Protein AF-0000000085507526 (afdb_homodimer)

pLDDT: mean 77.37, std 26.79, range [14.27, 98.81]

Structure (mmCIF, N/CA/C/O backbone):
data_AF-0000000085507526-model_v1
#
loop_
_entity.id
_entity.type
_entity.pdbx_description
1 polymer 'Differentially expressed in FDCP 8 homolog isoform X1'
#
loop_
_atom_site.group_PDB
_atom_site.id
_atom_site.type_symbol
_atom_site.label_atom_id
_atom_site.label_alt_id
_atom_site.label_comp_id
_atom_site.label_asym_id
_atom_site.label_entity_id
_atom_site.label_seq_id
_atom_site.pdbx_PDB_ins_code
_atom_site.Cartn_x
_atom_site.Cartn_y
_atom_site.Cartn_z
_atom_site.occupancy
_atom_site.B_iso_or_equiv
_atom_site.auth_seq_id
_atom_site.auth_comp_id
_atom_site.auth_asym_id
_atom_site.auth_atom_id
_atom_site.pdbx_PDB_model_num
ATOM 1 N N . MET A 1 1 ? -37.312 -2.229 -38.406 1 17.44 1 MET A N 1
ATOM 2 C CA . MET A 1 1 ? -38.562 -2.17 -37.656 1 17.44 1 MET A CA 1
ATOM 3 C C . MET A 1 1 ? -38.438 -2.926 -36.344 1 17.44 1 MET A C 1
ATOM 5 O O . MET A 1 1 ? -39.438 -3.043 -35.594 1 17.44 1 MET A O 1
ATOM 9 N N . TYR A 1 2 ? -37.312 -3.74 -36.094 1 21.41 2 TYR A N 1
ATOM 10 C CA . TYR A 1 2 ? -37.219 -5.066 -35.5 1 21.41 2 TYR A CA 1
ATOM 11 C C . TYR A 1 2 ? -37.438 -5 -34 1 21.41 2 TYR A C 1
ATOM 13 O O . TYR A 1 2 ? -36.969 -4.059 -33.344 1 21.41 2 TYR A O 1
ATOM 21 N N . LEU A 1 3 ? -38.312 -5.824 -33.344 1 18.67 3 LEU A N 1
ATOM 22 C CA . LEU A 1 3 ? -39.281 -6.039 -32.281 1 18.67 3 LEU A CA 1
ATOM 23 C C . LEU A 1 3 ? -38.625 -6.484 -30.984 1 18.67 3 LEU A C 1
ATOM 25 O O . LEU A 1 3 ? -38 -7.543 -30.938 1 18.67 3 LEU A O 1
ATOM 29 N N . LEU A 1 4 ? -37.969 -5.594 -30.172 1 19.38 4 LEU A N 1
ATOM 30 C CA . LEU A 1 4 ? -37 -5.566 -29.062 1 19.38 4 LEU A CA 1
ATOM 31 C C . LEU A 1 4 ? -37.562 -6.297 -27.844 1 19.38 4 LEU A C 1
ATOM 33 O O . LEU A 1 4 ? -38.469 -5.793 -27.172 1 19.38 4 LEU A O 1
ATOM 37 N N . CYS A 1 5 ? -37.875 -7.621 -28.047 1 18.3 5 CYS A N 1
ATOM 38 C CA . CYS A 1 5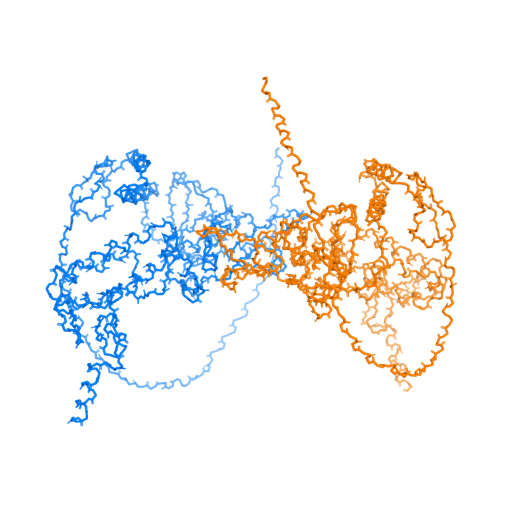 ? -38.719 -8.391 -27.141 1 18.3 5 CYS A CA 1
ATOM 39 C C . CYS A 1 5 ? -38.094 -8.477 -25.75 1 18.3 5 CYS A C 1
ATOM 41 O O . CYS A 1 5 ? -36.938 -8.836 -25.609 1 18.3 5 CYS A O 1
ATOM 43 N N . TYR A 1 6 ? -38.625 -7.695 -24.688 1 17.81 6 TYR A N 1
ATOM 44 C CA . TYR A 1 6 ? -38.562 -7.258 -23.297 1 17.81 6 TYR A CA 1
ATOM 45 C C . TYR A 1 6 ? -38.75 -8.438 -22.359 1 17.81 6 TYR A C 1
ATOM 47 O O . TYR A 1 6 ? -38.812 -8.258 -21.141 1 17.81 6 TYR A O 1
ATOM 55 N N . ASN A 1 7 ? -38.25 -9.625 -22.656 1 17.81 7 ASN A N 1
ATOM 56 C CA . ASN A 1 7 ? -38.875 -10.688 -21.891 1 17.81 7 ASN A CA 1
ATOM 57 C C . ASN A 1 7 ? -38.562 -10.578 -20.406 1 17.81 7 ASN A C 1
ATOM 59 O O . ASN A 1 7 ? -37.406 -10.555 -20.016 1 17.81 7 ASN A O 1
ATOM 63 N N . VAL A 1 8 ? -39.531 -10.016 -19.406 1 17.86 8 VAL A N 1
ATOM 64 C CA . VAL A 1 8 ? -39.875 -9.617 -18.062 1 17.86 8 VAL A CA 1
ATOM 65 C C . VAL A 1 8 ? -39.875 -10.836 -17.141 1 17.86 8 VAL A C 1
ATOM 67 O O . VAL A 1 8 ? -40.062 -10.711 -15.93 1 17.86 8 VAL A O 1
ATOM 70 N N . GLU A 1 9 ? -39.281 -11.977 -17.375 1 17.3 9 GLU A N 1
ATOM 71 C CA . GLU A 1 9 ? -39.938 -13.07 -16.656 1 17.3 9 GLU A CA 1
ATOM 72 C C . GLU A 1 9 ? -39.781 -12.914 -15.156 1 17.3 9 GLU A C 1
ATOM 74 O O . GLU A 1 9 ? -38.719 -12.469 -14.672 1 17.3 9 GLU A O 1
ATOM 79 N N . ILE A 1 10 ? -40.938 -13.078 -14.227 1 17.22 10 ILE A N 1
ATOM 80 C CA . ILE A 1 10 ? -41.75 -13 -13.031 1 17.22 10 ILE A CA 1
ATOM 81 C C . ILE A 1 10 ? -41.281 -14.008 -11.992 1 17.22 10 ILE A C 1
ATOM 83 O O . ILE A 1 10 ? -41.812 -14.109 -10.898 1 17.22 10 ILE A O 1
ATOM 87 N N . TYR A 1 11 ? -40 -14.289 -11.883 1 17.05 11 TYR A N 1
ATOM 88 C CA . TYR A 1 11 ? -39.875 -15.531 -11.125 1 17.05 11 TYR A CA 1
ATOM 89 C C . TYR A 1 11 ? -40.562 -15.391 -9.758 1 17.05 11 TYR A C 1
ATOM 91 O O . TYR A 1 11 ? -40.531 -14.312 -9.156 1 17.05 11 TYR A O 1
ATOM 99 N N . ARG A 1 12 ? -41.312 -16.359 -9.148 1 16.3 12 ARG A N 1
ATOM 100 C CA . ARG A 1 12 ? -42.375 -16.844 -8.281 1 16.3 12 ARG A CA 1
ATOM 101 C C . ARG A 1 12 ? -41.906 -16.938 -6.832 1 16.3 12 ARG A C 1
ATOM 103 O O . ARG A 1 12 ? -42.688 -17.234 -5.934 1 16.3 12 ARG A O 1
ATOM 110 N N . ASP A 1 13 ? -40.625 -16.781 -6.352 1 17.44 13 ASP A N 1
ATOM 111 C CA . ASP A 1 13 ? -40.531 -17.656 -5.18 1 17.44 13 ASP A CA 1
ATOM 112 C C . ASP A 1 13 ? -41.406 -17.141 -4.047 1 17.44 13 ASP A C 1
ATOM 114 O O . ASP A 1 13 ? -41.469 -15.945 -3.791 1 17.44 13 ASP A O 1
ATOM 118 N N . THR A 1 14 ? -42.281 -17.891 -3.42 1 16.52 14 THR A N 1
ATOM 119 C CA . THR A 1 14 ? -43.406 -18.016 -2.521 1 16.52 14 THR A CA 1
ATOM 120 C C . THR A 1 14 ? -43.062 -17.5 -1.13 1 16.52 14 THR A C 1
ATOM 122 O O . THR A 1 14 ? -41.906 -17.422 -0.763 1 16.52 14 THR A O 1
ATOM 125 N N . PHE A 1 15 ? -44.062 -17.422 0.05 1 16.47 15 PHE A N 1
ATOM 126 C CA . PHE A 1 15 ? -44.906 -16.672 0.973 1 16.47 15 PHE A CA 1
ATOM 127 C C . PHE A 1 15 ? -44.438 -16.875 2.412 1 16.47 15 PHE A C 1
ATOM 129 O O . PHE A 1 15 ? -44.375 -15.922 3.197 1 16.47 15 PHE A O 1
ATOM 136 N N . ASN A 1 16 ? -44.062 -18.016 3.193 1 16.73 16 ASN A N 1
ATOM 137 C CA . ASN A 1 16 ? -44.969 -18.234 4.332 1 16.73 16 ASN A CA 1
ATOM 138 C C . ASN A 1 16 ? -44.5 -17.453 5.559 1 16.73 16 ASN A C 1
ATOM 140 O O . ASN A 1 16 ? -43.312 -17.188 5.73 1 16.73 16 ASN A O 1
ATOM 144 N N . TYR A 1 17 ? -45.5 -16.969 6.742 1 16.62 17 TYR A N 1
ATOM 145 C CA . TYR A 1 17 ? -46 -16.062 7.758 1 16.62 17 TYR A CA 1
ATOM 146 C C . TYR A 1 17 ? -45.469 -16.422 9.141 1 16.62 17 TYR A C 1
ATOM 148 O O . TYR A 1 17 ? -45.5 -15.594 10.055 1 16.62 17 TYR A O 1
ATOM 156 N N . HIS A 1 18 ? -44.781 -17.406 9.656 1 18.91 18 HIS A N 1
ATOM 157 C CA . HIS A 1 18 ? -45.281 -17.688 10.984 1 18.91 18 HIS A CA 1
ATOM 158 C C . HIS A 1 18 ? -44.812 -16.672 12.008 1 18.91 18 HIS A C 1
ATOM 160 O O . HIS A 1 18 ? -43.688 -16.203 11.93 1 18.91 18 HIS A O 1
ATOM 166 N N . ILE A 1 19 ? -45.719 -16 13.016 1 17.39 19 ILE A N 1
ATOM 167 C CA . ILE A 1 19 ? -46.094 -14.945 13.953 1 17.39 19 ILE A CA 1
ATOM 168 C C . ILE A 1 19 ? -45.375 -15.164 15.289 1 17.39 19 ILE A C 1
ATOM 170 O O . ILE A 1 19 ? -45.219 -14.227 16.078 1 17.39 19 ILE A O 1
ATOM 174 N N . ASP A 1 20 ? -44.656 -16.188 15.719 1 17.94 20 ASP A N 1
ATOM 175 C CA . ASP A 1 20 ? -45 -16.469 17.109 1 17.94 20 ASP A CA 1
ATOM 176 C C . ASP A 1 20 ? -44.438 -15.422 18.047 1 17.94 20 ASP A C 1
ATOM 178 O O . ASP A 1 20 ? -43.312 -14.992 17.891 1 17.94 20 ASP A O 1
ATOM 182 N N . VAL A 1 21 ? -45.25 -14.781 19.062 1 17.55 21 VAL A N 1
ATOM 183 C CA . VAL A 1 21 ? -45.625 -13.773 20.047 1 17.55 21 VAL A CA 1
ATOM 184 C C . VAL A 1 21 ? -44.75 -13.938 21.297 1 17.55 21 VAL A C 1
ATOM 186 O O . VAL A 1 21 ? -44.656 -13.023 22.125 1 17.55 21 VAL A O 1
ATOM 189 N N . ASP A 1 22 ? -44 -14.93 21.625 1 17.69 22 ASP A N 1
ATOM 190 C CA . ASP A 1 22 ? -44.156 -15.211 23.047 1 17.69 22 ASP A CA 1
ATOM 191 C C . ASP A 1 22 ? -43.531 -14.109 23.891 1 17.69 22 ASP A C 1
ATOM 193 O O . ASP A 1 22 ? -42.406 -13.648 23.594 1 17.69 22 ASP A O 1
ATOM 197 N N . ALA A 1 23 ? -44.312 -13.422 24.844 1 17.52 23 ALA A N 1
ATOM 198 C CA . ALA A 1 23 ? -44.562 -12.352 25.812 1 17.52 23 ALA A CA 1
ATOM 199 C C . ALA A 1 23 ? -43.5 -12.305 26.891 1 17.52 23 ALA A C 1
ATOM 201 O O . ALA A 1 23 ? -43.062 -11.227 27.281 1 17.52 23 ALA A O 1
ATOM 202 N N . SER A 1 24 ? -43.156 -13.328 27.641 1 16.81 24 SER A N 1
ATOM 203 C CA . SER A 1 24 ? -43.5 -13.195 29.047 1 16.81 24 SER A CA 1
ATOM 204 C C . SER A 1 24 ? -42.406 -12.422 29.797 1 16.81 24 SER A C 1
ATOM 206 O O . SER A 1 24 ? -42.688 -11.648 30.703 1 16.81 24 SER A O 1
ATOM 208 N N . SER A 1 25 ? -41.094 -12.828 29.828 1 18.38 25 SER A N 1
ATOM 209 C CA . SER A 1 25 ? -40.625 -13.031 31.188 1 18.38 25 SER A CA 1
ATOM 210 C C . SER A 1 25 ? -40.25 -11.711 31.844 1 18.38 25 SER A C 1
ATOM 212 O O . SER A 1 25 ? -39.906 -10.742 31.156 1 18.38 25 SER A O 1
ATOM 214 N N . GLY A 1 26 ? -40.438 -11.445 33.188 1 17.08 26 GLY A N 1
ATOM 215 C CA . GLY A 1 26 ? -40.719 -10.656 34.375 1 17.08 26 GLY A CA 1
ATOM 216 C C . GLY A 1 26 ? -39.5 -9.891 34.875 1 17.08 26 GLY A C 1
ATOM 217 O O . GLY A 1 26 ? -39.5 -9.406 36 1 17.08 26 GLY A O 1
ATOM 218 N N . TRP A 1 27 ? -38.406 -9.648 34.031 1 16.94 27 TRP A N 1
ATOM 219 C CA . TRP A 1 27 ? -37.312 -9.375 34.938 1 16.94 27 TRP A CA 1
ATOM 220 C C . TRP A 1 27 ? -37.562 -8.094 35.719 1 16.94 27 TRP A C 1
ATOM 222 O O . TRP A 1 27 ? -38.094 -7.129 35.219 1 16.94 27 TRP A O 1
ATOM 232 N N . LYS A 1 28 ? -37.375 -8.164 37.031 1 17.55 28 LYS A N 1
ATOM 233 C CA . LYS A 1 28 ? -37.594 -7.457 38.312 1 17.55 28 LYS A CA 1
ATOM 234 C C . LYS A 1 28 ? -36.719 -6.215 38.406 1 17.55 28 LYS A C 1
ATOM 236 O O . LYS A 1 28 ? -35.5 -6.316 38.656 1 17.55 28 LYS A O 1
ATOM 241 N N . ASP A 1 29 ? -36.906 -5.164 37.438 1 15.98 29 ASP A N 1
ATOM 242 C CA . ASP A 1 29 ? -36.062 -3.965 37.406 1 15.98 29 ASP A CA 1
ATOM 243 C C . ASP A 1 29 ? -36.188 -3.174 38.688 1 15.98 29 ASP A C 1
ATOM 245 O O . ASP A 1 29 ? -37.219 -2.545 38.969 1 15.98 29 ASP A O 1
ATOM 249 N N . THR A 1 30 ? -35.75 -3.516 39.719 1 16.77 30 THR A N 1
ATOM 250 C CA . THR A 1 30 ? -36.062 -2.77 40.938 1 16.77 30 THR A CA 1
ATOM 251 C C . THR A 1 30 ? -35.344 -1.431 40.938 1 16.77 30 THR A C 1
ATOM 253 O O . THR A 1 30 ? -35.344 -0.713 41.938 1 16.77 30 THR A O 1
ATOM 256 N N . TYR A 1 31 ? -34.781 -0.926 39.844 1 16.23 31 TYR A N 1
ATOM 257 C CA . TYR A 1 31 ? -33.844 0.098 40.281 1 16.23 31 TYR A CA 1
ATOM 258 C C . TYR A 1 31 ? -34.562 1.22 41.031 1 16.23 31 TYR A C 1
ATOM 260 O O . TYR A 1 31 ? -35.688 1.553 40.719 1 16.23 31 TYR A O 1
ATOM 268 N N . VAL A 1 32 ? -33.938 1.757 42.062 1 17.16 32 VAL A N 1
ATOM 269 C CA . VAL A 1 32 ? -34.094 2.607 43.25 1 17.16 32 VAL A CA 1
ATOM 270 C C . VAL A 1 32 ? -34.281 4.062 42.812 1 17.16 32 VAL A C 1
ATOM 272 O O . VAL A 1 32 ? -33.906 4.43 41.688 1 17.16 32 VAL A O 1
ATOM 275 N N . GLU A 1 33 ? -34.156 5.043 43.688 1 16.39 33 GLU A N 1
ATOM 276 C CA . GLU A 1 33 ? -34.875 6.195 44.25 1 16.39 33 GLU A CA 1
ATOM 277 C C . GLU A 1 33 ? -34.406 7.492 43.594 1 16.39 33 GLU A C 1
ATOM 279 O O . GLU A 1 33 ? -35.219 8.289 43.156 1 16.39 33 GLU A O 1
ATOM 284 N N . SER A 1 34 ? -33.188 8.148 43.844 1 16.78 34 SER A N 1
ATOM 285 C CA . SER A 1 34 ? -33.281 9.312 44.688 1 16.78 34 SER A CA 1
ATOM 286 C C . SER A 1 34 ? -33.375 10.602 43.875 1 16.78 34 SER A C 1
ATOM 288 O O . SER A 1 34 ? -34.312 11.398 44.094 1 16.78 34 SER A O 1
ATOM 290 N N . GLY A 1 35 ? -32.156 11.305 43.531 1 16.98 35 GLY A N 1
ATOM 291 C CA . GLY A 1 35 ? -31.875 12.617 44.094 1 16.98 35 GLY A CA 1
ATOM 292 C C . GLY A 1 35 ? -32.469 13.75 43.281 1 16.98 35 GLY A C 1
ATOM 293 O O . GLY A 1 35 ? -32.938 13.539 42.156 1 16.98 35 GLY A O 1
ATOM 294 N N . SER A 1 36 ? -31.938 15.062 43.469 1 18.91 36 SER A N 1
ATOM 295 C CA . SER A 1 36 ? -32.312 16.438 43.812 1 18.91 36 SER A CA 1
ATOM 296 C C . SER A 1 36 ? -32.312 17.344 42.594 1 18.91 36 SER A C 1
ATOM 298 O O . SER A 1 36 ? -31.578 17.109 41.625 1 18.91 36 SER A O 1
ATOM 300 N N . SER A 1 37 ? -33.188 18.281 42.438 1 18.28 37 SER A N 1
ATOM 301 C CA . SER A 1 37 ? -33.875 19.156 41.531 1 18.28 37 SER A CA 1
ATOM 302 C C . SER A 1 37 ? -33.062 20.391 41.188 1 18.28 37 SER A C 1
ATOM 304 O O . SER A 1 37 ? -33.5 21.281 40.469 1 18.28 37 SER A O 1
ATOM 306 N N . ASP A 1 38 ? -31.734 20.578 41.5 1 18.8 38 ASP A N 1
ATOM 307 C CA . ASP A 1 38 ? -31.438 21.984 41.719 1 18.8 38 ASP A CA 1
ATOM 308 C C . ASP A 1 38 ? -31.469 22.781 40.438 1 18.8 38 ASP A C 1
ATOM 310 O O . ASP A 1 38 ? -31.047 22.297 39.375 1 18.8 38 ASP A O 1
ATOM 314 N N . SER A 1 39 ? -32.156 24.016 40.344 1 19.05 39 SER A N 1
ATOM 315 C CA . SER A 1 39 ? -32.781 25.031 39.469 1 19.05 39 SER A CA 1
ATOM 316 C C . SER A 1 39 ? -31.734 25.984 38.906 1 19.05 39 SER A C 1
ATOM 318 O O . SER A 1 39 ? -32.094 26.984 38.25 1 19.05 39 SER A O 1
ATOM 320 N N . HIS A 1 40 ? -30.359 25.688 38.781 1 18.59 40 HIS A N 1
ATOM 321 C CA . HIS A 1 40 ? -29.5 26.875 38.781 1 18.59 40 HIS A CA 1
ATOM 322 C C . HIS A 1 40 ? -29.797 27.781 37.594 1 18.59 40 HIS A C 1
ATOM 324 O O . HIS A 1 40 ? -30.344 27.328 36.594 1 18.59 40 HIS A O 1
ATOM 330 N N . ALA A 1 41 ? -29.422 29.234 37.625 1 18.64 41 ALA A N 1
ATOM 331 C CA . ALA A 1 41 ? -29.594 30.656 37.344 1 18.64 41 ALA A CA 1
ATOM 332 C C . ALA A 1 41 ? -28.859 31.062 36.062 1 18.64 41 ALA A C 1
ATOM 334 O O . ALA A 1 41 ? -27.719 31.531 36.125 1 18.64 41 ALA A O 1
ATOM 335 N N . TRP A 1 42 ? -28.672 30.312 35 1 18.23 42 TRP A N 1
ATOM 336 C CA . TRP A 1 42 ? -27.719 30.734 33.969 1 18.23 42 TRP A CA 1
ATOM 337 C C . TRP A 1 42 ? -28.125 32.094 33.406 1 18.23 42 TRP A C 1
ATOM 339 O O . TRP A 1 42 ? -29.234 32.25 32.875 1 18.23 42 TRP A O 1
ATOM 349 N N . SER A 1 43 ? -27.578 33.25 33.906 1 19.25 43 SER A N 1
ATOM 350 C CA . SER A 1 43 ? -27.766 34.656 33.625 1 19.25 43 SER A CA 1
ATOM 351 C C . SER A 1 43 ? -27.422 34.969 32.188 1 19.25 43 SER A C 1
ATOM 353 O O . SER A 1 43 ? -26.641 34.281 31.562 1 19.25 43 SER A O 1
ATOM 355 N N . PHE A 1 44 ? -28.109 36.062 31.484 1 19.5 44 PHE A N 1
ATOM 356 C CA . PHE A 1 44 ? -28.406 36.656 30.203 1 19.5 44 PHE A CA 1
ATOM 357 C C . PHE A 1 44 ? -27.234 37.5 29.703 1 19.5 44 PHE A C 1
ATOM 359 O O . PHE A 1 44 ? -26.953 38.562 30.25 1 19.5 44 PHE A O 1
ATOM 366 N N . ILE A 1 45 ? -25.953 37 29.469 1 20.06 45 ILE A N 1
ATOM 367 C CA . ILE A 1 45 ? -24.797 37.812 29.109 1 20.06 45 ILE A CA 1
ATOM 368 C C . ILE A 1 45 ? -25.156 38.719 27.922 1 20.06 45 ILE A C 1
ATOM 370 O O . ILE A 1 45 ? -25.688 38.219 26.906 1 20.06 45 ILE A O 1
ATOM 374 N N . GLN A 1 46 ? -25.031 40.094 28.016 1 19.7 46 GLN A N 1
ATOM 375 C CA . GLN A 1 46 ? -25.297 41.312 27.281 1 19.7 46 GLN A CA 1
ATOM 376 C C . GLN A 1 46 ? -24.5 41.375 25.984 1 19.7 46 GLN A C 1
ATOM 378 O O . GLN A 1 46 ? -23.406 40.812 25.891 1 19.7 46 GLN A O 1
ATOM 383 N N . ASP A 1 47 ? -25 41.969 24.812 1 22.17 47 ASP A N 1
ATOM 384 C CA . ASP A 1 47 ? -24.875 42.156 23.375 1 22.17 47 ASP A CA 1
ATOM 385 C C . ASP A 1 47 ? -23.703 43.062 23.047 1 22.17 47 ASP A C 1
ATOM 387 O O . ASP A 1 47 ? -23.906 44.281 22.797 1 22.17 47 ASP A O 1
ATOM 391 N N . VAL A 1 48 ? -22.516 43.125 23.734 1 22.53 48 VAL A N 1
ATOM 392 C CA . VAL A 1 48 ? -21.641 44.25 23.469 1 22.53 48 VAL A CA 1
ATOM 393 C C . VAL A 1 48 ? -21.234 44.25 22 1 22.53 48 VAL A C 1
ATOM 395 O O . VAL A 1 48 ? -20.797 43.219 21.469 1 22.53 48 VAL A O 1
ATOM 398 N N . ALA A 1 49 ? -21.422 45.406 21.172 1 24 49 ALA A N 1
ATOM 399 C CA . ALA A 1 49 ? -21.281 45.938 19.828 1 24 49 ALA A CA 1
ATOM 400 C C . ALA A 1 49 ? -19.797 46.031 19.422 1 24 49 ALA A C 1
ATOM 402 O O . ALA A 1 49 ? -19.047 46.812 20.016 1 24 49 ALA A O 1
ATOM 403 N N . ILE A 1 50 ? -19.094 44.969 19.156 1 25.41 50 ILE A N 1
ATOM 404 C CA . ILE A 1 50 ? -17.703 45.031 18.766 1 25.41 50 ILE A CA 1
ATOM 405 C C . ILE A 1 50 ? -17.547 45.969 17.562 1 25.41 50 ILE A C 1
ATOM 407 O O . ILE A 1 50 ? -18.234 45.812 16.562 1 25.41 50 ILE A O 1
ATOM 411 N N . PRO A 1 51 ? -16.875 47.188 17.656 1 24.88 51 PRO A N 1
ATOM 412 C CA . PRO A 1 51 ? -16.625 48.219 16.672 1 24.88 51 PRO A CA 1
ATOM 413 C C . PRO A 1 51 ? -16.016 47.688 15.375 1 24.88 51 PRO A C 1
ATOM 415 O O . PRO A 1 51 ? -15.383 46.625 15.375 1 24.88 51 PRO A O 1
ATOM 418 N N . SER A 1 52 ? -16.484 48.312 14.195 1 26.59 52 SER A N 1
ATOM 419 C CA . SER A 1 52 ? -16.328 48.156 12.75 1 26.59 52 SER A CA 1
ATOM 420 C C . SER A 1 52 ? -14.898 48.406 12.32 1 26.59 52 SER A C 1
ATOM 422 O O . SER A 1 52 ? -14.414 49.531 12.383 1 26.59 52 SER A O 1
ATOM 424 N N . ARG A 1 53 ? -13.867 47.688 12.656 1 28.16 53 ARG A N 1
ATOM 425 C CA . ARG A 1 53 ? -12.461 47.906 12.352 1 28.16 53 ARG A CA 1
ATOM 426 C C . ARG A 1 53 ? -12.273 48.375 10.922 1 28.16 53 ARG A C 1
ATOM 428 O O . ARG A 1 53 ? -13.156 48.188 10.078 1 28.16 53 ARG A O 1
ATOM 435 N N . ASP A 1 54 ? -11.055 48.688 10.477 1 29 54 ASP A N 1
ATOM 436 C CA . ASP A 1 54 ? -10.305 49.438 9.453 1 29 54 ASP A CA 1
ATOM 437 C C . ASP A 1 54 ? -10.578 48.844 8.062 1 29 54 ASP A C 1
ATOM 439 O O . ASP A 1 54 ? -10.68 47.625 7.902 1 29 54 ASP A O 1
ATOM 443 N N . ASN A 1 55 ? -11.023 49.75 6.996 1 31.89 55 ASN A N 1
ATOM 444 C CA . ASN A 1 55 ? -11.555 49.875 5.645 1 31.89 55 ASN A CA 1
ATOM 445 C C . ASN A 1 55 ? -10.594 49.312 4.605 1 31.89 55 ASN A C 1
ATOM 447 O O . ASN A 1 55 ? -10.633 49.688 3.436 1 31.89 55 ASN A O 1
ATOM 451 N N . LEU A 1 56 ? -9.406 49.062 4.824 1 35.28 56 LEU A N 1
ATOM 452 C CA . LEU A 1 56 ? -8.578 48.719 3.664 1 35.28 56 LEU A CA 1
ATOM 453 C C . LEU A 1 56 ? -9.211 47.625 2.832 1 35.28 56 LEU A C 1
ATOM 455 O O . LEU A 1 56 ? -8.664 46.531 2.732 1 35.28 56 LEU A O 1
ATOM 459 N N . GLU A 1 57 ? -10.57 47.625 2.836 1 38.84 57 GLU A N 1
ATOM 460 C CA . GLU A 1 57 ? -11.469 46.625 2.279 1 38.84 57 GLU A CA 1
ATOM 461 C C . GLU A 1 57 ? -11.555 46.75 0.761 1 38.84 57 GLU A C 1
ATOM 463 O O . GLU A 1 57 ? -11.859 47.812 0.234 1 38.84 57 GLU A O 1
ATOM 468 N N . VAL A 1 58 ? -10.656 46.156 -0.122 1 47.88 58 VAL A N 1
ATOM 469 C CA . VAL A 1 58 ? -11.039 46.094 -1.529 1 47.88 58 VAL A CA 1
ATOM 470 C C . VAL A 1 58 ? -12.539 45.844 -1.65 1 47.88 58 VAL A C 1
ATOM 472 O O . VAL A 1 58 ? -13.039 44.781 -1.242 1 47.88 58 VAL A O 1
ATOM 475 N N . SER A 1 59 ? -13.25 46.906 -1.822 1 51.59 59 SER A N 1
ATOM 476 C CA . SER A 1 59 ? -14.711 46.844 -1.839 1 51.59 59 SER A CA 1
ATOM 477 C C . SER A 1 59 ? -15.227 46.188 -3.117 1 51.59 59 SER A C 1
ATOM 479 O O . SER A 1 59 ? -14.539 46.188 -4.141 1 51.59 59 SER A O 1
ATOM 481 N N . PHE A 1 60 ? -16.219 45.406 -3.104 1 54.53 60 PHE A N 1
ATOM 482 C CA . PHE A 1 60 ? -16.859 44.844 -4.293 1 54.53 60 PHE A CA 1
ATOM 483 C C . PHE A 1 60 ? -17.141 45.938 -5.309 1 54.53 60 PHE A C 1
ATOM 485 O O . PHE A 1 60 ? -17.172 45.688 -6.516 1 54.53 60 PHE A O 1
ATOM 492 N N . ALA A 1 61 ? -17.078 47.188 -4.77 1 57.59 61 ALA A N 1
ATOM 493 C CA . ALA A 1 61 ? -17.266 48.312 -5.648 1 57.59 61 ALA A CA 1
ATOM 494 C C . ALA A 1 61 ? -16.062 48.531 -6.559 1 57.59 61 ALA A C 1
ATOM 496 O O . ALA A 1 61 ? -16.219 48.875 -7.734 1 57.59 61 ALA A O 1
ATOM 497 N N . GLU A 1 62 ? -14.953 48.156 -6.035 1 58.66 62 GLU A N 1
ATOM 498 C CA . GLU A 1 62 ? -13.742 48.281 -6.832 1 58.66 62 GLU A CA 1
ATOM 499 C C . GLU A 1 62 ? -13.664 47.219 -7.918 1 58.66 62 GLU A C 1
ATOM 501 O O . GLU A 1 62 ? -13 47.406 -8.938 1 58.66 62 GLU A O 1
ATOM 506 N N . LEU A 1 63 ? -14.453 46.125 -7.633 1 58.19 63 LEU A N 1
ATOM 507 C CA . LEU A 1 63 ? -14.469 45.031 -8.609 1 58.19 63 LEU A CA 1
ATOM 508 C C . LEU A 1 63 ? -15.633 45.188 -9.57 1 58.19 63 LEU A C 1
ATOM 510 O O . LEU A 1 63 ? -15.914 44.281 -10.367 1 58.19 63 LEU A O 1
ATOM 514 N N . GLY A 1 64 ? -16.312 46.344 -9.445 1 56.28 64 GLY A N 1
ATOM 515 C CA . GLY A 1 64 ? -17.359 46.719 -10.375 1 56.28 64 GLY A CA 1
ATOM 516 C C . GLY A 1 64 ? -18.75 46.312 -9.906 1 56.28 64 GLY A C 1
ATOM 517 O O . GLY A 1 64 ? -19.703 46.344 -10.68 1 56.28 64 GLY A O 1
ATOM 518 N N . LEU A 1 65 ? -18.688 45.625 -8.805 1 55.12 65 LEU A N 1
ATOM 519 C CA . LEU A 1 65 ? -20.016 45.25 -8.32 1 55.12 65 LEU A CA 1
ATOM 520 C C . LEU A 1 65 ? -20.656 46.344 -7.504 1 55.12 65 LEU A C 1
ATOM 522 O O . LEU A 1 65 ? -19.969 47.094 -6.805 1 55.12 65 LEU A O 1
ATOM 526 N N . ALA A 1 66 ? -21.859 46.719 -7.754 1 50.03 66 ALA A N 1
ATOM 527 C CA . ALA A 1 66 ? -22.594 47.75 -7.043 1 50.03 66 ALA A CA 1
ATOM 528 C C . ALA A 1 66 ? -22.75 47.406 -5.562 1 50.03 66 ALA A C 1
ATOM 530 O O . ALA A 1 66 ? -23.188 46.312 -5.219 1 50.03 66 ALA A O 1
ATOM 531 N N . GLU A 1 67 ? -21.875 47.812 -4.68 1 43.84 67 GLU A N 1
ATOM 532 C CA . GLU A 1 67 ? -22.031 47.594 -3.242 1 43.84 67 GLU A CA 1
ATOM 533 C C . GLU A 1 67 ? -23.297 48.281 -2.723 1 43.84 67 GLU A C 1
ATOM 535 O O . GLU A 1 67 ? -23.531 49.469 -3 1 43.84 67 GLU A O 1
ATOM 540 N N . ASP A 1 68 ? -24.391 47.562 -2.525 1 39.06 68 ASP A N 1
ATOM 541 C CA . ASP A 1 68 ? -25.469 48.219 -1.789 1 39.06 68 ASP A CA 1
ATOM 542 C C . ASP A 1 68 ? -25 48.688 -0.416 1 39.06 68 ASP A C 1
ATOM 544 O O . ASP A 1 68 ? -24.422 47.906 0.346 1 39.06 68 ASP A O 1
ATOM 548 N N . HIS A 1 69 ? -24.594 49.844 -0.08 1 34 69 HIS A N 1
ATOM 549 C CA . HIS A 1 69 ? -24.156 50.5 1.146 1 34 69 HIS A CA 1
ATOM 550 C C . HIS A 1 69 ? -25.031 50.125 2.328 1 34 69 HIS A C 1
ATOM 552 O O . HIS A 1 69 ? -24.797 50.562 3.455 1 34 69 HIS A O 1
ATOM 558 N N . PHE A 1 70 ? -26.328 49.781 2.242 1 32.41 70 PHE A N 1
ATOM 559 C CA . PHE A 1 70 ? -27.078 49.594 3.477 1 32.41 70 PHE A CA 1
ATOM 560 C C . PHE A 1 70 ? -26.531 48.438 4.285 1 32.41 70 PHE A C 1
ATOM 562 O O . PHE A 1 70 ? -25.938 47.5 3.729 1 32.41 70 PHE A O 1
ATOM 569 N N . SER A 1 71 ? -26.641 48.438 5.762 1 32.34 71 SER A N 1
ATOM 570 C CA . SER A 1 71 ? -26.094 47.719 6.918 1 32.34 71 SER A CA 1
ATOM 571 C C . SER A 1 71 ? -26.172 46.219 6.734 1 32.34 71 SER A C 1
ATOM 573 O O . SER A 1 71 ? -26.141 45.469 7.711 1 32.34 71 SER A O 1
ATOM 575 N N . HIS A 1 72 ? -26.719 45.688 5.625 1 31.7 72 HIS A N 1
ATOM 576 C CA . HIS A 1 72 ? -26.969 44.25 5.734 1 31.7 72 HIS A CA 1
ATOM 577 C C . HIS A 1 72 ? -25.672 43.5 5.945 1 31.7 72 HIS A C 1
ATOM 579 O O . HIS A 1 72 ? -24.609 43.938 5.527 1 31.7 72 HIS A O 1
ATOM 585 N N . PRO A 1 73 ? -25.719 42.438 6.98 1 33.03 73 PRO A N 1
ATOM 586 C CA . PRO A 1 73 ? -24.5 41.656 7.289 1 33.03 73 PRO A CA 1
ATOM 587 C C . PRO A 1 73 ? -23.641 41.375 6.059 1 33.03 73 PRO A C 1
ATOM 589 O O . PRO A 1 73 ? -24.141 41.438 4.93 1 33.03 73 PRO A O 1
ATOM 592 N N . GLU A 1 74 ? -22.328 41.375 6.156 1 33.12 74 GLU A N 1
ATOM 593 C CA . GLU A 1 74 ? -21.219 40.969 5.305 1 33.12 74 GLU A CA 1
ATOM 594 C C . GLU A 1 74 ? -21.531 39.688 4.547 1 33.12 74 GLU A C 1
ATOM 596 O O . GLU A 1 74 ? -21.844 38.656 5.16 1 33.12 74 GLU A O 1
ATOM 601 N N . GLY A 1 75 ? -22.078 39.719 3.285 1 37.34 75 GLY A N 1
ATOM 602 C CA . GLY A 1 75 ? -22.281 38.656 2.309 1 37.34 75 GLY A CA 1
ATOM 603 C C . GLY A 1 75 ? -23.438 38.938 1.375 1 37.34 75 GLY A C 1
ATOM 604 O O . GLY A 1 75 ? -23.797 38.094 0.562 1 37.34 75 GLY A O 1
ATOM 605 N N . HIS A 1 76 ? -24.391 39.781 1.755 1 36.94 76 HIS A N 1
ATOM 606 C CA . HIS A 1 76 ? -25.531 39.906 0.857 1 36.94 76 HIS A CA 1
ATOM 607 C C . HIS A 1 76 ? -25.188 40.719 -0.37 1 36.94 76 HIS A C 1
ATOM 609 O O . HIS A 1 76 ? -24.875 41.906 -0.25 1 36.94 76 HIS A O 1
ATOM 615 N N . PHE A 1 77 ? -24.672 40.156 -1.473 1 40.53 77 PHE A N 1
ATOM 616 C CA . PHE A 1 77 ? -24.453 40.781 -2.779 1 40.53 77 PHE A CA 1
ATOM 617 C C . PHE A 1 77 ? -25.766 41.25 -3.391 1 40.53 77 PHE A C 1
ATOM 619 O O . PHE A 1 77 ? -26.766 40.531 -3.34 1 40.53 77 PHE A O 1
ATOM 626 N N . GLY A 1 78 ? -26.109 42.438 -3.396 1 43.5 78 GLY A N 1
ATOM 627 C CA . GLY A 1 78 ? -27.266 42.969 -4.113 1 43.5 78 GLY A CA 1
ATOM 628 C C . GLY A 1 78 ? -27.547 42.219 -5.41 1 43.5 78 GLY A C 1
ATOM 629 O O . GLY A 1 78 ? -26.859 41.25 -5.73 1 43.5 78 GLY A O 1
ATOM 630 N N . GLN A 1 79 ? -28.516 42.562 -6.328 1 49.09 79 GLN A N 1
ATOM 631 C CA . GLN A 1 79 ? -28.969 42 -7.594 1 49.09 79 GLN A CA 1
ATOM 632 C C . GLN A 1 79 ? -27.859 42.031 -8.641 1 49.09 79 GLN A C 1
ATOM 634 O O . GLN A 1 79 ? -27.797 42.969 -9.461 1 49.09 79 GLN A O 1
ATOM 639 N N . THR A 1 80 ? -26.641 41.531 -8.406 1 56.34 80 THR A N 1
ATOM 640 C CA . THR A 1 80 ? -25.578 41.469 -9.398 1 56.34 80 THR A CA 1
ATOM 641 C C . THR A 1 80 ? -25.906 40.469 -10.484 1 56.34 80 THR A C 1
ATOM 643 O O . THR A 1 80 ? -26.266 39.312 -10.188 1 56.34 80 THR A O 1
ATOM 646 N N . SER A 1 81 ? -26.219 40.875 -11.805 1 63.47 81 SER A N 1
ATOM 647 C CA . SER A 1 81 ? -26.5 40 -12.945 1 63.47 81 SER A CA 1
ATOM 648 C C . SER A 1 81 ? -25.359 39.031 -13.172 1 63.47 81 SER A C 1
ATOM 650 O O . SER A 1 81 ? -24.234 39.25 -12.711 1 63.47 81 SER A O 1
ATOM 652 N N . GLU A 1 82 ? -25.734 37.875 -13.758 1 67.62 82 GLU A N 1
ATOM 653 C CA . GLU A 1 82 ? -24.766 36.844 -14.117 1 67.62 82 GLU A CA 1
ATOM 654 C C . GLU A 1 82 ? -23.609 37.438 -14.906 1 67.62 82 GLU A C 1
ATOM 656 O O . GLU A 1 82 ? -22.453 37.062 -14.695 1 67.62 82 GLU A O 1
ATOM 661 N N . GLU A 1 83 ? -23.938 38.375 -15.727 1 71.19 83 GLU A N 1
ATOM 662 C CA . GLU A 1 83 ? -22.922 38.969 -16.578 1 71.19 83 GLU A CA 1
ATOM 663 C C . GLU A 1 83 ? -21.969 39.844 -15.758 1 71.19 83 GLU A C 1
ATOM 665 O O . GLU A 1 83 ? -20.75 39.812 -15.953 1 71.19 83 GLU A O 1
ATOM 670 N N . GLU A 1 84 ? -22.484 40.5 -14.805 1 71.19 84 GLU A N 1
ATOM 671 C CA . GLU A 1 84 ? -21.688 41.375 -13.961 1 71.19 84 GLU A CA 1
ATOM 672 C C . GLU A 1 84 ? -20.766 40.562 -13.047 1 71.19 84 GLU A C 1
ATOM 674 O O . GLU A 1 84 ? -19.609 40.938 -12.844 1 71.19 84 GLU A O 1
ATOM 679 N N . LEU A 1 85 ? -21.266 39.438 -12.609 1 71.88 85 LEU A N 1
ATOM 680 C CA . LEU A 1 85 ? -20.469 38.562 -11.75 1 71.88 85 LEU A CA 1
ATOM 681 C C . LEU A 1 85 ? -19.359 37.906 -12.547 1 71.88 85 LEU A C 1
ATOM 683 O O . LEU A 1 85 ? -18.234 37.781 -12.055 1 71.88 85 LEU A O 1
ATOM 687 N N . ASN A 1 86 ? -19.703 37.5 -13.742 1 76.69 86 ASN A N 1
ATOM 688 C CA . ASN A 1 86 ? -18.672 36.969 -14.609 1 76.69 86 ASN A CA 1
ATOM 689 C C . ASN A 1 86 ? -17.578 38 -14.914 1 76.69 86 ASN A C 1
ATOM 691 O O . ASN A 1 86 ? -16.391 37.656 -14.93 1 76.69 86 ASN A O 1
ATOM 695 N N . MET A 1 87 ? -17.922 39.188 -15.141 1 77.81 87 MET A N 1
ATOM 696 C CA . MET A 1 87 ? -16.969 40.281 -15.383 1 77.81 87 MET A CA 1
ATOM 697 C C . MET A 1 87 ? -16.125 40.531 -14.148 1 77.81 87 MET A C 1
ATOM 699 O O . MET A 1 87 ? -14.914 40.781 -14.25 1 77.81 87 MET A O 1
ATOM 703 N N . ALA A 1 88 ? -16.688 40.438 -12.992 1 76.75 88 ALA A N 1
ATOM 704 C CA . ALA A 1 88 ? -15.977 40.625 -11.734 1 76.75 88 ALA A CA 1
ATOM 705 C C . ALA A 1 88 ? -14.969 39.5 -11.492 1 76.75 88 ALA A C 1
ATOM 707 O O . ALA A 1 88 ? -13.852 39.75 -11.023 1 76.75 88 ALA A O 1
ATOM 708 N N . ILE A 1 89 ? -15.414 38.344 -11.812 1 78.56 89 ILE A N 1
ATOM 709 C CA . ILE A 1 89 ? -14.539 37.188 -11.68 1 78.56 89 ILE A CA 1
ATOM 710 C C . ILE A 1 89 ? -13.344 37.312 -12.625 1 78.56 89 ILE A C 1
ATOM 712 O O . ILE A 1 89 ? -12.203 37.125 -12.211 1 78.56 89 ILE A O 1
ATOM 716 N N . GLU A 1 90 ? -13.523 37.688 -13.867 1 79.12 90 GLU A N 1
ATOM 717 C CA . GLU A 1 90 ? -12.445 37.875 -14.828 1 79.12 90 GLU A CA 1
ATOM 718 C C . GLU A 1 90 ? -11.539 39.031 -14.43 1 79.12 90 GLU A C 1
ATOM 720 O O . GLU A 1 90 ? -10.32 38.969 -14.562 1 79.12 90 GLU A O 1
ATOM 725 N N . ASN A 1 91 ? -12.07 40.062 -13.914 1 78.25 91 ASN A N 1
ATOM 726 C CA . ASN A 1 91 ? -11.297 41.219 -13.414 1 78.25 91 ASN A CA 1
ATOM 727 C C . ASN A 1 91 ? -10.438 40.812 -12.219 1 78.25 91 ASN A C 1
ATOM 729 O O . ASN A 1 91 ? -9.281 41.219 -12.117 1 78.25 91 ASN A O 1
ATOM 733 N N . CYS A 1 92 ? -11.031 40 -11.375 1 76.69 92 CYS A N 1
ATOM 734 C CA . CYS A 1 92 ? -10.297 39.5 -10.211 1 76.69 92 CYS A CA 1
ATOM 735 C C . CYS A 1 92 ? -9.141 38.625 -10.625 1 76.69 92 CYS A C 1
ATOM 737 O O . CYS A 1 92 ? -8.031 38.719 -10.094 1 76.69 92 CYS A O 1
ATOM 739 N N . LYS A 1 93 ? -9.422 37.781 -11.531 1 78.81 93 LYS A N 1
ATOM 740 C CA . LYS A 1 93 ? -8.359 36.938 -12.086 1 78.81 93 LYS A CA 1
ATOM 741 C C . LYS A 1 93 ? -7.25 37.781 -12.703 1 78.81 93 LYS A C 1
ATOM 743 O O . LYS A 1 93 ? -6.066 37.469 -12.531 1 78.81 93 LYS A O 1
ATOM 748 N N . GLU A 1 94 ? -7.547 38.781 -13.422 1 79.44 94 GLU A N 1
ATOM 749 C CA . GLU A 1 94 ? -6.57 39.656 -14.039 1 79.44 94 GLU A CA 1
ATOM 750 C C . GLU A 1 94 ? -5.762 40.406 -12.977 1 79.44 94 GLU A C 1
ATOM 752 O O . GLU A 1 94 ? -4.547 40.594 -13.125 1 79.44 94 GLU A O 1
ATOM 757 N N . LEU A 1 95 ? -6.391 40.781 -11.906 1 78.19 95 LEU A N 1
ATOM 758 C CA . LEU A 1 95 ? -5.703 41.469 -10.82 1 78.19 95 LEU A CA 1
ATOM 759 C C . LEU A 1 95 ? -4.754 40.531 -10.094 1 78.19 95 LEU A C 1
ATOM 761 O O . LEU A 1 95 ? -3.652 40.938 -9.703 1 78.19 95 LEU A O 1
ATOM 765 N N . ILE A 1 96 ? -5.227 39.375 -9.961 1 77.75 96 ILE A N 1
ATOM 766 C CA . ILE A 1 96 ? -4.383 38.344 -9.344 1 77.75 96 ILE A CA 1
ATOM 767 C C . ILE A 1 96 ? -3.141 38.125 -10.203 1 77.75 96 ILE A C 1
ATOM 769 O O . ILE A 1 96 ? -2.027 38.031 -9.68 1 77.75 96 ILE A O 1
ATOM 773 N N . ARG A 1 97 ? -3.262 38.062 -11.477 1 79.06 97 ARG A N 1
ATOM 774 C CA . ARG A 1 97 ? -2.156 37.875 -12.406 1 79.06 97 ARG A CA 1
ATOM 775 C C . ARG A 1 97 ? -1.19 39.062 -12.375 1 79.06 97 ARG A C 1
ATOM 777 O O . ARG A 1 97 ? 0.005 38.875 -12.625 1 79.06 97 ARG A O 1
ATOM 784 N N . GLN A 1 98 ? -1.615 40.156 -11.984 1 75.31 98 GLN A N 1
ATOM 785 C CA . GLN A 1 98 ? -0.796 41.344 -11.961 1 75.31 98 GLN A CA 1
ATOM 786 C C . GLN A 1 98 ? -0.017 41.469 -10.656 1 75.31 98 GLN A C 1
ATOM 788 O O . GLN A 1 98 ? 0.879 42.312 -10.531 1 75.31 98 GLN A O 1
ATOM 793 N N . CYS A 1 99 ? -0.481 40.719 -9.789 1 70 99 CYS A N 1
ATOM 794 C CA . CYS A 1 99 ? 0.252 40.719 -8.523 1 70 99 CYS A CA 1
ATOM 795 C C . CYS A 1 99 ? 1.635 40.125 -8.688 1 70 99 CYS A C 1
ATOM 797 O O . CYS A 1 99 ? 1.785 39.094 -9.352 1 70 99 CYS A O 1
ATOM 799 N N . ASP A 1 100 ? 2.75 40.875 -8.328 1 67.88 100 ASP A N 1
ATOM 800 C CA . ASP A 1 100 ? 4.133 40.406 -8.359 1 67.88 100 ASP A CA 1
ATOM 801 C C . ASP A 1 100 ? 4.457 39.562 -7.121 1 67.88 100 ASP A C 1
ATOM 803 O O . ASP A 1 100 ? 4.449 40.094 -6 1 67.88 100 ASP A O 1
ATOM 807 N N . PRO A 1 101 ? 4.539 38.188 -7.348 1 63.44 101 PRO A N 1
ATOM 808 C CA . PRO A 1 101 ? 4.777 37.312 -6.211 1 63.44 101 PRO A CA 1
ATOM 809 C C . PRO A 1 101 ? 6.043 37.656 -5.434 1 63.44 101 PRO A C 1
ATOM 811 O O . PRO A 1 101 ? 6.215 37.219 -4.289 1 63.44 101 PRO A O 1
ATOM 814 N N . SER A 1 102 ? 6.953 38.469 -5.895 1 67.94 102 SER A N 1
ATOM 815 C CA . SER A 1 102 ? 8.219 38.812 -5.262 1 67.94 102 SER A CA 1
ATOM 816 C C . SER A 1 102 ? 8.031 39.969 -4.281 1 67.94 102 SER A C 1
ATOM 818 O O . SER A 1 102 ? 8.891 40.219 -3.428 1 67.94 102 SER A O 1
ATOM 820 N N . ASP A 1 103 ? 6.914 40.812 -4.289 1 65.62 103 ASP A N 1
ATOM 821 C CA . ASP A 1 103 ? 6.641 41.938 -3.4 1 65.62 103 ASP A CA 1
ATOM 822 C C . ASP A 1 103 ? 5.668 41.531 -2.293 1 65.62 103 ASP A C 1
ATOM 824 O O . ASP A 1 103 ? 4.586 41 -2.568 1 65.62 103 ASP A O 1
ATOM 828 N N . PRO A 1 104 ? 6.109 41.594 -1.06 1 67.88 104 PRO A N 1
ATOM 829 C CA . PRO A 1 104 ? 5.285 41.125 0.063 1 67.88 104 PRO A CA 1
ATOM 830 C C . PRO A 1 104 ? 3.92 41.812 0.106 1 67.88 104 PRO A C 1
ATOM 832 O O . PRO A 1 104 ? 2.922 41.188 0.463 1 67.88 104 PRO A O 1
ATOM 835 N N . LEU A 1 105 ? 3.844 43.094 -0.252 1 68.25 105 LEU A N 1
ATOM 836 C CA . LEU A 1 105 ? 2.576 43.812 -0.25 1 68.25 105 LEU A CA 1
ATOM 837 C C . LEU A 1 105 ? 1.656 43.312 -1.354 1 68.25 105 LEU A C 1
ATOM 839 O O . LEU A 1 105 ? 0.445 43.188 -1.155 1 68.25 105 LEU A O 1
ATOM 843 N N . SER A 1 106 ? 2.312 42.844 -2.355 1 70.19 106 SER A N 1
ATOM 844 C CA . SER A 1 106 ? 1.584 42.312 -3.502 1 70.19 106 SER A CA 1
ATOM 845 C C . SER A 1 106 ? 1.079 40.906 -3.229 1 70.19 106 SER A C 1
ATOM 847 O O . SER A 1 106 ? -0.019 40.531 -3.652 1 70.19 106 SER A O 1
ATOM 849 N N . ALA A 1 107 ? 1.79 40.281 -2.471 1 66.62 107 ALA A N 1
ATOM 850 C CA . ALA A 1 107 ? 1.398 38.906 -2.092 1 66.62 107 ALA A CA 1
ATOM 851 C C . ALA A 1 107 ? 0.166 38.938 -1.191 1 66.62 107 ALA A C 1
ATOM 853 O O . ALA A 1 107 ? -0.747 38.125 -1.362 1 66.62 107 ALA A O 1
ATOM 854 N N . SER A 1 108 ? 0.158 39.875 -0.359 1 71.44 108 SER A N 1
ATOM 855 C CA . SER A 1 108 ? -1.002 40.031 0.509 1 71.44 108 SER A CA 1
ATOM 856 C C . SER A 1 108 ? -2.236 40.438 -0.292 1 71.44 108 SER A C 1
ATOM 858 O O . SER A 1 108 ? -3.338 39.969 -0.029 1 71.44 108 SER A O 1
ATOM 860 N N . ARG A 1 109 ? -2.072 41.188 -1.176 1 74.12 109 ARG A N 1
ATOM 861 C CA . ARG A 1 109 ? -3.143 41.625 -2.072 1 74.12 109 ARG A CA 1
ATOM 862 C C . ARG A 1 109 ? -3.637 40.469 -2.926 1 74.12 109 ARG A C 1
ATOM 864 O O . ARG A 1 109 ? -4.844 40.281 -3.125 1 74.12 109 ARG A O 1
ATOM 871 N N . GLN A 1 110 ? -2.709 39.688 -3.299 1 76.12 110 GLN A N 1
ATOM 872 C CA . GLN A 1 110 ? -3.059 38.5 -4.09 1 76.12 110 GLN A CA 1
ATOM 873 C C . GLN A 1 110 ? -3.918 37.531 -3.287 1 76.12 110 GLN A C 1
ATOM 875 O O . GLN A 1 110 ? -4.914 37 -3.793 1 76.12 110 GLN A O 1
ATOM 880 N N . GLN A 1 111 ? -3.615 37.375 -2.16 1 71.69 111 GLN A N 1
ATOM 881 C CA . GLN A 1 111 ? -4.371 36.469 -1.293 1 71.69 111 GLN A CA 1
ATOM 882 C C . GLN A 1 111 ? -5.793 37 -1.077 1 71.69 111 GLN A C 1
ATOM 884 O O . GLN A 1 111 ? -6.75 36.219 -1.096 1 71.69 111 GLN A O 1
ATOM 889 N N . LYS A 1 112 ? -5.82 38.188 -0.878 1 72.62 112 LYS A N 1
ATOM 890 C CA . LYS A 1 112 ? -7.129 38.812 -0.691 1 72.62 112 LYS A CA 1
ATOM 891 C C . LYS A 1 112 ? -7.973 38.688 -1.96 1 72.62 112 LYS A C 1
ATOM 893 O O . LYS A 1 112 ? -9.18 38.438 -1.893 1 72.62 112 LYS A O 1
ATOM 898 N N . LEU A 1 113 ? -7.281 38.812 -2.945 1 77 113 LEU A N 1
ATOM 899 C CA . LEU A 1 113 ? -7.957 38.719 -4.234 1 77 113 LEU A CA 1
ATOM 900 C C . LEU A 1 113 ? -8.383 37.281 -4.523 1 77 113 LEU A C 1
ATOM 902 O O . LEU A 1 113 ? -9.461 37.031 -5.066 1 77 113 LEU A O 1
ATOM 906 N N . VAL A 1 114 ? -7.629 36.406 -4.125 1 77 114 VAL A N 1
ATOM 907 C CA . VAL A 1 114 ? -7.984 35 -4.27 1 77 114 VAL A CA 1
ATOM 908 C C . VAL A 1 114 ? -9.195 34.688 -3.389 1 77 114 VAL A C 1
ATOM 910 O O . VAL A 1 114 ? -10.117 34 -3.822 1 77 114 VAL A O 1
ATOM 913 N N . GLN A 1 115 ? -9.211 35.188 -2.289 1 71.44 115 GLN A N 1
ATOM 914 C CA . GLN A 1 115 ? -10.359 35.031 -1.41 1 71.44 115 GLN A CA 1
ATOM 915 C C . GLN A 1 115 ? -11.625 35.625 -2.023 1 71.44 115 GLN A C 1
ATOM 917 O O . GLN A 1 115 ? -12.695 35.031 -1.959 1 71.44 115 GLN A O 1
ATOM 922 N N . LYS A 1 116 ? -11.367 36.688 -2.551 1 75 116 LYS A N 1
ATOM 923 C CA . LYS A 1 116 ? -12.492 37.375 -3.195 1 75 116 LYS A CA 1
ATOM 924 C C . LYS A 1 116 ? -12.953 36.625 -4.434 1 75 116 LYS A C 1
ATOM 926 O O . LYS A 1 116 ? -14.148 36.531 -4.711 1 75 116 LYS A O 1
ATOM 931 N N . LEU A 1 117 ? -12.031 36.062 -5.055 1 77.81 117 LEU A N 1
ATOM 932 C CA . LEU A 1 117 ? -12.359 35.219 -6.211 1 77.81 117 LEU A CA 1
ATOM 933 C C . LEU A 1 117 ? -13.188 34.031 -5.801 1 77.81 117 LEU A C 1
ATOM 935 O O . LEU A 1 117 ? -14.172 33.688 -6.457 1 77.81 117 LEU A O 1
ATOM 939 N N . ILE A 1 118 ? -12.859 33.469 -4.773 1 71.31 118 ILE A N 1
ATOM 940 C CA . ILE A 1 118 ? -13.602 32.312 -4.234 1 71.31 118 ILE A CA 1
ATOM 941 C C . ILE A 1 118 ? -15.016 32.75 -3.861 1 71.31 118 ILE A C 1
ATOM 943 O O . ILE A 1 118 ? -15.984 32.094 -4.199 1 71.31 118 ILE A O 1
ATOM 947 N N . GLN A 1 119 ? -15.117 33.812 -3.23 1 67.38 119 GLN A N 1
ATOM 948 C CA . GLN A 1 119 ? -16.422 34.344 -2.844 1 67.38 119 GLN A CA 1
ATOM 949 C C . GLN A 1 119 ? -17.281 34.656 -4.07 1 67.38 119 GLN A C 1
ATOM 951 O O . GLN A 1 119 ? -18.469 34.344 -4.086 1 67.38 119 GLN A O 1
ATOM 956 N N . LEU A 1 120 ? -16.672 35.188 -5.027 1 74.5 120 LEU A N 1
ATOM 957 C CA . LEU A 1 120 ? -17.375 35.531 -6.258 1 74.5 120 LEU A CA 1
ATOM 958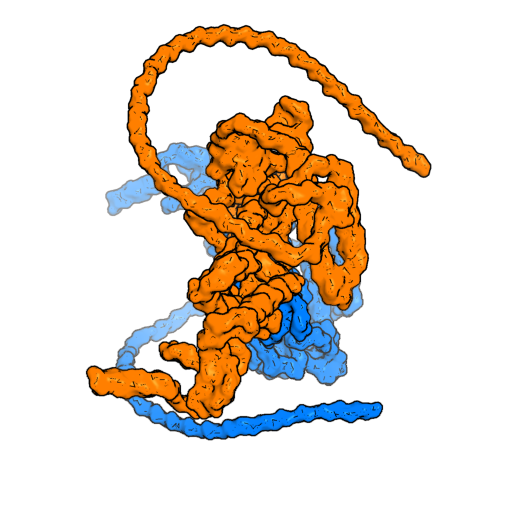 C C . LEU A 1 120 ? -17.828 34.25 -6.996 1 74.5 120 LEU A C 1
ATOM 960 O O . LEU A 1 120 ? -18.953 34.219 -7.512 1 74.5 120 LEU A O 1
ATOM 964 N N . ARG A 1 121 ? -17.016 33.312 -6.977 1 71.31 121 ARG A N 1
ATOM 965 C CA . ARG A 1 121 ? -17.344 32.062 -7.605 1 71.31 121 ARG A CA 1
ATOM 966 C C . ARG A 1 121 ? -18.484 31.359 -6.855 1 71.31 121 ARG A C 1
ATOM 968 O O . ARG A 1 121 ? -19.391 30.797 -7.469 1 71.31 121 ARG A O 1
ATOM 975 N N . MET A 1 122 ? -18.5 31.406 -5.637 1 65.88 122 MET A N 1
ATOM 976 C CA . MET A 1 122 ? -19.562 30.844 -4.805 1 65.88 122 MET A CA 1
ATOM 977 C C . MET A 1 122 ? -20.891 31.562 -5.07 1 65.88 122 MET A C 1
ATOM 979 O O . MET A 1 122 ? -21.922 30.922 -5.191 1 65.88 122 MET A O 1
ATOM 983 N N . HIS A 1 123 ? -20.719 32.812 -5.156 1 66.06 123 HIS A N 1
ATOM 984 C CA . HIS A 1 123 ? -21.891 33.594 -5.441 1 66.06 123 HIS A CA 1
ATOM 985 C C . HIS A 1 123 ? -22.438 33.312 -6.84 1 66.06 123 HIS A C 1
ATOM 987 O O . HIS A 1 123 ? -23.656 33.25 -7.043 1 66.06 123 HIS A O 1
ATOM 993 N N . TYR A 1 124 ? -21.578 33.156 -7.715 1 66.88 124 TYR A N 1
ATOM 994 C CA . TYR A 1 124 ? -21.938 32.781 -9.078 1 66.88 124 TYR A CA 1
ATOM 995 C C . TYR A 1 124 ? -22.672 31.438 -9.102 1 66.88 124 TYR A C 1
ATOM 997 O O . TYR A 1 124 ? -23.688 31.281 -9.781 1 66.88 124 TYR A O 1
ATOM 1005 N N . GLN A 1 125 ? -22.219 30.578 -8.383 1 64.25 125 GLN A N 1
ATOM 1006 C CA . GLN A 1 125 ? -22.828 29.25 -8.281 1 64.25 125 GLN A CA 1
ATOM 1007 C C . GLN A 1 125 ? -24.172 29.328 -7.586 1 64.25 125 GLN A C 1
ATOM 1009 O O . GLN A 1 125 ? -25.125 28.656 -7.996 1 64.25 125 GLN A O 1
ATOM 1014 N N . GLU A 1 126 ? -24.281 30.031 -6.613 1 59.16 126 GLU A N 1
ATOM 1015 C CA . GLU A 1 126 ? -25.531 30.25 -5.91 1 59.16 126 GLU A CA 1
ATOM 1016 C C . GLU A 1 126 ? -26.578 30.875 -6.828 1 59.16 126 GLU A C 1
ATOM 1018 O O . GLU A 1 126 ? -27.766 30.531 -6.762 1 59.16 126 GLU A O 1
ATOM 1023 N N . LEU A 1 127 ? -26.156 31.844 -7.543 1 60.06 127 LEU A N 1
ATOM 1024 C CA . LEU A 1 127 ? -27.062 32.5 -8.492 1 60.06 127 LEU A CA 1
ATOM 1025 C C . LEU A 1 127 ? -27.531 31.5 -9.555 1 60.06 127 LEU A C 1
ATOM 1027 O O . LEU A 1 127 ? -28.672 31.562 -10.008 1 60.06 127 LEU A O 1
ATOM 1031 N N . LYS A 1 128 ? -26.625 30.594 -9.906 1 55.94 128 LYS A N 1
ATOM 1032 C CA . LYS A 1 128 ? -26.969 29.578 -10.898 1 55.94 128 LYS A CA 1
ATOM 1033 C C . LYS A 1 128 ? -27.891 28.516 -10.312 1 55.94 128 LYS A C 1
ATOM 1035 O O . LYS A 1 128 ? -28.734 27.969 -11.016 1 55.94 128 LYS A O 1
ATOM 1040 N N . GLU A 1 129 ? -27.641 27.922 -9.195 1 53.16 129 GLU A N 1
ATOM 1041 C CA . GLU A 1 129 ? -28.406 26.828 -8.602 1 53.16 129 GLU A CA 1
ATOM 1042 C C . GLU A 1 129 ? -29.844 27.266 -8.312 1 53.16 129 GLU A C 1
ATOM 1044 O O . GLU A 1 129 ? -30.734 26.422 -8.133 1 53.16 129 GLU A O 1
ATOM 1049 N N . GLY A 1 130 ? -30.484 28.078 -8.742 1 47.72 130 GLY A N 1
ATOM 1050 C CA . GLY A 1 130 ? -31.859 28.547 -8.672 1 47.72 130 GLY A CA 1
ATOM 1051 C C . GLY A 1 130 ? -32.406 28.625 -7.254 1 47.72 130 GLY A C 1
ATOM 1052 O O . GLY A 1 130 ? -31.719 28.219 -6.309 1 47.72 130 GLY A O 1
ATOM 1053 N N . PRO A 1 131 ? -33.625 29.156 -7.039 1 42.94 131 PRO A N 1
ATOM 1054 C CA . PRO A 1 131 ? -34.281 29.312 -5.734 1 42.94 131 PRO A CA 1
ATOM 1055 C C . PRO A 1 131 ? -34.594 27.984 -5.066 1 42.94 131 PRO A C 1
ATOM 1057 O O . PRO A 1 131 ? -34.844 26.984 -5.75 1 42.94 131 PRO A O 1
ATOM 1060 N N . VAL A 1 132 ? -34.062 27.5 -3.887 1 42.12 132 VAL A N 1
ATOM 1061 C CA . VAL A 1 132 ? -34.5 26.453 -2.988 1 42.12 132 VAL A CA 1
ATOM 1062 C C . VAL A 1 132 ? -36.031 26.453 -2.914 1 42.12 132 VAL A C 1
ATOM 1064 O O . VAL A 1 132 ? -36.625 27.422 -2.438 1 42.12 132 VAL A O 1
ATOM 1067 N N . GLU A 1 133 ? -36.75 25.891 -3.781 1 42.44 133 GLU A N 1
ATOM 1068 C CA . GLU A 1 133 ? -38.188 25.734 -3.484 1 42.44 133 GLU A CA 1
ATOM 1069 C C . GLU A 1 133 ? -38.375 25.125 -2.096 1 42.44 133 GLU A C 1
ATOM 1071 O O . GLU A 1 133 ? -37.625 24.266 -1.669 1 42.44 133 GLU A O 1
ATOM 1076 N N . THR A 1 134 ? -39.094 25.656 -1.177 1 38.12 134 THR A N 1
ATOM 1077 C CA . THR A 1 134 ? -39.531 25.453 0.2 1 38.12 134 THR A CA 1
ATOM 1078 C C . THR A 1 134 ? -39.969 24.016 0.427 1 38.12 134 THR A C 1
ATOM 1080 O O . THR A 1 134 ? -40.344 23.641 1.544 1 38.12 134 THR A O 1
ATOM 1083 N N . ASP A 1 135 ? -40.812 23.344 -0.521 1 44.38 135 ASP A N 1
ATOM 1084 C CA . ASP A 1 135 ? -41.594 22.234 -0.021 1 44.38 135 ASP A CA 1
ATOM 1085 C C . ASP A 1 135 ? -40.719 21.125 0.522 1 44.38 135 ASP A C 1
ATOM 1087 O O . ASP A 1 135 ? -39.781 20.672 -0.154 1 44.38 135 ASP A O 1
ATOM 1091 N N . THR A 1 136 ? -40.625 20.781 1.901 1 51.09 136 THR A N 1
ATOM 1092 C CA . THR A 1 136 ? -39.969 20.156 3.031 1 51.09 136 THR A CA 1
ATOM 1093 C C . THR A 1 136 ? -39.562 18.719 2.697 1 51.09 136 THR A C 1
ATOM 1095 O O . THR A 1 136 ? -39.062 17.984 3.561 1 51.09 136 THR A O 1
ATOM 1098 N N . GLN A 1 137 ? -40.062 17.844 1.89 1 73.12 137 GLN A N 1
ATOM 1099 C CA . GLN A 1 137 ? -39.938 16.422 2.234 1 73.12 137 GLN A CA 1
ATOM 1100 C C . GLN A 1 137 ? -38.5 15.914 1.978 1 73.12 137 GLN A C 1
ATOM 1102 O O . GLN A 1 137 ? -38 16.016 0.857 1 73.12 137 GLN A O 1
ATOM 1107 N N . ILE A 1 138 ? -37.719 15.867 3 1 88.69 138 ILE A N 1
ATOM 1108 C CA . ILE A 1 138 ? -36.406 15.234 3.004 1 88.69 138 ILE A CA 1
ATOM 1109 C C . ILE A 1 138 ? -36.562 13.719 2.9 1 88.69 138 ILE A C 1
ATOM 1111 O O . ILE A 1 138 ? -37.312 13.117 3.66 1 88.69 138 ILE A O 1
ATOM 1115 N N . LYS A 1 139 ? -36.094 13.25 1.838 1 92 139 LYS A N 1
ATOM 1116 C CA . LYS A 1 139 ? -36.031 11.797 1.691 1 92 139 LYS A CA 1
ATOM 1117 C C . LYS A 1 139 ? -34.719 11.242 2.219 1 92 139 LYS A C 1
ATOM 1119 O O . LYS A 1 139 ? -33.656 11.773 1.905 1 92 139 LYS A O 1
ATOM 1124 N N . VAL A 1 140 ? -34.812 10.242 3.066 1 94 140 VAL A N 1
ATOM 1125 C CA . VAL A 1 140 ? -33.625 9.672 3.654 1 94 140 VAL A CA 1
ATOM 1126 C C . VAL A 1 140 ? -33.312 8.32 3.004 1 94 140 VAL A C 1
ATOM 1128 O O . VAL A 1 140 ? -34.125 7.398 3.059 1 94 140 VAL A O 1
ATOM 1131 N N . VAL A 1 141 ? -32.281 8.234 2.266 1 95.38 141 VAL A N 1
ATOM 1132 C CA . VAL A 1 141 ? -31.797 6.988 1.669 1 95.38 141 VAL A CA 1
ATOM 1133 C C . VAL A 1 141 ? -30.328 6.773 2.021 1 95.38 141 VAL A C 1
ATOM 1135 O O . VAL A 1 141 ? -29.484 7.625 1.738 1 95.38 141 VAL A O 1
ATOM 1138 N N . MET A 1 142 ? -29.922 5.637 2.568 1 95.56 142 MET A N 1
ATOM 1139 C CA . MET A 1 142 ? -28.547 5.312 2.961 1 95.56 142 MET A CA 1
ATOM 1140 C C . MET A 1 142 ? -27.953 6.434 3.803 1 95.56 142 MET A C 1
ATOM 1142 O O . MET A 1 142 ? -26.812 6.836 3.582 1 95.56 142 MET A O 1
ATOM 1146 N N . SER A 1 143 ? -28.781 7.082 4.625 1 95.56 143 SER A N 1
ATOM 1147 C CA . SER A 1 143 ? -28.406 8.117 5.578 1 95.56 143 SER A CA 1
ATOM 1148 C C . SER A 1 143 ? -28.188 9.461 4.879 1 95.56 143 SER A C 1
ATOM 1150 O O . SER A 1 143 ? -27.734 10.422 5.5 1 95.56 143 SER A O 1
ATOM 1152 N N . HIS A 1 144 ? -28.453 9.445 3.566 1 96.12 144 HIS A N 1
ATOM 1153 C CA . HIS A 1 144 ? -28.484 10.727 2.869 1 96.12 144 HIS A CA 1
ATOM 1154 C C . HIS A 1 144 ? -29.797 11.453 3.131 1 96.12 144 HIS A C 1
ATOM 1156 O O . HIS A 1 144 ? -30.859 10.836 3.18 1 96.12 144 HIS A O 1
ATOM 1162 N N . LYS A 1 145 ? -29.719 12.734 3.289 1 96.25 145 LYS A N 1
ATOM 1163 C CA . LYS A 1 145 ? -30.906 13.586 3.395 1 96.25 145 LYS A CA 1
ATOM 1164 C C . LYS A 1 145 ? -31.109 14.391 2.117 1 96.25 145 LYS A C 1
ATOM 1166 O O . LYS A 1 145 ? -30.672 15.539 2.021 1 96.25 145 LYS A O 1
ATOM 1171 N N . PHE A 1 146 ? -31.953 13.828 1.235 1 94.62 146 PHE A N 1
ATOM 1172 C CA . PHE A 1 146 ? -32.094 14.367 -0.111 1 94.62 146 PHE A CA 1
ATOM 1173 C C . PHE A 1 146 ? -33.188 15.414 -0.159 1 94.62 146 PHE A C 1
ATOM 1175 O O . PHE A 1 146 ? -34.281 15.203 0.379 1 94.62 146 PHE A O 1
ATOM 1182 N N . LYS A 1 147 ? -32.875 16.453 -0.781 1 92.38 147 LYS A N 1
ATOM 1183 C CA . LYS A 1 147 ? -33.844 17.484 -1.12 1 92.38 147 LYS A CA 1
ATOM 1184 C C . LYS A 1 147 ? -34 17.641 -2.633 1 92.38 147 LYS A C 1
ATOM 1186 O O . LYS A 1 147 ? -33 17.594 -3.363 1 92.38 147 LYS A O 1
ATOM 1191 N N . VAL A 1 148 ? -35.188 17.734 -3.008 1 87.94 148 VAL A N 1
ATOM 1192 C CA . VAL A 1 148 ? -35.469 17.844 -4.434 1 87.94 148 VAL A CA 1
ATOM 1193 C C . VAL A 1 148 ? -34.969 19.188 -4.953 1 87.94 148 VAL A C 1
ATOM 1195 O O . VAL A 1 148 ? -35.094 20.219 -4.27 1 87.94 148 VAL A O 1
ATOM 1198 N N . ARG A 1 149 ? -34.344 19.156 -6.035 1 83.19 149 ARG A N 1
ATOM 1199 C CA . ARG A 1 149 ? -33.875 20.375 -6.695 1 83.19 149 ARG A CA 1
ATOM 1200 C C . ARG A 1 149 ? -34.406 20.453 -8.125 1 83.19 149 ARG A C 1
ATOM 1202 O O . ARG A 1 149 ? -34.625 19.422 -8.773 1 83.19 149 ARG A O 1
ATOM 1209 N N . VAL A 1 150 ? -34.906 21.578 -8.398 1 71.06 150 VAL A N 1
ATOM 1210 C CA . VAL A 1 150 ? -35.375 21.828 -9.75 1 71.06 150 VAL A CA 1
ATOM 1211 C C . VAL A 1 150 ? -34.406 22.781 -10.469 1 71.06 150 VAL A C 1
ATOM 1213 O O . VAL A 1 150 ? -33.844 23.688 -9.844 1 71.06 150 VAL A O 1
ATOM 1216 N N . GLY A 1 151 ? -34.031 22.5 -11.68 1 64.5 151 GLY A N 1
ATOM 1217 C CA . GLY A 1 151 ? -33.344 23.531 -12.43 1 64.5 151 GLY A CA 1
ATOM 1218 C C . GLY A 1 151 ? -32.031 23.031 -13.023 1 64.5 151 GLY A C 1
ATOM 1219 O O . GLY A 1 151 ? -31.703 21.844 -12.922 1 64.5 151 GLY A O 1
ATOM 1220 N N . ALA A 1 152 ? -31 23.969 -13.68 1 57.25 152 ALA A N 1
ATOM 1221 C CA . ALA A 1 152 ? -30.141 24.203 -14.836 1 57.25 152 ALA A CA 1
ATOM 1222 C C . ALA A 1 152 ? -28.938 23.266 -14.828 1 57.25 152 ALA A C 1
ATOM 1224 O O . ALA A 1 152 ? -28.359 22.984 -15.875 1 57.25 152 ALA A O 1
ATOM 1225 N N . ASN A 1 153 ? -28.094 23.203 -13.805 1 60.25 153 ASN A N 1
ATOM 1226 C CA . ASN A 1 153 ? -26.734 22.844 -14.195 1 60.25 153 ASN A CA 1
ATOM 1227 C C . ASN A 1 153 ? -26.578 21.344 -14.383 1 60.25 153 ASN A C 1
ATOM 1229 O O . ASN A 1 153 ? -27.266 20.547 -13.734 1 60.25 153 ASN A O 1
ATOM 1233 N N . SER A 1 154 ? -26.062 21.078 -15.562 1 78.75 154 SER A N 1
ATOM 1234 C CA . SER A 1 154 ? -25.781 19.688 -15.922 1 78.75 154 SER A CA 1
ATOM 1235 C C . SER A 1 154 ? -24.703 19.094 -15.008 1 78.75 154 SER A C 1
ATOM 1237 O O . SER A 1 154 ? -23.609 19.641 -14.906 1 78.75 154 SER A O 1
ATOM 1239 N N . HIS A 1 155 ? -25.156 18.281 -14.078 1 84.12 155 HIS A N 1
ATOM 1240 C CA . HIS A 1 155 ? -24.234 17.531 -13.227 1 84.12 155 HIS A CA 1
ATOM 1241 C C . HIS A 1 155 ? -24.297 16.031 -13.531 1 84.12 155 HIS A C 1
ATOM 1243 O O . HIS A 1 155 ? -25.312 15.531 -14.016 1 84.12 155 HIS A O 1
ATOM 1249 N N . PRO A 1 156 ? -23.219 15.445 -13.336 1 91.31 156 PRO A N 1
ATOM 1250 C CA . PRO A 1 156 ? -23.297 13.984 -13.445 1 91.31 156 PRO A CA 1
ATOM 1251 C C . PRO A 1 156 ? -23.953 13.344 -12.219 1 91.31 156 PRO A C 1
ATOM 1253 O O . PRO A 1 156 ? -23.75 13.797 -11.094 1 91.31 156 PRO A O 1
ATOM 1256 N N . CYS A 1 157 ? -24.75 12.422 -12.453 1 92.75 157 CYS A N 1
ATOM 1257 C CA . CYS A 1 157 ? -25.359 11.648 -11.375 1 92.75 157 CYS A CA 1
ATOM 1258 C C . CYS A 1 157 ? -24.328 10.766 -10.688 1 92.75 157 CYS A C 1
ATOM 1260 O O . CYS A 1 157 ? -23.578 10.055 -11.352 1 92.75 157 CYS A O 1
ATOM 1262 N N . GLU A 1 158 ? -24.328 10.727 -9.391 1 94.38 158 GLU A N 1
ATOM 1263 C CA . GLU A 1 158 ? -23.344 9.977 -8.617 1 94.38 158 GLU A CA 1
ATOM 1264 C C . GLU A 1 158 ? -23.625 8.484 -8.672 1 94.38 158 GLU A C 1
ATOM 1266 O O . GLU A 1 158 ? -22.75 7.672 -8.352 1 94.38 158 GLU A O 1
ATOM 1271 N N . LYS A 1 159 ? -24.797 8.148 -9.094 1 92.69 159 LYS A N 1
ATOM 1272 C CA . LYS A 1 159 ? -25.172 6.734 -9.148 1 92.69 159 LYS A CA 1
ATOM 1273 C C . LYS A 1 159 ? -24.938 6.164 -10.547 1 92.69 159 LYS A C 1
ATOM 1275 O O . LYS A 1 159 ? -24.234 5.152 -10.695 1 92.69 159 LYS A O 1
ATOM 1280 N N . CYS A 1 160 ? -25.422 6.793 -11.555 1 91.44 160 CYS A N 1
ATOM 1281 C CA . CYS A 1 160 ? -25.391 6.211 -12.891 1 91.44 160 CYS A CA 1
ATOM 1282 C C . CYS A 1 160 ? -24.375 6.941 -13.773 1 91.44 160 CYS A C 1
ATOM 1284 O O . CYS A 1 160 ? -24.094 6.512 -14.891 1 91.44 160 CYS A O 1
ATOM 1286 N N . LYS A 1 161 ? -23.766 8.023 -13.312 1 91.94 161 LYS A N 1
ATOM 1287 C CA . LYS A 1 161 ? -22.766 8.836 -14.008 1 91.94 161 LYS A CA 1
ATOM 1288 C C . LYS A 1 161 ? -23.391 9.57 -15.195 1 91.94 161 LYS A C 1
ATOM 1290 O O . LYS A 1 161 ? -22.75 10.414 -15.82 1 91.94 161 LYS A O 1
ATOM 1295 N N . GLY A 1 162 ? -24.625 9.344 -15.398 1 90 162 GLY A N 1
ATOM 1296 C CA . GLY A 1 162 ? -25.344 10.07 -16.438 1 90 162 GLY A CA 1
ATOM 1297 C C . GLY A 1 162 ? -25.547 11.539 -16.109 1 90 162 GLY A C 1
ATOM 1298 O O . GLY A 1 162 ? -25.562 11.914 -14.93 1 90 162 GLY A O 1
ATOM 1299 N N . VAL A 1 163 ? -25.781 12.281 -17.109 1 89.69 163 VAL A N 1
ATOM 1300 C CA . VAL A 1 163 ? -25.938 13.727 -16.922 1 89.69 163 VAL A CA 1
ATOM 1301 C C . VAL A 1 163 ? -27.344 14.023 -16.406 1 89.69 163 VAL A C 1
ATOM 1303 O O . VAL A 1 163 ? -28.328 13.492 -16.922 1 89.69 163 VAL A O 1
ATOM 1306 N N . ILE A 1 164 ? -27.391 14.742 -15.359 1 86.19 164 ILE A N 1
ATOM 1307 C CA . ILE A 1 164 ? -28.656 15.273 -14.867 1 86.19 164 ILE A CA 1
ATOM 1308 C C . ILE A 1 164 ? -29.031 16.531 -15.641 1 86.19 164 ILE A C 1
ATOM 1310 O O . ILE A 1 164 ? -28.344 17.547 -15.547 1 86.19 164 ILE A O 1
ATOM 1314 N N . TRP A 1 165 ? -29.891 16.453 -16.594 1 76.06 165 TRP A N 1
ATOM 1315 C CA . TRP A 1 165 ? -30.281 17.578 -17.438 1 76.06 165 TRP A CA 1
ATOM 1316 C C . TRP A 1 165 ? -31.281 18.469 -16.719 1 76.06 165 TRP A C 1
ATOM 1318 O O . TRP A 1 165 ? -32.25 17.969 -16.109 1 76.06 165 TRP A O 1
ATOM 1328 N N . GLY A 1 166 ? -30.906 19.594 -16.094 1 60.16 166 GLY A N 1
ATOM 1329 C CA . GLY A 1 166 ? -31.766 20.531 -15.406 1 60.16 166 GLY A CA 1
ATOM 1330 C C . GLY A 1 166 ? -32.75 21.234 -16.328 1 60.16 166 GLY A C 1
ATOM 1331 O O . GLY A 1 166 ? -33.219 22.328 -16.016 1 60.16 166 GLY A O 1
ATOM 1332 N N . LEU A 1 167 ? -32.969 20.812 -17.531 1 54.16 167 LEU A N 1
ATOM 1333 C CA . LEU A 1 167 ? -33.906 21.672 -18.25 1 54.16 167 LEU A CA 1
ATOM 1334 C C . LEU A 1 167 ? -35.125 22 -17.391 1 54.16 167 LEU A C 1
ATOM 1336 O O . LEU A 1 167 ? -35.5 21.219 -16.531 1 54.16 167 LEU A O 1
ATOM 1340 N N . ILE A 1 168 ? -35.656 23.172 -17.5 1 46.38 168 ILE A N 1
ATOM 1341 C CA . ILE A 1 168 ? -36.781 23.906 -16.938 1 46.38 168 ILE A CA 1
ATOM 1342 C C . ILE A 1 168 ? -38.031 23.031 -16.938 1 46.38 168 ILE A C 1
ATOM 1344 O O . ILE A 1 168 ? -38.469 22.578 -17.984 1 46.38 168 ILE A O 1
ATOM 1348 N N . GLY A 1 169 ? -38.531 22.609 -15.734 1 49.56 169 GLY A N 1
ATOM 1349 C CA . GLY A 1 169 ? -39.875 22.156 -15.414 1 49.56 169 GLY A CA 1
ATOM 1350 C C . GLY A 1 169 ? -39.969 20.641 -15.312 1 49.56 169 GLY A C 1
ATOM 1351 O O . GLY A 1 169 ? -40.969 20.125 -14.82 1 49.56 169 GLY A O 1
ATOM 1352 N N . ILE A 1 170 ? -39 19.828 -15.992 1 53.84 170 ILE A N 1
ATOM 1353 C CA . ILE A 1 170 ? -39.469 18.453 -16.094 1 53.84 170 ILE A CA 1
ATOM 1354 C C . ILE A 1 170 ? -38.625 17.547 -15.211 1 53.84 170 ILE A C 1
ATOM 1356 O O . ILE A 1 170 ? -39.156 16.672 -14.531 1 53.84 170 ILE A O 1
ATOM 1360 N N . ASN A 1 171 ? -37.188 17.766 -15.203 1 60.59 171 ASN A N 1
ATOM 1361 C CA . ASN A 1 171 ? -36.5 16.656 -14.547 1 60.59 171 ASN A CA 1
ATOM 1362 C C . ASN A 1 171 ? -36.031 17.047 -13.156 1 60.59 171 ASN A C 1
ATOM 1364 O O . ASN A 1 171 ? -35.312 18.047 -13 1 60.59 171 ASN A O 1
ATOM 1368 N N . THR A 1 172 ? -36.594 16.578 -12.18 1 73.56 172 THR A N 1
ATOM 1369 C CA . THR A 1 172 ? -36.281 16.734 -10.773 1 73.56 172 THR A CA 1
ATOM 1370 C C . THR A 1 172 ? -35.062 15.883 -10.398 1 73.56 172 THR A C 1
ATOM 1372 O O . THR A 1 172 ? -34.812 14.844 -11.016 1 73.56 172 THR A O 1
ATOM 1375 N N . TRP A 1 173 ? -34.062 16.531 -9.82 1 87 173 TRP A N 1
ATOM 1376 C CA . TRP A 1 173 ? -32.938 15.781 -9.281 1 87 173 TRP A CA 1
ATOM 1377 C C . TRP A 1 173 ? -32.812 16 -7.777 1 87 173 TRP A C 1
ATOM 1379 O O . TRP A 1 173 ? -33.531 16.812 -7.195 1 87 173 TRP A O 1
ATOM 1389 N N . TYR A 1 174 ? -32.062 15.172 -7.137 1 90.19 174 TYR A N 1
ATOM 1390 C CA . TYR A 1 174 ? -31.953 15.188 -5.684 1 90.19 174 TYR A CA 1
ATOM 1391 C C . TYR A 1 174 ? -30.516 15.453 -5.258 1 90.19 174 TYR A C 1
ATOM 1393 O O . TYR A 1 174 ? -29.578 14.969 -5.895 1 90.19 174 TYR A O 1
ATOM 1401 N N . LYS A 1 175 ? -30.328 16.234 -4.281 1 92.88 175 LYS A N 1
ATOM 1402 C CA . LYS A 1 175 ? -29.031 16.531 -3.697 1 92.88 175 LYS A CA 1
ATOM 1403 C C . LYS A 1 175 ? -29.047 16.328 -2.184 1 92.88 175 LYS A C 1
ATOM 1405 O O . LYS A 1 175 ? -29.953 16.797 -1.503 1 92.88 175 LYS A O 1
ATOM 1410 N N . CYS A 1 176 ? -28.125 15.609 -1.684 1 95.38 176 CYS A N 1
ATOM 1411 C CA . CYS A 1 176 ? -28 15.461 -0.238 1 95.38 176 CYS A CA 1
ATOM 1412 C C . CYS A 1 176 ? -27.547 16.766 0.409 1 95.38 176 CYS A C 1
ATOM 1414 O O . CYS A 1 176 ? -26.594 17.391 -0.055 1 95.38 176 CYS A O 1
ATOM 1416 N N . GLN A 1 177 ? -28.094 17.094 1.473 1 95 177 GLN A N 1
ATOM 1417 C CA . GLN A 1 177 ? -27.797 18.359 2.152 1 95 177 GLN A CA 1
ATOM 1418 C C . GLN A 1 177 ? -26.531 18.234 2.996 1 95 177 GLN A C 1
ATOM 1420 O O . GLN A 1 177 ? -25.891 19.25 3.301 1 95 177 GLN A O 1
ATOM 1425 N N . GLU A 1 178 ? -26.203 17.031 3.305 1 94.94 178 GLU A N 1
ATOM 1426 C CA . GLU A 1 178 ? -25.078 16.812 4.219 1 94.94 178 GLU A CA 1
ATOM 1427 C C . GLU A 1 178 ? -23.781 16.641 3.459 1 94.94 178 GLU A C 1
ATOM 1429 O O . GLU A 1 178 ? -22.75 17.188 3.859 1 94.94 178 GLU A O 1
ATOM 1434 N N . CYS A 1 179 ? -23.766 15.953 2.385 1 95.25 179 CYS A N 1
ATOM 1435 C CA . CYS A 1 179 ? -22.516 15.625 1.726 1 95.25 179 CYS A CA 1
ATOM 1436 C C . CYS A 1 179 ? -22.5 16.141 0.294 1 95.25 179 CYS A C 1
ATOM 1438 O O . CYS A 1 179 ? -21.438 16.172 -0.348 1 95.25 179 CYS A O 1
ATOM 1440 N N . GLY A 1 180 ? -23.641 16.469 -0.301 1 93.44 180 GLY A N 1
ATOM 1441 C CA . GLY A 1 180 ? -23.703 17.031 -1.645 1 93.44 180 GLY A CA 1
ATOM 1442 C C . GLY A 1 180 ? -23.891 15.969 -2.715 1 93.44 180 GLY A C 1
ATOM 1443 O O . GLY A 1 180 ? -23.828 16.266 -3.908 1 93.44 180 GLY A O 1
ATOM 1444 N N . TYR A 1 181 ? -24.188 14.742 -2.377 1 94.88 181 TYR A N 1
ATOM 1445 C CA . TYR A 1 181 ? -24.484 13.664 -3.305 1 94.88 181 TYR A CA 1
ATOM 1446 C C . TYR A 1 181 ? -25.656 14.031 -4.219 1 94.88 181 TYR A C 1
ATOM 1448 O O . TYR A 1 181 ? -26.703 14.469 -3.746 1 94.88 181 TYR A O 1
ATOM 1456 N N . ARG A 1 182 ? -25.5 13.875 -5.539 1 92.94 182 ARG A N 1
ATOM 1457 C CA . ARG A 1 182 ? -26.516 14.227 -6.516 1 92.94 182 ARG A CA 1
ATOM 1458 C C . ARG A 1 182 ? -26.969 12.992 -7.301 1 92.94 182 ARG A C 1
ATOM 1460 O O . ARG A 1 182 ? -26.156 12.148 -7.66 1 92.94 182 ARG A O 1
ATOM 1467 N N . CYS A 1 183 ? -28.25 12.867 -7.504 1 92.31 183 CYS A N 1
ATOM 1468 C CA . CYS A 1 183 ? -28.703 11.742 -8.32 1 92.31 183 CYS A CA 1
ATOM 1469 C C . CYS A 1 183 ? -30.031 12.055 -8.984 1 92.31 183 CYS A C 1
ATOM 1471 O O . CYS A 1 183 ? -30.703 13.023 -8.625 1 92.31 183 CYS A O 1
ATOM 1473 N N . HIS A 1 184 ? -30.266 11.297 -9.984 1 89.31 184 HIS A N 1
ATOM 1474 C CA . HIS A 1 184 ? -31.578 11.32 -10.641 1 89.31 184 HIS A CA 1
ATOM 1475 C C . HIS A 1 184 ? -32.688 10.875 -9.688 1 89.31 184 HIS A C 1
ATOM 1477 O O . HIS A 1 184 ? -32.406 10.18 -8.703 1 89.31 184 HIS A O 1
ATOM 1483 N N . GLN A 1 185 ? -33.812 11.312 -10.102 1 87.88 185 GLN A N 1
ATOM 1484 C CA . GLN A 1 185 ? -34.969 10.773 -9.367 1 87.88 185 GLN A CA 1
ATOM 1485 C C . GLN A 1 185 ? -35.062 9.258 -9.523 1 87.88 185 GLN A C 1
ATOM 1487 O O . GLN A 1 185 ? -35.312 8.547 -8.555 1 87.88 185 GLN A O 1
ATOM 1492 N N . LYS A 1 186 ? -34.812 8.781 -10.648 1 89.44 186 LYS A N 1
ATOM 1493 C CA . LYS A 1 186 ? -34.906 7.352 -10.93 1 89.44 186 LYS A CA 1
ATOM 1494 C C . LYS A 1 186 ? -33.812 6.574 -10.203 1 89.44 186 LYS A C 1
ATOM 1496 O O . LYS A 1 186 ? -33.969 5.375 -9.953 1 89.44 186 LYS A O 1
ATOM 1501 N N . CYS A 1 187 ? -32.781 7.242 -9.875 1 92.25 187 CYS A N 1
ATOM 1502 C CA . CYS A 1 187 ? -31.625 6.582 -9.266 1 92.25 187 CYS A CA 1
ATOM 1503 C C . CYS A 1 187 ? -31.719 6.613 -7.75 1 92.25 187 CYS A C 1
ATOM 1505 O O . CYS A 1 187 ? -30.953 5.938 -7.062 1 92.25 187 CYS A O 1
ATOM 1507 N N . LEU A 1 188 ? -32.562 7.277 -7.215 1 92 188 LEU A N 1
ATOM 1508 C CA . LEU A 1 188 ? -32.656 7.547 -5.781 1 92 188 LEU A CA 1
ATOM 1509 C C . LEU A 1 188 ? -32.75 6.25 -4.988 1 92 188 LEU A C 1
ATOM 1511 O O . LEU A 1 188 ? -32 6.059 -4.023 1 92 188 LEU A O 1
ATOM 1515 N N . ASN A 1 189 ? -33.531 5.324 -5.445 1 91.12 189 ASN A N 1
ATOM 1516 C CA . ASN A 1 189 ? -33.781 4.109 -4.684 1 91.12 189 ASN A CA 1
ATOM 1517 C C . ASN A 1 189 ? -32.688 3.082 -4.891 1 91.12 189 ASN A C 1
ATOM 1519 O O . ASN A 1 189 ? -32.625 2.066 -4.195 1 91.12 189 ASN A O 1
ATOM 1523 N N . SER A 1 190 ? -31.797 3.385 -5.777 1 92.25 190 SER A N 1
ATOM 1524 C CA . SER A 1 190 ? -30.734 2.422 -6.062 1 92.25 190 SER A CA 1
ATOM 1525 C C . SER A 1 190 ? -29.406 2.871 -5.465 1 92.25 190 SER A C 1
ATOM 1527 O O . SER A 1 190 ? -28.375 2.266 -5.73 1 92.25 190 SER A O 1
ATOM 1529 N N . VAL A 1 191 ? -29.5 3.893 -4.699 1 93.81 191 VAL A N 1
ATOM 1530 C CA . VAL A 1 191 ? -28.281 4.383 -4.078 1 93.81 191 VAL A CA 1
ATOM 1531 C C . VAL A 1 191 ? -27.75 3.352 -3.082 1 93.81 191 VAL A C 1
ATOM 1533 O O . VAL A 1 191 ? -28.5 2.855 -2.24 1 93.81 191 VAL A O 1
ATOM 1536 N N . THR A 1 192 ? -26.438 3.029 -3.193 1 89.56 192 THR A N 1
ATOM 1537 C CA . THR A 1 192 ? -25.859 1.988 -2.346 1 89.56 192 THR A CA 1
ATOM 1538 C C . THR A 1 192 ? -24.797 2.572 -1.41 1 89.56 192 THR A C 1
ATOM 1540 O O . THR A 1 192 ? -24.531 2.008 -0.35 1 89.56 192 THR A O 1
ATOM 1543 N N . ARG A 1 193 ? -24.297 3.703 -1.646 1 93 193 ARG A N 1
ATOM 1544 C CA . ARG A 1 193 ? -23.234 4.309 -0.841 1 93 193 ARG A CA 1
ATOM 1545 C C . ARG A 1 193 ? -23.812 5.07 0.343 1 93 193 ARG A C 1
ATOM 1547 O O . ARG A 1 193 ? -24.719 5.895 0.175 1 93 193 ARG A O 1
ATOM 1554 N N . MET A 1 194 ? -23.266 4.824 1.44 1 94.25 194 MET A N 1
ATOM 1555 C CA . MET A 1 194 ? -23.719 5.535 2.635 1 94.25 194 MET A CA 1
ATOM 1556 C C . MET A 1 194 ? -23.188 6.969 2.646 1 94.25 194 MET A C 1
ATOM 1558 O O . MET A 1 194 ? -22.078 7.23 2.182 1 94.25 194 MET A O 1
ATOM 1562 N N . CYS A 1 195 ? -23.969 7.863 3.17 1 96.62 195 CYS A N 1
ATOM 1563 C CA . CYS A 1 195 ? -23.547 9.258 3.295 1 96.62 195 CYS A CA 1
ATOM 1564 C C . CYS A 1 195 ? -22.281 9.375 4.113 1 96.62 195 CYS A C 1
ATOM 1566 O O . CYS A 1 195 ? -22.203 8.898 5.246 1 96.62 195 CYS A O 1
ATOM 1568 N N . PRO A 1 196 ? -21.297 9.992 3.582 1 96.88 196 PRO A N 1
ATOM 1569 C CA . PRO A 1 196 ? -20.047 10.109 4.336 1 96.88 196 PRO A CA 1
ATOM 1570 C C . PRO A 1 196 ? -20.203 10.93 5.613 1 96.88 196 PRO A C 1
ATOM 1572 O O . PRO A 1 196 ? -19.484 10.711 6.586 1 96.88 196 PRO A O 1
ATOM 1575 N N . SER A 1 197 ? -21.109 11.875 5.641 1 96.69 197 SER A N 1
ATOM 1576 C CA . SER A 1 197 ? -21.375 12.648 6.855 1 96.69 197 SER A CA 1
ATOM 1577 C C . SER A 1 197 ? -21.875 11.75 7.98 1 96.69 197 SER A C 1
ATOM 1579 O O . SER A 1 197 ? -21.5 11.938 9.141 1 96.69 197 SER A O 1
ATOM 1581 N N . ALA A 1 198 ? -22.703 10.891 7.578 1 95.31 198 ALA A N 1
ATOM 1582 C CA . ALA A 1 198 ? -23.203 9.93 8.555 1 95.31 198 ALA A CA 1
ATOM 1583 C C . ALA A 1 198 ? -22.078 9.016 9.047 1 95.31 198 ALA A C 1
ATOM 1585 O O . ALA A 1 198 ? -22.016 8.688 10.234 1 95.31 198 ALA A O 1
ATOM 1586 N N . LYS A 1 199 ? -21.219 8.625 8.234 1 94.94 199 LYS A N 1
ATOM 1587 C CA . LYS A 1 199 ? -20.094 7.777 8.609 1 94.94 199 LYS A CA 1
ATOM 1588 C C . LYS A 1 199 ? -19.172 8.5 9.594 1 94.94 199 LYS A C 1
ATOM 1590 O O . LYS A 1 199 ? -18.703 7.898 10.562 1 94.94 199 LYS A O 1
ATOM 1595 N N . ILE A 1 200 ? -18.953 9.742 9.297 1 95.31 200 ILE A N 1
ATOM 1596 C CA . ILE A 1 200 ? -18.109 10.562 10.172 1 95.31 200 ILE A CA 1
ATOM 1597 C C . ILE A 1 200 ? -18.766 10.672 11.547 1 95.31 200 ILE A C 1
ATOM 1599 O O . ILE A 1 200 ? -18.094 10.539 12.57 1 95.31 200 ILE A O 1
ATOM 1603 N N . ALA A 1 201 ? -20.031 10.875 11.492 1 93.94 201 ALA A N 1
ATOM 1604 C CA . ALA A 1 201 ? -20.781 10.977 12.75 1 93.94 201 ALA A CA 1
ATOM 1605 C C . ALA A 1 201 ? -20.719 9.664 13.531 1 93.94 201 ALA A C 1
ATOM 1607 O O . ALA A 1 201 ? -20.719 9.672 14.766 1 93.94 201 ALA A O 1
ATOM 1608 N N . GLN A 1 202 ? -20.578 8.594 12.867 1 94.19 202 GLN A N 1
ATOM 1609 C CA . GLN A 1 202 ? -20.484 7.281 13.492 1 94.19 202 GLN A CA 1
ATOM 1610 C C . GLN A 1 202 ? -19.062 6.984 13.969 1 94.19 202 GLN A C 1
ATOM 1612 O O . GLN A 1 202 ? -18.812 5.93 14.547 1 94.19 202 GLN A O 1
ATOM 1617 N N . GLY A 1 203 ? -18.141 7.863 13.664 1 91.88 203 GLY A N 1
ATOM 1618 C CA . GLY A 1 203 ? -16.797 7.734 14.227 1 91.88 203 GLY A CA 1
ATOM 1619 C C . GLY A 1 203 ? -15.766 7.305 13.211 1 91.88 203 GLY A C 1
ATOM 1620 O O . GLY A 1 203 ? -14.664 6.891 13.578 1 91.88 203 GLY A O 1
ATOM 1621 N N . GLN A 1 204 ? -16.094 7.387 12 1 92.12 204 GLN A N 1
ATOM 1622 C CA . GLN A 1 204 ? -15.102 7.035 10.992 1 92.12 204 GLN A CA 1
ATOM 1623 C C . GLN A 1 204 ? -13.938 8.016 11.008 1 92.12 204 GLN A C 1
ATOM 1625 O O . GLN A 1 204 ? -14.141 9.234 10.945 1 92.12 204 GLN A O 1
ATOM 1630 N N . SER A 1 205 ? -12.68 7.484 11.102 1 94.38 205 SER A N 1
ATOM 1631 C CA . SER A 1 205 ? -11.469 8.305 11.125 1 94.38 205 SER A CA 1
ATOM 1632 C C . SER A 1 205 ? -10.727 8.234 9.797 1 94.38 205 SER A C 1
ATOM 1634 O O . SER A 1 205 ? -11.086 7.445 8.922 1 94.38 205 SER A O 1
ATOM 1636 N N . ILE A 1 206 ? -9.844 9.086 9.617 1 96.56 206 ILE A N 1
ATOM 1637 C CA . ILE A 1 206 ? -9.016 9.117 8.414 1 96.56 206 ILE A CA 1
ATOM 1638 C C . ILE A 1 206 ? -8.055 7.93 8.422 1 96.56 206 ILE A C 1
ATOM 1640 O O . ILE A 1 206 ? -7.609 7.488 9.477 1 96.56 206 ILE A O 1
ATOM 1644 N N . ILE A 1 207 ? -7.781 7.426 7.266 1 96.44 207 ILE A N 1
ATOM 1645 C CA . ILE A 1 207 ? -6.828 6.332 7.113 1 96.44 207 ILE A CA 1
ATOM 1646 C C . ILE A 1 207 ? -5.402 6.879 7.121 1 96.44 207 ILE A C 1
ATOM 1648 O O . ILE A 1 207 ? -5.055 7.734 6.305 1 96.44 207 ILE A O 1
ATOM 1652 N N . THR A 1 208 ? -4.59 6.352 7.961 1 92.94 208 THR A N 1
ATOM 1653 C CA . THR A 1 208 ? -3.248 6.902 8.133 1 92.94 208 THR A CA 1
ATOM 1654 C C . THR A 1 208 ? -2.209 6.02 7.449 1 92.94 208 THR A C 1
ATOM 1656 O O . THR A 1 208 ? -1.021 6.352 7.43 1 92.94 208 THR A O 1
ATOM 1659 N N . ASP A 1 209 ? -2.625 4.883 6.879 1 95.44 209 ASP A N 1
ATOM 1660 C CA . ASP A 1 209 ? -1.724 4.051 6.09 1 95.44 209 ASP A CA 1
ATOM 1661 C C . ASP A 1 209 ? -1.72 4.48 4.625 1 95.44 209 ASP A C 1
ATOM 1663 O O . ASP A 1 209 ? -2.771 4.789 4.062 1 95.44 209 ASP A O 1
ATOM 1667 N N . ILE A 1 210 ? -0.543 4.52 4.133 1 97.44 210 ILE A N 1
ATOM 1668 C CA . ILE A 1 210 ? -0.449 4.945 2.74 1 97.44 210 ILE A CA 1
ATOM 1669 C C . ILE A 1 210 ? -0.947 3.826 1.826 1 97.44 210 ILE A C 1
ATOM 1671 O O . ILE A 1 210 ? -0.303 2.781 1.705 1 97.44 210 ILE A O 1
ATOM 1675 N N . CYS A 1 211 ? -2.029 4.035 1.159 1 97.62 211 CYS A N 1
ATOM 1676 C CA . CYS A 1 211 ? -2.613 3.148 0.159 1 97.62 211 CYS A CA 1
ATOM 1677 C C . CYS A 1 211 ? -2.541 1.693 0.61 1 97.62 211 CYS A C 1
ATOM 1679 O O . CYS A 1 211 ? -1.811 0.893 0.023 1 97.62 211 CYS A O 1
ATOM 1681 N N . PRO A 1 212 ? -3.297 1.355 1.594 1 96.94 212 PRO A N 1
ATOM 1682 C CA . PRO A 1 212 ? -3.311 -0.031 2.066 1 96.94 212 PRO A CA 1
ATOM 1683 C C . PRO A 1 212 ? -3.98 -0.984 1.08 1 96.94 212 PRO A C 1
ATOM 1685 O O . PRO A 1 212 ? -5.082 -1.473 1.341 1 96.94 212 PRO A O 1
ATOM 1688 N N . GLU A 1 213 ? -3.27 -1.279 0.063 1 96.25 213 GLU A N 1
ATOM 1689 C CA . GLU A 1 213 ? -3.811 -2.07 -1.04 1 96.25 213 GLU A CA 1
ATOM 1690 C C . GLU A 1 213 ? -4.004 -3.527 -0.631 1 96.25 213 GLU A C 1
ATOM 1692 O O . GLU A 1 213 ? -3.059 -4.188 -0.195 1 96.25 213 GLU A O 1
ATOM 1697 N N . ARG A 1 214 ? -5.168 -4.113 -0.734 1 90.44 214 ARG A N 1
ATOM 1698 C CA . ARG A 1 214 ? -5.508 -5.461 -0.281 1 90.44 214 ARG A CA 1
ATOM 1699 C C . ARG A 1 214 ? -5.602 -6.426 -1.457 1 90.44 214 ARG A C 1
ATOM 1701 O O . ARG A 1 214 ? -5.418 -7.633 -1.291 1 90.44 214 ARG A O 1
ATOM 1708 N N . GLY A 1 215 ? -5.875 -5.891 -2.699 1 93.88 215 GLY A N 1
ATOM 1709 C CA . GLY A 1 215 ? -5.957 -6.754 -3.867 1 93.88 215 GLY A CA 1
ATOM 1710 C C . GLY A 1 215 ? -7.379 -7.09 -4.262 1 93.88 215 GLY A C 1
ATOM 1711 O O . GLY A 1 215 ? -8.297 -7.008 -3.439 1 93.88 215 GLY A O 1
ATOM 1712 N N . LEU A 1 216 ? -7.621 -7.613 -5.414 1 94.62 216 LEU A N 1
ATOM 1713 C CA . LEU A 1 216 ? -8.938 -7.93 -5.965 1 94.62 216 LEU A CA 1
ATOM 1714 C C . LEU A 1 216 ? -9.469 -9.234 -5.383 1 94.62 216 LEU A C 1
ATOM 1716 O O . LEU A 1 216 ? -10.68 -9.406 -5.242 1 94.62 216 LEU A O 1
ATOM 1720 N N . SER A 1 217 ? -8.578 -10.109 -5.059 1 93.25 217 SER A N 1
ATOM 1721 C CA . SER A 1 217 ? -8.984 -11.398 -4.512 1 93.25 217 SER A CA 1
ATOM 1722 C C . SER A 1 217 ? -9.828 -11.227 -3.25 1 93.25 217 SER A C 1
ATOM 1724 O O . SER A 1 217 ? -10.836 -11.906 -3.072 1 93.25 217 SER A O 1
ATOM 1726 N N . LEU A 1 218 ? -9.43 -10.352 -2.457 1 94.12 218 LEU A N 1
ATOM 1727 C CA . LEU A 1 218 ? -10.148 -10.117 -1.206 1 94.12 218 LEU A CA 1
ATOM 1728 C C . LEU A 1 218 ? -11.484 -9.43 -1.462 1 94.12 218 LEU A C 1
ATOM 1730 O O . LEU A 1 218 ? -12.367 -9.438 -0.599 1 94.12 218 LEU A O 1
ATOM 1734 N N . GLN A 1 219 ? -11.578 -8.812 -2.623 1 95.06 219 GLN A N 1
ATOM 1735 C CA . GLN A 1 219 ? -12.836 -8.195 -3.037 1 95.06 219 GLN A CA 1
ATOM 1736 C C . GLN A 1 219 ? -13.641 -9.133 -3.932 1 95.06 219 GLN A C 1
ATOM 1738 O O . GLN A 1 219 ? -14.617 -8.711 -4.559 1 95.06 219 GLN A O 1
ATOM 1743 N N . LYS A 1 220 ? -13.188 -10.367 -4.062 1 93.38 220 LYS A N 1
ATOM 1744 C CA . LYS A 1 220 ? -13.836 -11.375 -4.887 1 93.38 220 LYS A CA 1
ATOM 1745 C C . LYS A 1 220 ? -13.945 -10.914 -6.336 1 93.38 220 LYS A C 1
ATOM 1747 O O . LYS A 1 220 ? -14.953 -11.18 -7 1 93.38 220 LYS A O 1
ATOM 1752 N N . PHE A 1 221 ? -13.094 -10.023 -6.711 1 92.88 221 PHE A N 1
ATOM 1753 C CA . PHE A 1 221 ? -12.961 -9.531 -8.078 1 92.88 221 PHE A CA 1
ATOM 1754 C C . PHE A 1 221 ? -14.172 -8.695 -8.469 1 92.88 221 PHE A C 1
ATOM 1756 O O . PHE A 1 221 ? -14.656 -8.797 -9.602 1 92.88 221 PHE A O 1
ATOM 1763 N N . ARG A 1 222 ? -14.594 -7.961 -7.5 1 95.31 222 ARG A N 1
ATOM 1764 C CA . ARG A 1 222 ? -15.734 -7.074 -7.711 1 95.31 222 ARG A CA 1
ATOM 1765 C C . ARG A 1 222 ? -15.438 -5.672 -7.191 1 95.31 222 ARG A C 1
ATOM 1767 O O . ARG A 1 222 ? -14.617 -5.496 -6.289 1 95.31 222 ARG A O 1
ATOM 1774 N N . CYS A 1 223 ? -16.125 -4.715 -7.801 1 96.62 223 CYS A N 1
ATOM 1775 C CA . CYS A 1 223 ? -16.047 -3.338 -7.324 1 96.62 223 CYS A CA 1
ATOM 1776 C C . CYS A 1 223 ? -16.516 -3.232 -5.879 1 96.62 223 CYS A C 1
ATOM 1778 O O . CYS A 1 223 ? -17.516 -3.863 -5.504 1 96.62 223 CYS A O 1
ATOM 1780 N N . VAL A 1 224 ? -15.836 -2.416 -5.047 1 96 224 VAL A N 1
ATOM 1781 C CA . VAL A 1 224 ? -16.156 -2.314 -3.627 1 96 224 VAL A CA 1
ATOM 1782 C C . VAL A 1 224 ? -17.516 -1.643 -3.445 1 96 224 VAL A C 1
ATOM 1784 O O . VAL A 1 224 ? -18.266 -1.99 -2.535 1 96 224 VAL A O 1
ATOM 1787 N N . ASP A 1 225 ? -17.828 -0.709 -4.293 1 93.81 225 ASP A N 1
ATOM 1788 C CA . ASP A 1 225 ? -19.031 0.104 -4.102 1 93.81 225 ASP A CA 1
ATOM 1789 C C . ASP A 1 225 ? -20.25 -0.553 -4.742 1 93.81 225 ASP A C 1
ATOM 1791 O O . ASP A 1 225 ? -21.234 -0.859 -4.059 1 93.81 225 ASP A O 1
ATOM 1795 N N . CYS A 1 226 ? -20.234 -0.849 -6.039 1 92.44 226 CYS A N 1
ATOM 1796 C CA . CYS A 1 226 ? -21.422 -1.311 -6.742 1 92.44 226 CYS A CA 1
ATOM 1797 C C . CYS A 1 226 ? -21.391 -2.82 -6.941 1 92.44 226 CYS A C 1
ATOM 1799 O O . CYS A 1 226 ? -22.359 -3.412 -7.41 1 92.44 226 CYS A O 1
ATOM 1801 N N . ARG A 1 227 ? -20.266 -3.516 -6.766 1 94.56 227 ARG A N 1
ATOM 1802 C CA . ARG A 1 227 ? -20.094 -4.965 -6.797 1 94.56 227 ARG A CA 1
ATOM 1803 C C . ARG A 1 227 ? -20.094 -5.488 -8.227 1 94.56 227 ARG A C 1
ATOM 1805 O O . ARG A 1 227 ? -2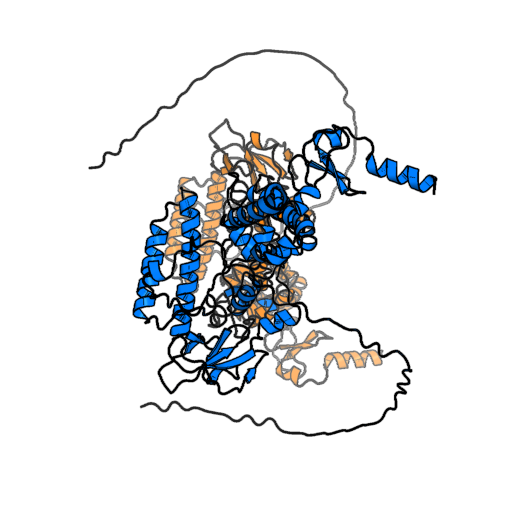0.25 -6.691 -8.453 1 94.56 227 ARG A O 1
ATOM 1812 N N . GLU A 1 228 ? -19.938 -4.582 -9.141 1 93.06 228 GLU A N 1
ATOM 1813 C CA . GLU A 1 228 ? -19.734 -5.023 -10.516 1 93.06 228 GLU A CA 1
ATOM 1814 C C . GLU A 1 228 ? -18.438 -5.793 -10.656 1 93.06 228 GLU A C 1
ATOM 1816 O O . GLU A 1 228 ? -17.422 -5.422 -10.062 1 93.06 228 GLU A O 1
ATOM 1821 N N . PRO A 1 229 ? -18.484 -6.867 -11.492 1 92.75 229 PRO A N 1
ATOM 1822 C CA . PRO A 1 229 ? -17.234 -7.617 -11.695 1 92.75 229 PRO A CA 1
ATOM 1823 C C . PRO A 1 229 ? -16.172 -6.793 -12.398 1 92.75 229 PRO A C 1
ATOM 1825 O O . PRO A 1 229 ? -16.469 -6.02 -13.312 1 92.75 229 PRO A O 1
ATOM 1828 N N . ILE A 1 230 ? -14.969 -6.891 -11.891 1 93.75 230 ILE A N 1
ATOM 1829 C CA . ILE A 1 230 ? -13.836 -6.184 -12.469 1 93.75 230 ILE A CA 1
ATOM 1830 C C . ILE A 1 230 ? -12.633 -7.125 -12.562 1 93.75 230 ILE A C 1
ATOM 1832 O O . ILE A 1 230 ? -12.5 -8.055 -11.758 1 93.75 230 ILE A O 1
ATOM 1836 N N . GLU A 1 231 ? -11.797 -6.895 -13.633 1 89.69 231 GLU A N 1
ATOM 1837 C CA . GLU A 1 231 ? -10.617 -7.734 -13.828 1 89.69 231 GLU A CA 1
ATOM 1838 C C . GLU A 1 231 ? -9.555 -7.008 -14.656 1 89.69 231 GLU A C 1
ATOM 1840 O O . GLU A 1 231 ? -9.883 -6.137 -15.461 1 89.69 231 GLU A O 1
ATOM 1845 N N . PHE A 1 232 ? -8.297 -7.281 -14.43 1 85.31 232 PHE A N 1
ATOM 1846 C CA . PHE A 1 232 ? -7.203 -6.637 -15.148 1 85.31 232 PHE A CA 1
ATOM 1847 C C . PHE A 1 232 ? -7.109 -7.156 -16.578 1 85.31 232 PHE A C 1
ATOM 1849 O O . PHE A 1 232 ? -6.887 -6.383 -17.516 1 85.31 232 PHE A O 1
ATOM 1856 N N . GLN A 1 233 ? -7.137 -8.398 -16.969 1 75.19 233 GLN A N 1
ATOM 1857 C CA . GLN A 1 233 ? -6.871 -8.953 -18.297 1 75.19 233 GLN A CA 1
ATOM 1858 C C . GLN A 1 233 ? -8.164 -9.078 -19.109 1 75.19 233 GLN A C 1
ATOM 1860 O O . GLN A 1 233 ? -8.125 -9.344 -20.312 1 75.19 233 GLN A O 1
ATOM 1865 N N . SER A 1 234 ? -9.18 -8.344 -18.797 1 65 234 SER A N 1
ATOM 1866 C CA . SER A 1 234 ? -10.469 -8.281 -19.469 1 65 234 SER A CA 1
ATOM 1867 C C . SER A 1 234 ? -10.781 -9.594 -20.188 1 65 234 SER A C 1
ATOM 1869 O O . SER A 1 234 ? -11.266 -9.586 -21.312 1 65 234 SER A O 1
ATOM 1871 N N . ASN A 1 235 ? -10.328 -10.594 -19.734 1 66.81 235 ASN A N 1
ATOM 1872 C CA . ASN A 1 235 ? -10.609 -11.867 -20.375 1 66.81 235 ASN A CA 1
ATOM 1873 C C . ASN A 1 235 ? -12.117 -12.109 -20.5 1 66.81 235 ASN A C 1
ATOM 1875 O O . ASN A 1 235 ? -12.586 -12.641 -21.5 1 66.81 235 ASN A O 1
ATOM 1879 N N . GLN A 1 236 ? -12.812 -11.539 -19.594 1 70.06 236 GLN A N 1
ATOM 1880 C CA . GLN A 1 236 ? -14.25 -11.758 -19.547 1 70.06 236 GLN A CA 1
ATOM 1881 C C . GLN A 1 236 ? -15.016 -10.523 -20.047 1 70.06 236 GLN A C 1
ATOM 1883 O O . GLN A 1 236 ? -16.25 -10.5 -20.016 1 70.06 236 GLN A O 1
ATOM 1888 N N . GLY A 1 237 ? -14.289 -9.523 -20.406 1 77.94 237 GLY A N 1
ATOM 1889 C CA . GLY A 1 237 ? -14.938 -8.305 -20.875 1 77.94 237 GLY A CA 1
ATOM 1890 C C . GLY A 1 237 ? -15.336 -7.379 -19.734 1 77.94 237 GLY A C 1
ATOM 1891 O O . GLY A 1 237 ? -16.125 -6.449 -19.938 1 77.94 237 GLY A O 1
ATOM 1892 N N . TRP A 1 238 ? -14.883 -7.746 -18.672 1 83.75 238 TRP A N 1
ATOM 1893 C CA . TRP A 1 238 ? -15.203 -6.922 -17.5 1 83.75 238 TRP A CA 1
ATOM 1894 C C . TRP A 1 238 ? -14.391 -5.633 -17.516 1 83.75 238 TRP A C 1
ATOM 1896 O O . TRP A 1 238 ? -13.398 -5.52 -18.234 1 83.75 238 TRP A O 1
ATOM 1906 N N . SER A 1 239 ? -14.891 -4.633 -16.688 1 88.31 239 SER A N 1
ATOM 1907 C CA . SER A 1 239 ? -14.211 -3.348 -16.578 1 88.31 239 SER A CA 1
ATOM 1908 C C . SER A 1 239 ? -12.867 -3.496 -15.859 1 88.31 239 SER A C 1
ATOM 1910 O O . SER A 1 239 ? -12.695 -4.391 -15.031 1 88.31 239 SER A O 1
ATOM 1912 N N . GLU A 1 240 ? -11.953 -2.627 -16.219 1 93.5 240 GLU A N 1
ATOM 1913 C CA . GLU A 1 240 ? -10.641 -2.609 -15.578 1 93.5 240 GLU A CA 1
ATOM 1914 C C . GLU A 1 240 ? -10.703 -1.985 -14.188 1 93.5 240 GLU A C 1
ATOM 1916 O O . GLU A 1 240 ? -11.359 -0.959 -13.992 1 93.5 240 GLU A O 1
ATOM 1921 N N . PRO A 1 241 ? -10.117 -2.646 -13.305 1 96.5 241 PRO A N 1
ATOM 1922 C CA . PRO A 1 241 ? -10.133 -2.109 -11.945 1 96.5 241 PRO A CA 1
ATOM 1923 C C . PRO A 1 241 ? -9.352 -0.802 -11.812 1 96.5 241 PRO A C 1
ATOM 1925 O O . PRO A 1 241 ? -8.305 -0.639 -12.445 1 96.5 241 PRO A O 1
ATOM 1928 N N . ARG A 1 242 ? -9.906 0.123 -11.078 1 97.56 242 ARG A N 1
ATOM 1929 C CA . ARG A 1 242 ? -9.242 1.374 -10.727 1 97.56 242 ARG A CA 1
ATOM 1930 C C . ARG A 1 242 ? -8.93 1.434 -9.234 1 97.56 242 ARG A C 1
ATOM 1932 O O . ARG A 1 242 ? -9.812 1.224 -8.406 1 97.56 242 ARG A O 1
ATOM 1939 N N . LEU A 1 243 ? -7.707 1.678 -8.961 1 98.25 243 LEU A N 1
ATOM 1940 C CA . LEU A 1 243 ? -7.254 1.695 -7.574 1 98.25 243 LEU A CA 1
ATOM 1941 C C . LEU A 1 243 ? -7.504 3.059 -6.938 1 98.25 243 LEU A C 1
ATOM 1943 O O . LEU A 1 243 ? -7.18 4.094 -7.527 1 98.25 243 LEU A O 1
ATOM 1947 N N . CYS A 1 244 ? -8.172 3.098 -5.781 1 98.69 244 CYS A N 1
ATOM 1948 C CA . CYS A 1 244 ? -8.266 4.289 -4.949 1 98.69 244 CYS A CA 1
ATOM 1949 C C . CYS A 1 244 ? -7.066 4.391 -4.008 1 98.69 244 CYS A C 1
ATOM 1951 O O . CYS A 1 244 ? -6.906 3.562 -3.109 1 98.69 244 CYS A O 1
ATOM 1953 N N . ASP A 1 245 ? -6.297 5.41 -4.117 1 98.56 245 ASP A N 1
ATOM 1954 C CA . ASP A 1 245 ? -5.07 5.531 -3.338 1 98.56 245 ASP A CA 1
ATOM 1955 C C . ASP A 1 245 ? -5.379 5.695 -1.851 1 98.56 245 ASP A C 1
ATOM 1957 O O . ASP A 1 245 ? -4.621 5.223 -0.999 1 98.56 245 ASP A O 1
ATOM 1961 N N . TYR A 1 246 ? -6.469 6.34 -1.525 1 98.62 246 TYR A N 1
ATOM 1962 C CA . TYR A 1 246 ? -6.82 6.617 -0.136 1 98.62 246 TYR A CA 1
ATOM 1963 C C . TYR A 1 246 ? -7.211 5.336 0.592 1 98.62 246 TYR A C 1
ATOM 1965 O O . TYR A 1 246 ? -6.672 5.031 1.659 1 98.62 246 TYR A O 1
ATOM 1973 N N . SER A 1 247 ? -8.125 4.605 0.024 1 97.75 247 SER A N 1
ATOM 1974 C CA . SER A 1 247 ? -8.656 3.43 0.708 1 97.75 247 SER A CA 1
ATOM 1975 C C . SER A 1 247 ? -7.824 2.189 0.407 1 97.75 247 SER A C 1
ATOM 1977 O O . SER A 1 247 ? -7.832 1.228 1.179 1 97.75 247 SER A O 1
ATOM 1979 N N . GLY A 1 248 ? -7.145 2.195 -0.764 1 98.19 248 GLY A N 1
ATOM 1980 C CA . GLY A 1 248 ? -6.41 1.015 -1.189 1 98.19 248 GLY A CA 1
ATOM 1981 C C . GLY A 1 248 ? -7.293 -0.038 -1.832 1 98.19 248 GLY A C 1
ATOM 1982 O O . GLY A 1 248 ? -6.859 -1.173 -2.047 1 98.19 248 GLY A O 1
ATOM 1983 N N . LEU A 1 249 ? -8.492 0.325 -2.119 1 98.25 249 LEU A N 1
ATOM 1984 C CA . LEU A 1 249 ? -9.438 -0.64 -2.674 1 98.25 249 LEU A CA 1
ATOM 1985 C C . LEU A 1 249 ? -9.656 -0.394 -4.164 1 98.25 249 LEU A C 1
ATOM 1987 O O . LEU A 1 249 ? -9.266 0.653 -4.688 1 98.25 249 LEU A O 1
ATOM 1991 N N . TYR A 1 250 ? -10.258 -1.405 -4.824 1 98.06 250 TYR A N 1
ATOM 1992 C CA . TYR A 1 250 ? -10.445 -1.342 -6.27 1 98.06 250 TYR A CA 1
ATOM 1993 C C . TYR A 1 250 ? -11.906 -1.061 -6.617 1 98.06 250 TYR A C 1
ATOM 1995 O O . TYR A 1 250 ? -12.812 -1.561 -5.949 1 98.06 250 TYR A O 1
ATOM 2003 N N . TYR A 1 251 ? -12.062 -0.249 -7.672 1 97.44 251 TYR A N 1
ATOM 2004 C CA . TYR A 1 251 ? -13.383 0.2 -8.094 1 97.44 251 TYR A CA 1
ATOM 2005 C C . TYR A 1 251 ? -13.539 0.085 -9.609 1 97.44 251 TYR A C 1
ATOM 2007 O O . TYR A 1 251 ? -12.547 -0.038 -10.336 1 97.44 251 TYR A O 1
ATOM 2015 N N . CYS A 1 252 ? -14.797 0.032 -10.031 1 96.19 252 CYS A N 1
ATOM 2016 C CA . CYS A 1 252 ? -15.086 0.076 -11.453 1 96.19 252 CYS A CA 1
ATOM 2017 C C . CYS A 1 252 ? -15.102 1.512 -11.969 1 96.19 252 CYS A C 1
ATOM 2019 O O . CYS A 1 252 ? -14.898 2.451 -11.195 1 96.19 252 CYS A O 1
ATOM 2021 N N . GLU A 1 253 ? -15.344 1.692 -13.195 1 94.56 253 GLU A N 1
ATOM 2022 C CA . GLU A 1 253 ? -15.297 3 -13.844 1 94.56 253 GLU A CA 1
ATOM 2023 C C . GLU A 1 253 ? -16.469 3.871 -13.422 1 94.56 253 GLU A C 1
ATOM 2025 O O . GLU A 1 253 ? -16.391 5.102 -13.477 1 94.56 253 GLU A O 1
ATOM 2030 N N . LEU A 1 254 ? -17.5 3.287 -12.992 1 94 254 LEU A N 1
ATOM 2031 C CA . LEU A 1 254 ? -18.688 4.035 -12.562 1 94 254 LEU A CA 1
ATOM 2032 C C . LEU A 1 254 ? -18.5 4.59 -11.156 1 94 254 LEU A C 1
ATOM 2034 O O . LEU A 1 254 ? -19.078 5.625 -10.812 1 94 254 LEU A O 1
ATOM 2038 N N . CYS A 1 255 ? -17.641 3.918 -10.383 1 96.12 255 CYS A N 1
ATOM 2039 C CA . CYS A 1 255 ? -17.484 4.289 -8.984 1 96.12 255 CYS A CA 1
ATOM 2040 C C . CYS A 1 255 ? -16.172 5.035 -8.766 1 96.12 255 CYS A C 1
ATOM 2042 O O . CYS A 1 255 ? -15.906 5.527 -7.664 1 96.12 255 CYS A O 1
ATOM 2044 N N . HIS A 1 256 ? -15.398 5.125 -9.75 1 97.69 256 HIS A N 1
ATOM 2045 C CA . HIS A 1 256 ? -14.117 5.824 -9.75 1 97.69 256 HIS A CA 1
ATOM 2046 C C . HIS A 1 256 ? -13.914 6.609 -11.047 1 97.69 256 HIS A C 1
ATOM 2048 O O . HIS A 1 256 ? -13.547 6.035 -12.07 1 97.69 256 HIS A O 1
ATOM 2054 N N . TRP A 1 257 ? -14.031 7.922 -10.961 1 96.62 257 TRP A N 1
ATOM 2055 C CA . TRP A 1 257 ? -14.086 8.766 -12.148 1 96.62 257 TRP A CA 1
ATOM 2056 C C . TRP A 1 257 ? -12.719 9.367 -12.453 1 96.62 257 TRP A C 1
ATOM 2058 O O . TRP A 1 257 ? -12.594 10.242 -13.312 1 96.62 257 TRP A O 1
ATOM 2068 N N . GLY A 1 258 ? -11.688 8.945 -11.68 1 96.5 258 GLY A N 1
ATOM 2069 C CA . GLY A 1 258 ? -10.367 9.5 -11.906 1 96.5 258 GLY A CA 1
ATOM 2070 C C . GLY A 1 258 ? -10.133 10.812 -11.172 1 96.5 258 GLY A C 1
ATOM 2071 O O . GLY A 1 258 ? -9.211 11.555 -11.5 1 96.5 258 GLY A O 1
ATOM 2072 N N . ASP A 1 259 ? -10.922 11.086 -10.188 1 96.75 259 ASP A N 1
ATOM 2073 C CA . ASP A 1 259 ? -10.727 12.273 -9.359 1 96.75 259 ASP A CA 1
ATOM 2074 C C . ASP A 1 259 ? -9.391 12.219 -8.617 1 96.75 259 ASP A C 1
ATOM 2076 O O . ASP A 1 259 ? -8.891 11.141 -8.312 1 96.75 259 ASP A O 1
ATOM 2080 N N . GLU A 1 260 ? -8.852 13.383 -8.359 1 98.44 260 GLU A N 1
ATOM 2081 C CA . GLU A 1 260 ? -7.57 13.453 -7.66 1 98.44 260 GLU A CA 1
ATOM 2082 C C . GLU A 1 260 ? -7.699 14.234 -6.355 1 98.44 260 GLU A C 1
ATOM 2084 O O . GLU A 1 260 ? -8.398 15.25 -6.301 1 98.44 260 GLU A O 1
ATOM 2089 N N . MET A 1 261 ? -7.141 13.703 -5.344 1 98.5 261 MET A N 1
ATOM 2090 C CA . MET A 1 261 ? -7.129 14.344 -4.031 1 98.5 261 MET A CA 1
ATOM 2091 C C . MET A 1 261 ? -5.762 14.219 -3.373 1 98.5 261 MET A C 1
ATOM 2093 O O . MET A 1 261 ? -5 13.297 -3.688 1 98.5 261 MET A O 1
ATOM 2097 N N . VAL A 1 262 ? -5.43 15.227 -2.555 1 98.56 262 VAL A N 1
ATOM 2098 C CA . VAL A 1 262 ? -4.273 15.078 -1.676 1 98.56 262 VAL A CA 1
ATOM 2099 C C . VAL A 1 262 ? -4.578 14.047 -0.591 1 98.56 262 VAL A C 1
ATOM 2101 O O . VAL A 1 262 ? -5.629 14.109 0.052 1 98.56 262 VAL A O 1
ATOM 2104 N N . ILE A 1 263 ? -3.678 13.133 -0.389 1 98.69 263 ILE A N 1
ATOM 2105 C CA . ILE A 1 263 ? -3.908 12.023 0.527 1 98.69 263 ILE A CA 1
ATOM 2106 C C . ILE A 1 263 ? -3.289 12.336 1.888 1 98.69 263 ILE A C 1
ATOM 2108 O O . ILE A 1 263 ? -2.078 12.539 1.993 1 98.69 263 ILE A O 1
ATOM 2112 N N . PRO A 1 264 ? -4.105 12.328 2.965 1 98.06 264 PRO A N 1
ATOM 2113 C CA . PRO A 1 264 ? -3.588 12.695 4.285 1 98.06 264 PRO A CA 1
ATOM 2114 C C . PRO A 1 264 ? -2.41 11.82 4.719 1 98.06 264 PRO A C 1
ATOM 2116 O O . PRO A 1 264 ? -1.408 12.336 5.223 1 98.06 264 PRO A O 1
ATOM 2119 N N . ALA A 1 265 ? -2.459 10.555 4.52 1 97.56 265 ALA A N 1
ATOM 2120 C CA . ALA A 1 265 ? -1.407 9.641 4.941 1 97.56 265 ALA A CA 1
ATOM 2121 C C . ALA A 1 265 ? -0.077 9.984 4.277 1 97.56 265 ALA A C 1
ATOM 2123 O O . ALA A 1 265 ? 0.979 9.898 4.91 1 97.56 265 ALA A O 1
ATOM 2124 N N . ARG A 1 266 ? -0.156 10.328 3.027 1 96.88 266 ARG A N 1
ATOM 2125 C CA . ARG A 1 266 ? 1.057 10.68 2.297 1 96.88 266 ARG A CA 1
ATOM 2126 C C . ARG A 1 266 ? 1.637 11.992 2.805 1 96.88 266 ARG A C 1
ATOM 2128 O O . ARG A 1 266 ? 2.857 12.172 2.844 1 96.88 266 ARG A O 1
ATOM 2135 N N . VAL A 1 267 ? 0.794 12.875 3.18 1 96.06 267 VAL A N 1
ATOM 2136 C CA . VAL A 1 267 ? 1.235 14.164 3.701 1 96.06 267 VAL A CA 1
ATOM 2137 C C . VAL A 1 267 ? 1.922 13.969 5.051 1 96.06 267 VAL A C 1
ATOM 2139 O O . VAL A 1 267 ? 3.049 14.43 5.254 1 96.06 267 VAL A O 1
ATOM 2142 N N . VAL A 1 268 ? 1.291 13.258 5.914 1 95.19 268 VAL A N 1
ATOM 2143 C CA . VAL A 1 268 ? 1.775 13.125 7.281 1 95.19 268 VAL A CA 1
ATOM 2144 C C . VAL A 1 268 ? 3.035 12.266 7.305 1 95.19 268 VAL A C 1
ATOM 2146 O O . VAL A 1 268 ? 3.951 12.516 8.094 1 95.19 268 VAL A O 1
ATOM 2149 N N . SER A 1 269 ? 3.139 11.336 6.418 1 94.44 269 SER A N 1
ATOM 2150 C CA . SER A 1 269 ? 4.254 10.391 6.457 1 94.44 269 SER A CA 1
ATOM 2151 C C . SER A 1 269 ? 5.402 10.859 5.574 1 94.44 269 SER A C 1
ATOM 2153 O O . SER A 1 269 ? 6.566 10.57 5.859 1 94.44 269 SER A O 1
ATOM 2155 N N . ASN A 1 270 ? 5.086 11.555 4.535 1 93.62 270 ASN A N 1
ATOM 2156 C CA . ASN A 1 270 ? 6.09 11.82 3.51 1 93.62 270 ASN A CA 1
ATOM 2157 C C . ASN A 1 270 ? 6.203 13.32 3.217 1 93.62 270 ASN A C 1
ATOM 2159 O O . ASN A 1 270 ? 7.102 13.75 2.494 1 93.62 270 ASN A O 1
ATOM 2163 N N . TRP A 1 271 ? 5.359 14.117 3.787 1 93.12 271 TRP A N 1
ATOM 2164 C CA . TRP A 1 271 ? 5.234 15.516 3.387 1 93.12 271 TRP A CA 1
ATOM 2165 C C . TRP A 1 271 ? 5.082 15.633 1.874 1 93.12 271 TRP A C 1
ATOM 2167 O O . TRP A 1 271 ? 5.746 16.469 1.243 1 93.12 271 TRP A O 1
ATOM 2177 N N . ASP A 1 272 ? 4.312 14.75 1.384 1 94.5 272 ASP A N 1
ATOM 2178 C CA . ASP A 1 272 ? 4.012 14.688 -0.043 1 94.5 272 ASP A CA 1
ATOM 2179 C C . ASP A 1 272 ? 2.594 15.172 -0.33 1 94.5 272 ASP A C 1
ATOM 2181 O O . ASP A 1 272 ? 1.619 14.555 0.103 1 94.5 272 ASP A O 1
ATOM 2185 N N . PHE A 1 273 ? 2.488 16.219 -1.161 1 96.38 273 PHE A N 1
ATOM 2186 C CA . PHE A 1 273 ? 1.193 16.844 -1.406 1 96.38 273 PHE A CA 1
ATOM 2187 C C . PHE A 1 273 ? 0.716 16.562 -2.826 1 96.38 273 PHE A C 1
ATOM 2189 O O . PHE A 1 273 ? -0.257 17.156 -3.289 1 96.38 273 PHE A O 1
ATOM 2196 N N . GLU A 1 274 ? 1.386 15.672 -3.512 1 96.44 274 GLU A N 1
ATOM 2197 C CA . GLU A 1 274 ? 0.953 15.336 -4.867 1 96.44 274 GLU A CA 1
ATOM 2198 C C . GLU A 1 274 ? -0.404 14.633 -4.852 1 96.44 274 GLU A C 1
ATOM 2200 O O . GLU A 1 274 ? -0.575 13.609 -4.191 1 96.44 274 GLU A O 1
ATOM 2205 N N . PRO A 1 275 ? -1.366 15.188 -5.562 1 98.44 275 PRO A N 1
ATOM 2206 C CA . PRO A 1 275 ? -2.684 14.547 -5.57 1 98.44 275 PRO A CA 1
ATOM 2207 C C . PRO A 1 275 ? -2.666 13.156 -6.207 1 98.44 275 PRO A C 1
ATOM 2209 O O . PRO A 1 275 ? -1.878 12.906 -7.121 1 98.44 275 PRO A O 1
ATOM 2212 N N . GLN A 1 276 ? -3.441 12.289 -5.668 1 98.69 276 GLN A N 1
ATOM 2213 C CA . GLN A 1 276 ? -3.574 10.93 -6.18 1 98.69 276 GLN A CA 1
ATOM 2214 C C . GLN A 1 276 ? -5.016 10.633 -6.59 1 98.69 276 GLN A C 1
ATOM 2216 O O . GLN A 1 276 ? -5.945 11.312 -6.141 1 98.69 276 GLN A O 1
ATOM 2221 N N . LYS A 1 277 ? -5.18 9.641 -7.434 1 98.69 277 LYS A N 1
ATOM 2222 C CA . LYS A 1 277 ? -6.516 9.258 -7.883 1 98.69 277 LYS A CA 1
ATOM 2223 C C . LYS A 1 277 ? -7.285 8.555 -6.773 1 98.69 277 LYS A C 1
ATOM 2225 O O . LYS A 1 277 ? -6.734 7.703 -6.07 1 98.69 277 LYS A O 1
ATOM 2230 N N . VAL A 1 278 ? -8.539 8.961 -6.629 1 98.81 278 VAL A N 1
ATOM 2231 C CA . VAL A 1 278 ? -9.367 8.375 -5.574 1 98.81 278 VAL A CA 1
ATOM 2232 C C . VAL A 1 278 ? -10.758 8.078 -6.117 1 98.81 278 VAL A C 1
ATOM 2234 O O . VAL A 1 278 ? -11.164 8.617 -7.148 1 98.81 278 VAL A O 1
ATOM 2237 N N . SER A 1 279 ? -11.461 7.168 -5.473 1 98.06 279 SER A N 1
ATOM 2238 C CA . SER A 1 279 ? -12.836 6.84 -5.828 1 98.06 279 SER A CA 1
ATOM 2239 C C . SER A 1 279 ? -13.773 8.008 -5.527 1 98.06 279 SER A C 1
ATOM 2241 O O . SER A 1 279 ? -13.398 8.953 -4.84 1 98.06 279 SER A O 1
ATOM 2243 N N . ARG A 1 280 ? -14.992 7.883 -6.082 1 96.81 280 ARG A N 1
ATOM 2244 C CA . ARG A 1 280 ? -16 8.898 -5.812 1 96.81 280 ARG A CA 1
ATOM 2245 C C . ARG A 1 280 ? -16.344 8.961 -4.328 1 96.81 280 ARG A C 1
ATOM 2247 O O . ARG A 1 280 ? -16.484 10.047 -3.766 1 96.81 280 ARG A O 1
ATOM 2254 N N . ALA A 1 281 ? -16.438 7.844 -3.709 1 96.62 281 ALA A N 1
ATOM 2255 C CA . ALA A 1 281 ? -16.734 7.762 -2.283 1 96.62 281 ALA A CA 1
ATOM 2256 C C . ALA A 1 281 ? -15.656 8.445 -1.453 1 96.62 281 ALA A C 1
ATOM 2258 O O . ALA A 1 281 ? -15.953 9.234 -0.556 1 96.62 281 ALA A O 1
ATOM 2259 N N . SER A 1 282 ? -14.398 8.148 -1.747 1 97.88 282 SER A N 1
ATOM 2260 C CA . SER A 1 282 ? -13.273 8.711 -1.01 1 97.88 282 SER A CA 1
ATOM 2261 C C . SER A 1 282 ? -13.172 10.219 -1.23 1 97.88 282 SER A C 1
ATOM 2263 O O . SER A 1 282 ? -12.828 10.961 -0.311 1 97.88 282 SER A O 1
ATOM 2265 N N . ARG A 1 283 ? -13.438 10.602 -2.434 1 97.62 283 ARG A N 1
ATOM 2266 C CA . ARG A 1 283 ? -13.398 12.031 -2.729 1 97.62 283 ARG A CA 1
ATOM 2267 C C . ARG A 1 283 ? -14.383 12.797 -1.849 1 97.62 283 ARG A C 1
ATOM 2269 O O . ARG A 1 283 ? -14.023 13.812 -1.249 1 97.62 283 ARG A O 1
ATOM 2276 N N . GLN A 1 284 ? -15.586 12.312 -1.739 1 96 284 GLN A N 1
ATOM 2277 C CA . GLN A 1 284 ? -16.609 12.969 -0.934 1 96 284 GLN A CA 1
ATOM 2278 C C . GLN A 1 284 ? -16.219 12.984 0.542 1 96 284 GLN A C 1
ATOM 2280 O O . GLN A 1 284 ? -16.375 14 1.217 1 96 284 GLN A O 1
ATOM 2285 N N . PHE A 1 285 ? -15.766 11.93 1.009 1 97.25 285 PHE A N 1
ATOM 2286 C CA . PHE A 1 285 ? -15.344 11.82 2.4 1 97.25 285 PHE A CA 1
ATOM 2287 C C . PHE A 1 285 ? -14.211 12.797 2.699 1 97.25 285 PHE A C 1
ATOM 2289 O O . PHE A 1 285 ? -14.266 13.539 3.682 1 97.25 285 PHE A O 1
ATOM 2296 N N . LEU A 1 286 ? -13.188 12.789 1.829 1 98.12 286 LEU A N 1
ATOM 2297 C CA . LEU A 1 286 ? -12 13.609 2.057 1 98.12 286 LEU A CA 1
ATOM 2298 C C . LEU A 1 286 ? -12.344 15.094 1.958 1 98.12 286 LEU A C 1
ATOM 2300 O O . LEU A 1 286 ? -11.758 15.914 2.664 1 98.12 286 LEU A O 1
ATOM 2304 N N . LYS A 1 287 ? -13.242 15.406 1.094 1 97.31 287 LYS A N 1
ATOM 2305 C CA . LYS A 1 287 ? -13.68 16.797 0.988 1 97.31 287 LYS A CA 1
ATOM 2306 C C . LYS A 1 287 ? -14.305 17.281 2.295 1 97.31 287 LYS A C 1
ATOM 2308 O O . LYS A 1 287 ? -14.062 18.406 2.729 1 97.31 287 LYS A O 1
ATOM 2313 N N . LEU A 1 288 ? -15.086 16.406 2.895 1 96.81 288 LEU A N 1
ATOM 2314 C CA . LEU A 1 288 ? -15.727 16.75 4.156 1 96.81 288 LEU A CA 1
ATOM 2315 C C . LEU A 1 288 ? -14.711 16.828 5.289 1 96.81 288 LEU A C 1
ATOM 2317 O O . LEU A 1 288 ? -14.867 17.625 6.223 1 96.81 288 LEU A O 1
ATOM 2321 N N . MET A 1 289 ? -13.695 16.094 5.164 1 97.56 289 MET A N 1
ATOM 2322 C CA . MET A 1 289 ? -12.711 15.984 6.234 1 97.56 289 MET A CA 1
ATOM 2323 C C . MET A 1 289 ? -11.641 17.062 6.102 1 97.56 289 MET A C 1
ATOM 2325 O O . MET A 1 289 ? -10.844 17.266 7.02 1 97.56 289 MET A O 1
ATOM 2329 N N . LEU A 1 290 ? -11.617 17.812 5.109 1 97.44 290 LEU A N 1
ATOM 2330 C CA . LEU A 1 290 ? -10.531 18.703 4.707 1 97.44 290 LEU A CA 1
ATOM 2331 C C . LEU A 1 290 ? -10.203 19.703 5.816 1 97.44 290 LEU A C 1
ATOM 2333 O O . LEU A 1 290 ? -9.031 19.953 6.109 1 97.44 290 LEU A O 1
ATOM 2337 N N . LYS A 1 291 ? -11.18 20.188 6.516 1 96.62 291 LYS A N 1
ATOM 2338 C CA . LYS A 1 291 ? -10.953 21.25 7.488 1 96.62 291 LYS A CA 1
ATOM 2339 C C . LYS A 1 291 ? -11.055 20.719 8.914 1 96.62 291 LYS A C 1
ATOM 2341 O O . LYS A 1 291 ? -10.945 21.484 9.875 1 96.62 291 LYS A O 1
ATOM 2346 N N . LYS A 1 292 ? -11.234 19.422 9.062 1 96.5 292 LYS A N 1
ATOM 2347 C CA . LYS A 1 292 ? -11.305 18.844 10.398 1 96.5 292 LYS A CA 1
ATOM 2348 C C . LYS A 1 292 ? -9.906 18.578 10.953 1 96.5 292 LYS A C 1
ATOM 2350 O O . LYS A 1 292 ? -9.07 17.969 10.289 1 96.5 292 LYS A O 1
ATOM 2355 N N . PRO A 1 293 ? -9.609 19.141 12.141 1 97.06 293 PRO A N 1
ATOM 2356 C CA . PRO A 1 293 ? -8.289 18.953 12.742 1 97.06 293 PRO A CA 1
ATOM 2357 C C . PRO A 1 293 ? -8.094 17.547 13.32 1 97.06 293 PRO A C 1
ATOM 2359 O O . PRO A 1 293 ? -8.203 17.359 14.539 1 97.06 293 PRO A O 1
ATOM 2362 N N . VAL A 1 294 ? -7.73 16.641 12.492 1 96.62 294 VAL A N 1
ATOM 2363 C CA . VAL A 1 294 ? -7.672 15.258 12.938 1 96.62 294 VAL A CA 1
ATOM 2364 C C . VAL A 1 294 ? -6.258 14.711 12.75 1 96.62 294 VAL A C 1
ATOM 2366 O O . VAL A 1 294 ? -6.02 13.508 12.922 1 96.62 294 VAL A O 1
ATOM 2369 N N . LEU A 1 295 ? -5.32 15.516 12.367 1 96.81 295 LEU A N 1
ATOM 2370 C CA . LEU A 1 295 ? -3.969 15.047 12.078 1 96.81 295 LEU A CA 1
ATOM 2371 C C . LEU A 1 295 ? -2.99 15.531 13.148 1 96.81 295 LEU A C 1
ATOM 2373 O O . LEU A 1 295 ? -2.863 16.734 13.375 1 96.81 295 LEU A O 1
ATOM 2377 N N . ASP A 1 296 ? -2.391 14.609 13.766 1 94.88 296 ASP A N 1
ATOM 2378 C CA . ASP A 1 296 ? -1.349 14.875 14.75 1 94.88 296 ASP A CA 1
ATOM 2379 C C . ASP A 1 296 ? 0.041 14.648 14.156 1 94.88 296 ASP A C 1
ATOM 2381 O O . ASP A 1 296 ? 0.562 13.539 14.195 1 94.88 29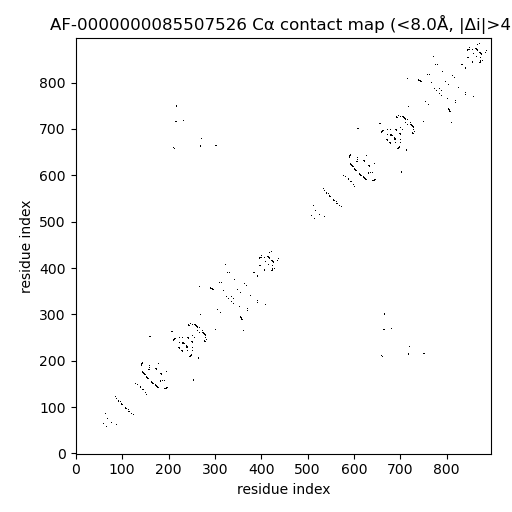6 ASP A O 1
ATOM 2385 N N . LEU A 1 297 ? 0.636 15.688 13.734 1 91.75 297 LEU A N 1
ATOM 2386 C CA . LEU A 1 297 ? 1.899 15.594 13.016 1 91.75 297 LEU A CA 1
ATOM 2387 C C . LEU A 1 297 ? 3.023 15.133 13.938 1 91.75 297 LEU A C 1
ATOM 2389 O O . LEU A 1 297 ? 3.898 14.375 13.523 1 91.75 297 LEU A O 1
ATOM 2393 N N . GLU A 1 298 ? 3.01 15.609 15.125 1 89.69 298 GLU A N 1
ATOM 2394 C CA . GLU A 1 298 ? 4.059 15.25 16.078 1 89.69 298 GLU A CA 1
ATOM 2395 C C . GLU A 1 298 ? 4.027 13.758 16.391 1 89.69 298 GLU A C 1
ATOM 2397 O O . GLU A 1 298 ? 5.07 13.141 16.625 1 89.69 298 GLU A O 1
ATOM 2402 N N . LYS A 1 299 ? 2.906 13.242 16.391 1 89.75 299 LYS A N 1
ATOM 2403 C CA . LYS A 1 299 ? 2.738 11.82 16.688 1 89.75 299 LYS A CA 1
ATOM 2404 C C . LYS A 1 299 ? 3.154 10.961 15.5 1 89.75 299 LYS A C 1
ATOM 2406 O O . LYS A 1 299 ? 3.846 9.953 15.664 1 89.75 299 LYS A O 1
ATOM 2411 N N . HIS A 1 300 ? 2.844 11.312 14.312 1 87.81 300 HIS A N 1
ATOM 2412 C CA . HIS A 1 300 ? 3.033 10.484 13.125 1 87.81 300 HIS A CA 1
ATOM 2413 C C . HIS A 1 300 ? 4.41 10.711 12.508 1 87.81 300 HIS A C 1
ATOM 2415 O O . HIS A 1 300 ? 4.996 9.789 11.938 1 87.81 300 HIS A O 1
ATOM 2421 N N . SER A 1 301 ? 4.828 11.906 12.578 1 88.69 301 SER A N 1
ATOM 2422 C CA . SER A 1 301 ? 6.098 12.25 11.945 1 88.69 301 SER A CA 1
ATOM 2423 C C . SER A 1 301 ? 6.828 13.344 12.727 1 88.69 301 SER A C 1
ATOM 2425 O O . SER A 1 301 ? 6.93 14.477 12.258 1 88.69 301 SER A O 1
ATOM 2427 N N . PRO A 1 302 ? 7.48 13 13.727 1 86.56 302 PRO A N 1
ATOM 2428 C CA . PRO A 1 302 ? 8.109 14.031 14.555 1 86.56 302 PRO A CA 1
ATOM 2429 C C . PRO A 1 302 ? 9.305 14.695 13.867 1 86.56 302 PRO A C 1
ATOM 2431 O O . PRO A 1 302 ? 9.602 15.859 14.133 1 86.56 302 PRO A O 1
ATOM 2434 N N . LEU A 1 303 ? 9.875 14.047 12.984 1 88.25 303 LEU A N 1
ATOM 2435 C CA . LEU A 1 303 ? 11.094 14.555 12.367 1 88.25 303 LEU A CA 1
ATOM 2436 C C . LEU A 1 303 ? 10.766 15.578 11.289 1 88.25 303 LEU A C 1
ATOM 2438 O O . LEU A 1 303 ? 11.664 16.25 10.781 1 88.25 303 LEU A O 1
ATOM 2442 N N . ILE A 1 304 ? 9.523 15.664 11.023 1 87.69 304 ILE A N 1
ATOM 2443 C CA . ILE A 1 304 ? 9.133 16.547 9.938 1 87.69 304 ILE A CA 1
ATOM 2444 C C . ILE A 1 304 ? 9.453 18 10.305 1 87.69 304 ILE A C 1
ATOM 2446 O O . ILE A 1 304 ? 9.805 18.797 9.445 1 87.69 304 ILE A O 1
ATOM 2450 N N . PHE A 1 305 ? 9.414 18.328 11.531 1 87.5 305 PHE A N 1
ATOM 2451 C CA . PHE A 1 305 ? 9.648 19.688 12 1 87.5 305 PHE A CA 1
ATOM 2452 C C . PHE A 1 305 ? 11.125 20.047 11.891 1 87.5 305 PHE A C 1
ATOM 2454 O O . PHE A 1 305 ? 11.477 21.234 11.812 1 87.5 305 PHE A O 1
ATOM 2461 N N . ASN A 1 306 ? 11.867 19.047 11.836 1 83.38 306 ASN A N 1
ATOM 2462 C CA . ASN A 1 306 ? 13.297 19.281 11.68 1 83.38 306 ASN A CA 1
ATOM 2463 C C . ASN A 1 306 ? 13.672 19.531 10.227 1 83.38 306 ASN A C 1
ATOM 2465 O O . ASN A 1 306 ? 14.703 20.156 9.945 1 83.38 306 ASN A O 1
ATOM 2469 N N . MET A 1 307 ? 12.836 19.188 9.438 1 80.69 307 MET A N 1
ATOM 2470 C CA . MET A 1 307 ? 13.156 19.25 8.016 1 80.69 307 MET A CA 1
ATOM 2471 C C . MET A 1 307 ? 12.672 20.547 7.398 1 80.69 307 MET A C 1
ATOM 2473 O O . MET A 1 307 ? 13.148 20.953 6.34 1 80.69 307 MET A O 1
ATOM 2477 N N . SER A 1 308 ? 11.812 21.172 8.094 1 83.75 308 SER A N 1
ATOM 2478 C CA . SER A 1 308 ? 11.219 22.391 7.543 1 83.75 308 SER A CA 1
ATOM 2479 C C . SER A 1 308 ? 11.242 23.531 8.57 1 83.75 308 SER A C 1
ATOM 2481 O O . SER A 1 308 ? 10.578 23.438 9.602 1 83.75 308 SER A O 1
ATOM 2483 N N . GLU A 1 309 ? 11.914 24.562 8.211 1 87.88 309 GLU A N 1
ATOM 2484 C CA . GLU A 1 309 ? 11.953 25.734 9.086 1 87.88 309 GLU A CA 1
ATOM 2485 C C . GLU A 1 309 ? 10.578 26.391 9.195 1 87.88 309 GLU A C 1
ATOM 2487 O O . GLU A 1 309 ? 10.211 26.891 10.258 1 87.88 309 GLU A O 1
ATOM 2492 N N . GLU A 1 310 ? 9.898 26.297 8.141 1 90.38 310 GLU A N 1
ATOM 2493 C CA . GLU A 1 310 ? 8.562 26.891 8.125 1 90.38 310 GLU A CA 1
ATOM 2494 C C . GLU A 1 310 ? 7.645 26.188 9.117 1 90.38 310 GLU A C 1
ATOM 2496 O O . GLU A 1 310 ? 6.891 26.828 9.844 1 90.38 310 GLU A O 1
ATOM 2501 N N . LEU A 1 311 ? 7.73 24.938 9.102 1 92.19 311 LEU A N 1
ATOM 2502 C CA . LEU A 1 311 ? 6.887 24.156 10 1 92.19 311 LEU A CA 1
ATOM 2503 C C . LEU A 1 311 ? 7.285 24.391 11.461 1 92.19 311 LEU A C 1
ATOM 2505 O O . LEU A 1 311 ? 6.43 24.391 12.344 1 92.19 311 LEU A O 1
ATOM 2509 N N . ARG A 1 312 ? 8.516 24.594 11.672 1 92.81 312 ARG A N 1
ATOM 2510 C CA . ARG A 1 312 ? 8.992 24.875 13.023 1 92.81 312 ARG A CA 1
ATOM 2511 C C . ARG A 1 312 ? 8.43 26.203 13.531 1 92.81 312 ARG A C 1
ATOM 2513 O O . ARG A 1 312 ? 8.031 26.312 14.695 1 92.81 312 ARG A O 1
ATOM 2520 N N . GLN A 1 313 ? 8.469 27.125 12.672 1 95.81 313 GLN A N 1
ATOM 2521 C CA . GLN A 1 313 ? 7.93 28.422 13.039 1 95.81 313 GLN A CA 1
ATOM 2522 C C . GLN A 1 313 ? 6.426 28.344 13.297 1 95.81 313 GLN A C 1
ATOM 2524 O O . GLN A 1 313 ? 5.922 28.969 14.234 1 95.81 313 GLN A O 1
ATOM 2529 N N . ILE A 1 314 ? 5.77 27.578 12.477 1 96.88 314 ILE A N 1
ATOM 2530 C CA . ILE A 1 314 ? 4.328 27.422 12.641 1 96.88 314 ILE A CA 1
ATOM 2531 C C . ILE A 1 314 ? 4.027 26.781 13.992 1 96.88 314 ILE A C 1
ATOM 2533 O O . ILE A 1 314 ? 3.133 27.219 14.711 1 96.88 314 ILE A O 1
ATOM 2537 N N . LEU A 1 315 ? 4.777 25.797 14.266 1 95.19 315 LEU A N 1
ATOM 2538 C CA . LEU A 1 315 ? 4.586 25.125 15.547 1 95.19 315 LEU A CA 1
ATOM 2539 C C . LEU A 1 315 ? 4.828 26.078 16.703 1 95.19 315 LEU A C 1
ATOM 2541 O O . LEU A 1 315 ? 4.078 26.078 17.688 1 95.19 315 LEU A O 1
ATOM 2545 N N . LYS A 1 316 ? 5.84 26.844 16.656 1 95.94 316 LYS A N 1
ATOM 2546 C CA . LYS A 1 316 ? 6.133 27.844 17.688 1 95.94 316 LYS A CA 1
ATOM 2547 C C . LYS A 1 316 ? 4.984 28.828 17.828 1 95.94 316 LYS A C 1
ATOM 2549 O O . LYS A 1 316 ? 4.57 29.141 18.953 1 95.94 316 LYS A O 1
ATOM 2554 N N . LEU A 1 317 ? 4.512 29.297 16.734 1 97.81 317 LEU A N 1
ATOM 2555 C CA . LEU A 1 317 ? 3.416 30.266 16.766 1 97.81 317 LEU A CA 1
ATOM 2556 C C . LEU A 1 317 ? 2.164 29.641 17.375 1 97.81 317 LEU A C 1
ATOM 2558 O O . LEU A 1 317 ? 1.442 30.312 18.125 1 97.81 317 LEU A O 1
ATOM 2562 N N . ARG A 1 318 ? 1.905 28.391 17.016 1 97.31 318 ARG A N 1
ATOM 2563 C CA . ARG A 1 318 ? 0.749 27.703 17.578 1 97.31 318 ARG A CA 1
ATOM 2564 C C . ARG A 1 318 ? 0.861 27.609 19.109 1 97.31 318 ARG A C 1
ATOM 2566 O O . ARG A 1 318 ? -0.113 27.844 19.812 1 97.31 318 ARG A O 1
ATOM 2573 N N . LYS A 1 319 ? 1.991 27.312 19.625 1 96.5 319 LYS A N 1
ATOM 2574 C CA . LYS A 1 319 ? 2.223 27.25 21.062 1 96.5 319 LYS A CA 1
ATOM 2575 C C . LYS A 1 319 ? 2.09 28.625 21.703 1 96.5 319 LYS A C 1
ATOM 2577 O O . LYS A 1 319 ? 1.503 28.766 22.781 1 96.5 319 LYS A O 1
ATOM 2582 N N . ASP A 1 320 ? 2.623 29.594 21.078 1 97.38 320 ASP A N 1
ATOM 2583 C CA . ASP A 1 320 ? 2.529 30.953 21.562 1 97.38 320 ASP A CA 1
ATOM 2584 C C . ASP A 1 320 ? 1.074 31.406 21.672 1 97.38 320 ASP A C 1
ATOM 2586 O O . ASP A 1 320 ? 0.69 32.094 22.625 1 97.38 320 ASP A O 1
ATOM 2590 N N . ILE A 1 321 ? 0.319 31.031 20.688 1 97.88 321 ILE A N 1
ATOM 2591 C CA . ILE A 1 321 ? -1.09 31.406 20.656 1 97.88 321 ILE A CA 1
ATOM 2592 C C . ILE A 1 321 ? -1.8 30.859 21.891 1 97.88 321 ILE A C 1
ATOM 2594 O O . ILE A 1 321 ? -2.619 31.562 22.5 1 97.88 321 ILE A O 1
ATOM 2598 N N . LEU A 1 322 ? -1.483 29.719 22.266 1 97.19 322 LEU A N 1
ATOM 2599 C CA . LEU A 1 322 ? -2.105 29.109 23.438 1 97.19 322 LEU A CA 1
ATOM 2600 C C . LEU A 1 322 ? -1.73 29.859 24.703 1 97.19 322 LEU A C 1
ATOM 2602 O O . LEU A 1 322 ? -2.564 30.031 25.594 1 97.19 322 LEU A O 1
ATOM 2606 N N . ILE A 1 323 ? -0.502 30.266 24.766 1 96.5 323 ILE A N 1
ATOM 2607 C CA . ILE A 1 323 ? -0.054 31.047 25.906 1 96.5 323 ILE A CA 1
ATOM 2608 C C . ILE A 1 323 ? -0.756 32.406 25.922 1 96.5 323 ILE A C 1
ATOM 2610 O O . ILE A 1 323 ? -1.25 32.844 26.953 1 96.5 323 ILE A O 1
ATOM 2614 N N . MET A 1 324 ? -0.843 33 24.812 1 97.19 324 MET A N 1
ATOM 2615 C CA . MET A 1 324 ? -1.448 34.344 24.688 1 97.19 324 MET A CA 1
ATOM 2616 C C . MET A 1 324 ? -2.941 34.281 25 1 97.19 324 MET A C 1
ATOM 2618 O O . MET A 1 324 ? -3.51 35.25 25.516 1 97.19 324 MET A O 1
ATOM 2622 N N . LYS A 1 325 ? -3.516 33.156 24.625 1 96.81 325 LYS A N 1
ATOM 2623 C CA . LYS A 1 325 ? -4.938 32.969 24.906 1 96.81 325 LYS A CA 1
ATOM 2624 C C . LYS A 1 325 ? -5.246 33.219 26.375 1 96.81 325 LYS A C 1
ATOM 2626 O O . LYS A 1 325 ? -6.297 33.781 26.703 1 96.81 325 LYS A O 1
ATOM 2631 N N . GLN A 1 326 ? -4.355 32.875 27.266 1 94.81 326 GLN A N 1
ATOM 2632 C CA . GLN A 1 326 ? -4.555 33.031 28.703 1 94.81 326 GLN A CA 1
ATOM 2633 C C . GLN A 1 326 ? -4.656 34.5 29.078 1 94.81 326 GLN A C 1
ATOM 2635 O O . GLN A 1 326 ? -5.336 34.875 30.047 1 94.81 326 GLN A O 1
ATOM 2640 N N . TYR A 1 327 ? -3.973 35.344 28.359 1 96.19 327 TYR A N 1
ATOM 2641 C CA . TYR A 1 327 ? -4.055 36.781 28.578 1 96.19 327 TYR A CA 1
ATOM 2642 C C . TYR A 1 327 ? -5.406 37.344 28.141 1 96.19 327 TYR A C 1
ATOM 2644 O O . TYR A 1 327 ? -6.008 38.156 28.828 1 96.19 327 TYR A O 1
ATOM 2652 N N . PHE A 1 328 ? -5.91 36.781 27.078 1 96.19 328 PHE A N 1
ATOM 2653 C CA . PHE A 1 328 ? -7.113 37.312 26.438 1 96.19 328 PHE A CA 1
ATOM 2654 C C . PHE A 1 328 ? -8.359 36.906 27.234 1 96.19 328 PHE A C 1
ATOM 2656 O O . PHE A 1 328 ? -9.312 37.688 27.328 1 96.19 328 PHE A O 1
ATOM 2663 N N . ILE A 1 329 ? -8.336 35.719 27.719 1 94.88 329 ILE A N 1
ATOM 2664 C CA . ILE A 1 329 ? -9.492 35.219 28.453 1 94.88 329 ILE A CA 1
ATOM 2665 C C . ILE A 1 329 ? -9.695 36.062 29.719 1 94.88 329 ILE A C 1
ATOM 2667 O O . ILE A 1 329 ? -10.828 36.281 30.156 1 94.88 329 ILE A O 1
ATOM 2671 N N . ARG A 1 330 ? -8.562 36.656 30.266 1 94.12 330 ARG A N 1
ATOM 2672 C CA . ARG A 1 330 ? -8.617 37.406 31.516 1 94.12 330 ARG A CA 1
ATOM 2673 C C . ARG A 1 330 ? -8.688 38.906 31.25 1 94.12 330 ARG A C 1
ATOM 2675 O O . ARG A 1 330 ? -8.805 39.719 32.188 1 94.12 330 ARG A O 1
ATOM 2682 N N . CYS A 1 331 ? -8.609 39.281 30.047 1 96 331 CYS A N 1
ATOM 2683 C CA . CYS A 1 331 ? -8.594 40.688 29.688 1 96 331 CYS A CA 1
ATOM 2684 C C . CYS A 1 331 ? -9.953 41.125 29.141 1 96 331 CYS A C 1
ATOM 2686 O O . CYS A 1 331 ? -10.406 40.625 28.125 1 96 331 CYS A O 1
ATOM 2688 N N . GLN A 1 332 ? -10.578 42.125 29.766 1 95.25 332 GLN A N 1
ATOM 2689 C CA . GLN A 1 332 ? -11.883 42.625 29.375 1 95.25 332 GLN A CA 1
ATOM 2690 C C . GLN A 1 332 ? -11.82 43.281 28 1 95.25 332 GLN A C 1
ATOM 2692 O O . GLN A 1 332 ? -12.734 43.125 27.188 1 95.25 332 GLN A O 1
ATOM 2697 N N . PHE A 1 333 ? -10.828 43.969 27.719 1 95.31 333 PHE A N 1
ATOM 2698 C CA . PHE A 1 333 ? -10.68 44.656 26.453 1 95.31 333 PHE A CA 1
ATOM 2699 C C . PHE A 1 333 ? -10.508 43.688 25.297 1 95.31 333 PHE A C 1
ATOM 2701 O O . PHE A 1 333 ? -11.055 43.906 24.203 1 95.31 333 PHE A O 1
ATOM 2708 N N . ALA A 1 334 ? -9.766 42.625 25.625 1 94.81 334 ALA A N 1
ATOM 2709 C CA . ALA A 1 334 ? -9.547 41.625 24.594 1 94.81 334 ALA A CA 1
ATOM 2710 C C . ALA A 1 334 ? -10.852 40.906 24.25 1 94.81 334 ALA A C 1
ATOM 2712 O O . ALA A 1 334 ? -11.094 40.562 23.094 1 94.81 334 ALA A O 1
ATOM 2713 N N . ARG A 1 335 ? -11.625 40.625 25.25 1 94.5 335 ARG A N 1
ATOM 2714 C CA . ARG A 1 335 ? -12.914 39.969 25.062 1 94.5 335 ARG A CA 1
ATOM 2715 C C . ARG A 1 335 ? -13.867 40.875 24.266 1 94.5 335 ARG A C 1
ATOM 2717 O O . ARG A 1 335 ? -14.57 40.375 23.375 1 94.5 335 ARG A O 1
ATOM 2724 N N . GLU A 1 336 ? -13.852 42.094 24.562 1 94.62 336 GLU A N 1
ATOM 2725 C CA . GLU A 1 336 ? -14.719 43.062 23.859 1 94.62 336 GLU A CA 1
ATOM 2726 C C . GLU A 1 336 ? -14.32 43.188 22.406 1 94.62 336 GLU A C 1
ATOM 2728 O O . GLU A 1 336 ? -15.18 43.312 21.531 1 94.62 336 GLU A O 1
ATOM 2733 N N . ASP A 1 337 ? -13.078 43.188 22.203 1 94.38 337 ASP A N 1
ATOM 2734 C CA . ASP A 1 337 ? -12.555 43.312 20.844 1 94.38 337 ASP A CA 1
ATOM 2735 C C . ASP A 1 337 ? -12.633 41.969 20.109 1 94.38 337 ASP A C 1
ATOM 2737 O O . ASP A 1 337 ? -12.398 41.906 18.906 1 94.38 337 ASP A O 1
ATOM 2741 N N . LYS A 1 338 ? -13 40.969 20.812 1 93.69 338 LYS A N 1
ATOM 2742 C CA . LYS A 1 338 ? -13.109 39.625 20.25 1 93.69 338 LYS A CA 1
ATOM 2743 C C . LYS A 1 338 ? -11.836 39.25 19.484 1 93.69 338 LYS A C 1
ATOM 2745 O O . LYS A 1 338 ? -11.891 38.844 18.328 1 93.69 338 LYS A O 1
ATOM 2750 N N . LEU A 1 339 ? -10.656 39.406 20.078 1 94.44 339 LEU A N 1
ATOM 2751 C CA . LEU A 1 339 ? -9.352 39.188 19.469 1 94.44 339 LEU A CA 1
ATOM 2752 C C . LEU A 1 339 ? -9.188 37.75 19 1 94.44 339 LEU A C 1
ATOM 2754 O O . LEU A 1 339 ? -8.578 37.5 17.953 1 94.44 339 LEU A O 1
ATOM 2758 N N . LEU A 1 340 ? -9.734 36.844 19.734 1 94.38 340 LEU A N 1
ATOM 2759 C CA . LEU A 1 340 ? -9.562 35.438 19.438 1 94.38 340 LEU A CA 1
ATOM 2760 C C . LEU A 1 340 ? -10.352 35.062 18.188 1 94.38 340 LEU A C 1
ATOM 2762 O O . LEU A 1 340 ? -10.102 34 17.578 1 94.38 340 LEU A O 1
ATOM 2766 N N . LEU A 1 341 ? -11.25 35.844 17.734 1 94.81 341 LEU A N 1
ATOM 2767 C CA . LEU A 1 341 ? -12.047 35.594 16.531 1 94.81 341 LEU A CA 1
ATOM 2768 C C . LEU A 1 341 ? -11.195 35.75 15.273 1 94.81 341 LEU A C 1
ATOM 2770 O O . LEU A 1 341 ? -11.602 35.344 14.188 1 94.81 341 LEU A O 1
ATOM 2774 N N . LEU A 1 342 ? -10.016 36.344 15.484 1 95.44 342 LEU A N 1
ATOM 2775 C CA . LEU A 1 342 ? -9.078 36.406 14.367 1 95.44 342 LEU A CA 1
ATOM 2776 C C . LEU A 1 342 ? -8.711 35 13.891 1 95.44 342 LEU A C 1
ATOM 2778 O O . LEU A 1 342 ? -8.273 34.844 12.758 1 95.44 342 LEU A O 1
ATOM 2782 N N . LEU A 1 343 ? -8.93 34 14.789 1 96.69 343 LEU A N 1
ATOM 2783 C CA . LEU A 1 343 ? -8.656 32.594 14.453 1 96.69 343 LEU A CA 1
ATOM 2784 C C . LEU A 1 343 ? -9.945 31.828 14.219 1 96.69 343 LEU A C 1
ATOM 2786 O O . LEU A 1 343 ? -9.992 30.609 14.414 1 96.69 343 LEU A O 1
ATOM 2790 N N . GLN A 1 344 ? -10.969 32.469 13.773 1 94.19 344 GLN A N 1
ATOM 2791 C CA . GLN A 1 344 ? -12.281 31.859 13.594 1 94.19 344 GLN A CA 1
ATOM 2792 C C . GLN A 1 344 ? -12.227 30.766 12.531 1 94.19 344 GLN A C 1
ATOM 2794 O O . GLN A 1 344 ? -12.93 29.75 12.641 1 94.19 344 GLN A O 1
ATOM 2799 N N . LYS A 1 345 ? -11.383 30.938 11.539 1 94.38 345 LYS A N 1
ATOM 2800 C CA . LYS A 1 345 ? -11.273 29.953 10.453 1 94.38 345 LYS A CA 1
ATOM 2801 C C . LYS A 1 345 ? -10.539 28.703 10.914 1 94.38 345 LYS A C 1
ATOM 2803 O O . LYS A 1 345 ? -10.648 27.641 10.289 1 94.38 345 LYS A O 1
ATOM 2808 N N . ARG A 1 346 ? -9.766 28.875 11.945 1 96.88 346 ARG A N 1
ATOM 2809 C CA . ARG A 1 346 ? -8.992 27.766 12.508 1 96.88 346 ARG A CA 1
ATOM 2810 C C . ARG A 1 346 ? -9.125 27.734 14.031 1 96.88 346 ARG A C 1
ATOM 2812 O O . ARG A 1 346 ? -8.133 27.828 14.75 1 96.88 346 ARG A O 1
ATOM 2819 N N . GLN A 1 347 ? -10.297 27.406 14.438 1 95.44 347 GLN A N 1
ATOM 2820 C CA . GLN A 1 347 ? -10.633 27.469 15.859 1 95.44 347 GLN A CA 1
ATOM 2821 C C . GLN A 1 347 ? -9.797 26.484 16.672 1 95.44 347 GLN A C 1
ATOM 2823 O O . GLN A 1 347 ? -9.5 26.734 17.844 1 95.44 347 GLN A O 1
ATOM 2828 N N . HIS A 1 348 ? -9.398 25.453 16.031 1 96.62 348 HIS A N 1
ATOM 2829 C CA . HIS A 1 348 ? -8.633 24.453 16.75 1 96.62 348 HIS A CA 1
ATOM 2830 C C . HIS A 1 348 ? -7.254 24.984 17.141 1 96.62 348 HIS A C 1
ATOM 2832 O O . HIS A 1 348 ? -6.574 24.406 18 1 96.62 348 HIS A O 1
ATOM 2838 N N . PHE A 1 349 ? -6.848 26.078 16.672 1 97.44 349 PHE A N 1
ATOM 2839 C CA . PHE A 1 349 ? -5.559 26.672 17.016 1 97.44 349 PHE A CA 1
ATOM 2840 C C . PHE A 1 349 ? -5.602 27.297 18.406 1 97.44 349 PHE A C 1
ATOM 2842 O O . PHE A 1 349 ? -4.559 27.562 19 1 97.44 349 PHE A O 1
ATOM 2849 N N . VAL A 1 350 ? -6.766 27.562 18.922 1 95.94 350 VAL A N 1
ATOM 2850 C CA . VAL A 1 350 ? -6.902 28.109 20.266 1 95.94 350 VAL A CA 1
ATOM 2851 C C . VAL A 1 350 ? -7.176 26.969 21.25 1 95.94 350 VAL A C 1
ATOM 2853 O O . VAL A 1 350 ? -7.188 27.188 22.469 1 95.94 350 VAL A O 1
ATOM 2856 N N . GLU A 1 351 ? -7.305 25.781 20.781 1 95.19 351 GLU A N 1
ATOM 2857 C CA . GLU A 1 351 ? -7.633 24.641 21.641 1 95.19 351 GLU A CA 1
ATOM 2858 C C . GLU A 1 351 ? -6.395 23.797 21.938 1 95.19 351 GLU A C 1
ATOM 2860 O O . GLU A 1 351 ? -6.23 23.297 23.062 1 95.19 351 GLU A O 1
ATOM 2865 N N . ASN A 1 352 ? -5.578 23.625 21 1 95.31 352 ASN A N 1
ATOM 2866 C CA . ASN A 1 352 ? -4.352 22.844 21.141 1 95.31 352 ASN A CA 1
ATOM 2867 C C . ASN A 1 352 ? -3.316 23.234 20.094 1 95.31 352 ASN A C 1
ATOM 2869 O O . ASN A 1 352 ? -3.6 24.047 19.203 1 95.31 352 ASN A O 1
ATOM 2873 N N . SER A 1 353 ? -2.141 22.688 20.281 1 94.94 353 SER A N 1
ATOM 2874 C CA . SER A 1 353 ? -1.081 23.062 19.344 1 94.94 353 SER A CA 1
ATOM 2875 C C . SER A 1 353 ? -0.655 21.859 18.5 1 94.94 353 SER A C 1
ATOM 2877 O O . SER A 1 353 ? 0.139 22.016 17.562 1 94.94 353 SER A O 1
ATOM 2879 N N . ASN A 1 354 ? -1.206 20.719 18.672 1 94.25 354 ASN A N 1
ATOM 2880 C CA . ASN A 1 354 ? -0.69 19.516 18.031 1 94.25 354 ASN A CA 1
ATOM 2881 C C . ASN A 1 354 ? -1.57 19.078 16.859 1 94.25 354 ASN A C 1
ATOM 2883 O O . ASN A 1 354 ? -1.099 18.406 15.938 1 94.25 354 ASN A O 1
ATOM 2887 N N . MET A 1 355 ? -2.857 19.438 16.891 1 96.88 355 MET A N 1
ATOM 2888 C CA . MET A 1 355 ? -3.791 18.938 15.875 1 96.88 355 MET A CA 1
ATOM 2889 C C . MET A 1 355 ? -3.836 19.891 14.68 1 96.88 355 MET A C 1
ATOM 2891 O O . MET A 1 355 ? -3.924 21.109 14.844 1 96.88 355 MET A O 1
ATOM 2895 N N . PHE A 1 356 ? -3.76 19.281 13.508 1 97.38 356 PHE A N 1
ATOM 2896 C CA . PHE A 1 356 ? -3.85 20.016 12.25 1 97.38 356 PHE A CA 1
ATOM 2897 C C . PHE A 1 356 ? -4.926 19.406 11.352 1 97.38 356 PHE A C 1
ATOM 2899 O O . PHE A 1 356 ? -5.234 18.219 11.453 1 97.38 356 PHE A O 1
ATOM 2906 N N . SER A 1 357 ? -5.559 20.25 10.57 1 97.88 357 SER A N 1
ATOM 2907 C CA . SER A 1 357 ? -6.363 19.75 9.453 1 97.88 357 SER A CA 1
ATOM 2908 C C . SER A 1 357 ? -5.52 19.578 8.195 1 97.88 357 SER A C 1
ATOM 2910 O O . SER A 1 357 ? -4.398 20.094 8.117 1 97.88 357 SER A O 1
ATOM 2912 N N . LEU A 1 358 ? -6.055 18.828 7.285 1 98.19 358 LEU A N 1
ATOM 2913 C CA . LEU A 1 358 ? -5.348 18.688 6.016 1 98.19 358 LEU A CA 1
ATOM 2914 C C . LEU A 1 358 ? -5.191 20.031 5.328 1 98.19 358 LEU A C 1
ATOM 2916 O O . LEU A 1 358 ? -4.152 20.312 4.723 1 98.19 358 LEU A O 1
ATOM 2920 N N . GLN A 1 359 ? -6.148 20.859 5.434 1 98.31 359 GLN A N 1
ATOM 2921 C CA . GLN A 1 359 ? -6.078 22.188 4.844 1 98.31 359 GLN A CA 1
ATOM 2922 C C . GLN A 1 359 ? -4.953 23 5.473 1 98.31 359 GLN A C 1
ATOM 2924 O O . GLN A 1 359 ? -4.262 23.75 4.781 1 98.31 359 GLN A O 1
ATOM 2929 N N . ASP A 1 360 ? -4.797 22.859 6.758 1 98.06 360 ASP A N 1
ATOM 2930 C CA . ASP A 1 360 ? -3.693 23.547 7.426 1 98.06 360 ASP A CA 1
ATOM 2931 C C . ASP A 1 360 ? -2.354 23.172 6.793 1 98.06 360 ASP A C 1
ATOM 2933 O O . ASP A 1 360 ? -1.526 24.047 6.52 1 98.06 360 ASP A O 1
ATOM 2937 N N . LEU A 1 361 ? -2.193 21.938 6.602 1 96.75 361 LEU A N 1
ATOM 2938 C CA . LEU A 1 361 ? -0.919 21.438 6.09 1 96.75 361 LEU A CA 1
ATOM 2939 C C . LEU A 1 361 ? -0.718 21.859 4.637 1 96.75 361 LEU A C 1
ATOM 2941 O O . LEU A 1 361 ? 0.399 22.172 4.227 1 96.75 361 LEU A O 1
ATOM 2945 N N . ILE A 1 362 ? -1.747 21.828 3.896 1 97.75 362 ILE A N 1
ATOM 2946 C CA . ILE A 1 362 ? -1.682 22.297 2.516 1 97.75 362 ILE A CA 1
ATOM 2947 C C . ILE A 1 362 ? -1.295 23.766 2.488 1 97.75 362 ILE A C 1
ATOM 2949 O O . ILE A 1 362 ? -0.427 24.172 1.714 1 97.75 362 ILE A O 1
ATOM 2953 N N . ASP A 1 363 ? -1.914 24.531 3.352 1 97.69 363 ASP A N 1
ATOM 2954 C CA . ASP A 1 363 ? -1.618 25.953 3.436 1 97.69 363 ASP A CA 1
ATOM 2955 C C . ASP A 1 363 ? -0.184 26.203 3.902 1 97.69 363 ASP A C 1
ATOM 2957 O O . ASP A 1 363 ? 0.456 27.172 3.488 1 97.69 363 ASP A O 1
ATOM 2961 N N . ALA A 1 364 ? 0.271 25.375 4.805 1 96 364 ALA A N 1
ATOM 2962 C CA . ALA A 1 364 ? 1.658 25.484 5.25 1 96 364 ALA A CA 1
ATOM 2963 C C . ALA A 1 364 ? 2.625 25.234 4.094 1 96 364 ALA A C 1
ATOM 2965 O O . ALA A 1 364 ? 3.58 25.984 3.906 1 96 364 ALA A O 1
ATOM 2966 N N . ASP A 1 365 ? 2.344 24.234 3.389 1 93.06 365 ASP A N 1
ATOM 2967 C CA . ASP A 1 365 ? 3.195 23.891 2.254 1 93.06 365 ASP A CA 1
ATOM 2968 C C . ASP A 1 365 ? 3.172 25 1.195 1 93.06 365 ASP A C 1
ATOM 2970 O O . ASP A 1 365 ? 4.18 25.25 0.531 1 93.06 365 ASP A O 1
ATOM 2974 N N . SER A 1 366 ? 2.027 25.641 1.038 1 94.31 366 SER A N 1
ATOM 2975 C CA . SER A 1 366 ? 1.86 26.688 0.041 1 94.31 366 SER A CA 1
ATOM 2976 C C . SER A 1 366 ? 2.326 28.031 0.577 1 94.31 366 SER A C 1
ATOM 2978 O O . SER A 1 366 ? 2.104 29.078 -0.054 1 94.31 366 SER A O 1
ATOM 2980 N N . GLN A 1 367 ? 2.828 28.078 1.77 1 94.12 367 GLN A N 1
ATOM 2981 C CA . GLN A 1 367 ? 3.383 29.281 2.389 1 94.12 367 GLN A CA 1
ATOM 2982 C C . GLN A 1 367 ? 2.301 30.328 2.619 1 94.12 367 GLN A C 1
ATOM 2984 O O . GLN A 1 367 ? 2.539 31.531 2.436 1 94.12 367 GLN A O 1
ATOM 2989 N N . ILE A 1 368 ? 1.191 29.891 2.883 1 97.12 368 ILE A N 1
ATOM 2990 C CA . ILE A 1 368 ? 0.056 30.75 3.168 1 97.12 368 ILE A CA 1
ATOM 2991 C C . ILE A 1 368 ? -0.169 30.828 4.676 1 97.12 368 ILE A C 1
ATOM 2993 O O . ILE A 1 368 ? -0.426 31.922 5.215 1 97.12 368 ILE A O 1
ATOM 2997 N N . LEU A 1 369 ? 0.011 29.75 5.289 1 97.81 369 LEU A N 1
ATOM 2998 C CA . LEU A 1 369 ? -0.348 29.625 6.699 1 97.81 369 LEU A CA 1
ATOM 2999 C C . LEU A 1 369 ? 0.582 30.453 7.57 1 97.81 369 LEU A C 1
ATOM 3001 O O . LEU A 1 369 ? 0.123 31.188 8.461 1 97.81 369 LEU A O 1
ATOM 3005 N N . LEU A 1 370 ? 1.854 30.406 7.352 1 97.56 370 LEU A N 1
ATOM 3006 C CA . LEU A 1 370 ? 2.832 31.078 8.203 1 97.56 370 LEU A CA 1
ATOM 3007 C C . LEU A 1 370 ? 2.617 32.594 8.203 1 97.56 370 LEU A C 1
ATOM 3009 O O . LEU A 1 370 ? 2.51 33.219 9.266 1 97.56 370 LEU A O 1
ATOM 3013 N N . PRO A 1 371 ? 2.543 33.219 7.059 1 98 371 PRO A N 1
ATOM 3014 C CA . PRO A 1 371 ? 2.285 34.656 7.062 1 98 371 PRO A CA 1
ATOM 3015 C C . PRO A 1 371 ? 0.963 35 7.738 1 98 371 PRO A C 1
ATOM 3017 O O . PRO A 1 371 ? 0.875 36.031 8.422 1 98 371 PRO A O 1
ATOM 3020 N N . GLU A 1 372 ? -0.033 34.188 7.543 1 97.88 372 GLU A N 1
ATOM 3021 C CA . GLU A 1 372 ? -1.326 34.406 8.18 1 97.88 372 GLU A CA 1
ATOM 3022 C C . GLU A 1 372 ? -1.211 34.375 9.695 1 97.88 372 GLU A C 1
ATOM 3024 O O . GLU A 1 372 ? -1.712 35.281 10.383 1 97.88 372 GLU A O 1
ATOM 3029 N N . LEU A 1 373 ? -0.561 33.406 10.211 1 98.12 373 LEU A N 1
ATOM 3030 C CA . LEU A 1 373 ? -0.392 33.25 11.648 1 98.12 373 LEU A CA 1
ATOM 3031 C C . LEU A 1 373 ? 0.473 34.375 12.211 1 98.12 373 LEU A C 1
ATOM 3033 O O . LEU A 1 373 ? 0.214 34.875 13.305 1 98.12 373 LEU A O 1
ATOM 3037 N N . THR A 1 374 ? 1.511 34.75 11.461 1 98.06 374 THR A N 1
ATOM 3038 C CA . THR A 1 374 ? 2.395 35.844 11.891 1 98.06 374 THR A CA 1
ATOM 3039 C C . THR A 1 374 ? 1.622 37.125 12.031 1 98.06 374 THR A C 1
ATOM 3041 O O . THR A 1 374 ? 1.823 37.875 12.992 1 98.06 374 THR A O 1
ATOM 3044 N N . GLU A 1 375 ? 0.793 37.375 11.125 1 97.94 375 GLU A N 1
ATOM 3045 C CA . GLU A 1 375 ? -0.025 38.562 11.172 1 97.94 375 GLU A CA 1
ATOM 3046 C C . GLU A 1 375 ? -0.943 38.562 12.391 1 97.94 375 GLU A C 1
ATOM 3048 O O . GLU A 1 375 ? -1.074 39.594 13.086 1 97.94 375 GLU A O 1
ATOM 3053 N N . ILE A 1 376 ? -1.563 37.531 12.617 1 97.81 376 ILE A N 1
ATOM 3054 C CA . ILE A 1 376 ? -2.482 37.375 13.742 1 97.81 376 ILE A CA 1
ATOM 3055 C C . ILE A 1 376 ? -1.716 37.562 15.055 1 97.81 376 ILE A C 1
ATOM 3057 O O . ILE A 1 376 ? -2.141 38.312 15.938 1 97.81 376 ILE A O 1
ATOM 3061 N N . VAL A 1 377 ? -0.591 36.938 15.148 1 97.88 377 VAL A N 1
ATOM 3062 C CA . VAL A 1 377 ? 0.2 36.969 16.375 1 97.88 377 VAL A CA 1
ATOM 3063 C C . VAL A 1 377 ? 0.736 38.375 16.594 1 97.88 377 VAL A C 1
ATOM 3065 O O . VAL A 1 377 ? 0.833 38.844 17.734 1 97.88 377 VAL A O 1
ATOM 3068 N N . ASN A 1 378 ? 1.068 39 15.547 1 97.5 378 ASN A N 1
ATOM 3069 C CA . ASN A 1 378 ? 1.5 40.406 15.672 1 97.5 378 ASN A CA 1
ATOM 3070 C C . ASN A 1 378 ? 0.405 41.281 16.266 1 97.5 378 ASN A C 1
ATOM 3072 O O . ASN A 1 378 ? 0.687 42.156 17.078 1 97.5 378 ASN A O 1
ATOM 3076 N N . SER A 1 379 ? -0.795 41.031 15.867 1 97.56 379 SER A N 1
ATOM 3077 C CA . SER A 1 379 ? -1.921 41.75 16.453 1 97.56 379 SER A CA 1
ATOM 3078 C C . SER A 1 379 ? -2.062 41.406 17.938 1 97.56 379 SER A C 1
ATOM 3080 O O . SER A 1 379 ? -2.383 42.281 18.75 1 97.56 379 SER A O 1
ATOM 3082 N N . PHE A 1 380 ? -1.866 40.188 18.234 1 98.06 380 PHE A N 1
ATOM 3083 C CA . PHE A 1 380 ? -1.914 39.75 19.609 1 98.06 380 PHE A CA 1
ATOM 3084 C C . PHE A 1 380 ? -0.826 40.438 20.438 1 98.06 380 PHE A C 1
ATOM 3086 O O . PHE A 1 380 ? -1.087 40.906 21.547 1 98.06 380 PHE A O 1
ATOM 3093 N N . LEU A 1 381 ? 0.333 40.469 19.891 1 97.44 381 LEU A N 1
ATOM 3094 C CA . LEU A 1 381 ? 1.476 41.094 20.547 1 97.44 381 LEU A CA 1
ATOM 3095 C C . LEU A 1 381 ? 1.242 42.594 20.781 1 97.44 381 LEU A C 1
ATOM 3097 O O . LEU A 1 381 ? 1.576 43.125 21.844 1 97.44 381 LEU A O 1
ATOM 3101 N N . LYS A 1 382 ? 0.717 43.188 19.797 1 97.5 382 LYS A N 1
ATOM 3102 C CA . LYS A 1 382 ? 0.417 44.594 19.922 1 97.5 382 LYS A CA 1
ATOM 3103 C C . LYS A 1 382 ? -0.523 44.875 21.094 1 97.5 382 LYS A C 1
ATOM 3105 O O . LYS A 1 382 ? -0.31 45.812 21.859 1 97.5 382 LYS A O 1
ATOM 3110 N N . HIS A 1 383 ? -1.537 44.062 21.219 1 97.62 383 HIS A N 1
ATOM 3111 C CA . HIS A 1 383 ? -2.473 44.25 22.328 1 97.62 383 HIS A CA 1
ATOM 3112 C C . HIS A 1 383 ? -1.788 44 23.656 1 97.62 383 HIS A C 1
ATOM 3114 O O . HIS A 1 383 ? -1.901 44.812 24.578 1 97.62 383 HIS A O 1
ATOM 3120 N N . ILE A 1 384 ? -1.058 42.938 23.797 1 97.5 384 ILE A N 1
ATOM 3121 C CA . ILE A 1 384 ? -0.524 42.5 25.078 1 97.5 384 ILE A CA 1
ATOM 3122 C C . ILE A 1 384 ? 0.627 43.406 25.5 1 97.5 384 ILE A C 1
ATOM 3124 O O . ILE A 1 384 ? 0.711 43.812 26.656 1 97.5 384 ILE A O 1
ATOM 3128 N N . LYS A 1 385 ? 1.449 43.781 24.594 1 96 385 LYS A N 1
ATOM 3129 C CA . LYS A 1 385 ? 2.697 44.469 24.969 1 96 385 LYS A CA 1
ATOM 3130 C C . LYS A 1 385 ? 2.572 45.969 24.859 1 96 385 LYS A C 1
ATOM 3132 O O . LYS A 1 385 ? 3.307 46.719 25.516 1 96 385 LYS A O 1
ATOM 3137 N N . LYS A 1 386 ? 1.695 46.5 24.062 1 95.25 386 LYS A N 1
ATOM 3138 C CA . LYS A 1 386 ? 1.723 47.906 23.766 1 95.25 386 LYS A CA 1
ATOM 3139 C C . LYS A 1 386 ? 0.368 48.562 24.047 1 95.25 386 LYS A C 1
ATOM 3141 O O . LYS A 1 386 ? 0.281 49.531 24.812 1 95.25 386 LYS A O 1
ATOM 3146 N N . ALA A 1 387 ? -0.709 48 23.625 1 94.94 387 ALA A N 1
ATOM 3147 C CA . ALA A 1 387 ? -1.998 48.656 23.562 1 94.94 387 ALA A CA 1
ATOM 3148 C C . ALA A 1 387 ? -2.744 48.531 24.891 1 94.94 387 ALA A C 1
ATOM 3150 O O . ALA A 1 387 ? -3.482 49.438 25.297 1 94.94 387 ALA A O 1
ATOM 3151 N N . CYS A 1 388 ? -2.566 47.469 25.547 1 96.5 388 CYS A N 1
ATOM 3152 C CA . CYS A 1 388 ? -3.375 47.188 26.734 1 96.5 388 CYS A CA 1
ATOM 3153 C C . CYS A 1 388 ? -2.527 47.281 28 1 96.5 388 CYS A C 1
ATOM 3155 O O . CYS A 1 388 ? -1.591 46.5 28.172 1 96.5 388 CYS A O 1
ATOM 3157 N N . GLN A 1 389 ? -2.943 48.125 28.859 1 95.25 389 GLN A N 1
ATOM 3158 C CA . GLN A 1 389 ? -2.217 48.312 30.109 1 95.25 389 GLN A CA 1
ATOM 3159 C C . GLN A 1 389 ? -2.428 47.125 31.047 1 95.25 389 GLN A C 1
ATOM 3161 O O . GLN A 1 389 ? -1.515 46.719 31.781 1 95.25 389 GLN A O 1
ATOM 3166 N N . LEU A 1 390 ? -3.605 46.656 31 1 95.62 390 LEU A N 1
ATOM 3167 C CA . LEU A 1 390 ? -3.934 45.531 31.844 1 95.62 390 LEU A CA 1
ATOM 3168 C C . LEU A 1 390 ? -3.076 44.312 31.5 1 95.62 390 LEU A C 1
ATOM 3170 O O . LEU A 1 390 ? -2.547 43.656 32.406 1 95.62 390 LEU A O 1
ATOM 3174 N N . CYS A 1 391 ? -2.963 44.031 30.266 1 96.56 391 CYS A N 1
ATOM 3175 C CA . CYS A 1 391 ? -2.189 42.906 29.812 1 96.56 391 CYS A CA 1
ATOM 3176 C C . CYS A 1 391 ? -0.695 43.156 29.984 1 96.56 391 CYS A C 1
ATOM 3178 O O . CYS A 1 391 ? 0.056 42.219 30.328 1 96.56 391 CYS A O 1
ATOM 3180 N N . ARG A 1 392 ? -0.24 44.312 29.703 1 96 392 ARG A N 1
ATOM 3181 C CA . ARG A 1 392 ? 1.166 44.688 29.875 1 96 392 ARG A CA 1
ATOM 3182 C C . ARG A 1 392 ? 1.611 44.469 31.328 1 96 392 ARG A C 1
ATOM 3184 O O . ARG A 1 392 ? 2.74 44.062 31.578 1 96 392 ARG A O 1
ATOM 3191 N N . ALA A 1 393 ? 0.713 44.781 32.188 1 95.12 393 ALA A N 1
ATOM 3192 C CA . ALA A 1 393 ? 1.013 44.688 33.594 1 95.12 393 ALA A CA 1
ATOM 3193 C C . ALA A 1 393 ? 1.162 43.25 34.031 1 95.12 393 ALA A C 1
ATOM 3195 O O . ALA A 1 393 ? 1.721 42.969 35.094 1 95.12 393 ALA A O 1
ATOM 3196 N N . LYS A 1 394 ? 0.722 42.375 33.312 1 94.5 394 LYS A N 1
ATOM 3197 C CA . LYS A 1 394 ? 0.813 40.938 33.656 1 94.5 394 LYS A CA 1
ATOM 3198 C C . LYS A 1 394 ? 2.154 40.375 33.219 1 94.5 394 LYS A C 1
ATOM 3200 O O . LYS A 1 394 ? 2.383 39.156 33.344 1 94.5 394 LYS A O 1
ATOM 3205 N N . GLY A 1 395 ? 2.961 41.125 32.719 1 94.88 395 GLY A N 1
ATOM 3206 C CA . GLY A 1 395 ? 4.309 40.719 32.375 1 94.88 395 GLY A CA 1
ATOM 3207 C C . GLY A 1 395 ? 5.16 40.375 33.594 1 94.88 395 GLY A C 1
ATOM 3208 O O . GLY A 1 395 ? 4.758 40.625 34.719 1 94.88 395 GLY A O 1
ATOM 3209 N N . TYR A 1 396 ? 6.246 39.812 33.312 1 94.25 396 TYR A N 1
ATOM 3210 C CA . TYR A 1 396 ? 7.133 39.375 34.375 1 94.25 396 TYR A CA 1
ATOM 3211 C C . TYR A 1 396 ? 8.422 40.188 34.375 1 94.25 396 TYR A C 1
ATOM 3213 O O . TYR A 1 396 ? 8.758 40.812 33.375 1 94.25 396 TYR A O 1
ATOM 3221 N N . THR A 1 397 ? 9.016 40.219 35.531 1 93.62 397 THR A N 1
ATOM 3222 C CA . THR A 1 397 ? 10.359 40.781 35.656 1 93.62 397 THR A CA 1
ATOM 3223 C C . THR A 1 397 ? 11.344 39.688 36.094 1 93.62 397 THR A C 1
ATOM 3225 O O . THR A 1 397 ? 11.016 38.844 36.938 1 93.62 397 THR A O 1
ATOM 3228 N N . CYS A 1 398 ? 12.43 39.688 35.469 1 93.5 398 CYS A N 1
ATOM 3229 C CA . CYS A 1 398 ? 13.438 38.688 35.812 1 93.5 398 CYS A CA 1
ATOM 3230 C C . CYS A 1 398 ? 13.969 38.906 37.219 1 93.5 398 CYS A C 1
ATOM 3232 O O . CYS A 1 398 ? 14.531 39.969 37.531 1 93.5 398 CYS A O 1
ATOM 3234 N N . GLU A 1 399 ? 13.914 37.906 38.031 1 90.06 399 GLU A N 1
ATOM 3235 C CA . GLU A 1 399 ? 14.312 38.031 39.438 1 90.06 399 GLU A CA 1
ATOM 3236 C C . GLU A 1 399 ? 15.805 37.781 39.594 1 90.06 399 GLU A C 1
ATOM 3238 O O . GLU A 1 399 ? 16.344 37.906 40.688 1 90.06 399 GLU A O 1
ATOM 3243 N N . ILE A 1 400 ? 16.406 37.531 38.562 1 91.25 400 ILE A N 1
ATOM 3244 C CA . ILE A 1 400 ? 17.844 37.25 38.625 1 91.25 400 ILE A CA 1
ATOM 3245 C C . ILE A 1 400 ? 18.625 38.5 38.25 1 91.25 400 ILE A C 1
ATOM 3247 O O . ILE A 1 400 ? 19.469 38.969 39.031 1 91.25 400 ILE A O 1
ATOM 3251 N N . CYS A 1 401 ? 18.375 39 37.125 1 91.62 401 CYS A N 1
ATOM 3252 C CA . CYS A 1 401 ? 19.125 40.188 36.656 1 91.62 401 CYS A CA 1
ATOM 3253 C C . CYS A 1 401 ? 18.438 41.469 37.094 1 91.62 401 CYS A C 1
ATOM 3255 O O . CYS A 1 401 ? 19.047 42.531 37.094 1 91.62 401 CYS A O 1
ATOM 3257 N N . HIS A 1 402 ? 17.156 41.469 37.406 1 88.75 402 HIS A N 1
ATOM 3258 C CA . HIS A 1 402 ? 16.344 42.562 37.875 1 88.75 402 HIS A CA 1
ATOM 3259 C C . HIS A 1 402 ? 16.297 43.688 36.844 1 88.75 402 HIS A C 1
ATOM 3261 O O . HIS A 1 402 ? 16.266 44.875 37.219 1 88.75 402 HIS A O 1
ATOM 3267 N N . SER A 1 403 ? 16.422 43.25 35.75 1 90.62 403 SER A N 1
ATOM 3268 C CA . SER A 1 403 ? 16.266 44.219 34.656 1 90.62 403 SER A CA 1
ATOM 3269 C C . SER A 1 403 ? 14.859 44.812 34.656 1 90.62 403 SER A C 1
ATOM 3271 O O . SER A 1 403 ? 13.914 44.188 35.125 1 90.62 403 SER A O 1
ATOM 3273 N N . SER A 1 404 ? 14.68 46.094 34.188 1 91.19 404 SER A N 1
ATOM 3274 C CA . SER A 1 404 ? 13.391 46.781 34.125 1 91.19 404 SER A CA 1
ATOM 3275 C C . SER A 1 404 ? 12.578 46.281 32.906 1 91.19 404 SER A C 1
ATOM 3277 O O . SER A 1 404 ? 11.398 46.625 32.781 1 91.19 404 SER A O 1
ATOM 3279 N N . GLU A 1 405 ? 13.172 45.438 32.281 1 92.62 405 GLU A N 1
ATOM 3280 C CA . GLU A 1 405 ? 12.5 44.938 31.078 1 92.62 405 GLU A CA 1
ATOM 3281 C C . GLU A 1 405 ? 11.352 44 31.453 1 92.62 405 GLU A C 1
ATOM 3283 O O . GLU A 1 405 ? 11.492 43.125 32.312 1 92.62 405 GLU A O 1
ATOM 3288 N N . VAL A 1 406 ? 10.164 44.25 30.797 1 94.88 406 VAL A N 1
ATOM 3289 C CA . VAL A 1 406 ? 9.016 43.375 31.016 1 94.88 406 VAL A CA 1
ATOM 3290 C C . VAL A 1 406 ? 9.109 42.156 30.109 1 94.88 406 VAL A C 1
ATOM 3292 O O . VAL A 1 406 ? 9.258 42.281 28.891 1 94.88 406 VAL A O 1
ATOM 3295 N N . LEU A 1 407 ? 8.945 40.938 30.734 1 95.94 407 LEU A N 1
ATOM 3296 C CA . LEU A 1 407 ? 9.125 39.688 30 1 95.94 407 LEU A CA 1
ATOM 3297 C C . LEU A 1 407 ? 7.793 38.969 29.844 1 95.94 407 LEU A C 1
ATOM 3299 O O . LEU A 1 407 ? 6.918 39.062 30.703 1 95.94 407 LEU A O 1
ATOM 3303 N N . PHE A 1 408 ? 7.719 38.344 28.781 1 96.81 408 PHE A N 1
ATOM 3304 C CA . PHE A 1 408 ? 6.559 37.5 28.547 1 96.81 408 PHE A CA 1
ATOM 3305 C C . PHE A 1 408 ? 6.992 36.094 28.172 1 96.81 408 PHE A C 1
ATOM 3307 O O . PHE A 1 408 ? 8.055 35.875 27.562 1 96.81 408 PHE A O 1
ATOM 3314 N N . PRO A 1 409 ? 6.168 35.062 28.469 1 95.5 409 PRO A N 1
ATOM 3315 C CA . PRO A 1 409 ? 6.551 33.656 28.281 1 95.5 409 PRO A CA 1
ATOM 3316 C C . PRO A 1 409 ? 6.695 33.312 26.797 1 95.5 409 PRO A C 1
ATOM 3318 O O . PRO A 1 409 ? 7.387 32.344 26.469 1 95.5 409 PRO A O 1
ATOM 3321 N N . PHE A 1 410 ? 6.039 34 25.906 1 96 410 PHE A N 1
ATOM 3322 C CA . PHE A 1 410 ? 6.07 33.656 24.484 1 96 410 PHE A CA 1
ATOM 3323 C C . PHE A 1 410 ? 7.23 34.375 23.797 1 96 410 PHE A C 1
ATOM 3325 O O . PHE A 1 410 ? 7.441 34.188 22.594 1 96 410 PHE A O 1
ATOM 3332 N N . ASP A 1 411 ? 8.047 35.094 24.484 1 94 411 ASP A N 1
ATOM 3333 C CA . ASP A 1 411 ? 9.234 35.719 23.922 1 94 411 ASP A CA 1
ATOM 3334 C C . ASP A 1 411 ? 10.344 34.719 23.688 1 94 411 ASP A C 1
ATOM 3336 O O . ASP A 1 411 ? 10.539 33.781 24.484 1 94 411 ASP A O 1
ATOM 3340 N N . ILE A 1 412 ? 11.109 34.844 22.594 1 91.25 412 ILE A N 1
ATOM 3341 C CA . ILE A 1 412 ? 12.125 33.875 22.156 1 91.25 412 ILE A CA 1
ATOM 3342 C C . ILE A 1 412 ? 13.266 33.844 23.172 1 91.25 412 ILE A C 1
ATOM 3344 O O . ILE A 1 412 ? 13.891 32.812 23.375 1 91.25 412 ILE A O 1
ATOM 3348 N N . TYR A 1 413 ? 13.547 34.875 23.875 1 91.94 413 TYR A N 1
ATOM 3349 C CA . TYR A 1 413 ? 14.703 34.969 24.766 1 91.94 413 TYR A CA 1
ATOM 3350 C C . TYR A 1 413 ? 14.32 34.688 26.203 1 91.94 413 TYR A C 1
ATOM 3352 O O . TYR A 1 413 ? 15.055 35.031 27.125 1 91.94 413 TYR A O 1
ATOM 3360 N N . THR A 1 414 ? 13.219 34.125 26.375 1 95.31 414 THR A N 1
ATOM 3361 C CA . THR A 1 414 ? 12.766 33.875 27.734 1 95.31 414 THR A CA 1
ATOM 3362 C C . THR A 1 414 ? 12.562 32.375 27.969 1 95.31 414 THR A C 1
ATOM 3364 O O . THR A 1 414 ? 12.5 31.594 27.016 1 95.31 414 THR A O 1
ATOM 3367 N N . LYS A 1 415 ? 12.641 31.922 29.203 1 95.06 415 LYS A N 1
ATOM 3368 C CA . LYS A 1 415 ? 12.328 30.562 29.672 1 95.06 415 LYS A CA 1
ATOM 3369 C C . LYS A 1 415 ? 11.5 30.594 30.953 1 95.06 415 LYS A C 1
ATOM 3371 O O . LYS A 1 415 ? 11.758 31.422 31.844 1 95.06 415 LYS A O 1
ATOM 3376 N N . SER A 1 416 ? 10.492 29.766 30.922 1 93.75 416 SER A N 1
ATOM 3377 C CA . SER A 1 416 ? 9.602 29.734 32.094 1 93.75 416 SER A CA 1
ATOM 3378 C C . SER A 1 416 ? 9.938 28.578 33 1 93.75 416 SER A C 1
ATOM 3380 O O . SER A 1 416 ? 10.312 27.5 32.562 1 93.75 416 SER A O 1
ATOM 3382 N N . CYS A 1 417 ? 9.797 28.844 34.25 1 93.44 417 CYS A N 1
ATOM 3383 C CA . CYS A 1 417 ? 9.906 27.766 35.219 1 93.44 417 CYS A CA 1
ATOM 3384 C C . CYS A 1 417 ? 8.766 26.781 35.062 1 93.44 417 CYS A C 1
ATOM 3386 O O . CYS A 1 417 ? 7.609 27.172 34.906 1 93.44 417 CYS A O 1
ATOM 3388 N N . GLU A 1 418 ? 9 25.484 35.156 1 91.5 418 GLU A N 1
ATOM 3389 C CA . GLU A 1 418 ? 8.016 24.438 34.938 1 91.5 418 GLU A CA 1
ATOM 3390 C C . GLU A 1 418 ? 7.062 24.297 36.125 1 91.5 418 GLU A C 1
ATOM 3392 O O . GLU A 1 418 ? 5.918 23.875 35.938 1 91.5 418 GLU A O 1
ATOM 3397 N N . THR A 1 419 ? 7.516 24.75 37.219 1 89.69 419 THR A N 1
ATOM 3398 C CA . THR A 1 419 ? 6.742 24.562 38.438 1 89.69 419 THR A CA 1
ATOM 3399 C C . THR A 1 419 ? 5.859 25.766 38.719 1 89.69 419 THR A C 1
ATOM 3401 O O . THR A 1 419 ? 4.645 25.641 38.875 1 89.69 419 THR A O 1
ATOM 3404 N N . CYS A 1 420 ? 6.41 26.984 38.781 1 91.12 420 CYS A N 1
ATOM 3405 C CA . CYS A 1 420 ? 5.664 28.156 39.188 1 91.12 420 CYS A CA 1
ATOM 3406 C C . CYS A 1 420 ? 5.344 29.062 38 1 91.12 420 CYS A C 1
ATOM 3408 O O . CYS A 1 420 ? 4.656 30.062 38.156 1 91.12 420 CYS A O 1
ATOM 3410 N N . SER A 1 421 ? 5.844 28.844 36.875 1 91.69 421 SER A N 1
ATOM 3411 C CA . SER A 1 421 ? 5.566 29.531 35.594 1 91.69 421 SER A CA 1
ATOM 3412 C C . SER A 1 421 ? 6.223 30.906 35.562 1 91.69 421 SER A C 1
ATOM 3414 O O . SER A 1 421 ? 5.906 31.719 34.688 1 91.69 421 SER A O 1
ATOM 3416 N N . GLN A 1 422 ? 7.098 31.141 36.531 1 93.31 422 GLN A N 1
ATOM 3417 C CA . GLN A 1 422 ? 7.855 32.406 36.469 1 93.31 422 GLN A CA 1
ATOM 3418 C C . GLN A 1 422 ? 8.727 32.469 35.219 1 93.31 422 GLN A C 1
ATOM 3420 O O . GLN A 1 422 ? 9.273 31.438 34.781 1 93.31 422 GLN A O 1
ATOM 3425 N N . VAL A 1 423 ? 8.828 33.75 34.688 1 95.81 423 VAL A N 1
ATOM 3426 C CA . VAL A 1 423 ? 9.547 33.906 33.438 1 95.81 423 VAL A CA 1
ATOM 3427 C C . VAL A 1 423 ? 10.891 34.594 33.688 1 95.81 423 VAL A C 1
ATOM 3429 O O . VAL A 1 423 ? 10.969 35.531 34.438 1 95.81 423 VAL A O 1
ATOM 3432 N N . PHE A 1 424 ? 11.961 34.031 33.094 1 95.44 424 PHE A N 1
ATOM 3433 C CA . PHE A 1 424 ? 13.32 34.531 33.219 1 95.44 424 PHE A CA 1
ATOM 3434 C C . PHE A 1 424 ? 13.93 34.75 31.844 1 95.44 424 PHE A C 1
ATOM 3436 O O . PHE A 1 424 ? 13.414 34.281 30.828 1 95.44 424 PHE A O 1
ATOM 3443 N N . HIS A 1 425 ? 14.906 35.688 31.812 1 94.88 425 HIS A N 1
ATOM 3444 C CA . HIS A 1 425 ? 15.742 35.656 30.609 1 94.88 425 HIS A CA 1
ATOM 3445 C C . HIS A 1 425 ? 16.359 34.281 30.406 1 94.88 425 HIS A C 1
ATOM 3447 O O . HIS A 1 425 ? 16.734 33.594 31.375 1 94.88 425 HIS A O 1
ATOM 3453 N N . ARG A 1 426 ? 16.438 33.844 29.156 1 94.38 426 ARG A N 1
ATOM 3454 C CA . ARG A 1 426 ? 17.016 32.531 28.844 1 94.38 426 ARG A CA 1
ATOM 3455 C C . ARG A 1 426 ? 18.422 32.406 29.406 1 94.38 426 ARG A C 1
ATOM 3457 O O . ARG A 1 426 ? 18.766 31.375 29.984 1 94.38 426 ARG A O 1
ATOM 3464 N N . LYS A 1 427 ? 19.25 33.375 29.281 1 93 427 LYS A N 1
ATOM 3465 C CA . LYS A 1 427 ? 20.609 33.406 29.797 1 93 427 LYS A CA 1
ATOM 3466 C C . LYS A 1 427 ? 20.625 33.312 31.328 1 93 427 LYS A C 1
ATOM 3468 O O . LYS A 1 427 ? 21.453 32.625 31.906 1 93 427 LYS A O 1
ATOM 3473 N N . CYS A 1 428 ? 19.641 34.031 31.953 1 93.69 428 CYS A N 1
ATOM 3474 C CA . CYS A 1 428 ? 19.531 34.031 33.406 1 93.69 428 CYS A CA 1
ATOM 3475 C C . CYS A 1 428 ? 19.047 32.688 33.906 1 93.69 428 CYS A C 1
ATOM 3477 O O . CYS A 1 428 ? 19.516 32.188 34.938 1 93.69 428 CYS A O 1
ATOM 3479 N N . PHE A 1 429 ? 18.25 32.094 33.156 1 91.88 429 PHE A N 1
ATOM 3480 C CA . PHE A 1 429 ? 17.656 30.812 33.562 1 91.88 429 PHE A CA 1
ATOM 3481 C C . PHE A 1 429 ? 18.719 29.703 33.562 1 91.88 429 PHE A C 1
ATOM 3483 O O . PHE A 1 429 ? 18.688 28.812 34.438 1 91.88 429 PHE A O 1
ATOM 3490 N N . THR A 1 430 ? 19.578 29.672 32.531 1 90.69 430 THR A N 1
ATOM 3491 C CA . THR A 1 430 ? 20.609 28.656 32.406 1 90.69 430 THR A CA 1
ATOM 3492 C C . THR A 1 430 ? 21.547 28.672 33.625 1 90.69 430 THR A C 1
ATOM 3494 O O . THR A 1 430 ? 22.125 27.656 33.969 1 90.69 430 THR A O 1
ATOM 3497 N N . LYS A 1 431 ? 21.656 29.797 34.25 1 86.38 431 LYS A N 1
ATOM 3498 C CA . LYS A 1 431 ? 22.562 29.969 35.406 1 86.38 431 LYS A CA 1
ATOM 3499 C C . LYS A 1 431 ? 21.875 29.562 36.688 1 86.38 431 LYS A C 1
ATOM 3501 O O . LYS A 1 431 ? 22.516 29.469 37.75 1 86.38 431 LYS A O 1
ATOM 3506 N N . LEU A 1 432 ? 20.641 29.25 36.562 1 84.62 432 LEU A N 1
ATOM 3507 C CA . LEU A 1 432 ? 19.828 29.016 37.75 1 84.62 432 LEU A CA 1
ATOM 3508 C C . LEU A 1 432 ? 19.938 27.547 38.188 1 84.62 432 LEU A C 1
ATOM 3510 O O . LEU A 1 432 ? 19.859 26.641 37.344 1 84.62 432 LEU A O 1
ATOM 3514 N N . GLU A 1 433 ? 20.297 27.312 39.344 1 83.06 433 GLU A N 1
ATOM 3515 C CA . GLU A 1 433 ? 20.25 25.984 39.938 1 83.06 433 GLU A CA 1
ATOM 3516 C C . GLU A 1 433 ? 18.844 25.625 40.406 1 83.06 433 GLU A C 1
ATOM 3518 O O . GLU A 1 433 ? 18.375 24.5 40.219 1 83.06 433 GLU A O 1
ATOM 3523 N N . SER A 1 434 ? 18.234 26.656 41.094 1 87.5 434 SER A N 1
ATOM 3524 C CA . SER A 1 434 ? 16.859 26.5 41.531 1 87.5 434 SER A CA 1
ATOM 3525 C C . SER A 1 434 ? 16.047 27.766 41.344 1 87.5 434 SER A C 1
ATOM 3527 O O . SER A 1 434 ? 16.609 28.875 41.312 1 87.5 434 SER A O 1
ATOM 3529 N N . CYS A 1 435 ? 14.734 27.672 41.156 1 91.25 435 CYS A N 1
ATOM 3530 C CA . CYS A 1 435 ? 13.867 28.812 40.906 1 91.25 435 CYS A CA 1
ATOM 3531 C C . CYS A 1 435 ? 13.641 29.625 42.156 1 91.25 435 CYS A C 1
ATOM 3533 O O . CYS A 1 435 ? 13.133 29.094 43.156 1 91.25 435 CYS A O 1
ATOM 3535 N N . PRO A 1 436 ? 14.047 30.828 42.156 1 89.94 436 PRO A N 1
ATOM 3536 C CA . PRO A 1 436 ? 13.938 31.672 43.375 1 89.94 436 PRO A CA 1
ATOM 3537 C C . PRO A 1 436 ? 12.5 31.766 43.875 1 89.94 436 PRO A C 1
ATOM 3539 O O . PRO A 1 436 ? 12.273 31.766 45.094 1 89.94 436 PRO A O 1
ATOM 3542 N N . ARG A 1 437 ? 11.625 31.844 43 1 89.88 437 ARG A N 1
ATOM 3543 C CA . ARG A 1 437 ? 10.227 31.938 43.406 1 89.88 437 ARG A CA 1
ATOM 3544 C C . ARG A 1 437 ? 9.75 30.641 44.062 1 89.88 437 ARG A C 1
ATOM 3546 O O . ARG A 1 437 ? 9.039 30.688 45.062 1 89.88 437 ARG A O 1
ATOM 3553 N N . CYS A 1 438 ? 10.109 29.547 43.469 1 91.5 438 CYS A N 1
ATOM 3554 C CA . CYS A 1 438 ? 9.758 28.25 44.062 1 91.5 438 CYS A CA 1
ATOM 3555 C C . CYS A 1 438 ? 10.398 28.078 45.438 1 91.5 438 CYS A C 1
ATOM 3557 O O . CYS A 1 438 ? 9.773 27.531 46.344 1 91.5 438 CYS A O 1
ATOM 3559 N N . ASP A 1 439 ? 11.57 28.5 45.531 1 89.31 439 ASP A N 1
ATOM 3560 C CA . ASP A 1 439 ? 12.273 28.422 46.812 1 89.31 439 ASP A CA 1
ATOM 3561 C C . ASP A 1 439 ? 11.562 29.25 47.906 1 89.31 439 ASP A C 1
ATOM 3563 O O . ASP A 1 439 ? 11.422 28.812 49.031 1 89.31 439 ASP A O 1
ATOM 3567 N N . ARG A 1 440 ? 11.172 30.438 47.5 1 89.44 440 ARG A N 1
ATOM 3568 C CA . ARG A 1 440 ? 10.461 31.312 48.438 1 89.44 440 ARG A CA 1
ATOM 3569 C C . ARG A 1 440 ? 9.141 30.688 48.875 1 89.44 440 ARG A C 1
ATOM 3571 O O . ARG A 1 440 ? 8.766 30.766 50.031 1 89.44 440 ARG A O 1
ATOM 3578 N N . ARG A 1 441 ? 8.539 30.016 47.969 1 88.5 441 ARG A N 1
ATOM 3579 C CA . ARG A 1 441 ? 7.254 29.391 48.25 1 88.5 441 ARG A CA 1
ATOM 3580 C C . ARG A 1 441 ? 7.422 28.188 49.156 1 88.5 441 ARG A C 1
ATOM 3582 O O . ARG A 1 441 ? 6.586 27.938 50.031 1 88.5 441 ARG A O 1
ATOM 3589 N N . ALA A 1 442 ? 8.5 27.484 48.938 1 87.44 442 ALA A N 1
ATOM 3590 C CA . ALA A 1 442 ? 8.805 26.328 49.781 1 87.44 442 ALA A CA 1
ATOM 3591 C C . ALA A 1 442 ? 9.141 26.766 51.188 1 87.44 442 ALA A C 1
ATOM 3593 O O . ALA A 1 442 ? 8.742 26.109 52.156 1 87.44 442 ALA A O 1
ATOM 3594 N N . HIS A 1 443 ? 9.789 27.828 51.375 1 88.31 443 HIS A N 1
ATOM 3595 C CA . HIS A 1 443 ? 10.18 28.328 52.688 1 88.31 443 HIS A CA 1
ATOM 3596 C C . HIS A 1 443 ? 8.977 28.844 53.469 1 88.31 443 HIS A C 1
ATOM 3598 O O . HIS A 1 443 ? 8.898 28.672 54.688 1 88.31 443 HIS A O 1
ATOM 3604 N N . ARG A 1 444 ? 8.062 29.422 52.812 1 86.06 444 ARG A N 1
ATOM 3605 C CA . ARG A 1 444 ? 6.859 29.938 53.438 1 86.06 444 ARG A CA 1
ATOM 3606 C C . ARG A 1 444 ? 5.965 28.797 53.938 1 86.06 444 ARG A C 1
ATOM 3608 O O . ARG A 1 444 ? 5.312 28.922 54.969 1 86.06 444 ARG A O 1
ATOM 3615 N N . GLN A 1 445 ? 5.918 27.781 53.25 1 75.88 445 GLN A N 1
ATOM 3616 C CA . GLN A 1 445 ? 5.109 26.625 53.656 1 75.88 445 GLN A CA 1
ATOM 3617 C C . GLN A 1 445 ? 5.672 25.953 54.906 1 75.88 445 GLN A C 1
ATOM 3619 O O . GLN A 1 445 ? 4.922 25.391 55.688 1 75.88 445 GLN A O 1
ATOM 3624 N N . THR A 1 446 ? 6.922 26.109 55.031 1 72.31 446 THR A N 1
ATOM 3625 C CA . THR A 1 446 ? 7.52 25.547 56.25 1 72.31 446 THR A CA 1
ATOM 3626 C C . THR A 1 446 ? 7.188 26.406 57.469 1 72.31 446 THR A C 1
ATOM 3628 O O . THR A 1 446 ? 7.137 25.891 58.594 1 72.31 446 THR A O 1
ATOM 3631 N N . PHE A 1 447 ? 6.879 27.594 57.156 1 67.75 447 PHE A N 1
ATOM 3632 C CA . PHE A 1 447 ? 6.586 28.438 58.312 1 67.75 447 PHE A CA 1
ATOM 3633 C C . PHE A 1 447 ? 5.086 28.531 58.562 1 67.75 447 PHE A C 1
ATOM 3635 O O . PHE A 1 447 ? 4.645 28.984 59.594 1 67.75 447 PHE A O 1
ATOM 3642 N N . THR A 1 448 ? 4.312 28.125 57.781 1 56.47 448 THR A N 1
ATOM 3643 C CA . THR A 1 448 ? 2.895 28.062 58.094 1 56.47 448 THR A CA 1
ATOM 3644 C C . THR A 1 448 ? 2.494 26.641 58.5 1 56.47 448 THR A C 1
ATOM 3646 O O . THR A 1 448 ? 3.006 25.672 57.969 1 56.47 448 THR A O 1
ATOM 3649 N N . MET B 1 1 ? 21.938 25.141 -42.375 1 19.27 1 MET B N 1
ATOM 3650 C CA . MET B 1 1 ? 23.344 24.906 -42.688 1 19.27 1 MET B CA 1
ATOM 3651 C C . MET B 1 1 ? 24.172 24.641 -41.438 1 19.27 1 MET B C 1
ATOM 3653 O O . MET B 1 1 ? 25.406 24.734 -41.469 1 19.27 1 MET B O 1
ATOM 3657 N N . TYR B 1 2 ? 23.453 24.469 -40.344 1 20.73 2 TYR B N 1
ATOM 3658 C CA . TYR B 1 2 ? 23.875 24.578 -38.969 1 20.73 2 TYR B CA 1
ATOM 3659 C C . TYR B 1 2 ? 24.938 23.547 -38.625 1 20.73 2 TYR B C 1
ATOM 3661 O O . TYR B 1 2 ? 24.734 22.344 -38.812 1 20.73 2 TYR B O 1
ATOM 3669 N N . LEU B 1 3 ? 26.281 24 -38.688 1 18.55 3 LEU B N 1
ATOM 3670 C CA . LEU B 1 3 ? 27.656 23.516 -38.625 1 18.55 3 LEU B CA 1
ATOM 3671 C C . LEU B 1 3 ? 27.906 22.75 -37.344 1 18.55 3 LEU B C 1
ATOM 3673 O O . LEU B 1 3 ? 27.484 23.172 -36.281 1 18.55 3 LEU B O 1
ATOM 3677 N N . LEU B 1 4 ? 28.25 21.422 -37.438 1 18.94 4 LEU B N 1
ATOM 3678 C CA . LEU B 1 4 ? 28.531 20.156 -36.75 1 18.94 4 LEU B CA 1
ATOM 3679 C C . LEU B 1 4 ? 29.703 20.312 -35.781 1 18.94 4 LEU B C 1
ATOM 3681 O O . LEU B 1 4 ? 30.859 20.312 -36.219 1 18.94 4 LEU B O 1
ATOM 3685 N N . CYS B 1 5 ? 29.797 21.562 -35.094 1 18.7 5 CYS B N 1
ATOM 3686 C CA . CYS B 1 5 ? 31.109 21.766 -34.5 1 18.7 5 CYS B CA 1
ATOM 3687 C C . CYS B 1 5 ? 31.438 20.672 -33.5 1 18.7 5 CYS B C 1
ATOM 3689 O O . CYS B 1 5 ? 30.656 20.406 -32.562 1 18.7 5 CYS B O 1
ATOM 3691 N N . TYR B 1 6 ? 32.312 19.641 -33.844 1 17.73 6 TYR B N 1
ATOM 3692 C CA . TYR B 1 6 ? 33.031 18.438 -33.438 1 17.73 6 TYR B CA 1
ATOM 3693 C C . TYR B 1 6 ? 33.938 18.719 -32.25 1 17.73 6 TYR B C 1
ATOM 3695 O O . TYR B 1 6 ? 34.844 17.953 -31.969 1 17.73 6 TYR B O 1
ATOM 3703 N N . ASN B 1 7 ? 33.656 19.609 -31.281 1 18.42 7 ASN B N 1
ATOM 3704 C CA . ASN B 1 7 ? 34.812 19.938 -30.484 1 18.42 7 ASN B CA 1
ATOM 3705 C C . ASN B 1 7 ? 35.406 18.703 -29.797 1 18.42 7 ASN B C 1
ATOM 3707 O O . ASN B 1 7 ? 34.688 18.016 -29.062 1 18.42 7 ASN B O 1
ATOM 3711 N N . VAL B 1 8 ? 36.625 18.109 -30.188 1 17.02 8 VAL B N 1
ATOM 3712 C CA . VAL B 1 8 ? 37.656 17.078 -30.047 1 17.02 8 VAL B CA 1
ATOM 3713 C C . VAL B 1 8 ? 38.344 17.219 -28.688 1 17.02 8 VAL B C 1
ATOM 3715 O O . VAL B 1 8 ? 39.25 16.453 -28.375 1 17.02 8 VAL B O 1
ATOM 3718 N N . GLU B 1 9 ? 37.844 17.812 -27.609 1 17.95 9 GLU B N 1
ATOM 3719 C CA . GLU B 1 9 ? 38.906 18.094 -26.656 1 17.95 9 GLU B CA 1
ATOM 3720 C C . GLU B 1 9 ? 39.625 16.812 -26.25 1 17.95 9 GLU B C 1
ATOM 3722 O O . GLU B 1 9 ? 38.969 15.781 -26.016 1 17.95 9 GLU B O 1
ATOM 3727 N N . ILE B 1 10 ? 41 16.734 -26.344 1 16.67 10 ILE B N 1
ATOM 3728 C CA . ILE B 1 10 ? 42.281 16.031 -26.266 1 16.67 10 ILE B CA 1
ATOM 3729 C C . ILE B 1 10 ? 42.469 15.453 -24.875 1 16.67 10 ILE B C 1
ATOM 3731 O O . ILE B 1 10 ? 42.062 16.047 -23.875 1 16.67 10 ILE B O 1
ATOM 3735 N N . TYR B 1 11 ? 43.188 14.211 -24.781 1 16.83 11 TYR B N 1
ATOM 3736 C CA . TYR B 1 11 ? 43.594 13 -24.094 1 16.83 11 TYR B CA 1
ATOM 3737 C C . TYR B 1 11 ? 44.688 13.312 -23.062 1 16.83 11 TYR B C 1
ATOM 3739 O O . TYR B 1 11 ? 45.844 13.586 -23.422 1 16.83 11 TYR B O 1
ATOM 3747 N N . ARG B 1 12 ? 44.531 14.258 -22.094 1 16.09 12 ARG B N 1
ATOM 3748 C CA . ARG B 1 12 ? 45.688 14.516 -21.266 1 16.09 12 ARG B CA 1
ATOM 3749 C C . ARG B 1 12 ? 46.219 13.219 -20.672 1 16.09 12 ARG B C 1
ATOM 3751 O O . ARG B 1 12 ? 45.531 12.508 -19.953 1 16.09 12 ARG B O 1
ATOM 3758 N N . ASP B 1 13 ? 47.469 12.578 -21.047 1 16.22 13 ASP B N 1
ATOM 3759 C CA . ASP B 1 13 ? 48.375 11.438 -21 1 16.22 13 ASP B CA 1
ATOM 3760 C C . ASP B 1 13 ? 49 11.297 -19.609 1 16.22 13 ASP B C 1
ATOM 3762 O O . ASP B 1 13 ? 49.5 10.227 -19.25 1 16.22 13 ASP B O 1
ATOM 3766 N N . THR B 1 14 ? 49.312 12.289 -18.734 1 16.55 14 THR B N 1
ATOM 3767 C CA . THR B 1 14 ? 50.656 12.234 -18.188 1 16.55 14 THR B CA 1
ATOM 3768 C C . THR B 1 14 ? 50.812 11.023 -17.281 1 16.55 14 THR B C 1
ATOM 3770 O O . THR B 1 14 ? 49.875 10.625 -16.594 1 16.55 14 THR B O 1
ATOM 3773 N N . PHE B 1 15 ? 52.125 10.25 -17.188 1 16.11 15 PHE B N 1
ATOM 3774 C CA . PHE B 1 15 ? 52.969 9.07 -16.953 1 16.11 15 PHE B CA 1
ATOM 3775 C C . PHE B 1 15 ? 53.344 8.953 -15.484 1 16.11 15 PHE B C 1
ATOM 3777 O O . PHE B 1 15 ? 53.531 7.844 -14.977 1 16.11 15 PHE B O 1
ATOM 3784 N N . ASN B 1 16 ? 53.469 9.852 -14.531 1 16.02 16 ASN B N 1
ATOM 3785 C CA . ASN B 1 16 ? 54.719 9.797 -13.781 1 16.02 16 ASN B CA 1
ATOM 3786 C C . ASN B 1 16 ? 54.812 8.531 -12.945 1 16.02 16 ASN B C 1
ATOM 3788 O O . ASN B 1 16 ? 53.781 8.016 -12.469 1 16.02 16 ASN B O 1
ATOM 3792 N N . TYR B 1 17 ? 56.188 7.883 -12.625 1 15.9 17 TYR B N 1
ATOM 3793 C CA . TYR B 1 17 ? 57.094 6.754 -12.383 1 15.9 17 TYR B CA 1
ATOM 3794 C C . TYR B 1 17 ? 57.125 6.406 -10.898 1 15.9 17 TYR B C 1
ATOM 3796 O O . TYR B 1 17 ? 57.188 5.23 -10.531 1 15.9 17 TYR B O 1
ATOM 3804 N N . HIS B 1 18 ? 57.25 7.238 -9.867 1 16.72 18 HIS B N 1
ATOM 3805 C CA . HIS B 1 18 ? 58.375 7.02 -8.969 1 16.72 18 HIS B CA 1
ATOM 3806 C C . HIS B 1 18 ? 58.219 5.695 -8.227 1 16.72 18 HIS B C 1
ATOM 3808 O O . HIS B 1 18 ? 57.125 5.148 -8.117 1 16.72 18 HIS B O 1
ATOM 3814 N N . ILE B 1 19 ? 59.406 5.285 -7.328 1 15.77 19 ILE B N 1
ATOM 3815 C CA . ILE B 1 19 ? 60.469 4.371 -6.941 1 15.77 19 ILE B CA 1
ATOM 3816 C C . ILE B 1 19 ? 60.062 3.627 -5.668 1 15.77 19 ILE B C 1
ATOM 3818 O O . ILE B 1 19 ? 60.281 2.418 -5.559 1 15.77 19 ILE B O 1
ATOM 3822 N N . ASP B 1 20 ? 59.531 4.242 -4.637 1 16.34 20 ASP B N 1
ATOM 3823 C CA . ASP B 1 20 ? 60.312 4.055 -3.418 1 16.34 20 ASP B CA 1
ATOM 3824 C C . ASP B 1 20 ? 60.188 2.613 -2.922 1 16.34 20 ASP B C 1
ATOM 3826 O O . ASP B 1 20 ? 59.156 1.965 -3.078 1 16.34 20 ASP B O 1
ATOM 3830 N N . VAL B 1 21 ? 61.344 2.043 -2.293 1 15.74 21 VAL B N 1
ATOM 3831 C CA . VAL B 1 21 ? 62.219 0.92 -1.939 1 15.74 21 VAL B CA 1
ATOM 3832 C C . VAL B 1 21 ? 61.625 0.172 -0.746 1 15.74 21 VAL B C 1
ATOM 3834 O O . VAL B 1 21 ? 61.719 -1.055 -0.666 1 15.74 21 VAL B O 1
ATOM 3837 N N . ASP B 1 22 ? 61.094 0.81 0.256 1 15.84 22 ASP B N 1
ATOM 3838 C CA . ASP B 1 22 ? 61.688 0.378 1.521 1 15.84 22 ASP B CA 1
ATOM 3839 C C . ASP B 1 22 ? 61.344 -1.078 1.82 1 15.84 22 ASP B C 1
ATOM 3841 O O . ASP B 1 22 ? 60.219 -1.511 1.587 1 15.84 22 ASP B O 1
ATOM 3845 N N . ALA B 1 23 ? 62.406 -1.944 2.178 1 15.73 23 ALA B N 1
ATOM 3846 C CA . ALA B 1 23 ? 62.938 -3.293 2.389 1 15.73 23 ALA B CA 1
ATOM 3847 C C . ALA B 1 23 ? 62.219 -3.982 3.547 1 15.73 23 ALA B C 1
ATOM 3849 O O . ALA B 1 23 ? 62.188 -5.211 3.633 1 15.73 23 ALA B O 1
ATOM 3850 N N . SER B 1 24 ? 61.844 -3.27 4.566 1 15.81 24 SER B N 1
ATOM 3851 C CA . SER B 1 24 ? 62.312 -3.879 5.805 1 15.81 24 SER B CA 1
ATOM 3852 C C . SER B 1 24 ? 61.719 -5.273 5.992 1 15.81 24 SER B C 1
ATOM 3854 O O . SER B 1 24 ? 60.688 -5.59 5.434 1 15.81 24 SER B O 1
ATOM 3856 N N . SER B 1 25 ? 62.281 -6.066 6.996 1 15.33 25 SER B N 1
ATOM 3857 C CA . SER B 1 25 ? 62.906 -7.312 7.43 1 15.33 25 SER B CA 1
ATOM 3858 C C . SER B 1 25 ? 61.875 -8.305 7.945 1 15.33 25 SER B C 1
ATOM 3860 O O . SER B 1 25 ? 61.906 -9.484 7.609 1 15.33 25 SER B O 1
ATOM 3862 N N . GLY B 1 26 ? 61.188 -7.945 9.023 1 15.2 26 GLY B N 1
ATOM 3863 C CA . GLY B 1 26 ? 61.406 -8.906 10.094 1 15.2 26 GLY B CA 1
ATOM 3864 C C . GLY B 1 26 ? 60.719 -10.242 9.844 1 15.2 26 GLY B C 1
ATOM 3865 O O . GLY B 1 26 ? 59.812 -10.336 9.031 1 15.2 26 GLY B O 1
ATOM 3866 N N . TRP B 1 27 ? 61.219 -11.414 10.422 1 14.7 27 TRP B N 1
ATOM 3867 C CA . TRP B 1 27 ? 61.531 -12.828 10.406 1 14.7 27 TRP B CA 1
ATOM 3868 C C . TRP B 1 27 ? 60.344 -13.68 10.805 1 14.7 27 TRP B C 1
ATOM 3870 O O . TRP B 1 27 ? 60.188 -14.797 10.32 1 14.7 27 TRP B O 1
ATOM 3880 N N . LYS B 1 28 ? 59.469 -13.281 11.75 1 15.9 28 LYS B N 1
ATOM 3881 C CA . LYS B 1 28 ? 59.469 -14.344 12.75 1 15.9 28 LYS B CA 1
ATOM 3882 C C . LYS B 1 28 ? 58.938 -15.648 12.164 1 15.9 28 LYS B C 1
ATOM 3884 O O . LYS B 1 28 ? 58 -15.641 11.367 1 15.9 28 LYS B O 1
ATOM 3889 N N . ASP B 1 29 ? 59.406 -16.891 12.484 1 14.27 29 ASP B N 1
ATOM 3890 C CA . ASP B 1 29 ? 59.625 -18.297 12.172 1 14.27 29 ASP B CA 1
ATOM 3891 C C . ASP B 1 29 ? 58.344 -19.094 12.25 1 14.27 29 ASP B C 1
ATOM 3893 O O . ASP B 1 29 ? 58.156 -20.078 11.531 1 14.27 29 ASP B O 1
ATOM 3897 N N . THR B 1 30 ? 57.406 -18.812 13.109 1 15.81 30 THR B N 1
ATOM 3898 C CA . THR B 1 30 ? 57.25 -20.047 13.867 1 15.81 30 THR B CA 1
ATOM 3899 C C . THR B 1 30 ? 56.625 -21.141 13 1 15.81 30 THR B C 1
ATOM 3901 O O . THR B 1 30 ? 55.938 -20.844 12.031 1 15.81 30 THR B O 1
ATOM 3904 N N . TYR B 1 31 ? 56.656 -22.453 13.492 1 15.07 31 TYR B N 1
ATOM 3905 C CA . TYR B 1 31 ? 56.844 -23.875 13.234 1 15.07 31 TYR B CA 1
ATOM 3906 C C . TYR B 1 31 ? 55.562 -24.484 12.672 1 15.07 31 TYR B C 1
ATOM 3908 O O . TYR B 1 31 ? 54.469 -23.922 12.836 1 15.07 31 TYR B O 1
ATOM 3916 N N . VAL B 1 32 ? 55.625 -25.781 12.344 1 15.3 32 VAL B N 1
ATOM 3917 C CA . VAL B 1 32 ? 55.438 -26.891 11.406 1 15.3 32 VAL B CA 1
ATOM 3918 C C . VAL B 1 32 ? 54.188 -27.672 11.758 1 15.3 32 VAL B C 1
ATOM 3920 O O . VAL B 1 32 ? 53.594 -28.344 10.898 1 15.3 32 VAL B O 1
ATOM 3923 N N . GLU B 1 33 ? 53.531 -27.625 12.922 1 15.12 33 GLU B N 1
ATOM 3924 C CA . GLU B 1 33 ? 53.281 -29.016 13.273 1 15.12 33 GLU B CA 1
ATOM 3925 C C . GLU B 1 33 ? 52.312 -29.672 12.305 1 15.12 33 GLU B C 1
ATOM 3927 O O . GLU B 1 33 ? 51.562 -28.984 11.617 1 15.12 33 GLU B O 1
ATOM 3932 N N . SER B 1 34 ? 51.75 -30.953 12.648 1 15.55 34 SER B N 1
ATOM 3933 C CA . SER B 1 34 ? 51.719 -32.375 12.305 1 15.55 34 SER B CA 1
ATOM 3934 C C . SER B 1 34 ? 50.344 -32.75 11.719 1 15.55 34 SER B C 1
ATOM 3936 O O . SER B 1 34 ? 50.281 -33.594 10.805 1 15.55 34 SER B O 1
ATOM 3938 N N . GLY B 1 35 ? 49.156 -32.406 12.266 1 15.4 35 GLY B N 1
ATOM 3939 C CA . GLY B 1 35 ? 48.375 -33.594 12.57 1 15.4 35 GLY B CA 1
ATOM 3940 C C . GLY B 1 35 ? 47.781 -34.25 11.344 1 15.4 35 GLY B C 1
ATOM 3941 O O . GLY B 1 35 ? 47.625 -33.594 10.305 1 15.4 35 GLY B O 1
ATOM 3942 N N . SER B 1 36 ? 47.344 -35.5 11.383 1 15.84 36 SER B N 1
ATOM 3943 C CA . SER B 1 36 ? 47.219 -36.844 10.859 1 15.84 36 SER B CA 1
ATOM 3944 C C . SER B 1 36 ? 46 -37 9.938 1 15.84 36 SER B C 1
ATOM 3946 O O . SER B 1 36 ? 46.156 -37.406 8.789 1 15.84 36 SER B O 1
ATOM 3948 N N . SER B 1 37 ? 44.844 -37.625 10.391 1 15.52 37 SER B N 1
ATOM 3949 C CA . SER B 1 37 ? 44.5 -39 10.039 1 15.52 37 SER B CA 1
ATOM 3950 C C . SER B 1 37 ? 43.594 -39.062 8.828 1 15.52 37 SER B C 1
ATOM 3952 O O . SER B 1 37 ? 43.875 -39.75 7.852 1 15.52 37 SER B O 1
ATOM 3954 N N . ASP B 1 38 ? 42.219 -39.562 8.961 1 15.97 38 ASP B N 1
ATOM 3955 C CA . ASP B 1 38 ? 41.75 -40.875 8.57 1 15.97 38 ASP B CA 1
ATOM 3956 C C . ASP B 1 38 ? 40.969 -40.812 7.254 1 15.97 38 ASP B C 1
ATOM 3958 O O . ASP B 1 38 ? 40.531 -39.75 6.84 1 15.97 38 ASP B O 1
ATOM 3962 N N . SER B 1 39 ? 40.031 -41.875 6.859 1 16.05 39 SER B N 1
ATOM 3963 C CA . SER B 1 39 ? 39.938 -43 5.938 1 16.05 39 SER B CA 1
ATOM 3964 C C . SER B 1 39 ? 38.938 -42.719 4.82 1 16.05 39 SER B C 1
ATOM 3966 O O . SER B 1 39 ? 39.25 -42.875 3.639 1 16.05 39 SER B O 1
ATOM 3968 N N . HIS B 1 40 ? 37.531 -43.219 4.91 1 16.86 40 HIS B N 1
ATOM 3969 C CA . HIS B 1 40 ? 37.062 -44.375 4.184 1 16.86 40 HIS B CA 1
ATOM 3970 C C . HIS B 1 40 ? 36.438 -44 2.84 1 16.86 40 HIS B C 1
ATOM 3972 O O . HIS B 1 40 ? 36.094 -42.812 2.625 1 16.86 40 HIS B O 1
ATOM 3978 N N . ALA B 1 41 ? 35.562 -45.031 2.004 1 16.95 41 ALA B N 1
ATOM 3979 C CA . ALA B 1 41 ? 35.5 -45.875 0.82 1 16.95 41 ALA B CA 1
ATOM 3980 C C . ALA B 1 41 ? 34.344 -45.438 -0.093 1 16.95 41 ALA B C 1
ATOM 3982 O O . ALA B 1 41 ? 34.25 -45.938 -1.228 1 16.95 41 ALA B O 1
ATOM 3983 N N . TRP B 1 42 ? 33.219 -44.688 0.238 1 18.39 42 TRP B N 1
ATOM 3984 C CA . TRP B 1 42 ? 32 -45.219 -0.311 1 18.39 42 TRP B CA 1
ATOM 3985 C C . TRP B 1 42 ? 32 -45.156 -1.834 1 18.39 42 TRP B C 1
ATOM 3987 O O . TRP B 1 42 ? 32.562 -44.219 -2.416 1 18.39 42 TRP B O 1
ATOM 3997 N N . SER B 1 43 ? 31.406 -46.25 -2.578 1 17.86 43 SER B N 1
ATOM 3998 C CA . SER B 1 43 ? 31.453 -46.969 -3.842 1 17.86 43 SER B CA 1
ATOM 3999 C C . SER B 1 43 ? 30.875 -46.125 -4.98 1 17.86 43 SER B C 1
ATOM 4001 O O . SER B 1 43 ? 30.188 -45.125 -4.738 1 17.86 43 SER B O 1
ATOM 4003 N N . PHE B 1 44 ? 30.453 -46.906 -6.23 1 17.77 44 PHE B N 1
ATOM 4004 C CA . PHE B 1 44 ? 30.594 -46.969 -7.68 1 17.77 44 PHE B CA 1
ATOM 4005 C C . PHE B 1 44 ? 29.328 -46.438 -8.359 1 17.77 44 PHE B C 1
ATOM 4007 O O . PHE B 1 44 ? 28.281 -47.094 -8.305 1 17.77 44 PHE B O 1
ATOM 4014 N N . ILE B 1 45 ? 28.875 -45.281 -8.375 1 18.89 45 ILE B N 1
ATOM 4015 C CA . ILE B 1 45 ? 27.672 -44.781 -9.008 1 18.89 45 ILE B CA 1
ATOM 4016 C C . ILE B 1 45 ? 27.688 -45.125 -10.5 1 18.89 45 ILE B C 1
ATOM 4018 O O . ILE B 1 45 ? 28.578 -44.656 -11.227 1 18.89 45 ILE B O 1
ATOM 4022 N N . GLN B 1 46 ? 26.969 -46.25 -10.984 1 18.53 46 GLN B N 1
ATOM 4023 C CA . GLN B 1 46 ? 26.875 -46.844 -12.312 1 18.53 46 GLN B CA 1
ATOM 4024 C C . GLN B 1 46 ? 26.297 -45.844 -13.32 1 18.53 46 GLN B C 1
ATOM 4026 O O . GLN B 1 46 ? 25.391 -45.062 -12.984 1 18.53 46 GLN B O 1
ATOM 4031 N N . ASP B 1 47 ? 26.766 -45.688 -14.594 1 22.31 47 ASP B N 1
ATOM 4032 C CA . ASP B 1 47 ? 26.766 -44.844 -15.789 1 22.31 47 ASP B CA 1
ATOM 4033 C C . ASP B 1 47 ? 25.547 -45.125 -16.656 1 22.31 47 ASP B C 1
ATOM 4035 O O . ASP B 1 47 ? 25.625 -45.938 -17.609 1 22.31 47 ASP B O 1
ATOM 4039 N N . VAL B 1 48 ? 24.281 -45.438 -16.219 1 22.27 48 VAL B N 1
ATOM 4040 C CA . VAL B 1 48 ? 23.297 -45.969 -17.172 1 22.27 48 VAL B CA 1
ATOM 4041 C C . VAL B 1 48 ? 23.062 -44.938 -18.281 1 22.27 48 VAL B C 1
ATOM 4043 O O . VAL B 1 48 ? 22.766 -43.781 -18.016 1 22.27 48 VAL B O 1
ATOM 4046 N N . ALA B 1 49 ? 23.312 -45.25 -19.641 1 23.81 49 ALA B N 1
ATOM 4047 C CA . ALA B 1 49 ? 23.312 -44.656 -20.984 1 23.81 49 ALA B CA 1
ATOM 4048 C C . ALA B 1 49 ? 21.891 -44.375 -21.438 1 23.81 49 ALA B C 1
ATOM 4050 O O . ALA B 1 49 ? 21.125 -45.281 -21.734 1 23.81 49 ALA B O 1
ATOM 4051 N N . ILE B 1 50 ? 21.125 -43.5 -20.906 1 24.8 50 ILE B N 1
ATOM 4052 C CA . ILE B 1 50 ? 19.766 -43.25 -21.375 1 24.8 50 ILE B CA 1
ATOM 4053 C C . ILE B 1 50 ? 19.781 -42.875 -22.859 1 24.8 50 ILE B C 1
ATOM 4055 O O . ILE B 1 50 ? 20.531 -42 -23.266 1 24.8 50 ILE B O 1
ATOM 4059 N N . PRO B 1 51 ? 19.172 -43.688 -23.828 1 24.67 51 PRO B N 1
ATOM 4060 C CA . PRO B 1 51 ? 19.109 -43.562 -25.297 1 24.67 51 PRO B CA 1
ATOM 4061 C C . PRO B 1 51 ? 18.609 -42.188 -25.75 1 24.67 51 PRO B C 1
ATOM 4063 O O . PRO B 1 51 ? 17.906 -41.5 -25 1 24.67 51 PRO B O 1
ATOM 4066 N N . SER B 1 52 ? 19.297 -41.625 -26.828 1 27.28 52 SER B N 1
ATOM 4067 C CA . SER B 1 52 ? 19.297 -40.344 -27.547 1 27.28 52 SER B CA 1
ATOM 4068 C C . SER B 1 52 ? 17.984 -40.156 -28.297 1 27.28 52 SER B C 1
ATOM 4070 O O . SER B 1 52 ? 17.703 -40.844 -29.266 1 27.28 52 SER B O 1
ATOM 4072 N N . ARG B 1 53 ? 16.797 -39.969 -27.766 1 28.31 53 ARG B N 1
ATOM 4073 C CA . ARG B 1 53 ? 15.5 -39.844 -28.391 1 28.31 53 ARG B CA 1
ATOM 4074 C C . ARG B 1 53 ? 15.594 -38.969 -29.656 1 28.31 53 ARG B C 1
ATOM 4076 O O . ARG B 1 53 ? 16.562 -38.25 -29.828 1 28.31 53 ARG B O 1
ATOM 4083 N N . ASP B 1 54 ? 14.492 -38.656 -30.312 1 29.97 54 ASP B N 1
ATOM 4084 C CA . ASP B 1 54 ? 13.984 -38.219 -31.609 1 29.97 54 ASP B CA 1
ATOM 4085 C C . ASP B 1 54 ? 14.492 -36.812 -31.969 1 29.97 54 ASP B C 1
ATOM 4087 O O . ASP B 1 54 ? 14.586 -35.938 -31.109 1 29.97 54 ASP B O 1
ATOM 4091 N N . ASN B 1 55 ? 15.188 -36.625 -33.219 1 32.31 55 ASN B N 1
ATOM 4092 C CA . ASN B 1 55 ? 16.031 -35.719 -33.969 1 32.31 55 ASN B CA 1
ATOM 4093 C C . ASN B 1 55 ? 15.281 -34.406 -34.312 1 32.31 55 ASN B C 1
ATOM 4095 O O . ASN B 1 55 ? 15.641 -33.719 -35.25 1 32.31 55 ASN B O 1
ATOM 4099 N N . LEU B 1 56 ? 14.008 -34.344 -34.25 1 36 56 LEU B N 1
ATOM 4100 C CA . LEU B 1 56 ? 13.422 -33.125 -34.844 1 36 56 LEU B CA 1
ATOM 4101 C C . LEU B 1 56 ? 14.047 -31.875 -34.25 1 36 56 LEU B C 1
ATOM 4103 O O . LEU B 1 56 ? 13.383 -30.844 -34.156 1 36 56 LEU B O 1
ATOM 4107 N N . GLU B 1 57 ? 15.242 -32.062 -33.75 1 39.25 57 GLU B N 1
ATOM 4108 C CA . GLU B 1 57 ? 16.047 -31.078 -33 1 39.25 57 GLU B CA 1
ATOM 4109 C C . GLU B 1 57 ? 16.656 -30.047 -33.938 1 39.25 57 GLU B C 1
ATOM 4111 O O . GLU B 1 57 ? 17.297 -30.391 -34.938 1 39.25 57 GLU B O 1
ATOM 4116 N N . VAL B 1 58 ? 15.953 -28.859 -34.312 1 48.59 58 VAL B N 1
ATOM 4117 C CA . VAL B 1 58 ? 16.734 -27.828 -34.969 1 48.59 58 VAL B CA 1
ATOM 4118 C C . VAL B 1 58 ? 18.156 -27.828 -34.469 1 48.59 58 VAL B C 1
ATOM 4120 O O . VAL B 1 58 ? 18.406 -27.547 -33.281 1 48.59 58 VAL B O 1
ATOM 4123 N N . SER B 1 59 ? 18.984 -28.516 -35.156 1 52.47 59 SER B N 1
ATOM 4124 C CA . SER B 1 59 ? 20.375 -28.688 -34.75 1 52.47 59 SER B CA 1
ATOM 4125 C C . SER B 1 59 ? 21.141 -27.375 -34.844 1 52.47 59 SER B C 1
ATOM 4127 O O . SER B 1 59 ? 20.781 -26.5 -35.656 1 52.47 59 SER B O 1
ATOM 4129 N N . PHE B 1 60 ? 21.984 -27.047 -33.969 1 55.34 60 PHE B N 1
ATOM 4130 C CA . PHE B 1 60 ? 22.875 -25.891 -34.125 1 55.34 60 PHE B CA 1
ATOM 4131 C C . PHE B 1 60 ? 23.531 -25.891 -35.5 1 55.34 60 PHE B C 1
ATOM 4133 O O . PHE B 1 60 ? 23.875 -24.828 -36.031 1 55.34 60 PHE B O 1
ATOM 4140 N N . ALA B 1 61 ? 23.453 -27.094 -36.094 1 58 61 ALA B N 1
ATOM 4141 C CA . ALA B 1 61 ? 24 -27.203 -37.469 1 58 61 ALA B CA 1
ATOM 4142 C C . ALA B 1 61 ? 23.109 -26.5 -38.469 1 58 61 ALA B C 1
ATOM 4144 O O . ALA B 1 61 ? 23.609 -25.859 -39.406 1 58 61 ALA B O 1
ATOM 4145 N N . GLU B 1 62 ? 21.859 -26.5 -38.156 1 59.31 62 GLU B N 1
ATOM 4146 C CA . GLU B 1 62 ? 20.922 -25.812 -39.031 1 59.31 62 GLU B CA 1
ATOM 4147 C C . GLU B 1 62 ? 21.031 -24.297 -38.906 1 59.31 62 GLU B C 1
ATOM 4149 O O . GLU B 1 62 ? 20.703 -23.562 -39.844 1 59.31 62 GLU B O 1
ATOM 4154 N N . LEU B 1 63 ? 21.562 -23.922 -37.688 1 58.5 63 LEU B N 1
ATOM 4155 C CA . LEU B 1 63 ? 21.734 -22.5 -37.469 1 58.5 63 LEU B CA 1
ATOM 4156 C C . LEU B 1 63 ? 23.125 -22.031 -37.875 1 58.5 63 LEU B C 1
ATOM 4158 O O . LEU B 1 63 ? 23.516 -20.891 -37.594 1 58.5 63 LEU B O 1
ATOM 4162 N N . GLY B 1 64 ? 23.859 -22.984 -38.469 1 56.97 64 GLY B N 1
ATOM 4163 C CA . GLY B 1 64 ? 25.156 -22.688 -39.062 1 56.97 64 GLY B CA 1
ATOM 4164 C C . GLY B 1 64 ? 26.312 -22.984 -38.094 1 56.97 64 GLY B C 1
ATOM 4165 O O . GLY B 1 64 ? 27.438 -22.578 -38.344 1 56.97 64 GLY B O 1
ATOM 4166 N N . LEU B 1 65 ? 25.875 -23.375 -36.938 1 55.75 65 LEU B N 1
ATOM 4167 C CA . LEU B 1 65 ? 26.969 -23.672 -36 1 55.75 65 LEU B CA 1
ATOM 4168 C C . LEU B 1 65 ? 27.438 -25.109 -36.156 1 55.75 65 LEU B C 1
ATOM 4170 O O . LEU B 1 65 ? 26.656 -26 -36.469 1 55.75 65 LEU B O 1
ATOM 4174 N N . ALA B 1 66 ? 28.688 -25.391 -36.25 1 51.12 66 ALA B N 1
ATOM 4175 C CA . ALA B 1 66 ? 29.281 -26.703 -36.406 1 51.12 66 ALA B CA 1
ATOM 4176 C C . ALA B 1 66 ? 28.984 -27.594 -35.188 1 51.12 66 ALA B C 1
ATOM 4178 O O . ALA B 1 66 ? 29.203 -27.203 -34.062 1 51.12 66 ALA B O 1
ATOM 4179 N N . GLU B 1 67 ? 27.953 -28.391 -35.125 1 44.47 67 GLU B N 1
ATOM 4180 C CA . GLU B 1 67 ? 27.672 -29.344 -34.062 1 44.47 67 GLU B CA 1
ATOM 4181 C C . GLU B 1 67 ? 28.781 -30.375 -33.906 1 44.47 67 GLU B C 1
ATOM 4183 O O . GLU B 1 67 ? 29.188 -31 -34.906 1 44.47 67 GLU B O 1
ATOM 4188 N N . ASP B 1 68 ? 29.688 -30.281 -32.969 1 39.25 68 ASP B N 1
ATOM 4189 C CA . ASP B 1 68 ? 30.562 -31.422 -32.719 1 39.25 68 ASP B CA 1
ATOM 4190 C C . ASP B 1 68 ? 29.766 -32.656 -32.344 1 39.25 68 ASP B C 1
ATOM 4192 O O . ASP B 1 68 ? 28.938 -32.625 -31.422 1 39.25 68 ASP B O 1
ATOM 4196 N N . HIS B 1 69 ? 29.391 -33.625 -33.094 1 34.44 69 HIS B N 1
ATOM 4197 C CA . HIS B 1 69 ? 28.641 -34.875 -32.969 1 34.44 69 HIS B CA 1
ATOM 4198 C C . HIS B 1 69 ? 29.078 -35.656 -31.703 1 34.44 69 HIS B C 1
ATOM 4200 O O . HIS B 1 69 ? 28.531 -36.688 -31.391 1 34.44 69 HIS B O 1
ATOM 4206 N N . PHE B 1 70 ? 30.359 -35.656 -31.219 1 31.78 70 PHE B N 1
ATOM 4207 C CA . PHE B 1 70 ? 30.719 -36.625 -30.188 1 31.78 70 PHE B CA 1
ATOM 4208 C C . PHE B 1 70 ? 29.922 -36.344 -28.906 1 31.78 70 PHE B C 1
ATOM 4210 O O . PHE B 1 70 ? 29.438 -35.25 -28.688 1 31.78 70 PHE B O 1
ATOM 4217 N N . SER B 1 71 ? 29.906 -37.375 -27.781 1 32.16 71 SER B N 1
ATOM 4218 C CA . SER B 1 71 ? 29.156 -37.75 -26.594 1 32.16 71 SER B CA 1
ATOM 4219 C C . SER B 1 71 ? 28.969 -36.594 -25.641 1 32.16 71 SER B C 1
ATOM 4221 O O . SER B 1 71 ? 28.562 -36.75 -24.5 1 32.16 71 SER B O 1
ATOM 4223 N N . HIS B 1 72 ? 29.688 -35.469 -25.875 1 31.5 72 HIS B N 1
ATOM 4224 C CA . HIS B 1 72 ? 29.734 -34.594 -24.703 1 31.5 72 HIS B CA 1
ATOM 4225 C C . HIS B 1 72 ? 28.344 -34.062 -24.359 1 31.5 72 HIS B C 1
ATOM 4227 O O . HIS B 1 72 ? 27.484 -33.938 -25.234 1 31.5 72 HIS B O 1
ATOM 4233 N N . PRO B 1 73 ? 28.016 -34.094 -22.922 1 33.31 73 PRO B N 1
ATOM 4234 C CA . PRO B 1 73 ? 26.688 -33.625 -22.469 1 33.31 73 PRO B CA 1
ATOM 4235 C C . PRO B 1 73 ? 26.172 -32.438 -23.281 1 33.31 73 PRO B C 1
ATOM 4237 O O . PRO B 1 73 ? 26.969 -31.719 -23.891 1 33.31 73 PRO B O 1
ATOM 4240 N N . GLU B 1 74 ? 24.906 -32.375 -23.578 1 33.78 74 GLU B N 1
ATOM 4241 C CA . GLU B 1 74 ? 24.031 -31.344 -24.109 1 33.78 74 GLU B CA 1
ATOM 4242 C C . GLU B 1 74 ? 24.391 -29.969 -23.547 1 33.78 74 GLU B C 1
ATOM 4244 O O . GLU B 1 74 ? 24.359 -29.766 -22.344 1 33.78 74 GLU B O 1
ATOM 4249 N N . GLY B 1 75 ? 25.25 -29.141 -24.234 1 37.91 75 GLY B N 1
ATOM 4250 C CA . GLY B 1 75 ? 25.578 -27.75 -24 1 37.91 75 GLY B CA 1
ATOM 4251 C C . GLY B 1 75 ? 26.969 -27.375 -24.469 1 37.91 75 GLY B C 1
ATOM 4252 O O . GLY B 1 75 ? 27.422 -26.25 -24.234 1 37.91 75 GLY B O 1
ATOM 4253 N N . HIS B 1 76 ? 27.859 -28.328 -24.656 1 37.56 76 HIS B N 1
ATOM 4254 C CA . HIS B 1 76 ? 29.203 -27.891 -25 1 37.56 76 HIS B CA 1
ATOM 4255 C C . HIS B 1 76 ? 29.281 -27.469 -26.469 1 37.56 76 HIS B C 1
ATOM 4257 O O . HIS B 1 76 ? 29.062 -28.281 -27.359 1 37.56 76 HIS B O 1
ATOM 4263 N N . PHE B 1 77 ? 29.031 -26.203 -26.844 1 41 77 PHE B N 1
ATOM 4264 C CA . PHE B 1 77 ? 29.234 -25.578 -28.156 1 41 77 PHE B CA 1
ATOM 4265 C C . PHE B 1 77 ? 30.703 -25.625 -28.547 1 41 77 PHE B C 1
ATOM 4267 O O . PHE B 1 77 ? 31.594 -25.359 -27.734 1 41 77 PHE B O 1
ATOM 4274 N N . GLY B 1 78 ? 31.156 -26.453 -29.375 1 44.09 78 GLY B N 1
ATOM 4275 C CA . GLY B 1 78 ? 32.5 -26.422 -29.906 1 44.09 78 GLY B CA 1
ATOM 4276 C C . GLY B 1 78 ? 33.062 -25.016 -30.062 1 44.09 78 GLY B C 1
ATOM 4277 O O . GLY B 1 78 ? 32.406 -24.047 -29.703 1 44.09 78 GLY B O 1
ATOM 4278 N N . GLN B 1 79 ? 34.25 -24.688 -30.656 1 49.66 79 GLN B N 1
ATOM 4279 C CA . GLN B 1 79 ? 34.969 -23.438 -30.875 1 49.66 79 GLN B CA 1
ATOM 4280 C C . GLN B 1 79 ? 34.219 -22.531 -31.828 1 49.66 79 GLN B C 1
ATOM 4282 O O . GLN B 1 79 ? 34.469 -22.531 -33.031 1 49.66 79 GLN B O 1
ATOM 4287 N N . THR B 1 80 ? 32.938 -22.188 -31.609 1 57.69 80 THR B N 1
ATOM 4288 C CA . THR B 1 80 ? 32.188 -21.266 -32.438 1 57.69 80 THR B CA 1
ATOM 4289 C C . THR B 1 80 ? 32.688 -19.828 -32.25 1 57.69 80 THR B C 1
ATOM 4291 O O . THR B 1 80 ? 32.844 -19.359 -31.141 1 57.69 80 THR B O 1
ATOM 4294 N N . SER B 1 81 ? 33.344 -19.141 -33.312 1 64 81 SER B N 1
ATOM 4295 C CA . SER B 1 81 ? 33.812 -17.766 -33.281 1 64 81 SER B CA 1
ATOM 4296 C C . SER B 1 81 ? 32.688 -16.797 -32.969 1 64 81 SER B C 1
ATOM 4298 O O . SER B 1 81 ? 31.516 -17.125 -33.125 1 64 81 SER B O 1
ATOM 4300 N N . GLU B 1 82 ? 33.094 -15.664 -32.406 1 68.31 82 GLU B N 1
ATOM 4301 C CA . GLU B 1 82 ? 32.156 -14.586 -32.094 1 68.31 82 GLU B CA 1
ATOM 4302 C C . GLU B 1 82 ? 31.328 -14.211 -33.281 1 68.31 82 GLU B C 1
ATOM 4304 O O . GLU B 1 82 ? 30.125 -13.961 -33.156 1 68.31 82 GLU B O 1
ATOM 4309 N N . GLU B 1 83 ? 31.953 -14.25 -34.406 1 71.5 83 GLU B N 1
ATOM 4310 C CA . GLU B 1 83 ? 31.266 -13.867 -35.625 1 71.5 83 GLU B CA 1
ATOM 4311 C C . GLU B 1 83 ? 30.219 -14.906 -36.031 1 71.5 83 GLU B C 1
ATOM 4313 O O . GLU B 1 83 ? 29.109 -14.562 -36.438 1 71.5 83 GLU B O 1
ATOM 4318 N N . GLU B 1 84 ? 30.516 -16.125 -35.844 1 71.5 84 GLU B N 1
ATOM 4319 C CA . GLU B 1 84 ? 29.609 -17.203 -36.156 1 71.5 84 GLU B CA 1
ATOM 4320 C C . GLU B 1 84 ? 28.406 -17.234 -35.219 1 71.5 84 GLU B C 1
ATOM 4322 O O . GLU B 1 84 ? 27.281 -17.453 -35.688 1 71.5 84 GLU B O 1
ATOM 4327 N N . LEU B 1 85 ? 28.672 -16.891 -34 1 72.38 85 LEU B N 1
ATOM 4328 C CA . LEU B 1 85 ? 27.594 -16.844 -33 1 72.38 85 LEU B CA 1
ATOM 4329 C C . LEU B 1 85 ? 26.656 -15.664 -33.281 1 72.38 85 LEU B C 1
ATOM 4331 O O . LEU B 1 85 ? 25.438 -15.789 -33.156 1 72.38 85 LEU B O 1
ATOM 4335 N N . ASN B 1 86 ? 27.266 -14.555 -33.625 1 76.94 86 ASN B N 1
ATOM 4336 C CA . ASN B 1 86 ? 26.438 -13.398 -33.969 1 76.94 86 ASN B CA 1
ATOM 4337 C C . ASN B 1 86 ? 25.594 -13.695 -35.219 1 76.94 86 ASN B C 1
ATOM 4339 O O . ASN B 1 86 ? 24.422 -13.297 -35.281 1 76.94 86 ASN B O 1
ATOM 4343 N N . MET B 1 87 ? 26.109 -14.375 -36.156 1 78.06 87 MET B N 1
ATOM 4344 C CA . MET B 1 87 ? 25.359 -14.742 -37.375 1 78.06 87 MET B CA 1
ATOM 4345 C C . MET B 1 87 ? 24.25 -15.727 -37.031 1 78.06 87 MET B C 1
ATOM 4347 O O . MET B 1 87 ? 23.141 -15.625 -37.562 1 78.06 87 MET B O 1
ATOM 4351 N N . ALA B 1 88 ? 24.469 -16.594 -36.094 1 76.88 88 ALA B N 1
ATOM 4352 C CA . ALA B 1 88 ? 23.469 -17.562 -35.656 1 76.88 88 ALA B CA 1
ATOM 4353 C C . ALA B 1 88 ? 22.328 -16.875 -34.938 1 76.88 88 ALA B C 1
ATOM 4355 O O . ALA B 1 88 ? 21.156 -17.219 -35.094 1 76.88 88 ALA B O 1
ATOM 4356 N N . ILE B 1 89 ? 22.719 -15.914 -34.094 1 78.75 89 ILE B N 1
ATOM 4357 C CA . ILE B 1 89 ? 21.734 -15.141 -33.375 1 78.75 89 ILE B CA 1
ATOM 4358 C C . ILE B 1 89 ? 20.859 -14.359 -34.344 1 78.75 89 ILE B C 1
ATOM 4360 O O . ILE B 1 89 ? 19.625 -14.375 -34.25 1 78.75 89 ILE B O 1
ATOM 4364 N N . GLU B 1 90 ? 21.406 -13.695 -35.344 1 79.25 90 GLU B N 1
ATOM 4365 C CA . GLU B 1 90 ? 20.641 -12.938 -36.344 1 79.25 90 GLU B CA 1
ATOM 4366 C C . GLU B 1 90 ? 19.781 -13.859 -37.188 1 79.25 90 GLU B C 1
ATOM 4368 O O . GLU B 1 90 ? 18.641 -13.539 -37.531 1 79.25 90 GLU B O 1
ATOM 4373 N N . ASN B 1 91 ? 20.266 -15 -37.531 1 78.44 91 ASN B N 1
ATOM 4374 C CA . ASN B 1 91 ? 19.5 -15.992 -38.281 1 78.44 91 ASN B CA 1
ATOM 4375 C C . ASN B 1 91 ? 18.312 -16.516 -37.469 1 78.44 91 ASN B C 1
ATOM 4377 O O . ASN B 1 91 ? 17.219 -16.688 -38.031 1 78.44 91 ASN B O 1
ATOM 4381 N N . CYS B 1 92 ? 18.562 -16.703 -36.188 1 76.94 92 CYS B N 1
ATOM 4382 C CA . CYS B 1 92 ? 17.5 -17.156 -35.312 1 76.94 92 CYS B CA 1
ATOM 4383 C C . CYS B 1 92 ? 16.406 -16.094 -35.188 1 76.94 92 CYS B C 1
ATOM 4385 O O . CYS B 1 92 ? 15.227 -16.406 -35.219 1 76.94 92 CYS B O 1
ATOM 4387 N N . LYS B 1 93 ? 16.828 -14.914 -35.031 1 79.06 93 LYS B N 1
ATOM 4388 C CA . LYS B 1 93 ? 15.883 -13.805 -34.969 1 79.06 93 LYS B CA 1
ATOM 4389 C C . LYS B 1 93 ? 15.07 -13.742 -36.281 1 79.06 93 LYS B C 1
ATOM 4391 O O . LYS B 1 93 ? 13.859 -13.5 -36.25 1 79.06 93 LYS B O 1
ATOM 4396 N N . GLU B 1 94 ? 15.664 -13.891 -37.375 1 79.62 94 GLU B N 1
ATOM 4397 C CA . GLU B 1 94 ? 14.977 -13.867 -38.656 1 79.62 94 GLU B CA 1
ATOM 4398 C C . GLU B 1 94 ? 13.992 -15.023 -38.781 1 79.62 94 GLU B C 1
ATOM 4400 O O . GLU B 1 94 ? 12.883 -14.859 -39.312 1 79.62 94 GLU B O 1
ATOM 4405 N N . LEU B 1 95 ? 14.352 -16.172 -38.281 1 78.38 95 LEU B N 1
ATOM 4406 C CA . LEU B 1 95 ? 13.469 -17.328 -38.312 1 78.38 95 LEU B CA 1
ATOM 4407 C C . LEU B 1 95 ? 12.266 -17.125 -37.406 1 78.38 95 LEU B C 1
ATOM 4409 O O . LEU B 1 95 ? 11.148 -17.516 -37.719 1 78.38 95 LEU B O 1
ATOM 4413 N N . ILE B 1 96 ? 12.562 -16.516 -36.312 1 78.06 96 ILE B N 1
ATOM 4414 C CA . ILE B 1 96 ? 11.484 -16.203 -35.375 1 78.06 96 ILE B CA 1
ATOM 4415 C C . ILE B 1 96 ? 10.5 -15.234 -36.031 1 78.06 96 ILE B C 1
ATOM 4417 O O . ILE B 1 96 ? 9.281 -15.398 -35.938 1 78.06 96 ILE B O 1
ATOM 4421 N N . ARG B 1 97 ? 10.961 -14.281 -36.75 1 79.38 97 ARG B N 1
ATOM 4422 C CA . ARG B 1 97 ? 10.125 -13.305 -37.438 1 79.38 97 ARG B CA 1
ATOM 4423 C C . ARG B 1 97 ? 9.32 -13.953 -38.531 1 79.38 97 ARG B C 1
ATOM 4425 O O . ARG B 1 97 ? 8.227 -13.5 -38.875 1 79.38 97 ARG B O 1
ATOM 4432 N N . GLN B 1 98 ? 9.742 -15 -39.031 1 75.69 98 GLN B N 1
ATOM 4433 C CA . GLN B 1 98 ? 9.078 -15.688 -40.125 1 75.69 98 GLN B CA 1
ATOM 4434 C C . GLN B 1 98 ? 7.988 -16.625 -39.625 1 75.69 98 GLN B C 1
ATOM 4436 O O . GLN B 1 98 ? 7.18 -17.125 -40.406 1 75.69 98 GLN B O 1
ATOM 4441 N N . CYS B 1 99 ? 8.125 -16.844 -38.406 1 70.75 99 CYS B N 1
ATOM 4442 C CA . CYS B 1 99 ? 7.078 -17.688 -37.844 1 70.75 99 CYS B CA 1
ATOM 4443 C C . CYS B 1 99 ? 5.738 -16.969 -37.812 1 70.75 99 CYS B C 1
ATOM 4445 O O . CYS B 1 99 ? 5.676 -15.781 -37.469 1 70.75 99 CYS B O 1
ATOM 4447 N N . ASP B 1 100 ? 4.672 -17.562 -38.438 1 68.75 100 ASP B N 1
ATOM 4448 C CA . ASP B 1 100 ? 3.312 -17.031 -38.469 1 68.75 100 ASP B CA 1
ATOM 4449 C C . ASP B 1 100 ? 2.574 -17.359 -37.188 1 68.75 100 ASP B C 1
ATOM 4451 O O . ASP B 1 100 ? 2.328 -18.531 -36.875 1 68.75 100 ASP B O 1
ATOM 4455 N N . PRO B 1 101 ? 2.43 -16.266 -36.312 1 64 101 PRO B N 1
ATOM 4456 C CA . PRO B 1 101 ? 1.787 -16.5 -35 1 64 101 PRO B CA 1
ATOM 4457 C C . PRO B 1 101 ? 0.404 -17.141 -35.156 1 64 101 PRO B C 1
ATOM 4459 O O . PRO B 1 101 ? -0.127 -17.672 -34.156 1 64 101 PRO B O 1
ATOM 4462 N N . SER B 1 102 ? -0.259 -17.188 -36.25 1 68.5 102 SER B N 1
ATOM 4463 C CA . SER B 1 102 ? -1.604 -17.703 -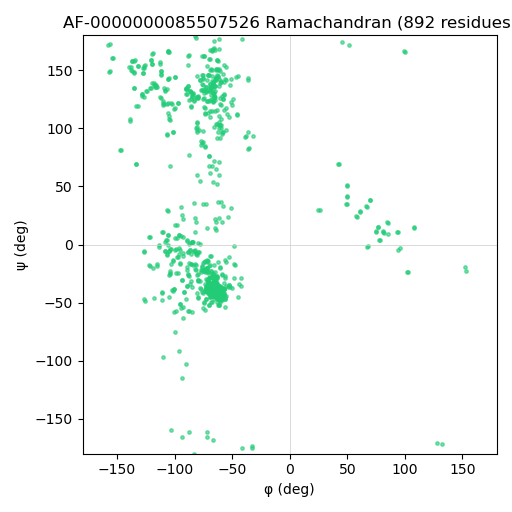36.469 1 68.5 102 SER B CA 1
ATOM 4464 C C . SER B 1 102 ? -1.58 -19.219 -36.688 1 68.5 102 SER B C 1
ATOM 4466 O O . SER B 1 102 ? -2.609 -19.891 -36.562 1 68.5 102 SER B O 1
ATOM 4468 N N . ASP B 1 103 ? -0.427 -19.922 -37.031 1 66.06 103 ASP B N 1
ATOM 4469 C CA . ASP B 1 103 ? -0.299 -21.359 -37.25 1 66.06 103 ASP B CA 1
ATOM 4470 C C . ASP B 1 103 ? 0.286 -22.062 -36.031 1 66.06 103 ASP B C 1
ATOM 4472 O O . ASP B 1 103 ? 1.34 -21.656 -35.531 1 66.06 103 ASP B O 1
ATOM 4476 N N . PRO B 1 104 ? -0.469 -22.953 -35.406 1 68.38 104 PRO B N 1
ATOM 4477 C CA . PRO B 1 104 ? -0.037 -23.609 -34.188 1 68.38 104 PRO B CA 1
ATOM 4478 C C . PRO B 1 104 ? 1.321 -24.281 -34.312 1 68.38 104 PRO B C 1
ATOM 4480 O O . PRO B 1 104 ? 2.115 -24.281 -33.375 1 68.38 104 PRO B O 1
ATOM 4483 N N . LEU B 1 105 ? 1.624 -24.859 -35.469 1 68.62 105 LEU B N 1
ATOM 4484 C CA . LEU B 1 105 ? 2.908 -25.531 -35.688 1 68.62 105 LEU B CA 1
ATOM 4485 C C . LEU B 1 105 ? 4.039 -24.5 -35.75 1 68.62 105 LEU B C 1
ATOM 4487 O O . LEU B 1 105 ? 5.133 -24.75 -35.219 1 68.62 105 LEU B O 1
ATOM 4491 N N . SER B 1 106 ? 3.65 -23.359 -36.188 1 70.44 106 SER B N 1
ATOM 4492 C CA . SER B 1 106 ? 4.605 -22.266 -36.281 1 70.44 106 SER B CA 1
ATOM 4493 C C . SER B 1 106 ? 4.871 -21.625 -34.938 1 70.44 106 SER B C 1
ATOM 4495 O O . SER B 1 106 ? 6 -21.234 -34.625 1 70.44 106 SER B O 1
ATOM 4497 N N . ALA B 1 107 ? 3.914 -21.672 -34.219 1 67.38 107 ALA B N 1
ATOM 4498 C CA . ALA B 1 107 ? 4.047 -21.125 -32.844 1 67.38 107 ALA B CA 1
ATOM 4499 C C . ALA B 1 107 ? 4.984 -21.984 -32 1 67.38 107 ALA B C 1
ATOM 4501 O O . ALA B 1 107 ? 5.82 -21.453 -31.266 1 67.38 107 ALA B O 1
ATOM 4502 N N . SER B 1 108 ? 4.863 -23.203 -32.188 1 71.56 108 SER B N 1
ATOM 4503 C CA . SER B 1 108 ? 5.758 -24.125 -31.484 1 71.56 108 SER B CA 1
ATOM 4504 C C . SER B 1 108 ? 7.195 -23.984 -31.969 1 71.56 108 SER B C 1
ATOM 4506 O O . SER B 1 108 ? 8.133 -24.016 -31.172 1 71.56 108 SER B O 1
ATOM 4508 N N . ARG B 1 109 ? 7.336 -23.812 -33.125 1 74 109 ARG B N 1
ATOM 4509 C CA . ARG B 1 109 ? 8.648 -23.578 -33.719 1 74 109 ARG B CA 1
ATOM 4510 C C . ARG B 1 109 ? 9.242 -22.25 -33.25 1 74 109 ARG B C 1
ATOM 4512 O O . ARG B 1 109 ? 10.43 -22.172 -32.938 1 74 109 ARG B O 1
ATOM 4519 N N . GLN B 1 110 ? 8.375 -21.328 -33.094 1 76.81 110 GLN B N 1
ATOM 4520 C CA . GLN B 1 110 ? 8.812 -20.031 -32.625 1 76.81 110 GLN B CA 1
ATOM 4521 C C . GLN B 1 110 ? 9.32 -20.125 -31.188 1 76.81 110 GLN B C 1
ATOM 4523 O O . GLN B 1 110 ? 10.359 -19.547 -30.844 1 76.81 110 GLN B O 1
ATOM 4528 N N . GLN B 1 111 ? 8.711 -20.797 -30.453 1 72.38 111 GLN B N 1
ATOM 4529 C CA . GLN B 1 111 ? 9.117 -20.969 -29.062 1 72.38 111 GLN B CA 1
ATOM 4530 C C . GLN B 1 111 ? 10.469 -21.672 -28.969 1 72.38 111 GLN B C 1
ATOM 4532 O O . GLN B 1 111 ? 11.312 -21.297 -28.156 1 72.38 111 GLN B O 1
ATOM 4537 N N . LYS B 1 112 ? 10.547 -22.625 -29.719 1 72.38 112 LYS B N 1
ATOM 4538 C CA . LYS B 1 112 ? 11.812 -23.344 -29.75 1 72.38 112 LYS B CA 1
ATOM 4539 C C . LYS B 1 112 ? 12.953 -22.453 -30.234 1 72.38 112 LYS B C 1
ATOM 4541 O O . LYS B 1 112 ? 14.062 -22.516 -29.703 1 72.38 112 LYS B O 1
ATOM 4546 N N . LEU B 1 113 ? 12.57 -21.688 -31.094 1 77.31 113 LEU B N 1
ATOM 4547 C CA . LEU B 1 113 ? 13.555 -20.766 -31.641 1 77.31 113 LEU B CA 1
ATOM 4548 C C . LEU B 1 113 ? 13.898 -19.672 -30.625 1 77.31 113 LEU B C 1
ATOM 4550 O O . LEU B 1 113 ? 15.055 -19.266 -30.516 1 77.31 113 LEU B O 1
ATOM 4554 N N . VAL B 1 114 ? 12.977 -19.281 -29.922 1 77.31 114 VAL B N 1
ATOM 4555 C CA . VAL B 1 114 ? 13.211 -18.312 -28.859 1 77.31 114 VAL B CA 1
ATOM 4556 C C . VAL B 1 114 ? 14.102 -18.938 -27.781 1 77.31 114 VAL B C 1
ATOM 4558 O O . VAL B 1 114 ? 15.039 -18.297 -27.297 1 77.31 114 VAL B O 1
ATOM 4561 N N . GLN B 1 115 ? 13.883 -20.094 -27.5 1 71.69 115 GLN B N 1
ATOM 4562 C CA . GLN B 1 115 ? 14.734 -20.797 -26.547 1 71.69 115 GLN B CA 1
ATOM 4563 C C . GLN B 1 115 ? 16.156 -20.906 -27.062 1 71.69 115 GLN B C 1
ATOM 4565 O O . GLN B 1 115 ? 17.125 -20.719 -26.312 1 71.69 115 GLN B O 1
ATOM 4570 N N . LYS B 1 116 ? 16.172 -21.203 -28.25 1 74.88 116 LYS B N 1
ATOM 4571 C CA . LYS B 1 116 ? 17.5 -21.312 -28.875 1 74.88 116 LYS B CA 1
ATOM 4572 C C . LYS B 1 116 ? 18.188 -19.953 -28.938 1 74.88 116 LYS B C 1
ATOM 4574 O O . LYS B 1 116 ? 19.406 -19.875 -28.75 1 74.88 116 LYS B O 1
ATOM 4579 N N . LEU B 1 117 ? 17.406 -19 -29.125 1 78.38 117 LEU B N 1
ATOM 4580 C CA . LEU B 1 117 ? 17.953 -17.656 -29.125 1 78.38 117 LEU B CA 1
ATOM 4581 C C . LEU B 1 117 ? 18.516 -17.297 -27.75 1 78.38 117 LEU B C 1
ATOM 4583 O O . LEU B 1 117 ? 19.609 -16.719 -27.656 1 78.38 117 LEU B O 1
ATOM 4587 N N . ILE B 1 118 ? 17.875 -17.641 -26.797 1 71.75 118 ILE B N 1
ATOM 4588 C CA . ILE B 1 118 ? 18.328 -17.406 -25.438 1 71.75 118 ILE B CA 1
ATOM 4589 C C . ILE B 1 118 ? 19.625 -18.172 -25.188 1 71.75 118 ILE B C 1
ATOM 4591 O O . ILE B 1 118 ? 20.578 -17.609 -24.641 1 71.75 118 ILE B O 1
ATOM 4595 N N . GLN B 1 119 ? 19.672 -19.359 -25.578 1 67.94 119 GLN B N 1
ATOM 4596 C CA . GLN B 1 119 ? 20.875 -20.172 -25.422 1 67.94 119 GLN B CA 1
ATOM 4597 C C . GLN B 1 119 ? 22.047 -19.562 -26.188 1 67.94 119 GLN B C 1
ATOM 4599 O O . GLN B 1 119 ? 23.172 -19.531 -25.672 1 67.94 119 GLN B O 1
ATOM 4604 N N . LEU B 1 120 ? 21.781 -19.125 -27.312 1 74.75 120 LEU B N 1
ATOM 4605 C CA . LEU B 1 120 ? 22.812 -18.516 -28.141 1 74.75 120 LEU B CA 1
ATOM 4606 C C . LEU B 1 120 ? 23.312 -17.219 -27.531 1 74.75 120 LEU B C 1
ATOM 4608 O O . LEU B 1 120 ? 24.531 -16.953 -27.531 1 74.75 120 LEU B O 1
ATOM 4612 N N . ARG B 1 121 ? 22.406 -16.5 -27.016 1 72.12 121 ARG B N 1
ATOM 4613 C CA . ARG B 1 121 ? 22.781 -15.25 -26.344 1 72.12 121 ARG B CA 1
ATOM 4614 C C . ARG B 1 121 ? 23.594 -15.523 -25.094 1 72.12 121 ARG B C 1
ATOM 4616 O O . ARG B 1 121 ? 24.562 -14.82 -24.812 1 72.12 121 ARG B O 1
ATOM 4623 N N . MET B 1 122 ? 23.281 -16.469 -24.375 1 66.38 122 MET B N 1
ATOM 4624 C CA . MET B 1 122 ? 24.031 -16.875 -23.188 1 66.38 122 MET B CA 1
ATOM 4625 C C . MET B 1 122 ? 25.438 -17.328 -23.562 1 66.38 122 MET B C 1
ATOM 4627 O O . MET B 1 122 ? 26.406 -16.953 -22.891 1 66.38 122 MET B O 1
ATOM 4631 N N . HIS B 1 123 ? 25.422 -18.047 -24.594 1 66.31 123 HIS B N 1
ATOM 4632 C CA . HIS B 1 123 ? 26.719 -18.516 -25.078 1 66.31 123 HIS B CA 1
ATOM 4633 C C . HIS B 1 123 ? 27.578 -17.344 -25.578 1 66.31 123 HIS B C 1
ATOM 4635 O O . HIS B 1 123 ? 28.781 -17.328 -25.359 1 66.31 123 HIS B O 1
ATOM 4641 N N . TYR B 1 124 ? 26.953 -16.469 -26.203 1 67.75 124 TYR B N 1
ATOM 4642 C CA . TYR B 1 124 ? 27.625 -15.266 -26.656 1 67.75 124 TYR B CA 1
ATOM 4643 C C . TYR B 1 124 ? 28.188 -14.469 -25.484 1 67.75 124 TYR B C 1
ATOM 4645 O O . TYR B 1 124 ? 29.328 -14 -25.531 1 67.75 124 TYR B O 1
ATOM 4653 N N . GLN B 1 125 ? 27.484 -14.359 -24.516 1 64.38 125 GLN B N 1
ATOM 4654 C CA . GLN B 1 125 ? 27.906 -13.664 -23.312 1 64.38 125 GLN B CA 1
ATOM 4655 C C . GLN B 1 125 ? 29.031 -14.414 -22.609 1 64.38 125 GLN B C 1
ATOM 4657 O O . GLN B 1 125 ? 29.984 -13.797 -22.125 1 64.38 125 GLN B O 1
ATOM 4662 N N . GLU B 1 126 ? 28.938 -15.633 -22.516 1 59.19 126 GLU B N 1
ATOM 4663 C CA . GLU B 1 126 ? 29.984 -16.469 -21.938 1 59.19 126 GLU B CA 1
ATOM 4664 C C . GLU B 1 126 ? 31.281 -16.328 -22.719 1 59.19 126 GLU B C 1
ATOM 4666 O O . GLU B 1 126 ? 32.375 -16.297 -22.125 1 59.19 126 GLU B O 1
ATOM 4671 N N . LEU B 1 127 ? 31.156 -16.375 -23.984 1 59.97 127 LEU B N 1
ATOM 4672 C CA . LEU B 1 127 ? 32.344 -16.203 -24.828 1 59.97 127 LEU B CA 1
ATOM 4673 C C . LEU B 1 127 ? 32.938 -14.828 -24.641 1 59.97 127 LEU B C 1
ATOM 4675 O O . LEU B 1 127 ? 34.156 -14.68 -24.688 1 59.97 127 LEU B O 1
ATOM 4679 N N . LYS B 1 128 ? 32.094 -13.844 -24.391 1 55.88 128 LYS B N 1
ATOM 4680 C CA . LYS B 1 128 ? 32.562 -12.492 -24.141 1 55.88 128 LYS B CA 1
ATOM 4681 C C . LYS B 1 128 ? 33.188 -12.367 -22.75 1 55.88 128 LYS B C 1
ATOM 4683 O O . LYS B 1 128 ? 34.125 -11.602 -22.562 1 55.88 128 LYS B O 1
ATOM 4688 N N . GLU B 1 129 ? 32.562 -12.789 -21.688 1 52.88 129 GLU B N 1
ATOM 4689 C CA . GLU B 1 129 ? 33.031 -12.633 -20.312 1 52.88 129 GLU B CA 1
ATOM 4690 C C . GLU B 1 129 ? 34.406 -13.305 -20.109 1 52.88 129 GLU B C 1
ATOM 4692 O O . GLU B 1 129 ? 35.094 -13.023 -19.141 1 52.88 129 GLU B O 1
ATOM 4697 N N . GLY B 1 130 ? 35.188 -13.617 -20.844 1 47.31 130 GLY B N 1
ATOM 4698 C CA . GLY B 1 130 ? 36.562 -14.141 -20.828 1 47.31 130 GLY B CA 1
ATOM 4699 C C . GLY B 1 130 ? 36.719 -15.352 -19.938 1 47.31 130 GLY B C 1
ATOM 4700 O O . GLY B 1 130 ? 35.781 -15.727 -19.219 1 47.31 130 GLY B O 1
ATOM 4701 N N . PRO B 1 131 ? 37.875 -16.047 -19.953 1 42.62 131 PRO B N 1
ATOM 4702 C CA . PRO B 1 131 ? 38.188 -17.234 -19.156 1 42.62 131 PRO B CA 1
ATOM 4703 C C . PRO B 1 131 ? 38.188 -16.938 -17.656 1 42.62 131 PRO B C 1
ATOM 4705 O O . PRO B 1 131 ? 38.531 -15.828 -17.234 1 42.62 131 PRO B O 1
ATOM 4708 N N . VAL B 1 132 ? 37.312 -17.469 -16.719 1 41.84 132 VAL B N 1
ATOM 4709 C CA . VAL B 1 132 ? 37.438 -17.578 -15.266 1 41.84 132 VAL B CA 1
ATOM 4710 C C . VAL B 1 132 ? 38.906 -17.844 -14.891 1 41.84 132 VAL B C 1
ATOM 4712 O O . VAL B 1 132 ? 39.438 -18.875 -15.234 1 41.84 132 VAL B O 1
ATOM 4715 N N . GLU B 1 133 ? 39.719 -16.906 -14.805 1 42.22 133 GLU B N 1
ATOM 47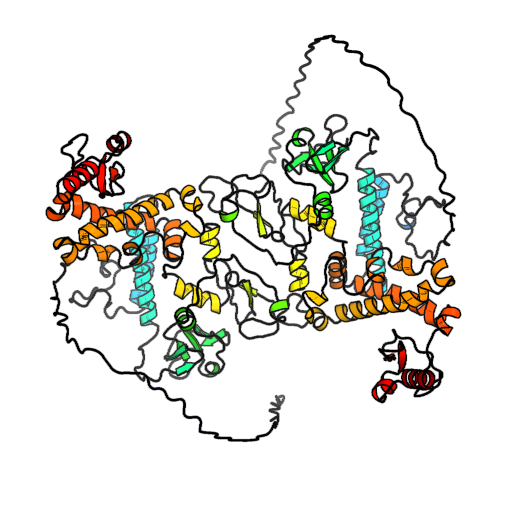16 C CA . GLU B 1 133 ? 41 -17.203 -14.164 1 42.22 133 GLU B CA 1
ATOM 4717 C C . GLU B 1 133 ? 40.781 -17.906 -12.828 1 42.22 133 GLU B C 1
ATOM 4719 O O . GLU B 1 133 ? 39.875 -17.578 -12.078 1 42.22 133 GLU B O 1
ATOM 4724 N N . THR B 1 134 ? 41.219 -19.078 -12.531 1 38.06 134 THR B N 1
ATOM 4725 C CA . THR B 1 134 ? 41.281 -20.062 -11.453 1 38.06 134 THR B CA 1
ATOM 4726 C C . THR B 1 134 ? 41.594 -19.391 -10.125 1 38.06 134 THR B C 1
ATOM 4728 O O . THR B 1 134 ? 41.781 -20.062 -9.109 1 38.06 134 THR B O 1
ATOM 4731 N N . ASP B 1 135 ? 42.438 -18.297 -10.016 1 43.84 135 ASP B N 1
ATOM 4732 C CA . ASP B 1 135 ? 43 -18.094 -8.688 1 43.84 135 ASP B CA 1
ATOM 4733 C C . ASP B 1 135 ? 41.906 -17.891 -7.648 1 43.84 135 ASP B C 1
ATOM 4735 O O . ASP B 1 135 ? 40.938 -17.188 -7.895 1 43.84 135 ASP B O 1
ATOM 4739 N N . THR B 1 136 ? 41.688 -18.75 -6.477 1 51.34 136 THR B N 1
ATOM 4740 C CA . THR B 1 136 ? 40.906 -19.359 -5.395 1 51.34 136 THR B CA 1
ATOM 4741 C C . THR B 1 136 ? 40.281 -18.266 -4.523 1 51.34 136 THR B C 1
ATOM 4743 O O . THR B 1 136 ? 39.531 -18.578 -3.6 1 51.34 136 THR B O 1
ATOM 4746 N N . GLN B 1 137 ? 40.781 -17.062 -4.219 1 72.94 137 GLN B N 1
ATOM 4747 C CA . GLN B 1 137 ? 40.438 -16.453 -2.941 1 72.94 137 GLN B CA 1
ATOM 4748 C C . GLN B 1 137 ? 39.062 -15.797 -3.018 1 72.94 137 GLN B C 1
ATOM 4750 O O . GLN B 1 137 ? 38.812 -14.93 -3.863 1 72.94 137 GLN B O 1
ATOM 4755 N N . ILE B 1 138 ? 38.031 -16.469 -2.59 1 89.31 138 ILE B N 1
ATOM 4756 C CA . ILE B 1 138 ? 36.688 -15.945 -2.377 1 89.31 138 ILE B CA 1
ATOM 4757 C C . ILE B 1 138 ? 36.719 -14.961 -1.213 1 89.31 138 ILE B C 1
ATOM 4759 O O . ILE B 1 138 ? 37.219 -15.273 -0.131 1 89.31 138 ILE B O 1
ATOM 4763 N N . LYS B 1 139 ? 36.438 -13.766 -1.569 1 92.06 139 LYS B N 1
ATOM 4764 C CA . LYS B 1 139 ? 36.25 -12.766 -0.522 1 92.06 139 LYS B CA 1
ATOM 4765 C C . LYS B 1 139 ? 34.812 -12.695 -0.072 1 92.06 139 LYS B C 1
ATOM 4767 O O . LYS B 1 139 ? 33.906 -12.648 -0.901 1 92.06 139 LYS B O 1
ATOM 4772 N N . VAL B 1 140 ? 34.625 -12.766 1.227 1 94 140 VAL B N 1
ATOM 4773 C CA . VAL B 1 140 ? 33.25 -12.75 1.752 1 94 140 VAL B CA 1
ATOM 4774 C C . VAL B 1 140 ? 32.969 -11.383 2.375 1 94 140 VAL B C 1
ATOM 4776 O O . VAL B 1 140 ? 33.625 -10.961 3.311 1 94 140 VAL B O 1
ATOM 4779 N N . VAL B 1 141 ? 32.094 -10.625 1.809 1 95.31 141 VAL B N 1
ATOM 4780 C CA . VAL B 1 141 ? 31.625 -9.344 2.346 1 95.31 141 VAL B CA 1
ATOM 4781 C C . VAL B 1 141 ? 30.109 -9.336 2.395 1 95.31 141 VAL B C 1
ATOM 4783 O O . VAL B 1 141 ? 29.438 -9.539 1.376 1 95.31 141 VAL B O 1
ATOM 4786 N N . MET B 1 142 ? 29.469 -9.031 3.504 1 95.56 142 MET B N 1
ATOM 4787 C CA . MET B 1 142 ? 28.016 -8.992 3.686 1 95.56 142 MET B CA 1
ATOM 4788 C C . MET B 1 142 ? 27.359 -10.266 3.152 1 95.56 142 MET B C 1
ATOM 4790 O O . MET B 1 142 ? 26.359 -10.203 2.453 1 95.56 142 MET B O 1
ATOM 4794 N N . SER B 1 143 ? 28.062 -11.391 3.291 1 95.38 143 SER B N 1
ATOM 4795 C CA . SER B 1 143 ? 27.609 -12.734 2.936 1 95.38 143 SER B CA 1
ATOM 4796 C C . SER B 1 143 ? 27.688 -12.961 1.431 1 95.38 143 SER B C 1
ATOM 4798 O O . SER B 1 143 ? 27.219 -13.992 0.928 1 95.38 143 SER B O 1
ATOM 4800 N N . HIS B 1 144 ? 28.219 -11.961 0.758 1 96.12 144 HIS B N 1
ATOM 4801 C CA . HIS B 1 144 ? 28.547 -12.195 -0.644 1 96.12 144 HIS B CA 1
ATOM 4802 C C . HIS B 1 144 ? 29.844 -12.992 -0.783 1 96.12 144 HIS B C 1
ATOM 4804 O O . HIS B 1 144 ? 30.797 -12.773 -0.031 1 96.12 144 HIS B O 1
ATOM 4810 N N . LYS B 1 145 ? 29.859 -13.875 -1.729 1 96.19 145 LYS B N 1
ATOM 4811 C CA . LYS B 1 145 ? 31.078 -14.609 -2.08 1 96.19 145 LYS B CA 1
ATOM 4812 C C . LYS B 1 145 ? 31.656 -14.109 -3.402 1 96.19 145 LYS B C 1
ATOM 4814 O O . LYS B 1 145 ? 31.375 -14.68 -4.461 1 96.19 145 LYS B O 1
ATOM 4819 N N . PHE B 1 146 ? 32.594 -13.18 -3.291 1 94.56 146 PHE B N 1
ATOM 4820 C CA . PHE B 1 146 ? 33.094 -12.461 -4.461 1 94.56 146 PHE B CA 1
ATOM 4821 C C . PHE B 1 146 ? 34.281 -13.18 -5.074 1 94.56 146 PHE B C 1
ATOM 4823 O O . PHE B 1 146 ? 35.219 -13.594 -4.359 1 94.56 146 PHE B O 1
ATOM 4830 N N . LYS B 1 147 ? 34.219 -13.297 -6.324 1 92.38 147 LYS B N 1
ATOM 4831 C CA . LYS B 1 147 ? 35.375 -13.758 -7.121 1 92.38 147 LYS B CA 1
ATOM 4832 C C . LYS B 1 147 ? 35.844 -12.664 -8.062 1 92.38 147 LYS B C 1
ATOM 4834 O O . LYS B 1 147 ? 35.062 -11.945 -8.664 1 92.38 147 LYS B O 1
ATOM 4839 N N . VAL B 1 148 ? 37.094 -12.555 -8.094 1 87.88 148 VAL B N 1
ATOM 4840 C CA . VAL B 1 148 ? 37.719 -11.523 -8.93 1 87.88 148 VAL B CA 1
ATOM 4841 C C . VAL B 1 148 ? 37.5 -11.867 -10.398 1 87.88 148 VAL B C 1
ATOM 4843 O O . VAL B 1 148 ? 37.562 -13.031 -10.797 1 87.88 148 VAL B O 1
ATOM 4846 N N . ARG B 1 149 ? 37.125 -10.93 -11.125 1 83.19 149 ARG B N 1
ATOM 4847 C CA . ARG B 1 149 ? 36.938 -11.086 -12.57 1 83.19 149 ARG B CA 1
ATOM 4848 C C . ARG B 1 149 ? 37.75 -10.062 -13.336 1 83.19 149 ARG B C 1
ATOM 4850 O O . ARG B 1 149 ? 38 -8.961 -12.844 1 83.19 149 ARG B O 1
ATOM 4857 N N . VAL B 1 150 ? 38.406 -10.594 -14.289 1 70.69 150 VAL B N 1
ATOM 4858 C CA . VAL B 1 150 ? 39.219 -9.727 -15.156 1 70.69 150 VAL B CA 1
ATOM 4859 C C . VAL B 1 150 ? 38.531 -9.625 -16.531 1 70.69 150 VAL B C 1
ATOM 4861 O O . VAL B 1 150 ? 37.969 -10.594 -17.016 1 70.69 150 VAL B O 1
ATOM 4864 N N . GLY B 1 151 ? 38.375 -8.461 -17.062 1 64.44 151 GLY B N 1
ATOM 4865 C CA . GLY B 1 151 ? 37.969 -8.406 -18.453 1 64.44 151 GLY B CA 1
ATOM 4866 C C . GLY B 1 151 ? 36.812 -7.449 -18.688 1 64.44 151 GLY B C 1
ATOM 4867 O O . GLY B 1 151 ? 36.375 -6.758 -17.75 1 64.44 151 GLY B O 1
ATOM 4868 N N . ALA B 1 152 ? 36.062 -7.348 -20.047 1 56.88 152 ALA B N 1
ATOM 4869 C CA . ALA B 1 152 ? 35.531 -6.434 -21.062 1 56.88 152 ALA B CA 1
ATOM 4870 C C . ALA B 1 152 ? 34.25 -5.785 -20.578 1 56.88 152 ALA B C 1
ATOM 4872 O O . ALA B 1 152 ? 33.844 -4.727 -21.078 1 56.88 152 ALA B O 1
ATOM 4873 N N . ASN B 1 153 ? 33.219 -6.492 -20.156 1 60.44 153 ASN B N 1
ATOM 4874 C CA . ASN B 1 153 ? 31.938 -5.836 -20.391 1 60.44 153 ASN B CA 1
ATOM 4875 C C . ASN B 1 153 ? 31.656 -4.762 -19.344 1 60.44 153 ASN B C 1
ATOM 4877 O O . ASN B 1 153 ? 32.094 -4.875 -18.203 1 60.44 153 ASN B O 1
ATOM 4881 N N . SER B 1 154 ? 31.391 -3.621 -19.938 1 78.62 154 SER B N 1
ATOM 4882 C CA . SER B 1 154 ? 31.031 -2.475 -19.109 1 78.62 154 SER B CA 1
ATOM 4883 C C . SER B 1 154 ? 29.734 -2.721 -18.344 1 78.62 154 SER B C 1
ATOM 4885 O O . SER B 1 154 ? 28.703 -2.994 -18.953 1 78.62 154 SER B O 1
ATOM 4887 N N . HIS B 1 155 ? 29.875 -3.012 -17.047 1 84.19 155 HIS B N 1
ATOM 4888 C CA . HIS B 1 155 ? 28.719 -3.131 -16.188 1 84.19 155 HIS B CA 1
ATOM 4889 C C . HIS B 1 155 ? 28.672 -1.995 -15.164 1 84.19 155 HIS B C 1
ATOM 4891 O O . HIS B 1 155 ? 29.703 -1.437 -14.805 1 84.19 155 HIS B O 1
ATOM 4897 N N . PRO B 1 156 ? 27.531 -1.664 -14.82 1 91.44 156 PRO B N 1
ATOM 4898 C CA . PRO B 1 156 ? 27.469 -0.71 -13.711 1 91.44 156 PRO B CA 1
ATOM 4899 C C . PRO B 1 156 ? 27.766 -1.358 -12.359 1 91.44 156 PRO B C 1
ATOM 4901 O O . PRO B 1 156 ? 27.375 -2.502 -12.125 1 91.44 156 PRO B O 1
ATOM 4904 N N . CYS B 1 157 ? 28.5 -0.723 -11.602 1 92.88 157 CYS B N 1
ATOM 4905 C CA . CYS B 1 157 ? 28.766 -1.173 -10.242 1 92.88 157 CYS B CA 1
ATOM 4906 C C . CYS B 1 157 ? 27.516 -1.068 -9.375 1 92.88 157 CYS B C 1
ATOM 4908 O O . CYS B 1 157 ? 26.859 -0.029 -9.352 1 92.88 157 CYS B O 1
ATOM 4910 N N . GLU B 1 158 ? 27.234 -2.068 -8.602 1 94.38 158 GLU B N 1
ATOM 4911 C CA . GLU B 1 158 ? 26.016 -2.113 -7.785 1 94.38 158 GLU B CA 1
ATOM 4912 C C . GLU B 1 158 ? 26.141 -1.195 -6.57 1 94.38 158 GLU B C 1
ATOM 4914 O O . GLU B 1 158 ? 25.141 -0.858 -5.941 1 94.38 158 GLU B O 1
ATOM 4919 N N . LYS B 1 159 ? 27.344 -0.793 -6.277 1 92.69 159 LYS B N 1
ATOM 4920 C CA . LYS B 1 159 ? 27.562 0.063 -5.117 1 92.69 159 LYS B CA 1
ATOM 4921 C C . LYS B 1 159 ? 27.578 1.536 -5.516 1 92.69 159 LYS B C 1
ATOM 4923 O O . LYS B 1 159 ? 26.828 2.342 -4.953 1 92.69 159 LYS B O 1
ATOM 4928 N N . CYS B 1 160 ? 28.344 1.905 -6.492 1 91.38 160 CYS B N 1
ATOM 4929 C CA . CYS B 1 160 ? 28.547 3.316 -6.805 1 91.38 160 CYS B CA 1
ATOM 4930 C C . CYS B 1 160 ? 27.828 3.688 -8.102 1 91.38 160 CYS B C 1
ATOM 4932 O O . CYS B 1 160 ? 27.766 4.863 -8.461 1 91.38 160 CYS B O 1
ATOM 4934 N N . LYS B 1 161 ? 27.234 2.727 -8.828 1 91.88 161 LYS B N 1
ATOM 4935 C CA . LYS B 1 161 ? 26.516 2.904 -10.086 1 91.88 161 LYS B CA 1
ATOM 4936 C C . LYS B 1 161 ? 27.453 3.32 -11.203 1 91.88 161 LYS B C 1
ATOM 4938 O O . LYS B 1 161 ? 27.062 3.365 -12.375 1 91.88 161 LYS B O 1
ATOM 4943 N N . GLY B 1 162 ? 28.688 3.494 -10.875 1 89.88 162 GLY B N 1
ATOM 4944 C CA . GLY B 1 162 ? 29.688 3.797 -11.898 1 89.88 162 GLY B CA 1
ATOM 4945 C C . GLY B 1 162 ? 29.969 2.627 -12.82 1 89.88 162 GLY B C 1
ATOM 4946 O O . GLY B 1 162 ? 29.766 1.47 -12.438 1 89.88 162 GLY B O 1
ATOM 4947 N N . VAL B 1 163 ? 30.484 2.939 -13.922 1 89.75 163 VAL B N 1
ATOM 4948 C CA . VAL B 1 163 ? 30.75 1.904 -14.922 1 89.75 163 VAL B CA 1
ATOM 4949 C C . VAL B 1 163 ? 32.031 1.159 -14.562 1 89.75 163 VAL B C 1
ATOM 4951 O O . VAL B 1 163 ? 33.062 1.779 -14.227 1 89.75 163 VAL B O 1
ATOM 4954 N N . ILE B 1 164 ? 31.922 -0.108 -14.508 1 86.12 164 ILE B N 1
ATOM 4955 C CA . ILE B 1 164 ? 33.094 -0.96 -14.375 1 86.12 164 ILE B CA 1
ATOM 4956 C C . ILE B 1 164 ? 33.75 -1.142 -15.734 1 86.12 164 ILE B C 1
ATOM 4958 O O . ILE B 1 164 ? 33.188 -1.743 -16.641 1 86.12 164 ILE B O 1
ATOM 4962 N N . TRP B 1 165 ? 34.812 -0.449 -16.031 1 75.94 165 TRP B N 1
ATOM 4963 C CA . TRP B 1 165 ? 35.5 -0.504 -17.328 1 75.94 165 TRP B CA 1
ATOM 4964 C C . TRP B 1 165 ? 36.406 -1.724 -17.406 1 75.94 165 TRP B C 1
ATOM 4966 O O . TRP B 1 165 ? 37.156 -2.016 -16.469 1 75.94 165 TRP B O 1
ATOM 4976 N N . GLY B 1 166 ? 36 -2.846 -18.031 1 60.03 166 GLY B N 1
ATOM 4977 C CA . GLY B 1 166 ? 36.781 -4.059 -18.203 1 60.03 166 GLY B CA 1
ATOM 4978 C C . GLY B 1 166 ? 38.031 -3.848 -19.062 1 60.03 166 GLY B C 1
ATOM 4979 O O . GLY B 1 166 ? 38.531 -4.797 -19.656 1 60.03 166 GLY B O 1
ATOM 4980 N N . LEU B 1 167 ? 38.469 -2.67 -19.375 1 54.03 167 LEU B N 1
ATOM 4981 C CA . LEU B 1 167 ? 39.625 -2.709 -20.25 1 54.03 167 LEU B CA 1
ATOM 4982 C C . LEU B 1 167 ? 40.625 -3.727 -19.766 1 54.03 167 LEU B C 1
ATOM 4984 O O . LEU B 1 167 ? 40.75 -3.971 -18.562 1 54.03 167 LEU B O 1
ATOM 4988 N N . ILE B 1 168 ? 41.312 -4.398 -20.656 1 45.94 168 ILE B N 1
ATOM 4989 C CA . ILE B 1 168 ? 42.375 -5.406 -20.656 1 45.94 168 ILE B CA 1
ATOM 4990 C C . ILE B 1 168 ? 43.469 -5.008 -19.672 1 45.94 168 ILE B C 1
ATOM 4992 O O . ILE B 1 168 ? 44.094 -3.947 -19.812 1 45.94 168 ILE B O 1
ATOM 4996 N N . GLY B 1 169 ? 43.656 -5.762 -18.547 1 49.16 169 GLY B N 1
ATOM 4997 C CA . GLY B 1 169 ? 44.844 -5.91 -17.703 1 49.16 169 GLY B CA 1
ATOM 4998 C C . GLY B 1 169 ? 44.75 -5.113 -16.422 1 49.16 169 GLY B C 1
ATOM 4999 O O . GLY B 1 169 ? 45.562 -5.328 -15.5 1 49.16 169 GLY B O 1
ATOM 5000 N N . ILE B 1 170 ? 43.875 -3.963 -16.375 1 53.75 170 ILE B N 1
ATOM 5001 C CA . ILE B 1 170 ? 44.219 -3.133 -15.227 1 53.75 170 ILE B CA 1
ATOM 5002 C C . ILE B 1 170 ? 43.094 -3.191 -14.188 1 53.75 170 ILE B C 1
ATOM 5004 O O . ILE B 1 170 ? 43.344 -3.291 -12.992 1 53.75 170 ILE B O 1
ATOM 5008 N N . ASN B 1 171 ? 41.719 -3.156 -14.672 1 60.47 171 ASN B N 1
ATOM 5009 C CA . ASN B 1 171 ? 40.781 -2.926 -13.578 1 60.47 171 ASN B CA 1
ATOM 5010 C C . ASN B 1 171 ? 40.062 -4.203 -13.195 1 60.47 171 ASN B C 1
ATOM 5012 O O . ASN B 1 171 ? 39.438 -4.855 -14.047 1 60.47 171 ASN B O 1
ATOM 5016 N N . THR B 1 172 ? 40.375 -4.758 -12.133 1 73.5 172 THR B N 1
ATOM 5017 C CA . THR B 1 172 ? 39.75 -5.934 -11.516 1 73.5 172 THR B CA 1
ATOM 5018 C C . THR B 1 172 ? 38.406 -5.574 -10.891 1 73.5 172 THR B C 1
ATOM 5020 O O . THR B 1 172 ? 38.188 -4.434 -10.477 1 73.5 172 THR B O 1
ATOM 5023 N N . TRP B 1 173 ? 37.375 -6.328 -11.289 1 87.06 173 TRP B N 1
ATOM 5024 C CA . TRP B 1 173 ? 36.094 -6.172 -10.625 1 87.06 173 TRP B CA 1
ATOM 5025 C C . TRP B 1 173 ? 35.656 -7.48 -9.977 1 87.06 173 TRP B C 1
ATOM 5027 O O . TRP B 1 173 ? 36.312 -8.508 -10.125 1 87.06 173 TRP B O 1
ATOM 5037 N N . TYR B 1 174 ? 34.719 -7.402 -9.109 1 90.31 174 TYR B N 1
ATOM 5038 C CA . TYR B 1 174 ? 34.281 -8.547 -8.32 1 90.31 174 TYR B CA 1
ATOM 5039 C C . TYR B 1 174 ? 32.812 -8.883 -8.602 1 90.31 174 TYR B C 1
ATOM 5041 O O . TYR B 1 174 ? 32 -7.98 -8.781 1 90.31 174 TYR B O 1
ATOM 5049 N N . LYS B 1 175 ? 32.5 -10.094 -8.703 1 92.94 175 LYS B N 1
ATOM 5050 C CA . LYS B 1 175 ? 31.141 -10.586 -8.891 1 92.94 175 LYS B CA 1
ATOM 5051 C C . LYS B 1 175 ? 30.812 -11.664 -7.859 1 92.94 175 LYS B C 1
ATOM 5053 O O . LYS B 1 175 ? 31.594 -12.586 -7.645 1 92.94 175 LYS B O 1
ATOM 5058 N N . CYS B 1 176 ? 29.734 -11.516 -7.215 1 95.38 176 CYS B N 1
ATOM 5059 C CA . CYS B 1 176 ? 29.281 -12.547 -6.293 1 95.38 176 CYS B CA 1
ATOM 5060 C C . CYS B 1 176 ? 28.844 -13.797 -7.051 1 95.38 176 CYS B C 1
ATOM 5062 O O . CYS B 1 176 ? 28.078 -13.703 -8.016 1 95.38 176 CYS B O 1
ATOM 5064 N N . GLN B 1 177 ? 29.188 -14.891 -6.578 1 94.94 177 GLN B N 1
ATOM 5065 C CA . GLN B 1 177 ? 28.891 -16.156 -7.246 1 94.94 177 GLN B CA 1
ATOM 5066 C C . GLN B 1 177 ? 27.469 -16.609 -6.953 1 94.94 177 GLN B C 1
ATOM 5068 O O . GLN B 1 177 ? 26.875 -17.391 -7.715 1 94.94 177 GLN B O 1
ATOM 5073 N N . GLU B 1 178 ? 26.922 -16.109 -5.887 1 94.88 178 GLU B N 1
ATOM 5074 C CA . GLU B 1 178 ? 25.625 -16.578 -5.438 1 94.88 178 GLU B CA 1
ATOM 5075 C C . GLU B 1 178 ? 24.5 -15.727 -6.027 1 94.88 178 GLU B C 1
ATOM 5077 O O . GLU B 1 178 ? 23.469 -16.25 -6.445 1 94.88 178 GLU B O 1
ATOM 5082 N N . CYS B 1 179 ? 24.656 -14.453 -6.098 1 95.19 179 CYS B N 1
ATOM 5083 C CA . CYS B 1 179 ? 23.547 -13.594 -6.492 1 95.19 179 CYS B CA 1
ATOM 5084 C C . CYS B 1 179 ? 23.906 -12.781 -7.73 1 95.19 179 CYS B C 1
ATOM 5086 O O . CYS B 1 179 ? 23.031 -12.172 -8.352 1 95.19 179 CYS B O 1
ATOM 5088 N N . GLY B 1 180 ? 25.172 -12.625 -8.078 1 93.44 180 GLY B N 1
ATOM 5089 C CA . GLY B 1 180 ? 25.594 -11.906 -9.273 1 93.44 180 GLY B CA 1
ATOM 5090 C C . GLY B 1 180 ? 25.906 -10.445 -9.008 1 93.44 180 GLY B C 1
ATOM 5091 O O . GLY B 1 180 ? 26.141 -9.68 -9.938 1 93.44 180 GLY B O 1
ATOM 5092 N N . TYR B 1 181 ? 25.984 -10.008 -7.773 1 94.88 181 TYR B N 1
ATOM 5093 C CA . TYR B 1 181 ? 26.359 -8.656 -7.383 1 94.88 181 TYR B CA 1
ATOM 5094 C C . TYR B 1 181 ? 27.734 -8.289 -7.945 1 94.88 181 TYR B C 1
ATOM 5096 O O . TYR B 1 181 ? 28.688 -9.047 -7.797 1 94.88 181 TYR B O 1
ATOM 5104 N N . ARG B 1 182 ? 27.844 -7.141 -8.625 1 92.94 182 ARG B N 1
ATOM 5105 C CA . ARG B 1 182 ? 29.094 -6.695 -9.242 1 92.94 182 ARG B CA 1
ATOM 5106 C C . ARG B 1 182 ? 29.578 -5.387 -8.617 1 92.94 182 ARG B C 1
ATOM 5108 O O . ARG B 1 182 ? 28.766 -4.5 -8.328 1 92.94 182 ARG B O 1
ATOM 5115 N N . CYS B 1 183 ? 30.828 -5.289 -8.359 1 92.25 183 CYS B N 1
ATOM 5116 C CA . CYS B 1 183 ? 31.328 -4.02 -7.84 1 92.25 183 CYS B CA 1
ATOM 5117 C C . CYS B 1 183 ? 32.812 -3.83 -8.18 1 92.25 183 CYS B C 1
ATOM 5119 O O . CYS B 1 183 ? 33.469 -4.777 -8.594 1 92.25 183 CYS B O 1
ATOM 5121 N N . HIS B 1 184 ? 33.156 -2.6 -8.102 1 89.19 184 HIS B N 1
ATOM 5122 C CA . HIS B 1 184 ? 34.594 -2.246 -8.211 1 89.19 184 HIS B CA 1
ATOM 5123 C C . HIS B 1 184 ? 35.406 -2.855 -7.07 1 89.19 184 HIS B C 1
ATOM 5125 O O . HIS B 1 184 ? 34.844 -3.178 -6.016 1 89.19 184 HIS B O 1
ATOM 5131 N N . GLN B 1 185 ? 36.656 -2.932 -7.402 1 87.94 185 GLN B N 1
ATOM 5132 C CA . GLN B 1 185 ? 37.531 -3.312 -6.312 1 87.94 185 GLN B CA 1
ATOM 5133 C C . GLN B 1 185 ? 37.5 -2.285 -5.188 1 87.94 185 GLN B C 1
ATOM 5135 O O . GLN B 1 185 ? 37.469 -2.648 -4.008 1 87.94 185 GLN B O 1
ATOM 5140 N N . LYS B 1 186 ? 37.469 -1.067 -5.504 1 89.44 186 LYS B N 1
ATOM 5141 C CA . LYS B 1 186 ? 37.469 0.006 -4.516 1 89.44 186 LYS B CA 1
ATOM 5142 C C . LYS B 1 186 ? 36.156 0.022 -3.721 1 89.44 186 LYS B C 1
ATOM 5144 O O . LYS B 1 186 ? 36.125 0.533 -2.6 1 89.44 186 LYS B O 1
ATOM 5149 N N . CYS B 1 187 ? 35.125 -0.524 -4.285 1 92.44 187 CYS B N 1
ATOM 5150 C CA . CYS B 1 187 ? 33.812 -0.473 -3.668 1 92.44 187 CYS B CA 1
ATOM 5151 C C . CYS B 1 187 ? 33.562 -1.7 -2.799 1 92.44 187 CYS B C 1
ATOM 5153 O O . CYS B 1 187 ? 32.594 -1.746 -2.039 1 92.44 187 CYS B O 1
ATOM 5155 N N . LEU B 1 188 ? 34.375 -2.613 -2.824 1 91.88 188 LEU B N 1
ATOM 5156 C CA . LEU B 1 188 ? 34.156 -3.916 -2.199 1 91.88 188 LEU B CA 1
ATOM 5157 C C . LEU B 1 188 ? 33.938 -3.768 -0.699 1 91.88 188 LEU B C 1
ATOM 5159 O O . LEU B 1 188 ? 32.969 -4.332 -0.16 1 91.88 188 LEU B O 1
ATOM 5163 N N . ASN B 1 189 ? 34.719 -2.941 -0.06 1 91.12 189 ASN B N 1
ATOM 5164 C CA . ASN B 1 189 ? 34.656 -2.832 1.394 1 91.12 189 ASN B CA 1
ATOM 5165 C C . ASN B 1 189 ? 33.5 -1.929 1.841 1 91.12 189 ASN B C 1
ATOM 5167 O O . ASN B 1 189 ? 33.188 -1.856 3.031 1 91.12 189 ASN B O 1
ATOM 5171 N N . SER B 1 190 ? 32.875 -1.307 0.904 1 92.19 190 SER B N 1
ATOM 5172 C CA . SER B 1 190 ? 31.797 -0.382 1.269 1 92.19 190 SER B CA 1
ATOM 5173 C C . SER B 1 190 ? 30.438 -0.976 0.966 1 92.19 190 SER B C 1
ATOM 5175 O O . SER B 1 190 ? 29.422 -0.285 1.063 1 92.19 190 SER B O 1
ATOM 5177 N N . VAL B 1 191 ? 30.469 -2.211 0.619 1 93.75 191 VAL B N 1
ATOM 5178 C CA . VAL B 1 191 ? 29.203 -2.859 0.315 1 93.75 191 VAL B CA 1
ATOM 5179 C C . VAL B 1 191 ? 28.359 -2.959 1.583 1 93.75 191 VAL B C 1
ATOM 5181 O O . VAL B 1 191 ? 28.844 -3.408 2.625 1 93.75 191 VAL B O 1
ATOM 5184 N N . THR B 1 192 ? 27.062 -2.529 1.48 1 89.44 192 THR B N 1
ATOM 5185 C CA . THR B 1 192 ? 26.203 -2.502 2.66 1 89.44 192 THR B CA 1
ATOM 5186 C C . THR B 1 192 ? 25.047 -3.473 2.506 1 89.44 192 THR B C 1
ATOM 5188 O O . THR B 1 192 ? 24.484 -3.936 3.5 1 89.44 192 THR B O 1
ATOM 5191 N N . ARG B 1 193 ? 24.719 -3.916 1.359 1 93.06 193 ARG B N 1
ATOM 5192 C CA . ARG B 1 193 ? 23.578 -4.801 1.113 1 93.06 193 ARG B CA 1
ATOM 5193 C C . ARG B 1 193 ? 23.969 -6.262 1.319 1 93.06 193 ARG B C 1
ATOM 5195 O O . ARG B 1 193 ? 24.969 -6.723 0.779 1 93.06 193 ARG B O 1
ATOM 5202 N N . MET B 1 194 ? 23.172 -6.906 2.035 1 94.19 194 MET B N 1
ATOM 5203 C CA . MET B 1 194 ? 23.422 -8.328 2.264 1 94.19 194 MET B CA 1
ATOM 5204 C C . MET B 1 194 ? 23.062 -9.148 1.026 1 94.19 194 MET B C 1
ATOM 5206 O O . MET B 1 194 ? 22.125 -8.82 0.307 1 94.19 194 MET B O 1
ATOM 5210 N N . CYS B 1 195 ? 23.797 -10.195 0.788 1 96.62 195 CYS B N 1
ATOM 5211 C CA . CYS B 1 195 ? 23.531 -11.086 -0.33 1 96.62 195 CYS B CA 1
ATOM 5212 C C . CYS B 1 195 ? 22.125 -11.664 -0.238 1 96.62 195 CYS B C 1
ATOM 5214 O O . CYS B 1 195 ? 21.75 -12.266 0.777 1 96.62 195 CYS B O 1
ATOM 5216 N N . PRO B 1 196 ? 21.344 -11.516 -1.247 1 96.88 196 PRO B N 1
ATOM 5217 C CA . PRO B 1 196 ? 19.984 -12.039 -1.184 1 96.88 196 PRO B CA 1
ATOM 5218 C C . PRO B 1 196 ? 19.938 -13.562 -1.064 1 96.88 196 PRO B C 1
ATOM 5220 O O . PRO B 1 196 ? 19 -14.109 -0.485 1 96.88 196 PRO B O 1
ATOM 5223 N N . SER B 1 197 ? 20.938 -14.25 -1.57 1 96.62 197 SER B N 1
ATOM 5224 C CA . SER B 1 197 ? 21 -15.695 -1.424 1 96.62 197 SER B CA 1
ATOM 5225 C C . SER B 1 197 ? 21.125 -16.109 0.04 1 96.62 197 SER B C 1
ATOM 5227 O O . SER B 1 197 ? 20.531 -17.094 0.478 1 96.62 197 SER B O 1
ATOM 5229 N N . ALA B 1 198 ? 21.938 -15.367 0.658 1 95.31 198 ALA B N 1
ATOM 5230 C CA . ALA B 1 198 ? 22.094 -15.609 2.088 1 95.31 198 ALA B CA 1
ATOM 5231 C C . ALA B 1 198 ? 20.797 -15.32 2.842 1 95.31 198 ALA B C 1
ATOM 5233 O O . ALA B 1 198 ? 20.438 -16.047 3.766 1 95.31 198 ALA B O 1
ATOM 5234 N N . LYS B 1 199 ? 20.109 -14.336 2.504 1 94.94 199 LYS B N 1
ATOM 5235 C CA . LYS B 1 199 ? 18.844 -14 3.137 1 94.94 199 LYS B CA 1
ATOM 5236 C C . LYS B 1 199 ? 17.812 -15.109 2.934 1 94.94 199 LYS B C 1
ATOM 5238 O O . LYS B 1 199 ? 17.078 -15.461 3.859 1 94.94 199 LYS B O 1
ATOM 5243 N N . ILE B 1 200 ? 17.797 -15.609 1.73 1 95.25 200 ILE B N 1
ATOM 5244 C CA . ILE B 1 200 ? 16.891 -16.703 1.403 1 95.25 200 ILE B CA 1
ATOM 5245 C C . ILE B 1 200 ? 17.219 -17.922 2.248 1 95.25 200 ILE B C 1
ATOM 5247 O O . ILE B 1 200 ? 16.328 -18.578 2.793 1 95.25 200 ILE B O 1
ATOM 5251 N N . ALA B 1 201 ? 18.484 -18.141 2.322 1 93.81 201 ALA B N 1
ATOM 5252 C CA . ALA B 1 201 ? 18.938 -19.281 3.125 1 93.81 201 ALA B CA 1
ATOM 5253 C C . ALA B 1 201 ? 18.562 -19.094 4.594 1 93.81 201 ALA B C 1
ATOM 5255 O O . ALA B 1 201 ? 18.297 -20.078 5.293 1 93.81 201 ALA B O 1
ATOM 5256 N N . GLN B 1 202 ? 18.469 -17.906 5.031 1 94.25 202 GLN B N 1
ATOM 5257 C CA . GLN B 1 202 ? 18.094 -17.609 6.41 1 94.25 202 GLN B CA 1
ATOM 5258 C C . GLN B 1 202 ? 16.578 -17.641 6.598 1 94.25 202 GLN B C 1
ATOM 5260 O O . GLN B 1 202 ? 16.078 -17.438 7.707 1 94.25 202 GLN B O 1
ATOM 5265 N N . GLY B 1 203 ? 15.836 -17.828 5.523 1 91.75 203 GLY B N 1
ATOM 5266 C CA . GLY B 1 203 ? 14.406 -18.047 5.652 1 91.75 203 GLY B CA 1
ATOM 5267 C C . GLY B 1 203 ? 13.578 -16.859 5.184 1 91.75 203 GLY B C 1
ATOM 5268 O O . GLY B 1 203 ? 12.383 -16.766 5.488 1 91.75 203 GLY B O 1
ATOM 5269 N N . GLN B 1 204 ? 14.18 -15.984 4.496 1 92 204 GLN B N 1
ATOM 5270 C CA . GLN B 1 204 ? 13.398 -14.867 3.977 1 92 204 GLN B CA 1
ATOM 5271 C C . GLN B 1 204 ? 12.367 -15.344 2.957 1 92 204 GLN B C 1
ATOM 5273 O O . GLN B 1 204 ? 12.711 -16.047 2.004 1 92 204 GLN B O 1
ATOM 5278 N N . SER B 1 205 ? 11.07 -14.961 3.154 1 94.25 205 SER B N 1
ATOM 5279 C CA . SER B 1 205 ? 9.984 -15.344 2.256 1 94.25 205 SER B CA 1
ATOM 5280 C C . SER B 1 205 ? 9.547 -14.172 1.389 1 94.25 205 SER B C 1
ATOM 5282 O O . SER B 1 205 ? 10 -13.039 1.584 1 94.25 205 SER B O 1
ATOM 5284 N N . ILE B 1 206 ? 8.82 -14.445 0.42 1 96.44 206 ILE B N 1
ATOM 5285 C CA . ILE B 1 206 ? 8.289 -13.43 -0.479 1 96.44 206 ILE B CA 1
ATOM 5286 C C . ILE B 1 206 ? 7.223 -12.609 0.247 1 96.44 206 ILE B C 1
ATOM 5288 O O . ILE B 1 206 ? 6.508 -13.125 1.107 1 96.44 206 ILE B O 1
ATOM 5292 N N . ILE B 1 207 ? 7.156 -11.352 -0.072 1 96.38 207 ILE B N 1
ATOM 5293 C CA . ILE B 1 207 ? 6.148 -10.461 0.495 1 96.38 207 ILE B CA 1
ATOM 5294 C C . ILE B 1 207 ? 4.824 -10.641 -0.245 1 96.38 207 ILE B C 1
ATOM 5296 O O . ILE B 1 207 ? 4.762 -10.477 -1.466 1 96.38 207 ILE B O 1
ATOM 5300 N N . THR B 1 208 ? 3.803 -10.906 0.465 1 92.75 208 THR B N 1
ATOM 5301 C CA . THR B 1 208 ? 2.525 -11.227 -0.16 1 92.75 208 THR B CA 1
ATOM 5302 C C . THR B 1 208 ? 1.57 -10.039 -0.089 1 92.75 208 THR B C 1
ATOM 5304 O O . THR B 1 208 ? 0.462 -10.094 -0.627 1 92.75 208 THR B O 1
ATOM 5307 N N . ASP B 1 209 ? 1.971 -8.945 0.572 1 95.44 209 ASP B N 1
ATOM 5308 C CA . ASP B 1 209 ? 1.178 -7.719 0.576 1 95.44 209 ASP B CA 1
ATOM 5309 C C . ASP B 1 209 ? 1.547 -6.824 -0.603 1 95.44 209 ASP B C 1
ATOM 5311 O O . ASP B 1 209 ? 2.725 -6.68 -0.937 1 95.44 209 ASP B O 1
ATOM 5315 N N . ILE B 1 210 ? 0.531 -6.328 -1.175 1 97.44 210 ILE B N 1
ATOM 5316 C CA . ILE B 1 210 ? 0.793 -5.477 -2.328 1 97.44 210 ILE B CA 1
ATOM 5317 C C . ILE B 1 210 ? 1.353 -4.133 -1.863 1 97.44 210 ILE B C 1
ATOM 5319 O O . ILE B 1 210 ? 0.638 -3.334 -1.254 1 97.44 210 ILE B O 1
ATOM 5323 N N . CYS B 1 211 ? 2.574 -3.855 -2.16 1 97.69 211 CYS B N 1
ATOM 5324 C CA . CYS B 1 211 ? 3.266 -2.596 -1.906 1 97.69 211 CYS B CA 1
ATOM 5325 C C . CYS B 1 211 ? 2.938 -2.064 -0.517 1 97.69 211 CYS B C 1
ATOM 5327 O O . CYS B 1 211 ? 2.27 -1.037 -0.382 1 97.69 211 CYS B O 1
ATOM 5329 N N . PRO B 1 212 ? 3.41 -2.723 0.492 1 96.94 212 PRO B N 1
ATOM 5330 C CA . PRO B 1 212 ? 3.166 -2.258 1.859 1 96.94 212 PRO B CA 1
ATOM 5331 C C . PRO B 1 212 ? 3.93 -0.979 2.193 1 96.94 212 PRO B C 1
ATOM 5333 O O . PRO B 1 212 ? 4.887 -1.011 2.971 1 96.94 212 PRO B O 1
ATOM 5336 N N . GLU B 1 213 ? 3.43 0.079 1.687 1 96.25 213 GLU B N 1
ATOM 5337 C CA . GLU B 1 213 ? 4.109 1.367 1.798 1 96.25 213 GLU B CA 1
ATOM 5338 C C . GLU B 1 213 ? 4.047 1.902 3.227 1 96.25 213 GLU B C 1
ATOM 5340 O O . GLU B 1 213 ? 2.959 2.066 3.785 1 96.25 213 GLU B O 1
ATOM 5345 N N . ARG B 1 214 ? 5.129 2.203 3.896 1 90.56 214 ARG B N 1
ATOM 5346 C CA . ARG B 1 214 ? 5.207 2.621 5.293 1 90.56 214 ARG B CA 1
ATOM 5347 C C . ARG B 1 214 ? 5.453 4.121 5.402 1 90.56 214 ARG B C 1
ATOM 5349 O O . ARG B 1 214 ? 5.102 4.742 6.41 1 90.56 214 ARG B O 1
ATOM 5356 N N . GLY B 1 215 ? 6.035 4.75 4.309 1 94 215 GLY B N 1
ATOM 5357 C CA . GLY B 1 215 ? 6.273 6.184 4.34 1 94 215 GLY B CA 1
ATOM 5358 C C . GLY B 1 215 ? 7.703 6.543 4.695 1 94 215 GLY B C 1
ATOM 5359 O O . GLY B 1 215 ? 8.422 5.746 5.305 1 94 215 GLY B O 1
ATOM 5360 N N . LEU B 1 216 ? 8.133 7.742 4.508 1 94.75 216 LEU B N 1
ATOM 5361 C CA . LEU B 1 216 ? 9.492 8.227 4.73 1 94.75 216 LEU B CA 1
ATOM 5362 C C . LEU B 1 216 ? 9.742 8.492 6.211 1 94.75 216 LEU B C 1
ATOM 5364 O O . LEU B 1 216 ? 10.867 8.344 6.695 1 94.75 216 LEU B O 1
ATOM 5368 N N . SER B 1 217 ? 8.703 8.867 6.891 1 93.44 217 SER B N 1
ATOM 5369 C CA . SER B 1 217 ? 8.836 9.164 8.312 1 93.44 217 SER B CA 1
ATOM 5370 C C . SER B 1 217 ? 9.383 7.973 9.078 1 93.44 217 SER B C 1
ATOM 5372 O O . SER B 1 217 ? 10.25 8.133 9.945 1 93.44 217 SER B O 1
ATOM 5374 N N . LEU B 1 218 ? 8.922 6.859 8.758 1 94.25 218 LEU B N 1
ATOM 5375 C CA . LEU B 1 218 ? 9.367 5.648 9.445 1 94.25 218 LEU B CA 1
ATOM 5376 C C . LEU B 1 218 ? 10.797 5.293 9.055 1 94.25 218 LEU B C 1
ATOM 5378 O O . LEU B 1 218 ? 11.461 4.527 9.758 1 94.25 218 LEU B O 1
ATOM 5382 N N . GLN B 1 219 ? 11.219 5.832 7.922 1 95.06 219 GLN B N 1
ATOM 5383 C CA . GLN B 1 219 ? 12.594 5.648 7.473 1 95.06 219 GLN B CA 1
ATOM 5384 C C . GLN B 1 219 ? 13.469 6.832 7.879 1 95.06 219 GLN B C 1
ATOM 5386 O O . GLN B 1 219 ? 14.594 6.965 7.406 1 95.06 219 GLN B O 1
ATOM 5391 N N . LYS B 1 220 ? 12.914 7.715 8.68 1 93.44 220 LYS B N 1
ATOM 5392 C CA . LYS B 1 220 ? 13.609 8.906 9.148 1 93.44 220 LYS B CA 1
ATOM 5393 C C . LYS B 1 220 ? 14.094 9.758 7.98 1 93.44 220 LYS B C 1
ATOM 5395 O O . LYS B 1 220 ? 15.188 10.336 8.031 1 93.44 220 LYS B O 1
ATOM 5400 N N . PHE B 1 221 ? 13.453 9.617 6.863 1 92.88 221 PHE B N 1
ATOM 5401 C CA . PHE B 1 221 ? 13.68 10.414 5.66 1 92.88 221 PHE B CA 1
ATOM 5402 C C . PHE B 1 221 ? 15.031 10.086 5.047 1 92.88 221 PHE B C 1
ATOM 5404 O O . PHE B 1 221 ? 15.742 10.984 4.59 1 92.88 221 PHE B O 1
ATOM 5411 N N . ARG B 1 222 ? 15.312 8.828 5.121 1 95.38 222 ARG B N 1
ATOM 5412 C CA . ARG B 1 222 ? 16.562 8.336 4.551 1 95.38 222 ARG B CA 1
ATOM 5413 C C . ARG B 1 222 ? 16.312 7.105 3.678 1 95.38 222 ARG B C 1
ATOM 5415 O O . ARG B 1 222 ? 15.344 6.379 3.875 1 95.38 222 ARG B O 1
ATOM 5422 N N . CYS B 1 223 ? 17.219 6.938 2.723 1 96.62 223 CYS B N 1
ATOM 5423 C CA . CYS B 1 223 ? 17.188 5.738 1.892 1 96.62 223 CYS B CA 1
ATOM 5424 C C . CYS B 1 223 ? 17.344 4.484 2.74 1 96.62 223 CYS B C 1
ATOM 5426 O O . CYS B 1 223 ? 18.156 4.457 3.674 1 96.62 223 CYS B O 1
ATOM 5428 N N . VAL B 1 224 ? 16.594 3.402 2.414 1 95.88 224 VAL B N 1
ATOM 5429 C CA . VAL B 1 224 ? 16.609 2.186 3.217 1 95.88 224 VAL B CA 1
ATOM 5430 C C . VAL B 1 224 ? 17.953 1.484 3.088 1 95.88 224 VAL B C 1
ATOM 5432 O O . VAL B 1 224 ? 18.453 0.892 4.051 1 95.88 224 VAL B O 1
ATOM 5435 N N . ASP B 1 225 ? 18.547 1.555 1.936 1 93.75 225 ASP B N 1
ATOM 5436 C CA . ASP B 1 225 ? 19.766 0.778 1.668 1 93.75 225 ASP B CA 1
ATOM 5437 C C . ASP B 1 225 ? 21.016 1.546 2.088 1 93.75 225 ASP B C 1
ATOM 5439 O O . ASP B 1 225 ? 21.781 1.078 2.928 1 93.75 225 ASP B O 1
ATOM 5443 N N . CYS B 1 226 ? 21.25 2.756 1.571 1 92.44 226 CYS B N 1
ATOM 5444 C CA . CYS B 1 226 ? 22.5 3.457 1.792 1 92.44 226 CYS B CA 1
ATOM 5445 C C . CYS B 1 226 ? 22.359 4.531 2.865 1 92.44 226 CYS B C 1
ATOM 5447 O O . CYS B 1 226 ? 23.344 5.145 3.279 1 92.44 226 CYS B O 1
ATOM 5449 N N . ARG B 1 227 ? 21.156 4.914 3.271 1 94.56 227 ARG B N 1
ATOM 5450 C CA . ARG B 1 227 ? 20.844 5.828 4.363 1 94.56 227 ARG B CA 1
ATOM 5451 C C . ARG B 1 227 ? 21.094 7.273 3.959 1 94.56 227 ARG B C 1
ATOM 5453 O O . ARG B 1 227 ? 21.172 8.164 4.812 1 94.56 227 ARG B O 1
ATOM 5460 N N . GLU B 1 228 ? 21.234 7.484 2.689 1 93.12 228 GLU B N 1
ATOM 5461 C CA . GLU B 1 228 ? 21.297 8.859 2.211 1 93.12 228 GLU B CA 1
ATOM 5462 C C . GLU B 1 228 ? 19.984 9.586 2.447 1 93.12 228 GLU B C 1
ATOM 5464 O O . GLU B 1 228 ? 18.906 9 2.271 1 93.12 228 GLU B O 1
ATOM 5469 N N . PRO B 1 229 ? 20.094 10.883 2.828 1 92.75 229 PRO B N 1
ATOM 5470 C CA . PRO B 1 229 ? 18.844 11.633 3.025 1 92.75 229 PRO B CA 1
ATOM 5471 C C . PRO B 1 229 ? 18.047 11.805 1.733 1 92.75 229 PRO B C 1
ATOM 5473 O O . PRO B 1 229 ? 18.641 12.023 0.668 1 92.75 229 PRO B O 1
ATOM 5476 N N . ILE B 1 230 ? 16.766 11.602 1.842 1 93.94 230 ILE B N 1
ATOM 5477 C CA . ILE B 1 230 ? 15.875 11.758 0.703 1 93.94 230 ILE B CA 1
ATOM 5478 C C . ILE B 1 230 ? 14.633 12.531 1.128 1 93.94 230 ILE B C 1
ATOM 5480 O O . ILE B 1 230 ? 14.227 12.477 2.291 1 93.94 230 ILE B O 1
ATOM 5484 N N . GLU B 1 231 ? 14.078 13.32 0.152 1 89.88 231 GLU B N 1
ATOM 5485 C CA . GLU B 1 231 ? 12.891 14.125 0.441 1 89.88 231 GLU B CA 1
ATOM 5486 C C . GLU B 1 231 ? 12.125 14.453 -0.836 1 89.88 231 GLU B C 1
ATOM 5488 O O . GLU B 1 231 ? 12.711 14.531 -1.917 1 89.88 231 GLU B O 1
ATOM 5493 N N . PHE B 1 232 ? 10.82 14.578 -0.777 1 85.56 232 PHE B N 1
ATOM 5494 C CA . PHE B 1 232 ? 9.984 14.875 -1.935 1 85.56 232 PHE B CA 1
ATOM 5495 C C . PHE B 1 232 ? 10.148 16.328 -2.363 1 85.56 232 PHE B C 1
ATOM 5497 O O . PHE B 1 232 ? 10.219 16.625 -3.559 1 85.56 232 PHE B O 1
ATOM 5504 N N . GLN B 1 233 ? 10.125 17.406 -1.601 1 75.12 233 GLN B N 1
ATOM 5505 C CA . GLN B 1 233 ? 10.102 18.812 -1.985 1 75.12 233 GLN B CA 1
ATOM 5506 C C . GLN B 1 233 ? 11.516 19.391 -2.043 1 75.12 233 GLN B C 1
ATOM 5508 O O . GLN B 1 233 ? 11.711 20.516 -2.512 1 75.12 233 GLN B O 1
ATOM 5513 N N . SER B 1 234 ? 12.508 18.594 -2.254 1 64.94 234 SER B N 1
ATOM 5514 C CA . SER B 1 234 ? 13.914 18.953 -2.393 1 64.94 234 SER B CA 1
ATOM 5515 C C . SER B 1 234 ? 14.227 20.266 -1.693 1 64.94 234 SER B C 1
ATOM 5517 O O . SER B 1 234 ? 14.945 21.109 -2.232 1 64.94 234 SER B O 1
ATOM 5519 N N . ASN B 1 235 ? 13.57 20.547 -0.729 1 66.88 235 ASN B N 1
ATOM 5520 C CA . ASN B 1 235 ? 13.859 21.781 -0.023 1 66.88 235 ASN B CA 1
ATOM 5521 C C . ASN B 1 235 ? 15.312 21.844 0.435 1 66.88 235 ASN B C 1
ATOM 5523 O O . ASN B 1 235 ? 15.938 22.906 0.386 1 66.88 235 ASN B O 1
ATOM 5527 N N . GLN B 1 236 ? 15.852 20.719 0.631 1 70.62 236 GLN B N 1
ATOM 5528 C CA . GLN B 1 236 ? 17.219 20.656 1.146 1 70.62 236 GLN B CA 1
ATOM 5529 C C . GLN B 1 236 ? 18.188 20.203 0.061 1 70.62 236 GLN B C 1
ATOM 5531 O O . GLN B 1 236 ? 19.375 20.016 0.328 1 70.62 236 GLN B O 1
ATOM 5536 N N . GLY B 1 237 ? 17.688 20 -1.097 1 77.94 237 GLY B N 1
ATOM 5537 C CA . GLY B 1 237 ? 18.547 19.547 -2.18 1 77.94 237 GLY B CA 1
ATOM 5538 C C . GLY B 1 237 ? 18.797 18.062 -2.18 1 77.94 237 GLY B C 1
ATOM 5539 O O . GLY B 1 237 ? 19.703 17.562 -2.857 1 77.94 237 GLY B O 1
ATOM 5540 N N . TRP B 1 238 ? 18.078 17.469 -1.383 1 84 238 TRP B N 1
ATOM 5541 C CA . TRP B 1 238 ? 18.234 16.016 -1.305 1 84 238 TRP B CA 1
ATOM 5542 C C . TRP B 1 238 ? 17.578 15.336 -2.502 1 84 238 TRP B C 1
ATOM 5544 O O . TRP B 1 238 ? 16.797 15.961 -3.232 1 84 238 TRP B O 1
ATOM 5554 N N . SER B 1 239 ? 18 14.023 -2.709 1 88.38 239 SER B N 1
ATOM 5555 C CA . SER B 1 239 ? 17.453 13.242 -3.811 1 88.38 239 SER B CA 1
ATOM 5556 C C . SER B 1 239 ? 15.977 12.914 -3.576 1 88.38 239 SER B C 1
ATOM 5558 O O . SER B 1 239 ? 15.531 12.812 -2.43 1 88.38 239 SER B O 1
ATOM 5560 N N . GLU B 1 240 ? 15.266 12.773 -4.66 1 93.56 240 GLU B N 1
ATOM 5561 C CA . GLU B 1 240 ? 13.852 12.414 -4.598 1 93.56 240 GLU B CA 1
ATOM 5562 C C . GLU B 1 240 ? 13.68 10.93 -4.281 1 93.56 240 GLU B C 1
ATOM 5564 O O . GLU B 1 240 ? 14.391 10.086 -4.832 1 93.56 240 GLU B O 1
ATOM 5569 N N . PRO B 1 241 ? 12.852 10.688 -3.385 1 96.56 241 PRO B N 1
ATOM 5570 C CA . PRO B 1 241 ? 12.633 9.281 -3.029 1 96.56 241 PRO B CA 1
ATOM 5571 C C . PRO B 1 241 ? 11.992 8.484 -4.16 1 96.56 241 PRO B C 1
ATOM 5573 O O . PRO B 1 241 ? 11.133 9 -4.879 1 96.56 241 PRO B O 1
ATOM 5576 N N . ARG B 1 242 ? 12.469 7.285 -4.34 1 97.56 242 ARG B N 1
ATOM 5577 C CA . ARG B 1 242 ? 11.883 6.332 -5.277 1 97.56 242 ARG B CA 1
ATOM 5578 C C . ARG B 1 242 ? 11.258 5.156 -4.543 1 97.56 242 ARG B C 1
ATOM 5580 O O . ARG B 1 242 ? 11.906 4.527 -3.701 1 97.56 242 ARG B O 1
ATOM 5587 N N . LEU B 1 243 ? 10.031 4.922 -4.859 1 98.25 243 LEU B N 1
ATOM 5588 C CA . LEU B 1 243 ? 9.289 3.869 -4.18 1 98.25 243 LEU B CA 1
ATOM 5589 C C . LEU B 1 243 ? 9.539 2.516 -4.836 1 98.25 243 LEU B C 1
ATOM 5591 O O . LEU B 1 243 ? 9.484 2.395 -6.062 1 98.25 243 LEU B O 1
ATOM 5595 N N . CYS B 1 244 ? 9.938 1.509 -4.051 1 98.69 244 CYS B N 1
ATOM 5596 C CA . CYS B 1 244 ? 9.969 0.12 -4.492 1 98.69 244 CYS B CA 1
ATOM 5597 C C . CYS B 1 244 ? 8.609 -0.549 -4.297 1 98.69 244 CYS B C 1
ATOM 5599 O O . CYS B 1 244 ? 8.172 -0.742 -3.164 1 98.69 244 CYS B O 1
ATOM 5601 N N . ASP B 1 245 ? 8.016 -0.991 -5.344 1 98.56 245 ASP B N 1
ATOM 5602 C CA . ASP B 1 245 ? 6.668 -1.544 -5.262 1 98.56 245 ASP B CA 1
ATOM 5603 C C . ASP B 1 245 ? 6.652 -2.85 -4.473 1 98.56 245 ASP B C 1
ATOM 5605 O O . ASP B 1 245 ? 5.68 -3.154 -3.779 1 98.56 245 ASP B O 1
ATOM 5609 N N . TYR B 1 246 ? 7.715 -3.617 -4.547 1 98.62 246 TYR B N 1
ATOM 5610 C CA . TYR B 1 246 ? 7.777 -4.922 -3.893 1 98.62 246 TYR B CA 1
ATOM 5611 C C . TYR B 1 246 ? 7.852 -4.766 -2.379 1 98.62 246 TYR B C 1
ATOM 5613 O O . TYR B 1 246 ? 7.062 -5.367 -1.646 1 98.62 246 TYR B O 1
ATOM 5621 N N . SER B 1 247 ? 8.781 -3.979 -1.922 1 97.75 247 SER B N 1
ATOM 5622 C CA . SER B 1 247 ? 9.016 -3.869 -0.486 1 97.75 247 SER B CA 1
ATOM 5623 C C . SER B 1 247 ? 8.141 -2.793 0.14 1 97.75 247 SER B C 1
ATOM 5625 O O . SER B 1 247 ? 7.867 -2.826 1.343 1 97.75 247 SER B O 1
ATOM 5627 N N . GLY B 1 248 ? 7.734 -1.798 -0.681 1 98.19 248 GLY B N 1
ATOM 5628 C CA . GLY B 1 248 ? 6.984 -0.669 -0.154 1 98.19 248 GLY B CA 1
ATOM 5629 C C . GLY B 1 248 ? 7.863 0.378 0.501 1 98.19 248 GLY B C 1
ATOM 5630 O O . GLY B 1 248 ? 7.367 1.278 1.181 1 98.19 248 GLY B O 1
ATOM 5631 N N . LEU B 1 249 ? 9.133 0.248 0.326 1 98.25 249 LEU B N 1
ATOM 5632 C CA . LEU B 1 249 ? 10.062 1.166 0.976 1 98.25 249 LEU B CA 1
ATOM 5633 C C . LEU B 1 249 ? 10.633 2.166 -0.026 1 98.25 249 LEU B C 1
ATOM 5635 O O . LEU B 1 249 ? 10.484 1.989 -1.237 1 98.25 249 LEU B O 1
ATOM 5639 N N . TYR B 1 250 ? 11.25 3.234 0.521 1 98.06 250 TYR B N 1
ATOM 5640 C CA . TYR B 1 250 ? 11.758 4.316 -0.316 1 98.06 250 TYR B CA 1
ATOM 5641 C C . TYR B 1 250 ? 13.273 4.258 -0.418 1 98.06 250 TYR B C 1
ATOM 5643 O O . TYR B 1 250 ? 13.953 3.93 0.555 1 98.06 250 TYR B O 1
ATOM 5651 N N . TYR B 1 251 ? 13.742 4.59 -1.629 1 97.44 251 TYR B N 1
ATOM 5652 C CA . TYR B 1 251 ? 15.164 4.508 -1.939 1 97.44 251 TYR B CA 1
ATOM 5653 C C . TYR B 1 251 ? 15.633 5.754 -2.68 1 97.44 251 TYR B C 1
ATOM 5655 O O . TYR B 1 251 ? 14.82 6.512 -3.213 1 97.44 251 TYR B O 1
ATOM 5663 N N . CYS B 1 252 ? 16.953 5.973 -2.596 1 96.19 252 CYS B N 1
ATOM 5664 C CA . CYS B 1 252 ? 17.562 7.043 -3.385 1 96.19 252 CYS B CA 1
ATOM 5665 C C . CYS B 1 252 ? 17.844 6.578 -4.809 1 96.19 252 CYS B C 1
ATOM 5667 O O . CYS B 1 252 ? 17.578 5.426 -5.152 1 96.19 252 CYS B O 1
ATOM 5669 N N . GLU B 1 253 ? 18.359 7.414 -5.602 1 94.56 253 GLU B N 1
ATOM 5670 C CA . GLU B 1 253 ? 18.594 7.141 -7.016 1 94.56 253 GLU B CA 1
ATOM 5671 C C . GLU B 1 253 ? 19.75 6.152 -7.203 1 94.56 253 GLU B C 1
ATOM 5673 O O . GLU B 1 253 ? 19.812 5.465 -8.227 1 94.56 253 GLU B O 1
ATOM 5678 N N . LEU B 1 254 ? 20.578 6.055 -6.262 1 94 254 LEU B N 1
ATOM 5679 C CA . LEU B 1 254 ? 21.719 5.141 -6.348 1 94 254 LEU B CA 1
ATOM 5680 C C . LEU B 1 254 ? 21.281 3.713 -6.023 1 94 254 LEU B C 1
ATOM 5682 O O . LEU B 1 254 ? 21.875 2.754 -6.512 1 94 254 LEU B O 1
ATOM 5686 N N . CYS B 1 255 ? 20.219 3.594 -5.246 1 96.19 255 CYS B N 1
ATOM 5687 C CA . CYS B 1 255 ? 19.797 2.281 -4.77 1 96.19 255 CYS B CA 1
ATOM 5688 C C . CYS B 1 255 ? 18.562 1.802 -5.52 1 96.19 255 CYS B C 1
ATOM 5690 O O . CYS B 1 255 ? 18.125 0.665 -5.336 1 96.19 255 CYS B O 1
ATOM 5692 N N . HIS B 1 256 ? 18.031 2.609 -6.328 1 97.69 256 HIS B N 1
ATOM 5693 C CA . HIS B 1 256 ? 16.875 2.33 -7.16 1 97.69 256 HIS B CA 1
ATOM 5694 C C . HIS B 1 256 ? 17.047 2.9 -8.562 1 97.69 256 HIS B C 1
ATOM 5696 O O . HIS B 1 256 ? 16.859 4.098 -8.781 1 97.69 256 HIS B O 1
ATOM 5702 N N . TRP B 1 257 ? 17.266 2.023 -9.539 1 96.56 257 TRP B N 1
ATOM 5703 C CA . TRP B 1 257 ? 17.688 2.451 -10.867 1 96.56 257 TRP B CA 1
ATOM 5704 C C . TRP B 1 257 ? 16.5 2.484 -11.82 1 96.56 257 TRP B C 1
ATOM 5706 O O . TRP B 1 257 ? 16.656 2.65 -13.031 1 96.56 257 TRP B O 1
ATOM 5716 N N . GLY B 1 258 ? 15.281 2.244 -11.281 1 96.5 258 GLY B N 1
ATOM 5717 C CA . GLY B 1 258 ? 14.109 2.23 -12.141 1 96.5 258 GLY B CA 1
ATOM 5718 C C . GLY B 1 258 ? 13.875 0.888 -12.805 1 96.5 258 GLY B C 1
ATOM 5719 O O . GLY B 1 258 ? 13.133 0.798 -13.789 1 96.5 258 GLY B O 1
ATOM 5720 N N . ASP B 1 259 ? 14.445 -0.139 -12.273 1 96.75 259 ASP B N 1
ATOM 5721 C CA . ASP B 1 259 ? 14.211 -1.488 -12.781 1 96.75 259 ASP B CA 1
ATOM 5722 C C . ASP B 1 259 ? 12.75 -1.891 -12.609 1 96.75 259 ASP B C 1
ATOM 5724 O O . ASP B 1 259 ? 12.07 -1.421 -11.695 1 96.75 259 ASP B O 1
ATOM 5728 N N . GLU B 1 260 ? 12.297 -2.748 -13.492 1 98.44 260 GLU B N 1
ATOM 5729 C CA . GLU B 1 260 ? 10.906 -3.201 -13.43 1 98.44 260 GLU B CA 1
ATOM 5730 C C . GLU B 1 260 ? 10.828 -4.719 -13.273 1 98.44 260 GLU B C 1
ATOM 5732 O O . GLU B 1 260 ? 11.609 -5.449 -13.883 1 98.44 260 GLU B O 1
ATOM 5737 N N . MET B 1 261 ? 10 -5.125 -12.398 1 98.5 261 MET B N 1
ATOM 5738 C CA . MET B 1 261 ? 9.773 -6.547 -12.156 1 98.5 261 MET B CA 1
ATOM 5739 C C . MET B 1 261 ? 8.289 -6.84 -11.977 1 98.5 261 MET B C 1
ATOM 5741 O O . MET B 1 261 ? 7.516 -5.953 -11.602 1 98.5 261 MET B O 1
ATOM 5745 N N . VAL B 1 262 ? 7.91 -8.062 -12.375 1 98.56 262 VAL B N 1
ATOM 5746 C CA . VAL B 1 262 ? 6.578 -8.539 -12.008 1 98.56 262 VAL B CA 1
ATOM 5747 C C . VAL B 1 262 ? 6.523 -8.805 -10.508 1 98.56 262 VAL B C 1
ATOM 5749 O O . VAL B 1 262 ? 7.406 -9.469 -9.953 1 98.56 262 VAL B O 1
ATOM 5752 N N . ILE B 1 263 ? 5.504 -8.312 -9.875 1 98.69 263 ILE B N 1
ATOM 5753 C CA . ILE B 1 263 ? 5.402 -8.391 -8.422 1 98.69 263 ILE B CA 1
ATOM 5754 C C . ILE B 1 263 ? 4.539 -9.586 -8.023 1 98.69 263 ILE B C 1
ATOM 5756 O O . ILE B 1 263 ? 3.363 -9.656 -8.391 1 98.69 263 ILE B O 1
ATOM 5760 N N . PRO B 1 264 ? 5.086 -10.516 -7.227 1 98.06 264 PRO B N 1
ATOM 5761 C CA . PRO B 1 264 ? 4.336 -11.719 -6.867 1 98.06 264 PRO B CA 1
ATOM 5762 C C . PRO B 1 264 ? 3.004 -11.406 -6.188 1 98.06 264 PRO B C 1
ATOM 5764 O O . PRO B 1 264 ? 1.979 -12.008 -6.527 1 98.06 264 PRO B O 1
ATOM 5767 N N . ALA B 1 265 ? 2.963 -10.508 -5.297 1 97.56 265 ALA B N 1
ATOM 5768 C CA . ALA B 1 265 ? 1.748 -10.172 -4.562 1 97.56 265 ALA B CA 1
ATOM 5769 C C . ALA B 1 265 ? 0.642 -9.711 -5.508 1 97.56 265 ALA B C 1
ATOM 5771 O O . ALA B 1 265 ? -0.529 -10.047 -5.312 1 97.56 265 ALA B O 1
ATOM 5772 N N . ARG B 1 266 ? 1.018 -8.922 -6.473 1 96.88 266 ARG B N 1
ATOM 5773 C CA . ARG B 1 266 ? 0.041 -8.43 -7.438 1 96.88 266 ARG B CA 1
ATOM 5774 C C . ARG B 1 266 ? -0.484 -9.562 -8.312 1 96.88 266 ARG B C 1
ATOM 5776 O O . ARG B 1 266 ? -1.656 -9.57 -8.695 1 96.88 266 ARG B O 1
ATOM 5783 N N . VAL B 1 267 ? 0.359 -10.484 -8.609 1 96.12 267 VAL B N 1
ATOM 5784 C CA . VAL B 1 267 ? -0.04 -11.625 -9.422 1 96.12 267 VAL B CA 1
ATOM 5785 C C . VAL B 1 267 ? -1.023 -12.5 -8.648 1 96.12 267 VAL B C 1
ATOM 5787 O O . VAL B 1 267 ? -2.109 -12.812 -9.141 1 96.12 267 VAL B O 1
ATOM 5790 N N . VAL B 1 268 ? -0.683 -12.82 -7.449 1 95.12 268 VAL B N 1
ATOM 5791 C CA . VAL B 1 268 ? -1.47 -13.766 -6.668 1 95.12 268 VAL B CA 1
ATOM 5792 C C . VAL B 1 268 ? -2.793 -13.125 -6.258 1 95.12 268 VAL B C 1
ATOM 5794 O O . VAL B 1 268 ? -3.828 -13.797 -6.211 1 95.12 268 VAL B O 1
ATOM 5797 N N . SER B 1 269 ? -2.799 -11.852 -6.055 1 94.38 269 SER B N 1
ATOM 5798 C CA . SER B 1 269 ? -3.992 -11.188 -5.535 1 94.38 269 SER B CA 1
ATOM 5799 C C . SER B 1 269 ? -4.859 -10.648 -6.668 1 94.38 269 SER B C 1
ATOM 5801 O O . SER B 1 269 ? -6.082 -10.578 -6.539 1 94.38 269 SER B O 1
ATOM 5803 N N . ASN B 1 270 ? -4.254 -10.281 -7.73 1 93.62 270 ASN B N 1
ATOM 5804 C CA . ASN B 1 270 ? -4.973 -9.523 -8.75 1 93.62 270 ASN B CA 1
ATOM 5805 C C . ASN B 1 270 ? -4.848 -10.18 -10.125 1 93.62 270 ASN B C 1
ATOM 5807 O O . ASN B 1 270 ? -5.508 -9.766 -11.078 1 93.62 270 ASN B O 1
ATOM 5811 N N . TRP B 1 271 ? -4.059 -11.219 -10.242 1 93.19 271 TRP B N 1
ATOM 5812 C CA . TRP B 1 271 ? -3.693 -11.758 -11.547 1 93.19 271 TRP B CA 1
ATOM 5813 C C . TRP B 1 271 ? -3.205 -10.656 -12.484 1 93.19 271 TRP B C 1
ATOM 5815 O O . TRP B 1 271 ? -3.619 -10.586 -13.641 1 93.19 271 TRP B O 1
ATOM 5825 N N . ASP B 1 272 ? -2.453 -9.812 -11.898 1 94.5 272 ASP B N 1
ATOM 5826 C CA . ASP B 1 272 ? -1.855 -8.68 -12.602 1 94.5 272 ASP B CA 1
ATOM 5827 C C . ASP B 1 272 ? -0.364 -8.906 -12.844 1 94.5 272 ASP B C 1
ATOM 5829 O O . ASP B 1 272 ? 0.417 -8.984 -11.891 1 94.5 272 ASP B O 1
ATOM 5833 N N . PHE B 1 273 ? 0.035 -8.883 -14.109 1 96.38 273 PHE B N 1
ATOM 5834 C CA . PHE B 1 273 ? 1.412 -9.211 -14.461 1 96.38 273 PHE B CA 1
ATOM 5835 C C . PHE B 1 273 ? 2.154 -7.973 -14.953 1 96.38 273 PHE B C 1
ATOM 5837 O O . PHE B 1 273 ? 3.262 -8.078 -15.484 1 96.38 273 PHE B O 1
ATOM 5844 N N . GLU B 1 274 ? 1.553 -6.82 -14.781 1 96.44 274 GLU B N 1
ATOM 5845 C CA . GLU B 1 274 ? 2.232 -5.598 -15.195 1 96.44 274 GLU B CA 1
ATOM 5846 C C . GLU B 1 274 ? 3.467 -5.336 -14.336 1 96.44 274 GLU B C 1
ATOM 5848 O O . GLU B 1 274 ? 3.373 -5.254 -13.109 1 96.44 274 GLU B O 1
ATOM 5853 N N . PRO B 1 275 ? 4.625 -5.219 -14.969 1 98.44 275 PRO B N 1
ATOM 5854 C CA . PRO B 1 275 ? 5.832 -4.973 -14.172 1 98.44 275 PRO B CA 1
ATOM 5855 C C . PRO B 1 275 ? 5.797 -3.631 -13.445 1 98.44 275 PRO B C 1
ATOM 5857 O O . PRO B 1 275 ? 5.207 -2.668 -13.945 1 98.44 275 PRO B O 1
ATOM 5860 N N . GLN B 1 276 ? 6.34 -3.613 -12.281 1 98.69 276 GLN B N 1
ATOM 5861 C CA . GLN B 1 276 ? 6.43 -2.402 -11.469 1 98.69 276 GLN B CA 1
ATOM 5862 C C . GLN B 1 276 ? 7.883 -2.061 -11.156 1 98.69 276 GLN B C 1
ATOM 5864 O O . GLN B 1 276 ? 8.758 -2.926 -11.219 1 98.69 276 GLN B O 1
ATOM 5869 N N . LYS B 1 277 ? 8.117 -0.807 -10.82 1 98.75 277 LYS B N 1
ATOM 5870 C CA . LYS B 1 277 ? 9.469 -0.37 -10.484 1 98.75 277 LYS B CA 1
ATOM 5871 C C . LYS B 1 277 ? 9.891 -0.906 -9.117 1 98.75 277 LYS B C 1
ATOM 5873 O O . LYS B 1 277 ? 9.109 -0.886 -8.164 1 98.75 277 LYS B O 1
ATOM 5878 N N . VAL B 1 278 ? 11.117 -1.407 -9.078 1 98.81 278 VAL B N 1
ATOM 5879 C CA . VAL B 1 278 ? 11.625 -1.977 -7.836 1 98.81 278 VAL B CA 1
ATOM 5880 C C . VAL B 1 278 ? 13.062 -1.522 -7.602 1 98.81 278 VAL B C 1
ATOM 5882 O O . VAL B 1 278 ? 13.734 -1.079 -8.531 1 98.81 278 VAL B O 1
ATOM 5885 N N . SER B 1 279 ? 13.5 -1.557 -6.363 1 98.06 279 SER B N 1
ATOM 5886 C CA . SER B 1 279 ? 14.875 -1.231 -6.008 1 98.06 279 SER B CA 1
ATOM 5887 C C . SER B 1 279 ? 15.844 -2.277 -6.547 1 98.06 279 SER B C 1
ATOM 5889 O O . SER B 1 279 ? 15.43 -3.352 -6.984 1 98.06 279 SER B O 1
ATOM 5891 N N . ARG B 1 280 ? 17.141 -1.91 -6.492 1 96.75 280 ARG B N 1
ATOM 5892 C CA . ARG B 1 280 ? 18.172 -2.848 -6.922 1 96.75 280 ARG B CA 1
ATOM 5893 C C . ARG B 1 280 ? 18.172 -4.098 -6.043 1 96.75 280 ARG B C 1
ATOM 5895 O O . ARG B 1 280 ? 18.312 -5.215 -6.547 1 96.75 280 ARG B O 1
ATOM 5902 N N . ALA B 1 281 ? 18.016 -3.908 -4.781 1 96.62 281 ALA B N 1
ATOM 5903 C CA . ALA B 1 281 ? 17.984 -5.02 -3.834 1 96.62 281 ALA B CA 1
ATOM 5904 C C . ALA B 1 281 ? 16.828 -5.965 -4.133 1 96.62 281 ALA B C 1
ATOM 5906 O O . ALA B 1 281 ? 17 -7.184 -4.18 1 96.62 281 ALA B O 1
ATOM 5907 N N . SER B 1 282 ? 15.641 -5.422 -4.348 1 97.81 282 SER B N 1
ATOM 5908 C CA . SER B 1 282 ? 14.445 -6.223 -4.621 1 97.81 282 SER B CA 1
ATOM 5909 C C . SER B 1 282 ? 14.562 -6.945 -5.961 1 97.81 282 SER B C 1
ATOM 5911 O O . SER B 1 282 ? 14.109 -8.086 -6.098 1 97.81 282 SER B O 1
ATOM 5913 N N . ARG B 1 283 ? 15.133 -6.25 -6.902 1 97.56 283 ARG B N 1
ATOM 5914 C CA . ARG B 1 283 ? 15.32 -6.875 -8.203 1 97.56 283 ARG B CA 1
ATOM 5915 C C . ARG B 1 283 ? 16.156 -8.141 -8.086 1 97.56 283 ARG B C 1
ATOM 5917 O O . ARG B 1 283 ? 15.797 -9.188 -8.625 1 97.56 283 ARG B O 1
ATOM 5924 N N . GLN B 1 284 ? 17.25 -8.047 -7.379 1 96 284 GLN B N 1
ATOM 5925 C CA . GLN B 1 284 ? 18.141 -9.188 -7.207 1 96 284 GLN B CA 1
ATOM 5926 C C . GLN B 1 284 ? 17.438 -10.32 -6.461 1 96 284 GLN B C 1
ATOM 5928 O O . GLN B 1 284 ? 17.562 -11.484 -6.848 1 96 284 GLN B O 1
ATOM 5933 N N . PHE B 1 285 ? 16.781 -9.984 -5.496 1 97.44 285 PHE B N 1
ATOM 5934 C CA . PHE B 1 285 ? 16.047 -10.969 -4.707 1 97.44 285 PHE B CA 1
ATOM 5935 C C . PHE B 1 285 ? 15 -11.672 -5.555 1 97.44 285 PHE B C 1
ATOM 5937 O O . PHE B 1 285 ? 14.914 -12.898 -5.559 1 97.44 285 PHE B O 1
ATOM 5944 N N . LEU B 1 286 ? 14.18 -10.914 -6.23 1 98.12 286 LEU B N 1
ATOM 5945 C CA . LEU B 1 286 ? 13.07 -11.461 -7.004 1 98.12 286 LEU B CA 1
ATOM 5946 C C . LEU B 1 286 ? 13.586 -12.32 -8.156 1 98.12 286 LEU B C 1
ATOM 5948 O O . LEU B 1 286 ? 12.945 -13.312 -8.531 1 98.12 286 LEU B O 1
ATOM 5952 N N . LYS B 1 287 ? 14.695 -11.93 -8.695 1 97.25 287 LYS B N 1
ATOM 5953 C CA . LYS B 1 287 ? 15.297 -12.734 -9.758 1 97.25 287 LYS B CA 1
ATOM 5954 C C . LYS B 1 287 ? 15.664 -14.125 -9.25 1 97.25 287 LYS B C 1
ATOM 5956 O O . LYS B 1 287 ? 15.453 -15.125 -9.938 1 97.25 287 LYS B O 1
ATOM 5961 N N . LEU B 1 288 ? 16.188 -14.156 -8.062 1 96.75 288 LEU B N 1
ATOM 5962 C CA . LEU B 1 288 ? 16.578 -15.43 -7.469 1 96.75 288 LEU B CA 1
ATOM 5963 C C . LEU B 1 288 ? 15.352 -16.25 -7.109 1 96.75 288 LEU B C 1
ATOM 5965 O O . LEU B 1 288 ? 15.383 -17.484 -7.164 1 96.75 288 LEU B O 1
ATOM 5969 N N . MET B 1 289 ? 14.312 -15.602 -6.82 1 97.5 289 MET B N 1
ATOM 5970 C CA . MET B 1 289 ? 13.102 -16.266 -6.34 1 97.5 289 MET B CA 1
ATOM 5971 C C . MET B 1 289 ? 12.219 -16.688 -7.504 1 97.5 289 MET B C 1
ATOM 5973 O O . MET B 1 289 ? 11.266 -17.453 -7.316 1 97.5 289 MET B O 1
ATOM 5977 N N . LEU B 1 290 ? 12.492 -16.359 -8.664 1 97.38 290 LEU B N 1
ATOM 5978 C CA . LEU B 1 290 ? 11.625 -16.469 -9.836 1 97.38 290 LEU B CA 1
ATOM 5979 C C . LEU B 1 290 ? 11.172 -17.906 -10.055 1 97.38 290 LEU B C 1
ATOM 5981 O O . LEU B 1 290 ? 10 -18.156 -10.336 1 97.38 290 LEU B O 1
ATOM 5985 N N . LYS B 1 291 ? 12.023 -18.859 -9.836 1 96.62 291 LYS B N 1
ATOM 5986 C CA . LYS B 1 291 ? 11.711 -20.234 -10.164 1 96.62 291 LYS B CA 1
ATOM 5987 C C . LYS B 1 291 ? 11.438 -21.062 -8.906 1 96.62 291 LYS B C 1
ATOM 5989 O O . LYS B 1 291 ? 11.203 -22.266 -8.984 1 96.62 291 LYS B O 1
ATOM 5994 N N . LYS B 1 292 ? 11.438 -20.422 -7.762 1 96.38 292 LYS B N 1
ATOM 5995 C CA . LYS B 1 292 ? 11.148 -21.125 -6.52 1 96.38 292 LYS B CA 1
ATOM 5996 C C . LYS B 1 292 ? 9.641 -21.25 -6.297 1 96.38 292 LYS B C 1
ATOM 5998 O O . LYS B 1 292 ? 8.906 -20.266 -6.375 1 96.38 292 LYS B O 1
ATOM 6003 N N . PRO B 1 293 ? 9.156 -22.5 -6.137 1 97 293 PRO B N 1
ATOM 6004 C CA . PRO B 1 293 ? 7.719 -22.703 -5.93 1 97 293 PRO B CA 1
ATOM 6005 C C . PRO B 1 293 ? 7.258 -22.297 -4.535 1 97 293 PRO B C 1
ATOM 6007 O O . PRO B 1 293 ? 7.082 -23.156 -3.664 1 97 293 PRO B O 1
ATOM 6010 N N . VAL B 1 294 ? 6.98 -21.047 -4.379 1 96.56 294 VAL B N 1
ATOM 6011 C CA . VAL B 1 294 ? 6.676 -20.562 -3.039 1 96.56 294 VAL B CA 1
ATOM 6012 C C . VAL B 1 294 ? 5.289 -19.922 -3.027 1 96.56 294 VAL B C 1
ATOM 6014 O O . VAL B 1 294 ? 4.891 -19.312 -2.035 1 96.56 294 VAL B O 1
ATOM 6017 N N . LEU B 1 295 ? 4.555 -20 -4.09 1 96.75 295 LEU B N 1
ATOM 6018 C CA . LEU B 1 295 ? 3.256 -19.344 -4.18 1 96.75 295 LEU B CA 1
ATOM 6019 C C . LEU B 1 295 ? 2.127 -20.375 -4.164 1 96.75 295 LEU B C 1
ATOM 6021 O O . LEU B 1 295 ? 2.088 -21.266 -5.008 1 96.75 295 LEU B O 1
ATOM 6025 N N . ASP B 1 296 ? 1.307 -20.234 -3.207 1 94.81 296 ASP B N 1
ATOM 6026 C CA . ASP B 1 296 ? 0.111 -21.062 -3.084 1 94.81 296 ASP B CA 1
ATOM 6027 C C . ASP B 1 296 ? -1.131 -20.312 -3.553 1 94.81 296 ASP B C 1
ATOM 6029 O O . ASP B 1 296 ? -1.764 -19.594 -2.768 1 94.81 296 ASP B O 1
ATOM 6033 N N . LEU B 1 297 ? -1.507 -20.531 -4.746 1 91.62 297 LEU B N 1
ATOM 6034 C CA . LEU B 1 297 ? -2.582 -19.766 -5.371 1 91.62 297 LEU B CA 1
ATOM 6035 C C . LEU B 1 297 ? -3.924 -20.094 -4.723 1 91.62 297 LEU B C 1
ATOM 6037 O O . LEU B 1 297 ? -4.762 -19.203 -4.547 1 91.62 297 LEU B O 1
ATOM 6041 N N . GLU B 1 298 ? -4.125 -21.312 -4.41 1 89.5 298 GLU B N 1
ATOM 6042 C CA . GLU B 1 298 ? -5.391 -21.719 -3.811 1 89.5 298 GLU B CA 1
ATOM 6043 C C . GLU B 1 298 ? -5.594 -21.078 -2.443 1 89.5 298 GLU B C 1
ATOM 6045 O O . GLU B 1 298 ? -6.723 -20.766 -2.057 1 89.5 298 GLU B O 1
ATOM 6050 N N . LYS B 1 299 ? -4.562 -20.906 -1.789 1 89.62 299 LYS B N 1
ATOM 6051 C CA . LYS B 1 299 ? -4.621 -20.297 -0.464 1 89.62 299 LYS B CA 1
ATOM 6052 C C . LYS B 1 299 ? -4.855 -18.797 -0.56 1 89.62 299 LYS B C 1
ATOM 6054 O O . LYS B 1 299 ? -5.676 -18.234 0.174 1 89.62 299 LYS B O 1
ATOM 6059 N N . HIS B 1 300 ? -4.25 -18.094 -1.443 1 87.62 300 HIS B N 1
ATOM 6060 C CA . HIS B 1 300 ? -4.262 -16.641 -1.513 1 87.62 300 HIS B CA 1
ATOM 6061 C C . HIS B 1 300 ? -5.438 -16.141 -2.348 1 87.62 300 HIS B C 1
ATOM 6063 O O . HIS B 1 300 ? -5.98 -15.062 -2.078 1 87.62 300 HIS B O 1
ATOM 6069 N N . SER B 1 301 ? -5.734 -16.875 -3.338 1 88.44 301 SER B N 1
ATOM 6070 C CA . SER B 1 301 ? -6.789 -16.438 -4.246 1 88.44 301 SER B CA 1
ATOM 6071 C C . SER B 1 301 ? -7.547 -17.625 -4.828 1 88.44 301 SER B C 1
ATOM 6073 O O . SER B 1 301 ? -7.402 -17.938 -6.012 1 88.44 301 SER B O 1
ATOM 6075 N N . PRO B 1 302 ? -8.43 -18.125 -4.129 1 86.19 302 PRO B N 1
ATOM 6076 C CA . PRO B 1 302 ? -9.109 -19.344 -4.605 1 86.19 302 PRO B CA 1
ATOM 6077 C C . PRO B 1 302 ? -10.039 -19.062 -5.785 1 86.19 302 PRO B C 1
ATOM 6079 O O . PRO B 1 302 ? -10.258 -19.938 -6.621 1 86.19 302 PRO B O 1
ATOM 6082 N N . LEU B 1 303 ? -10.477 -17.922 -5.906 1 88.12 303 LEU B N 1
ATOM 6083 C CA . LEU B 1 303 ? -11.461 -17.609 -6.934 1 88.12 303 LEU B CA 1
ATOM 6084 C C . LEU B 1 303 ? -10.797 -17.406 -8.289 1 88.12 303 LEU B C 1
ATOM 6086 O O . LEU B 1 303 ? -11.477 -17.297 -9.312 1 88.12 303 LEU B O 1
ATOM 6090 N N . ILE B 1 304 ? -9.523 -17.391 -8.242 1 87.69 304 ILE B N 1
ATOM 6091 C CA . ILE B 1 304 ? -8.805 -17.109 -9.477 1 87.69 304 ILE B CA 1
ATOM 6092 C C . ILE B 1 304 ? -9.039 -18.234 -10.484 1 87.69 304 ILE B C 1
ATOM 6094 O O . ILE B 1 304 ? -9.109 -18 -11.688 1 87.69 304 ILE B O 1
ATOM 6098 N N . PHE B 1 305 ? -9.234 -19.391 -10.031 1 87.25 305 PHE B N 1
ATOM 6099 C CA . PHE B 1 305 ? -9.414 -20.562 -10.891 1 87.25 305 PHE B CA 1
ATOM 6100 C C . PHE B 1 305 ? -10.781 -20.531 -11.562 1 87.25 305 PHE B C 1
ATOM 6102 O O . PHE B 1 305 ? -10.977 -21.141 -12.617 1 87.25 305 PHE B O 1
ATOM 6109 N N . ASN B 1 306 ? -11.602 -19.797 -10.969 1 83.25 306 ASN B N 1
ATOM 6110 C CA . ASN B 1 306 ? -12.93 -19.656 -11.555 1 83.25 306 ASN B CA 1
ATOM 6111 C C . ASN B 1 306 ? -12.938 -18.625 -12.68 1 83.25 306 ASN B C 1
ATOM 6113 O O . ASN B 1 306 ? -13.812 -18.641 -13.539 1 83.25 306 ASN B O 1
ATOM 6117 N N . MET B 1 307 ? -11.984 -17.891 -12.672 1 80.62 307 MET B N 1
ATOM 6118 C CA . MET B 1 307 ? -11.984 -16.766 -13.609 1 80.62 307 MET B CA 1
ATOM 6119 C C . MET B 1 307 ? -11.234 -17.125 -14.883 1 80.62 307 MET B C 1
ATOM 6121 O O . MET B 1 307 ? -11.414 -16.484 -15.922 1 80.62 307 MET B O 1
ATOM 6125 N N . SER B 1 308 ? -10.492 -18.156 -14.805 1 83.75 308 SER B N 1
ATOM 6126 C CA . SER B 1 308 ? -9.672 -18.531 -15.945 1 83.75 308 SER B CA 1
ATOM 6127 C C . SER B 1 308 ? -9.789 -20.016 -16.25 1 83.75 308 SER B C 1
ATOM 6129 O O . SER B 1 308 ? -9.391 -20.859 -15.445 1 83.75 308 SER B O 1
ATOM 6131 N N . GLU B 1 309 ? -10.25 -20.297 -17.422 1 87.88 309 GLU B N 1
ATOM 6132 C CA . GLU B 1 309 ? -10.352 -21.688 -17.859 1 87.88 309 GLU B CA 1
ATOM 6133 C C . GLU B 1 309 ? -8.969 -22.312 -18 1 87.88 309 GLU B C 1
ATOM 6135 O O . GLU B 1 309 ? -8.781 -23.5 -17.703 1 87.88 309 GLU B O 1
ATOM 6140 N N . GLU B 1 310 ? -8.094 -21.5 -18.406 1 90.38 310 GLU B N 1
ATOM 6141 C CA . GLU B 1 310 ? -6.727 -21.984 -18.578 1 90.38 310 GLU B CA 1
ATOM 6142 C C . GLU B 1 310 ? -6.137 -22.453 -17.234 1 90.38 310 GLU B C 1
ATOM 6144 O O . GLU B 1 310 ? -5.492 -23.5 -17.172 1 90.38 310 GLU B O 1
ATOM 6149 N N . LEU B 1 311 ? -6.352 -21.688 -16.297 1 92.12 311 LEU B N 1
ATOM 6150 C CA . LEU B 1 311 ? -5.82 -22.016 -14.977 1 92.12 311 LEU B CA 1
ATOM 6151 C C . LEU B 1 311 ? -6.496 -23.25 -14.406 1 92.12 311 LEU B C 1
ATOM 6153 O O . LEU B 1 311 ? -5.863 -24.047 -13.703 1 92.12 311 LEU B O 1
ATOM 6157 N N . ARG B 1 312 ? -7.711 -23.406 -14.703 1 92.69 312 ARG B N 1
ATOM 6158 C CA . ARG B 1 312 ? -8.438 -24.594 -14.258 1 92.69 312 ARG B CA 1
ATOM 6159 C C . ARG B 1 312 ? -7.855 -25.859 -14.891 1 92.69 312 ARG B C 1
ATOM 6161 O O . ARG B 1 312 ? -7.703 -26.875 -14.211 1 92.69 312 ARG B O 1
ATOM 6168 N N . GLN B 1 313 ? -7.617 -25.734 -16.109 1 95.75 313 GLN B N 1
ATOM 6169 C CA . GLN B 1 313 ? -7.031 -26.875 -16.812 1 95.75 313 GLN B CA 1
ATOM 6170 C C . GLN B 1 313 ? -5.645 -27.203 -16.266 1 95.75 313 GLN B C 1
ATOM 6172 O O . GLN B 1 313 ? -5.293 -28.375 -16.109 1 95.75 313 GLN B O 1
ATOM 6177 N N . ILE B 1 314 ? -4.91 -26.156 -15.992 1 96.88 314 ILE B N 1
ATOM 6178 C CA . ILE B 1 314 ? -3.564 -26.359 -15.461 1 96.88 314 ILE B CA 1
ATOM 6179 C C . ILE B 1 314 ? -3.643 -27.062 -14.109 1 96.88 314 ILE B C 1
ATOM 6181 O O . ILE B 1 314 ? -2.887 -28 -13.852 1 96.88 314 ILE B O 1
ATOM 6185 N N . LEU B 1 315 ? -4.539 -26.594 -13.336 1 95.12 315 LEU B N 1
ATOM 6186 C CA . LEU B 1 315 ? -4.711 -27.219 -12.023 1 95.12 315 LEU B CA 1
ATOM 6187 C C . LEU B 1 315 ? -5.094 -28.688 -12.172 1 95.12 315 LEU B C 1
ATOM 6189 O O . LEU B 1 315 ? -4.586 -29.547 -11.445 1 95.12 315 LEU B O 1
ATOM 6193 N N . LYS B 1 316 ? -5.973 -29 -13.031 1 95.88 316 LYS B N 1
ATOM 6194 C CA . LYS B 1 316 ? -6.375 -30.375 -13.281 1 95.88 316 LYS B CA 1
ATOM 6195 C C . LYS B 1 316 ? -5.188 -31.219 -13.727 1 95.88 316 LYS B C 1
ATOM 6197 O O . LYS B 1 316 ? -5 -32.344 -13.242 1 95.88 316 LYS B O 1
ATOM 6202 N N . LEU B 1 317 ? -4.445 -30.703 -14.617 1 97.75 317 LEU B N 1
ATOM 6203 C CA . LEU B 1 317 ? -3.285 -31.422 -15.125 1 97.75 317 LEU B CA 1
ATOM 6204 C C . LEU B 1 317 ? -2.275 -31.672 -14.008 1 97.75 317 LEU B C 1
ATOM 6206 O O . LEU B 1 317 ? -1.665 -32.75 -13.945 1 97.75 317 LEU B O 1
ATOM 6210 N N . ARG B 1 318 ? -2.07 -30.656 -13.172 1 97.25 318 ARG B N 1
ATOM 6211 C CA . ARG B 1 318 ? -1.151 -30.828 -12.055 1 97.25 318 ARG B CA 1
ATOM 6212 C C . ARG B 1 318 ? -1.604 -31.953 -11.133 1 97.25 318 ARG B C 1
ATOM 6214 O O . ARG B 1 318 ? -0.792 -32.75 -10.695 1 97.25 318 ARG B O 1
ATOM 6221 N N . LYS B 1 319 ? -2.844 -32.031 -10.844 1 96.44 319 LYS B N 1
ATOM 6222 C CA . LYS B 1 319 ? -3.393 -33.125 -10.023 1 96.44 319 LYS B CA 1
ATOM 6223 C C . LYS B 1 319 ? -3.252 -34.469 -10.719 1 96.44 319 LYS B C 1
ATOM 6225 O O . LYS B 1 319 ? -2.902 -35.469 -10.078 1 96.44 319 LYS B O 1
ATOM 6230 N N . ASP B 1 320 ? -3.523 -34.5 -11.945 1 97.31 320 ASP B N 1
ATOM 6231 C CA . ASP B 1 320 ? -3.391 -35.719 -12.727 1 97.31 320 ASP B CA 1
ATOM 6232 C C . ASP B 1 320 ? -1.952 -36.25 -12.703 1 97.31 320 ASP B C 1
ATOM 6234 O O . ASP B 1 320 ? -1.719 -37.438 -12.602 1 97.31 320 ASP B O 1
ATOM 6238 N N . ILE B 1 321 ? -1.053 -35.344 -12.805 1 97.81 321 ILE B N 1
ATOM 6239 C CA . ILE B 1 321 ? 0.361 -35.688 -12.812 1 97.81 321 ILE B CA 1
ATOM 6240 C C . ILE B 1 321 ? 0.715 -36.406 -11.516 1 97.81 321 ILE B C 1
ATOM 6242 O O . ILE B 1 321 ? 1.451 -37.406 -11.531 1 97.81 321 ILE B O 1
ATOM 6246 N N . LEU B 1 322 ? 0.203 -35.969 -10.469 1 97.12 322 LEU B N 1
ATOM 6247 C CA . LEU B 1 322 ? 0.48 -36.594 -9.18 1 97.12 322 LEU B CA 1
ATOM 6248 C C . LEU B 1 322 ? -0.082 -38.031 -9.125 1 97.12 322 LEU B C 1
ATOM 6250 O O . LEU B 1 322 ? 0.545 -38.906 -8.562 1 97.12 322 LEU B O 1
ATOM 6254 N N . ILE B 1 323 ? -1.243 -38.156 -9.68 1 96.44 323 ILE B N 1
ATOM 6255 C CA . ILE B 1 323 ? -1.847 -39.5 -9.734 1 96.44 323 ILE B CA 1
ATOM 6256 C C . ILE B 1 323 ? -1.019 -40.406 -10.641 1 96.44 323 ILE B C 1
ATOM 6258 O O . ILE B 1 323 ? -0.72 -41.531 -10.289 1 96.44 323 ILE B O 1
ATOM 6262 N N . MET B 1 324 ? -0.623 -39.906 -11.734 1 97.12 324 MET B N 1
ATOM 6263 C CA . MET B 1 324 ? 0.137 -40.688 -12.719 1 97.12 324 MET B CA 1
ATOM 6264 C C . MET B 1 324 ? 1.512 -41.062 -12.172 1 97.12 324 MET B C 1
ATOM 6266 O O . MET B 1 324 ? 2.053 -42.094 -12.508 1 97.12 324 MET B O 1
ATOM 6270 N N . LYS B 1 325 ? 2.025 -40.156 -11.375 1 96.81 325 LYS B N 1
ATOM 6271 C CA . LYS B 1 325 ? 3.32 -40.406 -10.758 1 96.81 325 LYS B CA 1
ATOM 6272 C C . LYS B 1 325 ? 3.322 -41.75 -10.047 1 96.81 325 LYS B C 1
ATOM 6274 O O . LYS B 1 325 ? 4.324 -42.469 -10.062 1 96.81 325 LYS B O 1
ATOM 6279 N N . GLN B 1 326 ? 2.217 -42.156 -9.461 1 94.81 326 GLN B N 1
ATOM 6280 C CA . GLN B 1 326 ? 2.111 -43.406 -8.719 1 94.81 326 GLN B CA 1
ATOM 6281 C C . GLN B 1 326 ? 2.285 -44.594 -9.648 1 94.81 326 GLN B C 1
ATOM 6283 O O . GLN B 1 326 ? 2.77 -45.656 -9.219 1 94.81 326 GLN B O 1
ATOM 6288 N N . TYR B 1 327 ? 1.882 -44.469 -10.875 1 96.19 327 TYR B N 1
ATOM 6289 C CA . TYR B 1 327 ? 2.074 -45.531 -11.859 1 96.19 327 TYR B CA 1
ATOM 6290 C C . TYR B 1 327 ? 3.541 -45.656 -12.25 1 96.19 327 TYR B C 1
ATOM 6292 O O . TYR B 1 327 ? 4.07 -46.75 -12.367 1 96.19 327 TYR B O 1
ATOM 6300 N N . PHE B 1 328 ? 4.207 -44.531 -12.32 1 96.12 328 PHE B N 1
ATOM 6301 C CA . PHE B 1 328 ? 5.57 -44.5 -12.836 1 96.12 328 PHE B CA 1
ATOM 6302 C C . PHE B 1 328 ? 6.559 -45 -11.797 1 96.12 328 PHE B C 1
ATOM 6304 O O . PHE B 1 328 ? 7.547 -45.656 -12.141 1 96.12 328 PHE B O 1
ATOM 6311 N N . ILE B 1 329 ? 6.293 -44.656 -10.562 1 94.88 329 ILE B N 1
ATOM 6312 C CA . ILE B 1 329 ? 7.199 -45.094 -9.492 1 94.88 329 ILE B CA 1
ATOM 6313 C C . ILE B 1 329 ? 7.211 -46.594 -9.391 1 94.88 329 ILE B C 1
ATOM 6315 O O . ILE B 1 329 ? 8.234 -47.188 -9.047 1 94.88 329 ILE B O 1
ATOM 6319 N N . ARG B 1 330 ? 6.066 -47.281 -9.805 1 94 330 ARG B N 1
ATOM 6320 C CA . ARG B 1 330 ? 5.922 -48.719 -9.664 1 94 330 ARG B CA 1
ATOM 6321 C C . ARG B 1 330 ? 6.219 -49.406 -10.984 1 94 330 ARG B C 1
ATOM 6323 O O . ARG B 1 330 ? 6.219 -50.656 -11.055 1 94 330 ARG B O 1
ATOM 6330 N N . CYS B 1 331 ? 6.441 -48.688 -11.977 1 95.94 331 CYS B N 1
ATOM 6331 C CA . CYS B 1 331 ? 6.656 -49.25 -13.297 1 95.94 331 CYS B CA 1
ATOM 6332 C C . CYS B 1 331 ? 8.141 -49.25 -13.664 1 95.94 331 CYS B C 1
ATOM 6334 O O . CYS B 1 331 ? 8.75 -48.188 -13.75 1 95.94 331 CYS B O 1
ATOM 6336 N N . GLN B 1 332 ? 8.727 -50.406 -13.938 1 95.25 332 GLN B N 1
ATOM 6337 C CA . GLN B 1 332 ? 10.141 -50.531 -14.281 1 95.25 332 GLN B CA 1
ATOM 6338 C C . GLN B 1 332 ? 10.453 -49.844 -15.609 1 95.25 332 GLN B C 1
ATOM 6340 O O . GLN B 1 332 ? 11.5 -49.219 -15.75 1 95.25 332 GLN B O 1
ATOM 6345 N N . PHE B 1 333 ? 9.617 -49.938 -16.516 1 95.25 333 PHE B N 1
ATOM 6346 C CA . PHE B 1 333 ? 9.836 -49.344 -17.844 1 95.25 333 PHE B CA 1
ATOM 6347 C C . PHE B 1 333 ? 9.812 -47.812 -17.766 1 95.25 333 PHE B C 1
ATOM 6349 O O . PHE B 1 333 ? 10.609 -47.156 -18.438 1 95.25 333 PHE B O 1
ATOM 6356 N N . ALA B 1 334 ? 8.906 -47.375 -16.922 1 94.69 334 ALA B N 1
ATOM 6357 C CA . ALA B 1 334 ? 8.812 -45.906 -16.75 1 94.69 334 ALA B CA 1
ATOM 6358 C C . ALA B 1 334 ? 10.07 -45.344 -16.094 1 94.69 334 ALA B C 1
ATOM 6360 O O . ALA B 1 334 ? 10.516 -44.25 -16.422 1 94.69 334 ALA B O 1
ATOM 6361 N N . ARG B 1 335 ? 10.578 -46.062 -15.133 1 94.5 335 ARG B N 1
ATOM 6362 C CA . ARG B 1 335 ? 11.797 -45.656 -14.445 1 94.5 335 ARG B CA 1
ATOM 6363 C C . ARG B 1 335 ? 12.992 -45.688 -15.391 1 94.5 335 ARG B C 1
ATOM 6365 O O . ARG B 1 335 ? 13.82 -44.75 -15.367 1 94.5 335 ARG B O 1
ATOM 6372 N N . GLU B 1 336 ? 13.039 -46.625 -16.203 1 94.62 336 GLU B N 1
ATOM 6373 C CA . GLU B 1 336 ? 14.133 -46.781 -17.172 1 94.62 336 GLU B CA 1
ATOM 6374 C C . GLU B 1 336 ? 14.086 -45.656 -18.203 1 94.62 336 GLU B C 1
ATOM 6376 O O . GLU B 1 336 ? 15.133 -45.125 -18.609 1 94.62 336 GLU B O 1
ATOM 6381 N N . ASP B 1 337 ? 12.93 -45.375 -18.578 1 94.25 337 ASP B N 1
ATOM 6382 C CA . ASP B 1 337 ? 12.742 -44.312 -19.578 1 94.25 337 ASP B CA 1
ATOM 6383 C C . ASP B 1 337 ? 12.828 -42.938 -18.922 1 94.25 337 ASP B C 1
ATOM 6385 O O . ASP B 1 337 ? 12.859 -41.906 -19.625 1 94.25 337 ASP B O 1
ATOM 6389 N N . LYS B 1 338 ? 12.914 -42.906 -17.656 1 93.62 338 LYS B N 1
ATOM 6390 C CA . LYS B 1 338 ? 12.992 -41.656 -16.891 1 93.62 338 LYS B CA 1
ATOM 6391 C C . LYS B 1 338 ? 11.891 -40.688 -17.312 1 93.62 338 LYS B C 1
ATOM 6393 O O . LYS B 1 338 ? 12.156 -39.531 -17.641 1 93.62 338 LYS B O 1
ATOM 6398 N N . LEU B 1 339 ? 10.633 -41.125 -17.344 1 94.44 339 LEU B N 1
ATOM 6399 C CA . LEU B 1 339 ? 9.484 -40.375 -17.828 1 94.44 339 LEU B CA 1
ATOM 6400 C C . LEU B 1 339 ? 9.266 -39.094 -17 1 94.44 339 LEU B C 1
ATOM 6402 O O . LEU B 1 339 ? 8.891 -38.062 -17.531 1 94.44 339 LEU B O 1
ATOM 6406 N N . LEU B 1 340 ? 9.539 -39.219 -15.734 1 94.38 340 LEU B N 1
ATOM 6407 C CA . LEU B 1 340 ? 9.281 -38.094 -14.836 1 94.38 340 LEU B CA 1
ATOM 6408 C C . LEU B 1 340 ? 10.281 -36.969 -15.078 1 94.38 340 LEU B C 1
ATOM 6410 O O . LEU B 1 340 ? 10.055 -35.844 -14.648 1 94.38 340 LEU B O 1
ATOM 6414 N N . LEU B 1 341 ? 11.344 -37.188 -15.773 1 94.81 341 LEU B N 1
ATOM 6415 C CA . LEU B 1 341 ? 12.344 -36.188 -16.094 1 94.81 341 LEU B CA 1
ATOM 6416 C C . LEU B 1 341 ? 11.812 -35.188 -17.125 1 94.81 341 LEU B C 1
ATOM 6418 O O . LEU B 1 341 ? 12.406 -34.125 -17.328 1 94.81 341 LEU B O 1
ATOM 6422 N N . LEU B 1 342 ? 10.695 -35.594 -17.719 1 95.44 342 LEU B N 1
ATOM 6423 C CA . LEU B 1 342 ? 10.047 -34.625 -18.609 1 95.44 342 LEU B CA 1
ATOM 6424 C C . LEU B 1 342 ? 9.641 -33.375 -17.859 1 95.44 342 LEU B C 1
ATOM 6426 O O . LEU B 1 342 ? 9.438 -32.312 -18.469 1 95.44 342 LEU B O 1
ATOM 6430 N N . LEU B 1 343 ? 9.539 -33.5 -16.484 1 96.69 343 LEU B N 1
ATOM 6431 C CA . LEU B 1 343 ? 9.188 -32.344 -15.641 1 96.69 343 LEU B CA 1
ATOM 6432 C C . LEU B 1 343 ? 10.406 -31.844 -14.875 1 96.69 343 LEU B C 1
ATOM 6434 O O . LEU B 1 343 ? 10.273 -31.281 -13.797 1 96.69 343 LEU B O 1
ATOM 6438 N N . GLN B 1 344 ? 11.57 -32 -15.422 1 94.19 344 GLN B N 1
ATOM 6439 C CA . GLN B 1 344 ? 12.812 -31.625 -14.742 1 94.19 344 GLN B CA 1
ATOM 6440 C C . GLN B 1 344 ? 12.875 -30.125 -14.5 1 94.19 344 GLN B C 1
ATOM 6442 O O . GLN B 1 344 ? 13.422 -29.672 -13.492 1 94.19 344 GLN B O 1
ATOM 6447 N N . LYS B 1 345 ? 12.297 -29.344 -15.398 1 94.31 345 LYS B N 1
ATOM 6448 C CA . LYS B 1 345 ? 12.32 -27.891 -15.273 1 94.31 345 LYS B CA 1
ATOM 6449 C C . LYS B 1 345 ? 11.367 -27.406 -14.188 1 94.31 345 LYS B C 1
ATOM 6451 O O . LYS B 1 345 ? 11.484 -26.281 -13.695 1 94.31 345 LYS B O 1
ATOM 6456 N N . ARG B 1 346 ? 10.406 -28.234 -13.898 1 96.81 346 ARG B N 1
ATOM 6457 C CA . ARG B 1 346 ? 9.414 -27.938 -12.875 1 96.81 346 ARG B CA 1
ATOM 6458 C C . ARG B 1 346 ? 9.195 -29.125 -11.945 1 96.81 346 ARG B C 1
ATOM 6460 O O . ARG B 1 346 ? 8.086 -29.641 -11.844 1 96.81 346 ARG B O 1
ATOM 6467 N N . GLN B 1 347 ? 10.203 -29.375 -11.18 1 95.44 347 GLN B N 1
ATOM 6468 C CA . GLN B 1 347 ? 10.227 -30.578 -10.344 1 95.44 347 GLN B CA 1
ATOM 6469 C C . GLN B 1 347 ? 9.125 -30.531 -9.289 1 95.44 347 GLN B C 1
ATOM 6471 O O . GLN B 1 347 ? 8.602 -31.562 -8.891 1 95.44 347 GLN B O 1
ATOM 6476 N N . HIS B 1 348 ? 8.766 -29.359 -8.93 1 96.62 348 HIS B N 1
ATOM 6477 C CA . HIS B 1 348 ? 7.75 -29.234 -7.887 1 96.62 348 HIS B CA 1
ATOM 6478 C C . HIS B 1 348 ? 6.391 -29.703 -8.391 1 96.62 348 HIS B C 1
ATOM 6480 O O . HIS B 1 348 ? 5.48 -29.938 -7.594 1 96.62 348 HIS B O 1
ATOM 6486 N N . PHE B 1 349 ? 6.223 -29.953 -9.609 1 97.44 349 PHE B N 1
ATOM 6487 C CA . PHE B 1 349 ? 4.965 -30.438 -10.172 1 97.44 349 PHE B CA 1
ATOM 6488 C C . PHE B 1 349 ? 4.77 -31.906 -9.859 1 97.44 349 PHE B C 1
ATOM 6490 O O . PHE B 1 349 ? 3.656 -32.438 -9.945 1 97.44 349 PHE B O 1
ATOM 6497 N N . VAL B 1 350 ? 5.812 -32.625 -9.516 1 95.88 350 VAL B N 1
ATOM 6498 C CA . VAL B 1 350 ? 5.711 -34.031 -9.141 1 95.88 350 VAL B CA 1
ATOM 6499 C C . VAL B 1 350 ? 5.625 -34.156 -7.625 1 95.88 350 VAL B C 1
ATOM 6501 O O . VAL B 1 350 ? 5.379 -35.219 -7.098 1 95.88 350 VAL B O 1
ATOM 6504 N N . GLU B 1 351 ? 5.742 -33.062 -6.926 1 95.12 351 GLU B N 1
ATOM 6505 C CA . GLU B 1 351 ? 5.746 -33.094 -5.469 1 95.12 351 GLU B CA 1
ATOM 6506 C C . GLU B 1 351 ? 4.391 -32.688 -4.902 1 95.12 351 GLU B C 1
ATOM 6508 O O . GLU B 1 351 ? 3.932 -33.25 -3.904 1 95.12 351 GLU B O 1
ATOM 6513 N N . ASN B 1 352 ? 3.787 -31.734 -5.48 1 95.25 352 ASN B N 1
ATOM 6514 C CA . ASN B 1 352 ? 2.486 -31.25 -5.051 1 95.25 352 ASN B CA 1
ATOM 6515 C C . ASN B 1 352 ? 1.752 -30.547 -6.191 1 95.25 352 ASN B C 1
ATOM 6517 O O . ASN B 1 352 ? 2.309 -30.359 -7.277 1 95.25 352 ASN B O 1
ATOM 6521 N N . SER B 1 353 ? 0.521 -30.234 -5.906 1 94.88 353 SER B N 1
ATOM 6522 C CA . SER B 1 353 ? -0.266 -29.609 -6.961 1 94.88 353 SER B CA 1
ATOM 6523 C C . SER B 1 353 ? -0.622 -28.172 -6.602 1 94.88 353 SER B C 1
ATOM 6525 O O . SER B 1 353 ? -1.175 -27.438 -7.426 1 94.88 353 SER B O 1
ATOM 6527 N N . ASN B 1 354 ? -0.259 -27.672 -5.469 1 94.19 354 ASN B N 1
ATOM 6528 C CA . ASN B 1 354 ? -0.75 -26.375 -5 1 94.19 354 ASN B CA 1
ATOM 6529 C C . ASN B 1 354 ? 0.312 -25.281 -5.137 1 94.19 354 ASN B C 1
ATOM 6531 O O . ASN B 1 354 ? -0.015 -24.109 -5.258 1 94.19 354 ASN B O 1
ATOM 6535 N N . MET B 1 355 ? 1.594 -25.672 -5.125 1 96.81 355 MET B N 1
ATOM 6536 C CA . MET B 1 355 ? 2.668 -24.688 -5.113 1 96.81 355 MET B CA 1
ATOM 6537 C C . MET B 1 355 ? 3.074 -24.312 -6.535 1 96.81 355 MET B C 1
ATOM 6539 O O . MET B 1 355 ? 3.254 -25.188 -7.387 1 96.81 355 MET B O 1
ATOM 6543 N N . PHE B 1 356 ? 3.197 -23.016 -6.738 1 97.38 356 PHE B N 1
ATOM 6544 C CA . PHE B 1 356 ? 3.641 -22.469 -8.016 1 97.38 356 PHE B CA 1
ATOM 6545 C C . PHE B 1 356 ? 4.812 -21.516 -7.824 1 97.38 356 PHE B C 1
ATOM 6547 O O . PHE B 1 356 ? 4.961 -20.922 -6.758 1 97.38 356 PHE B O 1
ATOM 6554 N N . SER B 1 357 ? 5.688 -21.469 -8.797 1 97.81 357 SER B N 1
ATOM 6555 C CA . SER B 1 357 ? 6.656 -20.375 -8.867 1 97.81 357 SER B CA 1
ATOM 6556 C C . SER B 1 357 ? 6.102 -19.188 -9.633 1 97.81 357 SER B C 1
ATOM 6558 O O . SER B 1 357 ? 5.09 -19.312 -10.328 1 97.81 357 SER B O 1
ATOM 6560 N N . LEU B 1 358 ? 6.727 -18.078 -9.445 1 98.19 358 LEU B N 1
ATOM 6561 C CA . LEU B 1 358 ? 6.309 -16.906 -10.219 1 98.19 358 LEU B CA 1
ATOM 6562 C C . LEU B 1 358 ? 6.453 -17.172 -11.711 1 98.19 358 LEU B C 1
ATOM 6564 O O . LEU B 1 358 ? 5.613 -16.75 -12.5 1 98.19 358 LEU B O 1
ATOM 6568 N N . GLN B 1 359 ? 7.465 -17.844 -12.078 1 98.31 359 GLN B N 1
ATOM 6569 C CA . GLN B 1 359 ? 7.672 -18.172 -13.484 1 98.31 359 GLN B CA 1
ATOM 6570 C C . GLN B 1 359 ? 6.535 -19.047 -14.016 1 98.31 359 GLN B C 1
ATOM 6572 O O . GLN B 1 359 ? 6.098 -18.875 -15.156 1 98.31 359 GLN B O 1
ATOM 6577 N N . ASP B 1 360 ? 6.082 -19.953 -13.219 1 98.06 360 ASP B N 1
ATOM 6578 C CA . ASP B 1 360 ? 4.941 -20.766 -13.617 1 98.06 360 ASP B CA 1
ATOM 6579 C C . ASP B 1 360 ? 3.74 -19.906 -13.977 1 98.06 360 ASP B C 1
ATOM 6581 O O . ASP B 1 360 ? 3.096 -20.109 -15.008 1 98.06 360 ASP B O 1
ATOM 6585 N N . LEU B 1 361 ? 3.484 -19 -13.156 1 96.75 361 LEU B N 1
ATOM 6586 C CA . LEU B 1 361 ? 2.307 -18.156 -13.336 1 96.75 361 LEU B CA 1
ATOM 6587 C C . LEU B 1 361 ? 2.477 -17.234 -14.539 1 96.75 361 LEU B C 1
ATOM 6589 O O . LEU B 1 361 ? 1.521 -16.969 -15.273 1 96.75 361 LEU B O 1
ATOM 6593 N N . ILE B 1 362 ? 3.643 -16.734 -14.703 1 97.69 362 ILE B N 1
ATOM 6594 C CA . ILE B 1 362 ? 3.936 -15.922 -15.875 1 97.69 362 ILE B CA 1
ATOM 6595 C C . ILE B 1 362 ? 3.727 -16.75 -17.141 1 97.69 362 ILE B C 1
ATOM 6597 O O . ILE B 1 362 ? 3.1 -16.281 -18.094 1 97.69 362 ILE B O 1
ATOM 6601 N N . ASP B 1 363 ? 4.215 -17.953 -17.125 1 97.69 363 ASP B N 1
ATOM 6602 C CA . ASP B 1 363 ? 4.07 -18.859 -18.266 1 97.69 363 ASP B CA 1
ATOM 6603 C C . ASP B 1 363 ? 2.602 -19.203 -18.5 1 97.69 363 ASP B C 1
ATOM 6605 O O . ASP B 1 363 ? 2.18 -19.391 -19.641 1 97.69 363 ASP B O 1
ATOM 6609 N N . ALA B 1 364 ? 1.872 -19.375 -17.422 1 96 364 ALA B N 1
ATOM 6610 C CA . ALA B 1 364 ? 0.441 -19.625 -17.562 1 96 364 ALA B CA 1
ATOM 6611 C C . ALA B 1 364 ? -0.269 -18.469 -18.25 1 96 364 ALA B C 1
ATOM 6613 O O . ALA B 1 364 ? -1.07 -18.672 -19.156 1 96 364 ALA B O 1
ATOM 6614 N N . ASP B 1 365 ? 0.037 -17.344 -17.797 1 93.12 365 ASP B N 1
ATOM 6615 C CA . ASP B 1 365 ? -0.576 -16.156 -18.359 1 93.12 365 ASP B CA 1
ATOM 6616 C C . ASP B 1 365 ? -0.199 -15.984 -19.844 1 93.12 365 ASP B C 1
ATOM 6618 O O . ASP B 1 365 ? -1.003 -15.508 -20.641 1 93.12 365 ASP B O 1
ATOM 6622 N N . SER B 1 366 ? 1.022 -16.375 -20.188 1 94.38 366 SER B N 1
ATOM 6623 C CA . SER B 1 366 ? 1.519 -16.234 -21.547 1 94.38 366 SER B CA 1
ATOM 6624 C C . SER B 1 366 ? 1.097 -17.422 -22.406 1 94.38 366 SER B C 1
ATOM 6626 O O . SER B 1 366 ? 1.562 -17.578 -23.531 1 94.38 366 SER B O 1
ATOM 6628 N N . GLN B 1 367 ? 0.361 -18.344 -21.875 1 94.12 367 GLN B N 1
ATOM 6629 C CA . GLN B 1 367 ? -0.181 -19.484 -22.594 1 94.12 367 GLN B CA 1
ATOM 6630 C C . GLN B 1 367 ? 0.933 -20.422 -23.047 1 94.12 367 GLN B C 1
ATOM 6632 O O . GLN B 1 367 ? 0.872 -20.984 -24.141 1 94.12 367 GLN B O 1
ATOM 6637 N N . ILE B 1 368 ? 1.911 -20.484 -22.297 1 97.12 368 ILE B N 1
ATOM 6638 C CA . ILE B 1 368 ? 3.043 -21.359 -22.578 1 97.12 368 ILE B CA 1
ATOM 6639 C C . ILE B 1 368 ? 2.938 -22.625 -21.719 1 97.12 368 ILE B C 1
ATOM 6641 O O . ILE B 1 368 ? 3.184 -23.734 -22.203 1 97.12 368 ILE B O 1
ATOM 6645 N N . LEU B 1 369 ? 2.512 -22.438 -20.547 1 97.81 369 LEU B N 1
ATOM 6646 C CA . LEU B 1 369 ? 2.535 -23.516 -19.562 1 97.81 369 LEU B CA 1
ATOM 6647 C C . LEU B 1 369 ? 1.531 -24.594 -19.922 1 97.81 369 LEU B C 1
ATOM 6649 O O . LEU B 1 369 ? 1.858 -25.781 -19.891 1 97.81 369 LEU B O 1
ATOM 6653 N N . LEU B 1 370 ? 0.342 -24.25 -20.297 1 97.62 370 LEU B N 1
ATOM 6654 C CA . LEU B 1 370 ? -0.721 -25.219 -20.547 1 97.62 370 LEU B CA 1
ATOM 6655 C C . LEU B 1 370 ? -0.348 -26.156 -21.688 1 97.62 370 LEU B C 1
ATOM 6657 O O . LEU B 1 370 ? -0.409 -27.375 -21.547 1 97.62 370 LEU B O 1
ATOM 6661 N N . PRO B 1 371 ? 0.04 -25.641 -22.828 1 98 371 PRO B N 1
ATOM 6662 C CA . PRO B 1 371 ? 0.446 -26.547 -23.906 1 98 371 PRO B CA 1
ATOM 6663 C C . PRO B 1 371 ? 1.616 -27.438 -23.516 1 98 371 PRO B C 1
ATOM 6665 O O . PRO B 1 371 ? 1.66 -28.609 -23.906 1 98 371 PRO B O 1
ATOM 6668 N N . GLU B 1 372 ? 2.539 -26.891 -22.75 1 97.81 372 GLU B N 1
ATOM 6669 C CA . GLU B 1 372 ? 3.678 -27.672 -22.297 1 97.81 372 GLU B CA 1
ATOM 6670 C C . GLU B 1 372 ? 3.223 -28.844 -21.422 1 97.81 372 GLU B C 1
ATOM 6672 O O . GLU B 1 372 ? 3.652 -29.984 -21.625 1 97.81 372 GLU B O 1
ATOM 6677 N N . LEU B 1 373 ? 2.375 -28.578 -20.5 1 98.12 373 LEU B N 1
ATOM 6678 C CA . LEU B 1 373 ? 1.876 -29.625 -19.594 1 98.12 373 LEU B CA 1
ATOM 6679 C C . LEU B 1 373 ? 1.038 -30.641 -20.359 1 98.12 373 LEU B C 1
ATOM 6681 O O . LEU B 1 373 ? 1.102 -31.844 -20.062 1 98.12 373 LEU B O 1
ATOM 6685 N N . THR B 1 374 ? 0.236 -30.156 -21.297 1 98.06 374 THR B N 1
ATOM 6686 C CA . THR B 1 374 ? -0.597 -31.047 -22.094 1 98.06 374 THR B CA 1
ATOM 6687 C C . THR B 1 374 ? 0.265 -32.031 -22.891 1 98.06 374 THR B C 1
ATOM 6689 O O . THR B 1 374 ? -0.061 -33.219 -22.969 1 98.06 374 THR B O 1
ATOM 6692 N N . GLU B 1 375 ? 1.302 -31.547 -23.406 1 97.94 375 GLU B N 1
ATOM 6693 C CA . GLU B 1 375 ? 2.217 -32.406 -24.141 1 97.94 375 GLU B CA 1
ATOM 6694 C C . GLU B 1 375 ? 2.836 -33.469 -23.25 1 97.94 375 GLU B C 1
ATOM 6696 O O . GLU B 1 375 ? 2.918 -34.656 -23.625 1 97.94 375 GLU B O 1
ATOM 6701 N N . ILE B 1 376 ? 3.275 -33.062 -22.141 1 97.75 376 ILE B N 1
ATOM 6702 C CA . ILE B 1 376 ? 3.9 -34 -21.203 1 97.75 376 ILE B CA 1
ATOM 6703 C C . ILE B 1 376 ? 2.889 -35.031 -20.75 1 97.75 376 ILE B C 1
ATOM 6705 O O . ILE B 1 376 ? 3.186 -36.219 -20.734 1 97.75 376 ILE B O 1
ATOM 6709 N N . VAL B 1 377 ? 1.7 -34.625 -20.438 1 97.81 377 VAL B N 1
ATOM 6710 C CA . VAL B 1 377 ? 0.669 -35.531 -19.938 1 97.81 377 VAL B CA 1
ATOM 6711 C C . VAL B 1 377 ? 0.255 -36.5 -21.047 1 97.81 377 VAL B C 1
ATOM 6713 O O . VAL B 1 377 ? -0.04 -37.656 -20.781 1 97.81 377 VAL B O 1
ATOM 6716 N N . ASN B 1 378 ? 0.244 -36.031 -22.219 1 97.5 378 ASN B N 1
ATOM 6717 C CA . ASN B 1 378 ? -0.05 -36.906 -23.344 1 97.5 378 ASN B CA 1
ATOM 6718 C C . ASN B 1 378 ? 0.976 -38.031 -23.453 1 97.5 378 ASN B C 1
ATOM 6720 O O . ASN B 1 378 ? 0.623 -39.188 -23.75 1 97.5 378 ASN B O 1
ATOM 6724 N N . SER B 1 379 ? 2.205 -37.688 -23.219 1 97.56 379 SER B N 1
ATOM 6725 C CA . SER B 1 379 ? 3.24 -38.719 -23.188 1 97.56 379 SER B CA 1
ATOM 6726 C C . SER B 1 379 ? 3.016 -39.688 -22.047 1 97.56 379 SER B C 1
ATOM 6728 O O . SER B 1 379 ? 3.236 -40.906 -22.203 1 97.56 379 SER B O 1
ATOM 6730 N N . PHE B 1 380 ? 2.623 -39.188 -20.969 1 98 380 PHE B N 1
ATOM 6731 C CA . PHE B 1 380 ? 2.312 -40 -19.812 1 98 380 PHE B CA 1
ATOM 6732 C C . PHE B 1 380 ? 1.151 -40.938 -20.125 1 98 380 PHE B C 1
ATOM 6734 O O . PHE B 1 380 ? 1.214 -42.125 -19.812 1 98 380 PHE B O 1
ATOM 6741 N N . LEU B 1 381 ? 0.15 -40.406 -20.734 1 97.44 381 LEU B N 1
ATOM 6742 C CA . LEU B 1 381 ? -1.038 -41.188 -21.078 1 97.44 381 LEU B CA 1
ATOM 6743 C C . LEU B 1 381 ? -0.696 -42.281 -22.078 1 97.44 381 LEU B C 1
ATOM 6745 O O . LEU B 1 381 ? -1.193 -43.406 -21.953 1 97.44 381 LEU B O 1
ATOM 6749 N N . LYS B 1 382 ? 0.101 -41.938 -23 1 97.44 382 LYS B N 1
ATOM 6750 C CA . LYS B 1 382 ? 0.524 -42.906 -24 1 97.44 382 LYS B CA 1
ATOM 6751 C C . LYS B 1 382 ? 1.205 -44.094 -23.328 1 97.44 382 LYS B C 1
ATOM 6753 O O . LYS B 1 382 ? 0.932 -45.25 -23.672 1 97.44 382 LYS B O 1
ATOM 6758 N N . HIS B 1 383 ? 2.068 -43.844 -22.406 1 97.56 383 HIS B N 1
ATOM 6759 C CA . HIS B 1 383 ? 2.748 -44.906 -21.688 1 97.56 383 HIS B CA 1
ATOM 6760 C C . HIS B 1 383 ? 1.763 -45.75 -20.891 1 97.56 383 HIS B C 1
ATOM 6762 O O . HIS B 1 383 ? 1.76 -47 -20.984 1 97.56 383 HIS B O 1
ATOM 6768 N N . ILE B 1 384 ? 0.911 -45.125 -20.125 1 97.44 384 ILE B N 1
ATOM 6769 C CA . ILE B 1 384 ? 0.062 -45.812 -19.156 1 97.44 384 ILE B CA 1
ATOM 6770 C C . ILE B 1 384 ? -1.045 -46.562 -19.891 1 97.44 384 ILE B C 1
ATOM 6772 O O . ILE B 1 384 ? -1.336 -47.719 -19.562 1 97.44 384 ILE B O 1
ATOM 6776 N N . LYS B 1 385 ? -1.603 -46 -20.906 1 95.94 385 LYS B N 1
ATOM 6777 C CA . LYS B 1 385 ? -2.82 -46.562 -21.484 1 95.94 385 LYS B CA 1
ATOM 6778 C C . LYS B 1 385 ? -2.506 -47.406 -22.719 1 95.94 385 LYS B C 1
ATOM 6780 O O . LYS B 1 385 ? -3.279 -48.281 -23.078 1 95.94 385 LYS B O 1
ATOM 6785 N N . LYS B 1 386 ? -1.423 -47.188 -23.391 1 95.19 386 LYS B N 1
ATOM 6786 C CA . LYS B 1 386 ? -1.226 -47.812 -24.688 1 95.19 386 LYS B CA 1
ATOM 6787 C C . LYS B 1 386 ? 0.096 -48.594 -24.719 1 95.19 386 LYS B C 1
ATOM 6789 O O . LYS B 1 386 ? 0.118 -49.781 -25.016 1 95.19 386 LYS B O 1
ATOM 6794 N N . ALA B 1 387 ? 1.178 -48 -24.297 1 94.88 387 ALA B N 1
ATOM 6795 C CA . ALA B 1 387 ? 2.514 -48.531 -24.578 1 94.88 387 ALA B CA 1
ATOM 6796 C C . ALA B 1 387 ? 2.926 -49.562 -23.547 1 94.88 387 ALA B C 1
ATOM 6798 O O . ALA B 1 387 ? 3.656 -50.531 -23.859 1 94.88 387 ALA B O 1
ATOM 6799 N N . CYS B 1 388 ? 2.482 -49.406 -22.359 1 96.44 388 CYS B N 1
ATOM 6800 C CA . CYS B 1 388 ? 2.975 -50.281 -21.297 1 96.44 388 CYS B CA 1
ATOM 6801 C C . CYS B 1 388 ? 1.884 -51.25 -20.828 1 96.44 388 CYS B C 1
ATOM 6803 O O . CYS B 1 388 ? 0.851 -50.812 -20.312 1 96.44 388 CYS B O 1
ATOM 6805 N N . GLN B 1 389 ? 2.193 -52.469 -20.906 1 95.19 389 GLN B N 1
ATOM 6806 C CA . GLN B 1 389 ? 1.231 -53.5 -20.484 1 95.19 389 GLN B CA 1
ATOM 6807 C C . GLN B 1 389 ? 1.1 -53.531 -18.969 1 95.19 389 GLN B C 1
ATOM 6809 O O . GLN B 1 389 ? 0.011 -53.781 -18.438 1 95.19 389 GLN B O 1
ATOM 6814 N N . LEU B 1 390 ? 2.199 -53.344 -18.375 1 95.56 390 LEU B N 1
ATOM 6815 C CA . LEU B 1 390 ? 2.203 -53.375 -16.922 1 95.56 390 LEU B CA 1
ATOM 6816 C C . LEU B 1 390 ? 1.317 -52.281 -16.344 1 95.56 390 LEU B C 1
ATOM 6818 O O . LEU B 1 390 ? 0.537 -52.531 -15.422 1 95.56 390 LEU B O 1
ATOM 6822 N N . CYS B 1 391 ? 1.451 -51.125 -16.875 1 96.56 391 CYS B N 1
ATOM 6823 C CA . CYS B 1 391 ? 0.676 -50 -16.391 1 96.56 391 CYS B CA 1
ATOM 6824 C C . CYS B 1 391 ? -0.782 -50.094 -16.812 1 96.56 391 CYS B C 1
ATOM 6826 O O . CYS B 1 391 ? -1.687 -49.75 -16.062 1 96.56 391 CYS B O 1
ATOM 6828 N N . ARG B 1 392 ? -1.039 -50.531 -18 1 95.94 392 ARG B N 1
ATOM 6829 C CA . ARG B 1 392 ? -2.4 -50.75 -18.484 1 95.94 392 ARG B CA 1
ATOM 6830 C C . ARG B 1 392 ? -3.168 -51.719 -17.609 1 95.94 392 ARG B C 1
ATOM 6832 O O . ARG B 1 392 ? -4.367 -51.531 -17.375 1 95.94 392 ARG B O 1
ATOM 6839 N N . ALA B 1 393 ? -2.445 -52.656 -17.172 1 95.06 393 ALA B N 1
ATOM 6840 C CA . ALA B 1 393 ? -3.057 -53.719 -16.344 1 95.06 393 ALA B CA 1
ATOM 6841 C C . ALA B 1 393 ? -3.459 -53.156 -14.977 1 95.06 393 ALA B C 1
ATOM 6843 O O . ALA B 1 393 ? -4.266 -53.781 -14.266 1 95.06 393 ALA B O 1
ATOM 6844 N N . LYS B 1 394 ? -2.965 -52.125 -14.602 1 94.44 394 LYS B N 1
ATOM 6845 C CA . LYS B 1 394 ? -3.285 -51.5 -13.312 1 94.44 394 LYS B CA 1
ATOM 6846 C C . LYS B 1 394 ? -4.551 -50.656 -13.398 1 94.44 394 LYS B C 1
ATOM 6848 O O . LYS B 1 394 ? -4.934 -50 -12.43 1 94.44 394 LYS B O 1
ATOM 6853 N N . GLY B 1 395 ? -5.145 -50.625 -14.461 1 94.81 395 GLY B N 1
ATOM 6854 C CA . GLY B 1 395 ? -6.426 -49.969 -14.625 1 94.81 395 GLY B CA 1
ATOM 6855 C C . GLY B 1 395 ? -7.551 -50.625 -13.859 1 94.81 395 GLY B C 1
ATOM 6856 O O . GLY B 1 395 ? -7.379 -51.719 -13.32 1 94.81 395 GLY B O 1
ATOM 6857 N N . TYR B 1 396 ? -8.609 -49.938 -13.805 1 94.19 396 TYR B N 1
ATOM 6858 C CA . TYR B 1 396 ? -9.75 -50.438 -13.039 1 94.19 396 TYR B CA 1
ATOM 6859 C C . TYR B 1 396 ? -10.906 -50.781 -13.961 1 94.19 396 TYR B C 1
ATOM 6861 O O . TYR B 1 396 ? -10.945 -50.344 -15.117 1 94.19 396 TYR B O 1
ATOM 6869 N N . THR B 1 397 ? -11.727 -51.625 -13.469 1 93.56 397 THR B N 1
ATOM 6870 C CA . THR B 1 397 ? -12.992 -51.938 -14.11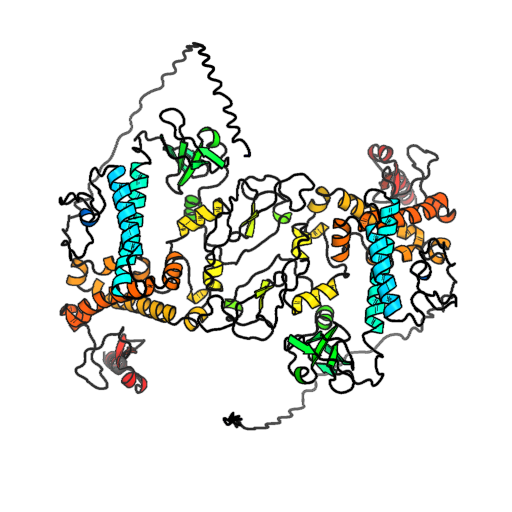7 1 93.56 397 THR B CA 1
ATOM 6871 C C . THR B 1 397 ? -14.164 -51.5 -13.234 1 93.56 397 THR B C 1
ATOM 6873 O O . THR B 1 397 ? -14.125 -51.688 -12.016 1 93.56 397 THR B O 1
ATOM 6876 N N . CYS B 1 398 ? -15.094 -50.906 -13.844 1 93.44 398 CYS B N 1
ATOM 6877 C CA . CYS B 1 398 ? -16.25 -50.469 -13.086 1 93.44 398 CYS B CA 1
ATOM 6878 C C . CYS B 1 398 ? -17.062 -51.656 -12.562 1 93.44 398 CYS B C 1
ATOM 6880 O O . CYS B 1 398 ? -17.562 -52.469 -13.344 1 93.44 398 CYS B O 1
ATOM 6882 N N . GLU B 1 399 ? -17.281 -51.688 -11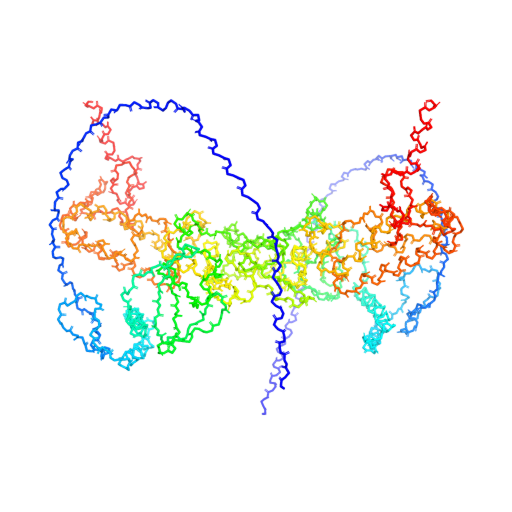.297 1 89.94 399 GLU B N 1
ATOM 6883 C CA . GLU B 1 399 ? -17.969 -52.812 -10.672 1 89.94 399 GLU B CA 1
ATOM 6884 C C . GLU B 1 399 ? -19.484 -52.625 -10.703 1 89.94 399 GLU B C 1
ATOM 6886 O O . GLU B 1 399 ? -20.219 -53.531 -10.289 1 89.94 399 GLU B O 1
ATOM 6891 N N . ILE B 1 400 ? -19.859 -51.625 -11.242 1 91.25 400 ILE B N 1
ATOM 6892 C CA . ILE B 1 400 ? -21.297 -51.344 -11.297 1 91.25 400 ILE B CA 1
ATOM 6893 C C . ILE B 1 400 ? -21.844 -51.719 -12.672 1 91.25 400 ILE B C 1
ATOM 6895 O O . ILE B 1 400 ? -22.766 -52.5 -12.789 1 91.25 400 ILE B O 1
ATOM 6899 N N . CYS B 1 401 ? -21.297 -51.125 -13.672 1 91.56 401 CYS B N 1
ATOM 6900 C CA . CYS B 1 401 ? -21.797 -51.406 -15.016 1 91.56 401 CYS B CA 1
ATOM 6901 C C . CYS B 1 401 ? -21.078 -52.594 -15.641 1 91.56 401 CYS B C 1
ATOM 6903 O O . CYS B 1 401 ? -21.562 -53.188 -16.609 1 91.56 401 CYS B O 1
ATOM 6905 N N . HIS B 1 402 ? -19.906 -53 -15.172 1 88.69 402 HIS B N 1
ATOM 6906 C CA . HIS B 1 402 ? -19.109 -54.125 -15.594 1 88.69 402 HIS B CA 1
ATOM 6907 C C . HIS B 1 402 ? -18.703 -54 -17.062 1 88.69 402 HIS B C 1
ATOM 6909 O O . HIS B 1 402 ? -18.594 -55 -17.781 1 88.69 402 HIS B O 1
ATOM 6915 N N . SER B 1 403 ? -18.641 -52.844 -17.391 1 90.5 403 SER B N 1
ATOM 6916 C CA . SER B 1 403 ? -18.125 -52.594 -18.734 1 90.5 403 SER B CA 1
ATOM 6917 C C . SER B 1 403 ? -16.703 -53.094 -18.891 1 90.5 403 SER B C 1
ATOM 6919 O O . SER B 1 403 ? -15.961 -53.188 -17.906 1 90.5 403 SER B O 1
ATOM 6921 N N . SER B 1 404 ? -16.281 -53.5 -20.141 1 91.19 404 SER B N 1
ATOM 6922 C CA . SER B 1 404 ? -14.93 -54 -20.406 1 91.19 404 SER B CA 1
ATOM 6923 C C . SER B 1 404 ? -13.93 -52.875 -20.547 1 91.19 404 SER B C 1
ATOM 6925 O O . SER B 1 404 ? -12.727 -53.094 -20.641 1 91.19 404 SER B O 1
ATOM 6927 N N . GLU B 1 405 ? -14.477 -51.781 -20.375 1 92.62 405 GLU B N 1
ATOM 6928 C CA . GLU B 1 405 ? -13.625 -50.594 -20.5 1 92.62 405 GLU B CA 1
ATOM 6929 C C . GLU B 1 405 ? -12.688 -50.469 -19.312 1 92.62 405 GLU B C 1
ATOM 6931 O O . GLU B 1 405 ? -13.109 -50.625 -18.156 1 92.62 405 GLU B O 1
ATOM 6936 N N . VAL B 1 406 ? -11.367 -50.219 -19.609 1 94.88 406 VAL B N 1
ATOM 6937 C CA . VAL B 1 406 ? -10.398 -50 -18.547 1 94.88 406 VAL B CA 1
ATOM 6938 C C . VAL B 1 406 ? -10.422 -48.531 -18.125 1 94.88 406 VAL B C 1
ATOM 6940 O O . VAL B 1 406 ? -10.297 -47.625 -18.969 1 94.88 406 VAL B O 1
ATOM 6943 N N . LEU B 1 407 ? -10.531 -48.312 -16.781 1 95.88 407 LEU B N 1
ATOM 6944 C CA . LEU B 1 407 ? -10.688 -46.969 -16.25 1 95.88 407 LEU B CA 1
ATOM 6945 C C . LEU B 1 407 ? -9.445 -46.531 -15.469 1 95.88 407 LEU B C 1
ATOM 6947 O O . LEU B 1 407 ? -8.773 -47.375 -14.859 1 95.88 407 LEU B O 1
ATOM 6951 N N . PHE B 1 408 ? -9.211 -45.344 -15.57 1 96.75 408 PHE B N 1
ATOM 6952 C CA . PHE B 1 408 ? -8.133 -44.75 -14.773 1 96.75 408 PHE B CA 1
ATOM 6953 C C . PHE B 1 408 ? -8.625 -43.562 -13.969 1 96.75 408 PHE B C 1
ATOM 6955 O O . PHE B 1 408 ? -9.539 -42.844 -14.398 1 96.75 408 PHE B O 1
ATOM 6962 N N . PRO B 1 409 ? -8 -43.281 -12.812 1 95.38 409 PRO B N 1
ATOM 6963 C CA . PRO B 1 409 ? -8.484 -42.219 -11.906 1 95.38 409 PRO B CA 1
ATOM 6964 C C . PRO B 1 409 ? -8.352 -40.812 -12.5 1 95.38 409 PRO B C 1
ATOM 6966 O O . PRO B 1 409 ? -9.055 -39.906 -12.086 1 95.38 409 PRO B O 1
ATOM 6969 N N . PHE B 1 410 ? -7.43 -40.625 -13.422 1 95.88 410 PHE B N 1
ATOM 6970 C CA . PHE B 1 410 ? -7.188 -39.281 -13.977 1 95.88 410 PHE B CA 1
ATOM 6971 C C . PHE B 1 410 ? -8.078 -39.031 -15.188 1 95.88 410 PHE B C 1
ATOM 6973 O O . PHE B 1 410 ? -8.039 -37.969 -15.781 1 95.88 410 PHE B O 1
ATOM 6980 N N . ASP B 1 411 ? -8.938 -39.938 -15.531 1 93.94 411 ASP B N 1
ATOM 6981 C CA . ASP B 1 411 ? -9.891 -39.75 -16.625 1 93.94 411 ASP B CA 1
ATOM 6982 C C . ASP B 1 411 ? -11.031 -38.812 -16.203 1 93.94 411 ASP B C 1
ATOM 6984 O O . ASP B 1 411 ? -11.5 -38.875 -15.055 1 93.94 411 ASP B O 1
ATOM 6988 N N . ILE B 1 412 ? -11.516 -37.969 -17.094 1 91.25 412 ILE B N 1
ATOM 6989 C CA . ILE B 1 412 ? -12.516 -36.938 -16.828 1 91.25 412 ILE B CA 1
ATOM 6990 C C . ILE B 1 412 ? -13.844 -37.594 -16.469 1 91.25 412 ILE B C 1
ATOM 6992 O O . ILE B 1 412 ? -14.609 -37.062 -15.664 1 91.25 412 ILE B O 1
ATOM 6996 N N . TYR B 1 413 ? -14.156 -38.719 -16.922 1 91.88 413 TYR B N 1
ATOM 6997 C CA . TYR B 1 413 ? -15.461 -39.344 -16.75 1 91.88 413 TYR B CA 1
ATOM 6998 C C . TYR B 1 413 ? -15.438 -40.375 -15.609 1 91.88 413 TYR B C 1
ATOM 7000 O O . TYR B 1 413 ? -16.312 -41.25 -15.523 1 91.88 413 TYR B O 1
ATOM 7008 N N . THR B 1 414 ? -14.477 -40.281 -14.836 1 95.12 414 THR B N 1
ATOM 7009 C CA . THR B 1 414 ? -14.367 -41.25 -13.758 1 95.12 414 THR B CA 1
ATOM 7010 C C . THR B 1 414 ? -14.398 -40.562 -12.398 1 95.12 414 THR B C 1
ATOM 7012 O O . THR B 1 414 ? -14.219 -39.344 -12.312 1 95.12 414 THR B O 1
ATOM 7015 N N . LYS B 1 415 ? -14.789 -41.25 -11.344 1 94.94 415 LYS B N 1
ATOM 7016 C CA . LYS B 1 415 ? -14.742 -40.844 -9.945 1 94.94 415 LYS B CA 1
ATOM 7017 C C . LYS B 1 415 ? -14.219 -41.938 -9.055 1 94.94 415 LYS B C 1
ATOM 7019 O O . LYS B 1 415 ? -14.562 -43.125 -9.25 1 94.94 415 LYS B O 1
ATOM 7024 N N . SER B 1 416 ? -13.328 -41.531 -8.18 1 93.69 416 SER B N 1
ATOM 7025 C CA . SER B 1 416 ? -12.719 -42.531 -7.297 1 93.69 416 SER B CA 1
ATOM 7026 C C . SER B 1 416 ? -13.375 -42.531 -5.922 1 93.69 416 SER B C 1
ATOM 7028 O O . SER B 1 416 ? -13.766 -41.469 -5.414 1 93.69 416 SER B O 1
ATOM 7030 N N . CYS B 1 417 ? -13.469 -43.688 -5.402 1 93.38 417 CYS B N 1
ATOM 7031 C CA . CYS B 1 417 ? -13.906 -43.781 -4.016 1 93.38 417 CYS B CA 1
ATOM 7032 C C . CYS B 1 417 ? -12.875 -43.188 -3.068 1 93.38 417 CYS B C 1
ATOM 7034 O O . CYS B 1 417 ? -11.672 -43.406 -3.215 1 93.38 417 CYS B O 1
ATOM 7036 N N . GLU B 1 418 ? -13.266 -42.469 -2.055 1 91.44 418 GLU B N 1
ATOM 7037 C CA . GLU B 1 418 ? -12.375 -41.75 -1.144 1 91.44 418 GLU B CA 1
ATOM 7038 C C . GLU B 1 418 ? -11.727 -42.719 -0.143 1 91.44 418 GLU B C 1
ATOM 7040 O O . GLU B 1 418 ? -10.633 -42.438 0.353 1 91.44 418 GLU B O 1
ATOM 7045 N N . THR B 1 419 ? -12.359 -43.781 0.047 1 89.75 419 THR B N 1
ATOM 7046 C CA . THR B 1 419 ? -11.898 -44.719 1.066 1 89.75 419 THR B CA 1
ATOM 7047 C C . THR B 1 419 ? -10.961 -45.781 0.46 1 89.75 419 THR B C 1
ATOM 7049 O O . THR B 1 419 ? -9.836 -45.938 0.93 1 89.75 419 THR B O 1
ATOM 7052 N N . CYS B 1 420 ? -11.375 -46.5 -0.59 1 91.12 420 CYS B N 1
ATOM 7053 C CA . CYS B 1 420 ? -10.609 -47.625 -1.115 1 91.12 420 CYS B CA 1
ATOM 7054 C C . CYS B 1 420 ? -9.938 -47.25 -2.436 1 91.12 420 CYS B C 1
ATOM 7056 O O . CYS B 1 420 ? -9.195 -48.062 -2.998 1 91.12 420 CYS B O 1
ATOM 7058 N N . SER B 1 421 ? -10.203 -46.156 -3.029 1 91.62 421 SER B N 1
ATOM 7059 C CA . SER B 1 421 ? -9.586 -45.625 -4.23 1 91.62 421 SER B CA 1
ATOM 7060 C C . SER B 1 421 ? -10.062 -46.344 -5.484 1 91.62 421 SER B C 1
ATOM 7062 O O . SER B 1 421 ? -9.469 -46.188 -6.555 1 91.62 421 SER B O 1
ATOM 7064 N N . GLN B 1 422 ? -11.094 -47.156 -5.316 1 93.19 422 GLN B N 1
ATOM 7065 C CA . GLN B 1 422 ? -11.68 -47.781 -6.492 1 93.19 422 GLN B CA 1
ATOM 7066 C C . GLN B 1 422 ? -12.242 -46.75 -7.457 1 93.19 422 GLN B C 1
ATOM 7068 O O . GLN B 1 422 ? -12.789 -45.719 -7.027 1 93.19 422 GLN B O 1
ATOM 7073 N N . VAL B 1 423 ? -12.086 -47.094 -8.805 1 95.75 423 VAL B N 1
ATOM 7074 C CA . VAL B 1 423 ? -12.5 -46.094 -9.812 1 95.75 423 VAL B CA 1
ATOM 7075 C C . VAL B 1 423 ? -13.773 -46.594 -10.5 1 95.75 423 VAL B C 1
ATOM 7077 O O . VAL B 1 423 ? -13.914 -47.75 -10.828 1 95.75 423 VAL B O 1
ATOM 7080 N N . PHE B 1 424 ? -14.742 -45.656 -10.633 1 95.38 424 PHE B N 1
ATOM 7081 C CA . PHE B 1 424 ? -16.031 -45.906 -11.273 1 95.38 424 PHE B CA 1
ATOM 7082 C C . PHE B 1 424 ? -16.297 -44.906 -12.375 1 95.38 424 PHE B C 1
ATOM 7084 O O . PHE B 1 424 ? -15.633 -43.875 -12.445 1 95.38 424 PHE B O 1
ATOM 7091 N N . HIS B 1 425 ? -17.141 -45.344 -13.336 1 94.81 425 HIS B N 1
ATOM 7092 C CA . HIS B 1 425 ? -17.688 -44.281 -14.18 1 94.81 425 HIS B CA 1
ATOM 7093 C C . HIS B 1 425 ? -18.391 -43.219 -13.344 1 94.81 425 HIS B C 1
ATOM 7095 O O . HIS B 1 425 ? -19.047 -43.531 -12.352 1 94.81 425 HIS B O 1
ATOM 7101 N N . ARG B 1 426 ? -18.25 -41.969 -13.742 1 94.38 426 ARG B N 1
ATOM 7102 C CA . ARG B 1 426 ? -18.875 -40.875 -13.008 1 94.38 426 ARG B CA 1
ATOM 7103 C C . ARG B 1 426 ? -20.375 -41.094 -12.891 1 94.38 426 ARG B C 1
ATOM 7105 O O . ARG B 1 426 ? -20.969 -40.875 -11.82 1 94.38 426 ARG B O 1
ATOM 7112 N N . LYS B 1 427 ? -21.047 -41.469 -13.922 1 93 427 LYS B N 1
ATOM 7113 C CA . LYS B 1 427 ? -22.469 -41.75 -13.938 1 93 427 LYS B CA 1
ATOM 7114 C C . LYS B 1 427 ? -22.812 -42.906 -12.992 1 93 427 LYS B C 1
ATOM 7116 O O . LYS B 1 427 ? -23.844 -42.875 -12.305 1 93 427 LYS B O 1
ATOM 7121 N N . CYS B 1 428 ? -21.938 -43.938 -12.992 1 93.62 428 CYS B N 1
ATOM 7122 C CA . CYS B 1 428 ? -22.156 -45.094 -12.133 1 93.62 428 CYS B CA 1
ATOM 7123 C C . CYS B 1 428 ? -21.938 -44.75 -10.664 1 93.62 428 CYS B C 1
ATOM 7125 O O . CYS B 1 428 ? -22.672 -45.219 -9.797 1 93.62 428 CYS B O 1
ATOM 7127 N N . PHE B 1 429 ? -21.062 -43.875 -10.445 1 91.81 429 PHE B N 1
ATOM 7128 C CA . PHE B 1 429 ? -20.734 -43.469 -9.078 1 91.81 429 PHE B CA 1
ATOM 7129 C C . PHE B 1 429 ? -21.875 -42.719 -8.438 1 91.81 429 PHE B C 1
ATOM 7131 O O . PHE B 1 429 ? -22.141 -42.844 -7.242 1 91.81 429 PHE B O 1
ATOM 7138 N N . THR B 1 430 ? -22.484 -41.781 -9.188 1 90.69 430 THR B N 1
ATOM 7139 C CA . THR B 1 430 ? -23.578 -40.938 -8.68 1 90.69 430 THR B CA 1
ATOM 7140 C C . THR B 1 430 ? -24.75 -41.812 -8.227 1 90.69 430 THR B C 1
ATOM 7142 O O . THR B 1 430 ? -25.516 -41.406 -7.336 1 90.69 430 THR B O 1
ATOM 7145 N N . LYS B 1 431 ? -24.875 -42.969 -8.766 1 86.38 431 LYS B N 1
ATOM 7146 C CA . LYS B 1 431 ? -25.969 -43.875 -8.445 1 86.38 431 LYS B CA 1
ATOM 7147 C C . LYS B 1 431 ? -25.641 -44.75 -7.223 1 86.38 431 LYS B C 1
ATOM 7149 O O . LYS B 1 431 ? -26.5 -45.438 -6.703 1 86.38 431 LYS B O 1
ATOM 7154 N N . LEU B 1 432 ? -24.438 -44.562 -6.812 1 84.56 432 LEU B N 1
ATOM 7155 C CA . LEU B 1 432 ? -23.938 -45.438 -5.754 1 84.56 432 LEU B CA 1
ATOM 7156 C C . LEU B 1 432 ? -24.312 -44.906 -4.379 1 84.56 432 LEU B C 1
ATOM 7158 O O . LEU B 1 432 ? -24.141 -43.688 -4.113 1 84.56 432 LEU B O 1
ATOM 7162 N N . GLU B 1 433 ? -24.938 -45.656 -3.578 1 82.81 433 GLU B N 1
ATOM 7163 C CA . GLU B 1 433 ? -25.156 -45.312 -2.18 1 82.81 433 GLU B CA 1
ATOM 7164 C C . GLU B 1 433 ? -23.922 -45.594 -1.33 1 82.81 433 GLU B C 1
ATOM 7166 O O . GLU B 1 433 ? -23.562 -44.812 -0.451 1 82.81 433 GLU B O 1
ATOM 7171 N N . SER B 1 434 ? -23.375 -46.844 -1.605 1 87.44 434 SER B N 1
ATOM 7172 C CA . SER B 1 434 ? -22.156 -47.25 -0.908 1 87.44 434 SER B CA 1
ATOM 7173 C C . SER B 1 434 ? -21.188 -47.938 -1.853 1 87.44 434 SER B C 1
ATOM 7175 O O . SER B 1 434 ? -21.609 -48.531 -2.857 1 87.44 434 SER B O 1
ATOM 7177 N N . CYS B 1 435 ? -19.891 -47.875 -1.585 1 91.12 435 CYS B N 1
ATOM 7178 C CA . CYS B 1 435 ? -18.875 -48.469 -2.445 1 91.12 435 CYS B CA 1
ATOM 7179 C C . CYS B 1 435 ? -18.844 -49.969 -2.309 1 91.12 435 CYS B C 1
ATOM 7181 O O . CYS B 1 435 ? -18.625 -50.5 -1.214 1 91.12 435 CYS B O 1
ATOM 7183 N N . PRO B 1 436 ? -19.094 -50.656 -3.348 1 89.81 436 PRO B N 1
ATOM 7184 C CA . PRO B 1 436 ? -19.156 -52.125 -3.305 1 89.81 436 PRO B CA 1
ATOM 7185 C C . PRO B 1 436 ? -17.859 -52.75 -2.77 1 89.81 436 PRO B C 1
ATOM 7187 O O . PRO B 1 436 ? -17.906 -53.719 -2.033 1 89.81 436 PRO B O 1
ATOM 7190 N N . ARG B 1 437 ? -16.812 -52.188 -3.141 1 89.81 437 ARG B N 1
ATOM 7191 C CA . ARG B 1 437 ? -15.531 -52.75 -2.68 1 89.81 437 ARG B CA 1
ATOM 7192 C C . ARG B 1 437 ? -15.367 -52.531 -1.179 1 89.81 437 ARG B C 1
ATOM 7194 O O . ARG B 1 437 ? -14.891 -53.438 -0.474 1 89.81 437 ARG B O 1
ATOM 7201 N N . CYS B 1 438 ? -15.688 -51.344 -0.733 1 91.44 438 CYS B N 1
ATOM 7202 C CA . CYS B 1 438 ? -15.625 -51.062 0.695 1 91.44 438 CYS B CA 1
ATOM 7203 C C . CYS B 1 438 ? -16.562 -51.969 1.479 1 91.44 438 CYS B C 1
ATOM 7205 O O . CYS B 1 438 ? -16.219 -52.438 2.566 1 91.44 438 CYS B O 1
ATOM 7207 N N . ASP B 1 439 ? -17.688 -52.219 0.958 1 89.38 439 ASP B N 1
ATOM 7208 C CA . ASP B 1 439 ? -18.656 -53.094 1.595 1 89.38 439 ASP B CA 1
ATOM 7209 C C . ASP B 1 439 ? -18.109 -54.5 1.711 1 89.38 439 ASP B C 1
ATOM 7211 O O . ASP B 1 439 ? -18.281 -55.156 2.744 1 89.38 439 ASP B O 1
ATOM 7215 N N . ARG B 1 440 ? -17.5 -54.938 0.638 1 89.44 440 ARG B N 1
ATOM 7216 C CA . ARG B 1 440 ? -16.922 -56.281 0.63 1 89.44 440 ARG B CA 1
ATOM 7217 C C . ARG B 1 440 ? -15.805 -56.406 1.666 1 89.44 440 ARG B C 1
ATOM 7219 O O . ARG B 1 440 ? -15.688 -57.406 2.355 1 89.44 440 ARG B O 1
ATOM 7226 N N . ARG B 1 441 ? -15.102 -55.344 1.792 1 88.56 441 ARG B N 1
ATOM 7227 C CA . ARG B 1 441 ? -13.984 -55.312 2.734 1 88.56 441 ARG B CA 1
ATOM 7228 C C . ARG B 1 441 ? -14.484 -55.312 4.176 1 88.56 441 ARG B C 1
ATOM 7230 O O . ARG B 1 441 ? -13.898 -55.938 5.051 1 88.56 441 ARG B O 1
ATOM 7237 N N . ALA B 1 442 ? -15.562 -54.594 4.359 1 87.44 442 ALA B N 1
ATOM 7238 C CA . ALA B 1 442 ? -16.172 -54.531 5.688 1 87.44 442 ALA B CA 1
ATOM 7239 C C . ALA B 1 442 ? -16.766 -55.875 6.082 1 87.44 442 ALA B C 1
ATOM 7241 O O . ALA B 1 442 ? -16.656 -56.281 7.238 1 87.44 442 ALA B O 1
ATOM 7242 N N . HIS B 1 443 ? -17.312 -56.562 5.199 1 88.38 443 HIS B N 1
ATOM 7243 C CA . HIS B 1 443 ? -17.922 -57.875 5.461 1 88.38 443 HIS B CA 1
ATOM 7244 C C . HIS B 1 443 ? -16.859 -58.938 5.766 1 88.38 443 HIS B C 1
ATOM 7246 O O . HIS B 1 443 ? -17.078 -59.812 6.617 1 88.38 443 HIS B O 1
ATOM 7252 N N . ARG B 1 444 ? -15.781 -58.875 5.137 1 86.12 444 ARG B N 1
ATOM 7253 C CA . ARG B 1 444 ? -14.703 -59.812 5.363 1 86.12 444 ARG B CA 1
ATOM 7254 C C . ARG B 1 444 ? -14.062 -59.625 6.734 1 86.12 444 ARG B C 1
ATOM 7256 O O . ARG B 1 444 ? -13.648 -60.562 7.383 1 86.12 444 ARG B O 1
ATOM 7263 N N . GLN B 1 445 ? -13.984 -58.469 7.16 1 75.88 445 GLN B N 1
ATOM 7264 C CA . GLN B 1 445 ? -13.414 -58.156 8.469 1 75.88 445 GLN B CA 1
ATOM 7265 C C . GLN B 1 445 ? -14.305 -58.688 9.594 1 75.88 445 GLN B C 1
ATOM 7267 O O . GLN B 1 445 ? -13.82 -59.062 10.664 1 75.88 445 GLN B O 1
ATOM 7272 N N . THR B 1 446 ? -15.539 -58.781 9.266 1 72.25 446 THR B N 1
ATOM 7273 C CA . THR B 1 446 ? -16.438 -59.312 10.273 1 72.25 446 THR B CA 1
ATOM 7274 C C . THR B 1 446 ? -16.297 -60.844 10.367 1 72.25 446 THR B C 1
ATOM 7276 O O . THR B 1 446 ? -16.547 -61.438 11.422 1 72.25 446 THR B O 1
ATOM 7279 N N . PHE B 1 447 ? -15.805 -61.344 9.312 1 68.06 447 PHE B N 1
ATOM 7280 C CA . PHE B 1 447 ? -15.672 -62.812 9.367 1 68.06 447 PHE B CA 1
ATOM 7281 C C . PHE B 1 447 ? -14.266 -63.219 9.773 1 68.06 447 PHE B C 1
ATOM 7283 O O . PHE B 1 447 ? -14.023 -64.375 10.125 1 68.06 447 PHE B O 1
ATOM 7290 N N . THR B 1 448 ? -13.406 -62.438 9.82 1 56.97 448 THR B N 1
ATOM 7291 C CA . THR B 1 448 ? -12.117 -62.812 10.383 1 56.97 448 THR B CA 1
ATOM 7292 C C . THR B 1 448 ? -11.984 -62.344 11.82 1 56.97 448 THR B C 1
ATOM 7294 O O . THR B 1 448 ? -12.477 -61.25 12.164 1 56.97 448 THR B O 1
#

InterPro domains:
  IPR001841 Zinc finger, RING-type [PS50089] (398-439)
  IPR002219 Protein kinase C-like, phorbol ester/diacylglycerol-binding domain [PF00130] (144-196)
  IPR002219 Protein kinase C-like, phorbol ester/diacylglycerol-binding domain [PS50081] (143-195)
  IPR002219 Protein kinase C-like, phorbol ester/diacylglycerol-binding domain [SM00109] (144-195)
  IPR002219 Protein kinase C-like, phorbol ester/diacylglycerol-binding domain [SM00109] (382-435)
  IPR025258 Rubicon Homology Domain [PF13901] (242-442)
  IPR025258 Rubicon Homology Domain [SM01175] (242-445)
  IPR046349 C1-like domain superfamily [SSF57889] (135-196)
  IPR047983 Differentially expressed in FDCP 8, C conserved region 1 [cd20819] (139-200)
  IPR051366 Differentially Expressed in FDCP 8 Homolog [PTHR12326] (50-443)

Sequence (896 aa):
MYLLCYNVEIYRDTFNYHIDVDASSGWKDTYVESGSSDSHAWSFIQDVAIPSRDNLEVSFAELGLAEDHFSHPEGHFGQTSEEELNMAIENCKELIRQCDPSDPLSASRQQKLVQKLIQLRMHYQELKEGPVETDTQIKVVMSHKFKVRVGANSHPCEKCKGVIWGLIGINTWYKCQECGYRCHQKCLNSVTRMCPSAKIAQGQSIITDICPERGLSLQKFRCVDCREPIEFQSNQGWSEPRLCDYSGLYYCELCHWGDEMVIPARVVSNWDFEPQKVSRASRQFLKLMLKKPVLDLEKHSPLIFNMSEELRQILKLRKDILIMKQYFIRCQFAREDKLLLLLQKRQHFVENSNMFSLQDLIDADSQILLPELTEIVNSFLKHIKKACQLCRAKGYTCEICHSSEVLFPFDIYTKSCETCSQVFHRKCFTKLESCPRCDRRAHRQTFTMYLLCYNVEIYRDTFNYHIDVDASSGWKDTYVESGSSDSHAWSFIQDVAIPSRDNLEVSFAELGLAEDHFSHPEGHFGQTSEEELNMAIENCKELIRQCDPSDPLSASRQQKLVQKLIQLRMHYQELKEGPVETDTQIKVVMSHKFKVRVGANSHPCEKCKGVIWGLIGINTWYKCQECGYRCHQKCLNSVTRMCPSAKIAQGQSIITDICPERGLSLQKFRCVDCREPIEFQSNQGWSEPRLCDYSGLYYCELCHWGDEMVIPARVVSNWDFEPQKVSRASRQFLKLMLKKPVLDLEKHSPLIFNMSEELRQILKLRKDILIMKQYFIRCQFAREDKLLLLLQKRQHFVENSNMFSLQDLIDADSQILLPELTEIVNSFLKHIKKACQLCRAKGYTCEICHSSEVLFPFDIYTKSCETCSQVFHRKCFTKLESCPRCDRRAHRQTFT

Secondary structure (DSSP, 8-state):
-----------------------------------------------------------TTTTT-----S---TT---S--HHHHHHHHHHHHHHHHHS-TTSHHHHHHHHHHHHHHHHHHHHHHHHHS---------EEETTEEEEEEES---EE-TTT--EE---TTT-EEEEETTT--EEETTTGGG--SPPHHHHHHTT-----SS-----SGGGTTB-TTT--BB-SS-TTSPBPPEE-TTT--EE-TTT---EEE--HHHHHHH-----EEE-HHHHHHHHHHTTS--EEHHHH-TTHHHH-HHHHHHHHHHHHHHHHHHHHHH-HHHHHTTGGGGGGGGGGGGT-SSEE-HHHHHHHHTT-HHHHHHHHHHHHHIIIIII-HHHHTT-B--TTT--S--B-TTSTTEEE-TTT--EEEHHHHHT-SS-HHHHHHHHHHHH-/-----------------------------------------------------------TTTTT-----SS--TT---S--HHHHHHHHHHHHHHHHHS-TTSHHHHHHHHHHHHHHHHHHHHHHHHHS---------EEETTEEEEEEES---EE-TTT--EE---TTT-EEEEETTT--EEETTTGGG--SPPHHHHHHTT-----SS-----SGGGTTB-TTT--BB-SS-TTSPBPPEE-TTT--EE-TTT---EEE--HHHHHHH-----EEE-HHHHHHHHHHTTS--EEHHHH-TTHHHH-HHHHHHHHHHHHHHHHHHHHHH-HHHHHTTGGGGGGGGGGGGT-SSEE-HHHHHHHHTT-HHHHHHHHHHHHHIIIIII-HHHHTT-EE-TTT--S-EE-TTSTTEEE-TTT--EEEHHHHHT-SS-HHHHHHHHHHHH-

Radius of gyration: 40.26 Å; Cα contacts (8 Å, |Δi|>4): 1179; chains: 2; bounding box: 109×113×101 Å

Foldseek 3Di:
DDDPPPPPDDDDDDDDDDDDDDDDDDPDPPDDDDDDDDPDDPDDPDDQDQDDDDPPPCDVVVLVQDPPPPPDPDQPRPPQDLVNLVSSLVSLVVLLVPQDPVDPVSVVVNVSSVVVNVSSVVVSVVVQQDDQDPPDDFDADLNFGKDKGAADDFDQALQQRDTQHRPPDDWIWIAGPQQGHIHGPVCRNVQQDHRLSVVVVVPDDFDQDFLPADDCVVVVQAAPGNRFHEDCVCPVVGAHWDAARRNNGTHGCSFFVQDWAQHPNCCLQPVDRGTDGHTPNVVSNCVVQQFPQRDFSCVRPVCVCVVDVLSVLLLLLLVLLLQLVVLLVPDPVSVSNVLLCLCVSPNCSNVDRGTGGNNLSVCSVVVNNSVSSVVSVVVSCCCQCPVDPSNVVPFAAAPQVRDPDTHDCSDPQWHADPPPRHIHGVVRVVPDPDDPVVVVVVVVVVVD/DPDPPPPPPDDPDDDDDDDDDDDDDDDDDDDDDDDDDDDDDDDDPDDQDQDDDDPPPCDVVVLVQDPPPDDDPDQPRPPQDLVSLVSSLVSLVVLLVPQDPVDPVSVVVNVSSVVVNVSSVVVSVVVQQDDQPPPDDFDADLNFGKDKGAAQDFDQALQQRDTQHNPPDDWIWIAGPQQGHIHGPVCRNVQQDHRLSVVVVVPDDFDQDFLPAPDCVVVVQAAPGNRFHEDCVCPVVHAHWDAARRNNGTHGCSFFVQDWAQHPNCCLQPVDRGTDGHTPNVVSNCVVQQFPQRDFSCVRPVCVCVVDVLSVLLLLLLVLLLQLVVLLVPDPVSVSNVLLCLCVSPNCSNVDRGTGGNNLSVCSVVVNNSVSSVVSVVVSCCCQCPVDPSNNVPFAAAPQVRDPDTHDCSDPQWDADPPPRHIHGVVRVVPDPDDPVVVVVVVVVVVD

Nearest PDB structures (foldseek):
  6wcw-assembly1_A  TM=7.596E-01  e=4.615E-18  Homo sapiens
  2enn-assembly1_A  TM=8.428E-01  e=2.815E-03  Homo sapiens
  2row-assembly1_A  TM=8.051E-01  e=2.372E-02  Rattus norvegicus
  6wcw-assembly1_A  TM=7.622E-01  e=2.547E-18  Homo sapiens
  2enn-assembly1_A  TM=8.429E-01  e=1.893E-03  Homo sapiens

Solvent-accessible surface area (backbone atoms only — not comparable to full-atom values): 52812 Å² total; per-residue (Å²): 137,84,80,81,80,71,86,72,85,72,84,71,90,85,83,94,76,93,76,89,71,91,77,74,87,72,81,80,76,68,84,85,83,83,90,83,77,84,76,83,79,88,78,87,84,82,87,79,80,59,81,86,76,90,72,90,58,88,44,55,48,80,53,69,38,78,62,67,82,68,86,66,68,97,78,75,74,55,94,68,49,72,66,56,49,52,51,28,44,54,51,38,52,52,52,40,69,66,35,47,83,87,39,72,72,32,40,54,50,30,51,52,36,50,52,49,41,51,54,48,51,50,49,51,47,54,66,56,61,48,80,80,74,75,87,75,72,63,46,73,53,56,71,28,46,26,36,77,40,64,43,60,69,74,38,60,16,65,72,77,58,44,72,39,62,8,57,83,91,72,44,57,30,31,34,20,76,76,69,59,55,36,30,42,61,87,44,52,87,68,60,75,69,61,30,50,54,50,44,44,73,74,62,58,72,84,62,69,54,41,31,55,35,70,49,36,40,81,48,72,34,24,15,73,79,83,54,48,62,32,35,69,75,37,84,83,70,38,45,54,58,40,70,14,44,62,71,16,45,48,21,35,66,76,51,27,79,69,43,68,41,65,42,66,22,39,32,55,26,43,64,36,72,69,60,38,43,26,26,52,68,54,47,54,40,49,61,71,44,31,76,44,61,77,41,46,47,65,78,65,21,58,64,54,46,75,73,28,72,67,52,40,50,43,50,50,50,31,49,34,43,47,58,51,46,61,54,36,78,74,28,69,67,39,54,55,63,44,58,71,56,78,39,60,93,48,55,59,47,71,73,44,63,56,56,33,20,58,50,52,52,52,30,45,75,68,64,49,40,53,62,52,51,50,52,53,48,49,54,51,46,42,39,38,69,67,71,29,66,73,50,39,66,68,41,31,56,26,85,78,78,60,50,89,56,77,40,51,77,74,41,89,63,34,43,58,42,89,83,79,60,52,45,27,44,38,75,58,48,72,72,46,89,69,58,67,66,56,50,53,52,54,54,49,54,71,70,98,131,88,76,81,81,70,86,70,89,80,81,87,73,90,75,93,80,92,80,90,74,88,75,84,74,89,72,88,74,84,86,78,87,79,92,81,85,90,86,91,78,90,85,83,86,81,82,82,81,74,83,83,75,86,74,88,57,85,42,54,49,79,52,69,38,77,64,69,83,69,88,64,68,95,78,75,72,54,95,70,50,72,66,56,49,51,51,28,46,55,51,38,53,52,52,41,68,65,36,48,82,87,39,72,71,32,41,54,51,30,51,54,38,49,50,47,41,52,53,46,50,52,50,50,47,54,67,56,54,47,80,82,72,76,85,78,72,66,46,74,52,54,71,26,45,25,36,75,41,63,44,57,67,73,39,60,15,66,72,80,58,43,72,38,60,8,57,84,93,72,43,56,30,32,33,20,76,76,70,59,54,36,30,42,60,86,44,53,85,69,60,77,70,62,29,49,53,51,42,44,72,74,60,59,72,83,63,69,52,42,32,58,35,71,48,36,39,81,46,70,34,25,16,74,80,84,53,48,60,32,34,69,76,39,82,82,69,38,46,54,60,40,70,14,44,62,70,17,44,47,21,34,65,77,50,28,79,68,43,68,40,64,41,66,22,38,32,55,25,44,64,35,72,69,61,38,44,25,27,52,68,53,48,52,38,49,62,70,44,32,76,44,61,77,40,47,45,65,79,66,22,58,64,55,46,75,74,28,71,67,52,39,51,42,50,50,48,32,49,34,43,45,58,50,46,61,53,36,78,74,29,69,67,38,54,68,65,43,58,73,57,78,36,62,92,46,54,58,45,72,73,43,64,56,56,33,19,58,49,54,53,51,30,46,74,68,63,48,40,53,62,52,50,50,51,53,48,48,54,50,46,43,39,37,71,68,71,29,67,73,52,38,65,69,40,31,56,26,85,77,80,61,50,89,58,76,41,51,76,74,42,88,62,34,42,58,41,90,84,80,59,50,42,27,43,39,75,58,46,73,71,48,89,68,59,67,68,58,50,53,52,54,54,49,54,70,71,97

Organism: Octopus vulgaris (NCBI:txid6645)